Protein AF-A0A927A4U6-F1 (afdb_monomer_lite)

Secondary structure (DSSP, 8-state):
-EEEEEEE--EEEEEESS-EEEPPPSB-GGGS-EEETTTTEEESTTS-SSGGGTB--TT----EEEPSEEEEEEPPPGGGTPPEEETTEEEPPP---EEEEEEEEEETTEEEEEEEEEEEEEEEESS-TTSEEEE--GGG--TT---SEEEEEEEEEGGG------GGGB-S---TTTTT-TTTTTSHHHHTTTSEEEEGGGSSS---SEEEEEEEE-SSGGG-HHHHHHTT--TTS-HHHHHHHHH-EEE---S----EEEEEEEEEE---TT--SS-GGGT-TTS--EEEEESSHHHHHHHHHTTTSTTS-HHHHHHHHHHHHTHHHHTT-SS-HHHHHHHHHHHHTEEEE---EEEEEEEEE--SS---HHHHHHHHT-PPPHHHHHHHHHHHHHHHHHHHHHHHHHHHHHHHHHHHHHHHHHHS--GGGGGGSPPHHHHHHHIIIIIIHHHHHHHHHH--SS--SS--SHHHHHHHHHHHHHHHHHHHHHHHHHHHSSEEEEEEEEE-PPEEEEPPPEEEEESGGGPPPSSSS-TTTTSTTS-EEEEEEEEES-TT--SHHHHHHHHHHHHHHTTT--TTT-TTEEEESS----EEEEEEEEEEEE--TT-TT-SS--S--TTHHHHHEE--TT-SSPEEPTT--S--S--EEEEEEEE-B-THHHHHHHHHHHHHHHHHHHHHHHHHT--GGG--TTHHHHTHHHHHHHHHHH---HHHHHHHHHHHHHHHTT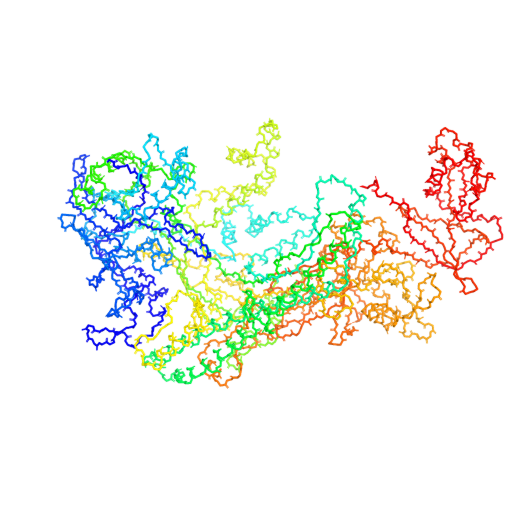TSEEEEE-TTHHHHHTTEEE---PPS--TTS-HHHHHIIIIIIHHHHTT---EEE-TTS---SEEEEEEEEEEEEEEETTS-EEEEP-TTEEE-GGGEETTEEEEEEEEEEESS-EEEEEEEE-SSSTTPBP-SSGGG-SEEEEEEEETTTTEEEEEETTS-EEEEEEEEE-SS-TTSEEEEEPTT-SS---GGG-SSHHHHHHHHHHHHTHHHHHHHHHHHHHHHHHH---GGGGGTHHHHHHH---EEEEEEEEEEEESSSPP----HHHHHHHTT-SS---TTGGGPPEEEEES-TT-TTB-EEEEEEB-TTS-B-SPEEETTS---S-TTEEE-SSS---EEE-TTSPPEEEEEEE-TTSEEEEE-SSS--EEEE--GGGTHHHHHH--EEEEEEEEEEESS---------TTEEEEEEEEETTEEEEEEPPEEEEHHHHHHHH-TTHHHHHHHHHHTTSEEESSSSEEEEPPGGGPPPPPTTTGGGHHHHHHHHTSPP-PPPPSS---SS-EEEEEEEEEEEE-TT------

Foldseek 3Di:
DAWEWEFEWFKAKQAALAKDFFFAAQFDLQQAWWQQPVVRDIDNPLAFRWRVSTGDDFPPGGDDIDGGFMKMFIFFAQLQLAWDQDPNDTDGAFGFFKKKKWKWFDDPHDTDTDFIKIKGQFFWAQDDVVAAKAADDDVNDDPNDIRRTTGGMDMDTFVPDADDPDPSGGDPGAGCCRNNNSCQRLFCNNRCRRRMDGDNPNNNDQDARMKMKMKTFHLDLVRFPLQVQPVPDDPPDDSQVSCCVSRVAHEDDDPDDGNTYMYIFMEHADADPPFDSDDPQQPPPPPFFAKFKDLDLQLSVLLVVCVVFPDDHSQRSSLLLLCLVCVVVLVVDPFDSVLVSLLSVLQVQWDWDFQFKAKAKDKDFDCPDDDDPVLVVVVLPQAADPVLQVLRLQLRVLRVVLQLLVLQLLVLLLVLLQLVLLLSCLVSPDPVCNVLFDDNVLSLCLSQVPSLVVSVVSCLQNDDPPHDDDDDHSNNSNVVSVVVSVVSQVVSQVVCCVPRNGMGMDMDMDGHDIWIFGGFMKMKTFGSLAFADCNHPNCQVLPPSSGHYIYMDDDDPDPSCRHSVSVVSVCVGPVVVCPPPDVSRHSSYHYDHYHDRHFWKKKFKKKAFAFPPQALPDPVANFGDQANLVVFWDQAASRQATDGDPPRAFHDPDIDMDIDMDTKDLVNLVVSLVSLLVVCVVPQPPVVCVVVVPDPVCPDPCPCVVCVVVSLVCCCVPNPDVSNVSSSSVNVVSVVRVRTMIMDGRPCPLVVLLQKGFDDIDQFARNPDDPVVRCSRVPSSNVSSPPSDGIHGRQPGHHCQKFFGKMATDWMWTAGSHSDIDTGDQPNHTYRPVQDGPPCRRMGGGGTARSFIKDWDKFFAAQADDRRGAGNRLNRFQFQWKWFQDPPQLKIWTGGLLQHTFWIWGLAADPVGRQFTHIFGDFQDLDTADLPNRPTPLSSQVNCVQGNRHSVSSSLVSQLLVQLLVLADAPQCPVPVLVCPNGPAMWTWGKMKTAMEGSHDARANSHSVQVVVVSVDPDGHNSNQLSHWFWKAKARANRRQAFFQWKAWADPVRHGPAATEGANGDDTPDPSYHYDDSGGDTDIYGNPDDIIMMGTIGRQSGWMWMRGNHHRIDIDHGPPSSPVSSVQFNKDKDWDPWDKAEPVAAEDQDDARPQKFKWWWAADPSHIDIGGHWAKDFLVQQCVLVDPCSNVVVVLCCVQVQWADPDPTMTIGDDPVGGDDHDPVCVVCVVVSCVSSVHHDRDDGPPDDDYPHDMDTGTTIMMMHGHPDDDPPDD

Radius of gyration: 39.91 Å; chains: 1; bounding box: 92×82×121 Å

pLDDT: mean 85.96, std 11.81, range [24.38, 98.25]

Structure (mmCIF, N/CA/C/O backbone):
data_AF-A0A927A4U6-F1
#
_entry.id   AF-A0A927A4U6-F1
#
loop_
_atom_site.group_PDB
_atom_site.id
_atom_site.type_symbol
_atom_site.label_atom_id
_atom_site.label_alt_id
_atom_site.label_comp_id
_atom_site.label_asym_id
_atom_site.label_entity_id
_atom_site.label_seq_id
_atom_site.pdbx_PDB_ins_code
_atom_site.Cartn_x
_atom_site.Cartn_y
_atom_site.Cartn_z
_atom_site.occupancy
_atom_site.B_iso_or_equiv
_atom_site.auth_seq_id
_atom_site.auth_comp_id
_atom_site.auth_asym_id
_atom_site.auth_atom_id
_atom_site.pdbx_PDB_model_num
ATOM 1 N N . MET A 1 1 ? -19.214 34.609 35.966 1.00 57.59 1 MET A N 1
ATOM 2 C CA . MET A 1 1 ? -20.288 34.314 35.002 1.00 57.59 1 MET A CA 1
ATOM 3 C C . MET A 1 1 ? -19.607 33.677 33.809 1.00 57.59 1 MET A C 1
ATOM 5 O O . MET A 1 1 ? -19.027 34.419 33.036 1.00 57.59 1 MET A O 1
ATOM 9 N N . SER A 1 2 ? -19.583 32.347 33.719 1.00 68.75 2 SER A N 1
ATOM 10 C CA . SER A 1 2 ? -18.950 31.661 32.580 1.00 68.75 2 SER A CA 1
ATOM 11 C C . SER A 1 2 ? -19.981 31.319 31.514 1.00 68.75 2 SER A C 1
ATOM 13 O O . SER A 1 2 ? -21.112 30.960 31.844 1.00 68.75 2 SER A O 1
ATOM 15 N N . SER A 1 3 ? -19.588 31.464 30.256 1.00 85.00 3 SER A N 1
ATOM 16 C CA . SER A 1 3 ? -20.349 31.120 29.055 1.00 85.00 3 SER A CA 1
ATOM 17 C C . SER A 1 3 ? -19.981 29.718 28.566 1.00 85.00 3 SER A C 1
ATOM 19 O O . SER A 1 3 ? -18.826 29.299 28.674 1.00 85.00 3 SER A O 1
ATOM 21 N N . PHE A 1 4 ? -20.954 29.002 28.002 1.00 88.50 4 PHE A N 1
ATOM 22 C CA . PHE A 1 4 ? -20.765 27.637 27.504 1.00 88.50 4 PHE A CA 1
ATOM 23 C C . PHE A 1 4 ? -21.126 27.537 26.026 1.00 88.50 4 PHE A C 1
ATOM 25 O O . PHE A 1 4 ? -22.152 28.077 25.602 1.00 88.50 4 PHE A O 1
ATOM 32 N N . LEU A 1 5 ? -20.311 26.798 25.272 1.00 93.31 5 LEU A N 1
ATOM 33 C CA . LEU A 1 5 ? -20.706 26.239 23.985 1.00 93.31 5 LEU A CA 1
ATOM 34 C C . LEU A 1 5 ? -21.275 24.846 24.241 1.00 93.31 5 LEU A C 1
ATOM 36 O O . LEU A 1 5 ? -20.556 23.947 24.681 1.00 93.31 5 LEU A O 1
ATOM 40 N N . VAL A 1 6 ? -22.568 24.681 23.990 1.00 94.75 6 VAL A N 1
ATOM 41 C CA . VAL A 1 6 ? -23.250 23.400 24.121 1.00 94.75 6 VAL A CA 1
ATOM 42 C C . VAL A 1 6 ? -23.189 22.667 22.787 1.00 94.75 6 VAL A C 1
ATOM 44 O O . VAL A 1 6 ? -23.819 23.084 21.812 1.00 94.75 6 VAL A O 1
ATOM 47 N N . VAL A 1 7 ? -22.415 21.587 22.764 1.00 96.88 7 VAL A N 1
ATOM 48 C CA . VAL A 1 7 ? -22.142 20.746 21.599 1.00 96.88 7 VAL A CA 1
ATOM 49 C C . VAL A 1 7 ? -23.086 19.538 21.627 1.00 96.88 7 VAL A C 1
ATOM 51 O O . VAL A 1 7 ? -23.033 18.745 22.574 1.00 96.88 7 VAL A O 1
ATOM 54 N N . PRO A 1 8 ? -23.982 19.389 20.639 1.00 96.62 8 PRO A N 1
ATOM 55 C CA . PRO A 1 8 ? -24.820 18.203 20.511 1.00 96.62 8 PRO A CA 1
ATOM 56 C C . PRO A 1 8 ? -23.976 16.939 20.322 1.00 96.62 8 PRO A C 1
ATOM 58 O O . PRO A 1 8 ? -22.983 16.966 19.604 1.00 96.62 8 PRO A O 1
ATOM 61 N N . ILE A 1 9 ? -24.392 15.832 20.932 1.00 96.69 9 ILE A N 1
ATOM 62 C CA . ILE A 1 9 ? -23.810 14.501 20.712 1.00 96.69 9 ILE A CA 1
ATOM 63 C C . ILE A 1 9 ? -24.914 13.465 20.513 1.00 96.69 9 ILE A C 1
ATOM 65 O O . ILE A 1 9 ? -26.038 13.661 20.972 1.00 96.69 9 ILE A O 1
ATOM 69 N N . HIS A 1 10 ? -24.595 12.347 19.864 1.00 95.38 10 HIS A N 1
ATOM 70 C CA . HIS A 1 10 ? -25.561 11.276 19.617 1.00 95.38 10 HIS A CA 1
ATOM 71 C C . HIS A 1 10 ? -25.638 10.316 20.813 1.00 95.38 10 HIS A C 1
ATOM 73 O O . HIS A 1 10 ? -24.612 9.950 21.387 1.00 95.38 10 HIS A O 1
ATOM 79 N N . LEU A 1 11 ? -26.843 9.873 21.181 1.00 96.62 11 LEU A N 1
ATOM 80 C CA . LEU A 1 11 ? -27.085 8.933 22.282 1.00 96.62 11 LEU A CA 1
ATOM 81 C C . LEU A 1 11 ? -27.981 7.783 21.832 1.00 96.62 11 LEU A C 1
ATOM 83 O O . LEU A 1 11 ? -29.106 8.013 21.395 1.00 96.62 11 LEU A O 1
ATOM 87 N N . ASP A 1 12 ? -27.513 6.556 22.047 1.00 95.75 12 ASP A N 1
ATOM 88 C CA . ASP A 1 12 ? -28.263 5.327 21.796 1.00 95.75 12 ASP A CA 1
ATOM 89 C C . ASP A 1 12 ? -28.502 4.533 23.076 1.00 95.75 12 ASP A C 1
ATOM 91 O O . ASP A 1 12 ? -27.783 4.668 24.072 1.00 95.75 12 ASP A O 1
ATOM 95 N N . ALA A 1 13 ? -29.497 3.649 23.021 1.00 94.88 13 ALA A N 1
ATOM 96 C CA . ALA A 1 13 ? -29.822 2.738 24.105 1.00 94.88 13 ALA A CA 1
ATOM 97 C C . ALA A 1 13 ? -30.061 1.309 23.600 1.00 94.88 13 ALA A C 1
ATOM 99 O O . ALA A 1 13 ? -30.907 1.083 22.739 1.00 94.88 13 ALA A O 1
ATOM 100 N N . LEU A 1 14 ? -29.378 0.331 24.192 1.00 93.69 14 LEU A N 1
ATOM 101 C CA . LEU A 1 14 ? -29.677 -1.092 24.043 1.00 93.69 14 LEU A CA 1
ATOM 102 C C . LEU A 1 14 ? -30.510 -1.558 25.246 1.00 93.69 14 LEU A C 1
ATOM 104 O O . LEU A 1 14 ? -30.059 -1.489 26.390 1.00 93.69 14 LEU A O 1
ATOM 108 N N . CYS A 1 15 ? -31.725 -2.049 24.999 1.00 91.50 15 CYS A N 1
ATOM 109 C CA . CYS A 1 15 ? -32.651 -2.472 26.057 1.00 91.50 15 CYS A CA 1
ATOM 110 C C . CYS A 1 15 ? -32.712 -3.993 26.177 1.00 91.50 15 CYS A C 1
ATOM 112 O O . CYS A 1 15 ? -33.204 -4.677 25.281 1.00 91.50 15 CYS A O 1
ATOM 114 N N . LEU A 1 16 ? -32.262 -4.542 27.300 1.00 90.25 16 LEU A N 1
ATOM 115 C CA . LEU A 1 16 ? -32.178 -5.981 27.513 1.00 90.25 16 LEU A CA 1
ATOM 116 C C . LEU A 1 16 ? -33.176 -6.441 28.580 1.00 90.25 16 LEU A C 1
ATOM 118 O O . LEU A 1 16 ? -32.997 -6.190 29.765 1.00 90.25 16 LEU A O 1
ATOM 122 N N . VAL A 1 17 ? -34.195 -7.200 28.171 1.00 86.75 17 VAL A N 1
ATOM 123 C CA . VAL A 1 17 ? -35.156 -7.849 29.096 1.00 86.75 17 VAL A CA 1
ATOM 124 C C . VAL A 1 17 ? -34.594 -9.110 29.769 1.00 86.75 17 VAL A C 1
ATOM 126 O O . VAL A 1 17 ? -35.203 -9.705 30.651 1.00 86.75 17 VAL A O 1
ATOM 129 N N . LYS A 1 18 ? -33.435 -9.580 29.308 1.00 87.50 18 LYS A N 1
ATOM 130 C CA . LYS A 1 18 ? -32.676 -10.690 29.885 1.00 87.50 18 LYS A CA 1
ATOM 131 C C . LYS A 1 18 ? -31.199 -10.489 29.565 1.00 87.50 18 LYS A C 1
ATOM 133 O O . LYS A 1 18 ? -30.903 -9.840 28.560 1.00 87.50 18 LYS A O 1
ATOM 138 N N . PRO A 1 19 ? -30.278 -11.058 30.359 1.00 89.62 19 PRO A N 1
ATOM 139 C CA . PRO A 1 19 ? -28.865 -11.005 30.027 1.00 89.62 19 PRO A CA 1
ATOM 140 C C . PRO A 1 19 ? -28.592 -11.526 28.609 1.00 89.62 19 PRO A C 1
ATOM 142 O O . PRO A 1 19 ? -29.181 -12.530 28.193 1.00 89.62 19 PRO A O 1
ATOM 145 N N . ARG A 1 20 ? -27.710 -10.849 27.870 1.00 89.25 20 ARG A N 1
ATOM 146 C CA . ARG A 1 20 ? -27.381 -11.166 26.472 1.00 89.25 20 ARG A CA 1
ATOM 147 C C . ARG A 1 20 ? -25.870 -11.248 26.301 1.00 89.25 20 ARG A C 1
ATOM 149 O O . ARG A 1 20 ? -25.148 -10.373 26.770 1.00 89.25 20 ARG A O 1
ATOM 156 N N . TYR A 1 21 ? -25.413 -12.296 25.623 1.00 91.12 21 TYR A N 1
ATOM 157 C CA . TYR A 1 21 ? -24.030 -12.376 25.170 1.00 91.12 21 TYR A CA 1
ATOM 158 C C . TYR A 1 21 ? -23.832 -11.482 23.955 1.00 91.12 21 TYR A C 1
ATOM 160 O O . TYR A 1 21 ? -24.650 -11.485 23.031 1.00 91.12 21 TYR A O 1
ATOM 168 N N . ILE A 1 22 ? -22.748 -10.726 23.992 1.00 91.31 22 ILE A N 1
ATOM 169 C CA . ILE A 1 22 ? -22.293 -9.858 22.915 1.00 91.31 22 ILE A CA 1
ATOM 170 C C . ILE A 1 22 ? -20.808 -10.116 22.666 1.00 91.31 22 ILE A C 1
ATOM 172 O O . ILE A 1 22 ? -20.149 -10.838 23.422 1.00 91.31 22 ILE A O 1
ATOM 176 N N . THR A 1 23 ? -20.289 -9.498 21.616 1.00 92.25 23 THR A N 1
ATOM 177 C CA . THR A 1 23 ? -18.856 -9.460 21.345 1.00 92.25 23 THR A CA 1
ATOM 178 C C . THR A 1 23 ? -18.119 -8.819 22.523 1.00 92.25 23 THR A C 1
ATOM 180 O O . THR A 1 23 ? -18.565 -7.823 23.094 1.00 92.25 23 THR A O 1
ATOM 183 N N . GLU A 1 24 ? -17.018 -9.443 22.930 1.00 91.00 24 GLU A N 1
ATOM 184 C CA . GLU A 1 24 ? -16.186 -8.997 24.048 1.00 91.00 24 GLU A CA 1
ATOM 185 C C . GLU A 1 24 ? -15.354 -7.750 23.686 1.00 91.00 24 GLU A C 1
ATOM 187 O O . GLU A 1 24 ? -15.260 -7.396 22.508 1.00 91.00 24 GLU A O 1
ATOM 192 N N . PRO A 1 25 ? -14.752 -7.052 24.669 1.00 91.81 25 PRO A N 1
ATOM 193 C CA . PRO A 1 25 ? -13.811 -5.976 24.381 1.00 91.81 25 PRO A CA 1
ATOM 194 C C . PRO A 1 25 ? -12.639 -6.492 23.541 1.00 91.81 25 PRO A C 1
ATOM 196 O O . PRO A 1 25 ? -12.244 -7.653 23.650 1.00 91.81 25 PRO A O 1
ATOM 199 N N . MET A 1 26 ? -12.040 -5.619 22.734 1.00 91.44 26 MET A N 1
ATOM 200 C CA . MET A 1 26 ? -10.941 -6.009 21.843 1.00 91.44 26 MET A CA 1
ATOM 201 C C . MET A 1 26 ? -9.710 -6.518 22.604 1.00 91.44 26 MET A C 1
ATOM 203 O O . MET A 1 26 ? -8.954 -7.331 22.066 1.00 91.44 26 MET A O 1
ATOM 207 N N . VAL A 1 27 ? -9.529 -6.060 23.847 1.00 92.19 27 VAL A N 1
ATOM 208 C CA . VAL A 1 27 ? -8.409 -6.398 24.727 1.00 92.19 27 VAL A CA 1
ATOM 209 C C . VAL A 1 27 ? -8.911 -6.656 26.147 1.00 92.19 27 VAL A C 1
ATOM 211 O O . VAL A 1 27 ? -9.734 -5.899 26.660 1.00 92.19 27 VAL A O 1
ATOM 214 N N . ASP A 1 28 ? -8.366 -7.681 26.800 1.00 92.00 28 ASP A N 1
ATOM 215 C CA . ASP A 1 28 ? -8.586 -7.985 28.214 1.00 92.00 28 ASP A CA 1
ATOM 216 C C . ASP A 1 28 ? -7.256 -8.095 28.976 1.00 92.00 28 ASP A C 1
ATOM 218 O O . ASP A 1 28 ? -6.614 -9.148 29.026 1.00 92.00 28 ASP A O 1
ATOM 222 N N . PHE A 1 29 ? -6.851 -6.994 29.612 1.00 91.88 29 PHE A N 1
ATOM 223 C CA . PHE A 1 29 ? -5.600 -6.914 30.367 1.00 91.88 29 PHE A CA 1
ATOM 224 C C . PHE A 1 29 ? -5.580 -7.775 31.640 1.00 91.88 29 PHE A C 1
ATOM 226 O O . PHE A 1 29 ? -4.499 -8.013 32.182 1.00 91.88 29 PHE A O 1
ATOM 233 N N . THR A 1 30 ? -6.726 -8.290 32.113 1.00 91.25 30 THR A N 1
ATOM 234 C CA . THR A 1 30 ? -6.757 -9.189 33.287 1.00 91.25 30 THR A CA 1
ATOM 235 C C . THR A 1 30 ? -6.069 -10.529 33.043 1.00 91.25 30 THR A C 1
ATOM 237 O O . THR A 1 30 ? -5.695 -11.219 33.993 1.00 91.25 30 THR A O 1
ATOM 240 N N . ARG A 1 31 ? -5.856 -10.874 31.770 1.00 91.69 31 ARG A N 1
ATOM 241 C CA . ARG A 1 31 ? -5.196 -12.105 31.334 1.00 91.69 31 ARG A CA 1
ATOM 242 C C . ARG A 1 31 ? -3.669 -11.989 31.282 1.00 91.69 31 ARG A C 1
ATOM 244 O O . ARG A 1 31 ? -3.011 -12.997 31.046 1.00 91.69 31 ARG A O 1
ATOM 251 N N . LEU A 1 32 ? -3.090 -10.801 31.500 1.00 91.94 32 LEU A N 1
ATOM 252 C CA . LEU A 1 32 ? -1.632 -10.645 31.541 1.00 91.94 32 LEU A CA 1
ATOM 253 C C . LEU A 1 32 ? -1.026 -11.376 32.750 1.00 91.94 32 LEU A C 1
ATOM 255 O O . LEU A 1 32 ? -1.618 -11.337 33.835 1.00 91.94 32 LEU A O 1
ATOM 259 N N . PRO A 1 33 ? 0.159 -11.991 32.600 1.00 91.56 33 PRO A N 1
ATOM 260 C CA . PRO A 1 33 ? 0.908 -12.507 33.733 1.00 91.56 33 PRO A CA 1
ATOM 261 C C . PRO A 1 33 ? 1.578 -11.372 34.511 1.00 91.56 33 PRO A C 1
ATOM 263 O O . PRO A 1 33 ? 2.128 -10.437 33.923 1.00 91.56 33 PRO A O 1
ATOM 266 N N . TYR A 1 34 ? 1.545 -11.451 35.839 1.00 88.44 34 TYR A N 1
ATOM 267 C CA . TYR A 1 34 ? 2.265 -10.534 36.724 1.00 88.44 34 TYR A CA 1
ATOM 268 C C . TYR A 1 34 ? 2.423 -11.130 38.128 1.00 88.44 34 TYR A C 1
ATOM 270 O O . TYR A 1 34 ? 1.634 -11.976 38.543 1.00 88.44 34 TYR A O 1
ATOM 278 N N . PHE A 1 35 ? 3.413 -10.659 38.885 1.00 86.19 35 PHE A N 1
ATOM 279 C CA . PHE A 1 35 ? 3.565 -11.007 40.299 1.00 86.19 35 PHE A CA 1
ATOM 280 C C . PHE A 1 35 ? 2.734 -10.048 41.163 1.00 86.19 35 PHE A C 1
ATOM 282 O O . PHE A 1 35 ? 2.881 -8.834 41.048 1.00 86.19 35 PHE A O 1
ATOM 289 N N . ASP A 1 36 ? 1.843 -10.553 42.020 1.00 84.06 36 ASP A N 1
ATOM 290 C CA . ASP A 1 36 ? 1.052 -9.717 42.933 1.00 84.06 36 ASP A CA 1
ATOM 291 C C . ASP A 1 36 ? 1.725 -9.637 44.311 1.00 84.06 36 ASP A C 1
ATOM 293 O O . ASP A 1 36 ? 1.525 -10.508 45.157 1.00 84.06 36 ASP A O 1
ATOM 297 N N . ALA A 1 37 ? 2.486 -8.572 44.586 1.00 77.94 37 ALA A N 1
ATOM 298 C CA . ALA A 1 37 ? 3.142 -8.366 45.884 1.00 77.94 37 ALA A CA 1
ATOM 299 C C . ALA A 1 37 ? 2.185 -8.323 47.084 1.00 77.94 37 ALA A C 1
ATOM 301 O O . ALA A 1 37 ? 2.628 -8.590 48.202 1.00 77.94 37 ALA A O 1
ATOM 302 N N . LYS A 1 38 ? 0.897 -7.982 46.901 1.00 78.38 38 LYS A N 1
ATOM 303 C CA . LYS A 1 38 ? -0.059 -7.950 48.022 1.00 78.38 38 LYS A CA 1
ATOM 304 C C . LYS A 1 38 ? -0.376 -9.365 48.506 1.00 78.38 38 LYS A C 1
ATOM 306 O O . LYS A 1 38 ? -0.588 -9.561 49.700 1.00 78.38 38 LYS A O 1
ATOM 311 N N . VAL A 1 39 ? -0.409 -10.331 47.587 1.00 82.62 39 VAL A N 1
ATOM 312 C CA . VAL A 1 39 ? -0.735 -11.740 47.871 1.00 82.62 39 VAL A CA 1
ATOM 313 C C . VAL A 1 39 ? 0.521 -12.629 47.893 1.00 82.62 39 VAL A C 1
ATOM 315 O O . VAL A 1 39 ? 0.505 -13.703 48.489 1.00 82.62 39 VAL A O 1
ATOM 318 N N . GLY A 1 40 ? 1.629 -12.168 47.307 1.00 84.25 40 GLY A N 1
ATOM 319 C CA . GLY A 1 40 ? 2.900 -12.885 47.204 1.00 84.25 40 GLY A CA 1
ATOM 320 C C . GLY A 1 40 ? 2.863 -14.062 46.226 1.00 84.25 40 GLY A C 1
ATOM 321 O O . GLY A 1 40 ? 3.500 -15.078 46.498 1.00 84.25 40 GLY A O 1
ATOM 322 N N . GLN A 1 41 ? 2.085 -13.966 45.143 1.00 89.38 41 GLN A N 1
ATOM 323 C CA . GLN A 1 41 ? 1.873 -15.048 44.171 1.00 89.38 41 GLN A CA 1
ATOM 324 C C . GLN A 1 41 ? 1.905 -14.531 42.730 1.00 89.38 41 GLN A C 1
ATOM 326 O O . GLN A 1 41 ? 1.515 -13.391 42.471 1.00 89.38 41 GLN A O 1
ATOM 331 N N . ASP A 1 42 ? 2.322 -15.395 41.804 1.00 89.50 42 ASP A N 1
ATOM 332 C CA . ASP A 1 42 ? 2.198 -15.155 40.367 1.00 89.50 42 ASP A CA 1
ATOM 333 C C . ASP A 1 42 ? 0.742 -15.328 39.924 1.00 89.50 42 ASP A C 1
ATOM 335 O O . ASP A 1 42 ? 0.068 -16.298 40.278 1.00 89.50 42 ASP A O 1
ATOM 339 N N . ILE A 1 43 ? 0.259 -14.378 39.132 1.00 90.94 43 ILE A N 1
ATOM 340 C CA . ILE A 1 43 ? -1.058 -14.397 38.505 1.00 90.94 43 ILE A CA 1
ATOM 341 C C . ILE A 1 43 ? -0.879 -14.761 37.034 1.00 90.94 43 ILE A C 1
ATOM 343 O O . ILE A 1 43 ? 0.019 -14.241 36.376 1.00 90.94 43 ILE A O 1
ATOM 347 N N . ASN A 1 44 ? -1.737 -15.652 36.529 1.00 91.44 44 ASN A N 1
ATOM 348 C CA . ASN A 1 44 ? -1.654 -16.243 35.188 1.00 91.44 44 ASN A CA 1
ATOM 349 C C . ASN A 1 44 ? -0.257 -16.821 34.842 1.00 91.44 44 ASN A C 1
ATOM 351 O O . ASN A 1 44 ? 0.241 -16.547 33.751 1.00 91.44 44 ASN A O 1
ATOM 355 N N . PRO A 1 45 ? 0.384 -17.622 35.723 1.00 89.81 45 PRO A N 1
ATOM 356 C CA . PRO A 1 45 ? 1.769 -18.075 35.527 1.00 89.81 45 PRO A CA 1
ATOM 357 C C . PRO A 1 45 ? 1.976 -18.938 34.272 1.00 89.81 45 PRO A C 1
ATOM 359 O O . PRO A 1 45 ? 3.084 -19.005 33.754 1.00 89.81 45 PRO A O 1
ATOM 362 N N . ASP A 1 46 ? 0.911 -19.563 33.762 1.00 86.88 46 ASP A N 1
ATOM 363 C CA . ASP A 1 46 ? 0.942 -20.408 32.561 1.00 86.88 46 ASP A CA 1
ATOM 364 C C . ASP A 1 46 ? 0.645 -19.628 31.265 1.00 86.88 46 ASP A C 1
ATOM 366 O O . ASP A 1 46 ? 0.490 -20.218 30.196 1.00 86.88 46 ASP A O 1
ATOM 370 N N . THR A 1 47 ? 0.500 -18.300 31.341 1.00 90.06 47 THR A N 1
ATOM 371 C CA . THR A 1 47 ? 0.194 -17.441 30.190 1.00 90.06 47 THR A CA 1
ATOM 372 C C . THR A 1 47 ? 1.414 -16.597 29.822 1.00 90.06 47 THR A C 1
ATOM 374 O O . THR A 1 47 ? 1.916 -15.872 30.677 1.00 90.06 47 THR A O 1
ATOM 377 N N . PRO A 1 48 ? 1.883 -16.617 28.561 1.00 91.50 48 PRO A N 1
ATOM 378 C CA . PRO A 1 48 ? 2.997 -15.774 28.144 1.00 91.50 48 PRO A CA 1
ATOM 379 C C . PRO A 1 48 ? 2.600 -14.291 28.130 1.00 91.50 48 PRO A C 1
ATOM 381 O O . PRO A 1 48 ? 1.470 -13.940 27.780 1.00 91.50 48 PRO A O 1
ATOM 384 N N . TYR A 1 49 ? 3.550 -13.402 28.441 1.00 92.19 49 TYR A N 1
ATOM 385 C CA . TYR A 1 49 ? 3.373 -11.949 28.330 1.00 92.19 49 TYR A CA 1
ATOM 386 C C . TYR A 1 49 ? 3.406 -11.511 26.853 1.00 92.19 49 TYR A C 1
ATOM 388 O O . TYR A 1 49 ? 4.374 -10.930 26.370 1.00 92.19 49 TYR A O 1
ATOM 396 N N . LEU A 1 50 ? 2.342 -11.836 26.113 1.00 92.50 50 LEU A N 1
ATOM 397 C CA . LEU A 1 50 ? 2.172 -11.547 24.686 1.00 92.50 50 LEU A CA 1
ATOM 398 C C . LEU A 1 50 ? 0.789 -10.946 24.414 1.00 92.50 50 LEU A C 1
ATOM 400 O O . LEU A 1 50 ? -0.191 -11.264 25.086 1.00 92.50 50 LEU A O 1
ATOM 404 N N . SER A 1 51 ? 0.684 -10.111 23.379 1.00 90.56 51 SER A N 1
ATOM 405 C CA . SER A 1 51 ? -0.578 -9.467 22.980 1.00 90.56 51 SER A CA 1
ATOM 406 C C . SER A 1 51 ? -1.683 -10.473 22.633 1.00 90.56 51 SER A C 1
ATOM 408 O O . SER A 1 51 ? -2.837 -10.300 23.014 1.00 90.56 51 SER A O 1
ATOM 410 N N . GLU A 1 52 ? -1.350 -11.581 21.973 1.00 88.69 52 GLU A N 1
ATOM 411 C CA . GLU A 1 52 ? -2.320 -12.619 21.601 1.00 88.69 52 GLU A CA 1
ATOM 412 C C . GLU A 1 52 ? -2.993 -13.286 22.809 1.00 88.69 52 GLU A C 1
ATOM 414 O O . GLU A 1 52 ? -4.112 -13.795 22.698 1.00 88.69 52 GLU A O 1
ATOM 419 N N . ALA A 1 53 ? -2.350 -13.249 23.979 1.00 88.81 53 ALA A N 1
ATOM 420 C CA . ALA A 1 53 ? -2.939 -13.746 25.212 1.00 88.81 53 ALA A CA 1
ATOM 421 C C . ALA A 1 53 ? -4.078 -12.856 25.728 1.00 88.81 53 ALA A C 1
ATOM 423 O O . ALA A 1 53 ? -4.889 -13.337 26.512 1.00 88.81 53 ALA A O 1
ATOM 424 N N . ILE A 1 54 ? -4.172 -11.598 25.292 1.00 91.00 54 ILE A N 1
ATOM 425 C CA . ILE A 1 54 ? -5.162 -10.628 25.785 1.00 91.00 54 ILE A CA 1
ATOM 426 C C . ILE A 1 54 ? -6.149 -10.159 24.715 1.00 91.00 54 ILE A C 1
ATOM 428 O O . ILE A 1 54 ? -7.185 -9.602 25.059 1.00 91.00 54 ILE A O 1
ATOM 432 N N . LEU A 1 55 ? -5.855 -10.385 23.435 1.00 90.94 55 LEU A N 1
ATOM 433 C CA . LEU A 1 55 ? -6.714 -9.977 22.323 1.00 90.94 55 LEU A CA 1
ATOM 434 C C . LEU A 1 55 ? -7.920 -10.909 22.142 1.00 90.94 55 LEU A C 1
ATOM 436 O O . LEU A 1 55 ? -7.819 -12.129 22.330 1.00 90.94 55 LEU A O 1
ATOM 440 N N . SER A 1 56 ? -9.043 -10.327 21.717 1.00 88.94 56 SER A N 1
ATOM 441 C CA . SER A 1 56 ? -10.210 -11.084 21.245 1.00 88.94 56 SER A CA 1
ATOM 442 C C . SER A 1 56 ? -9.878 -11.892 19.981 1.00 88.94 56 SER A C 1
ATOM 444 O O . SER A 1 56 ? -8.987 -11.537 19.197 1.00 88.94 56 SER A O 1
ATOM 446 N N . LYS A 1 57 ? -10.574 -13.017 19.786 1.00 88.25 57 LYS A N 1
ATOM 447 C CA . LYS A 1 57 ? -10.377 -13.906 18.630 1.00 88.25 57 LYS A CA 1
ATOM 448 C C . LYS A 1 57 ? -11.642 -13.937 17.763 1.00 88.25 57 LYS A C 1
ATOM 450 O O . LYS A 1 57 ? -12.706 -14.221 18.314 1.00 88.25 57 LYS A O 1
ATOM 455 N N . PRO A 1 58 ? -11.536 -13.719 16.434 1.00 90.12 58 PRO A N 1
ATOM 456 C CA . PRO A 1 58 ? -12.686 -13.760 15.534 1.00 90.12 58 PRO A CA 1
ATOM 457 C C . PRO A 1 58 ? -13.505 -15.044 15.699 1.00 90.12 58 PRO A C 1
ATOM 459 O O . PRO A 1 58 ? -12.936 -16.129 15.829 1.00 90.12 58 PRO A O 1
ATOM 462 N N . PHE A 1 59 ? -14.834 -14.922 15.700 1.00 90.25 59 PHE A N 1
ATOM 463 C CA . PHE A 1 59 ? -15.799 -16.021 15.812 1.00 90.25 59 PHE A CA 1
ATOM 464 C C . PHE A 1 59 ? -15.726 -16.874 17.088 1.00 90.25 59 PHE A C 1
ATOM 466 O O . PHE A 1 59 ? -16.424 -17.887 17.181 1.00 90.25 59 PHE A O 1
ATOM 473 N N . GLN A 1 60 ? -14.946 -16.464 18.091 1.00 83.19 60 GLN A N 1
ATOM 474 C CA . GLN A 1 60 ? -14.890 -17.108 19.412 1.00 83.19 60 GLN A CA 1
ATOM 475 C C . GLN A 1 60 ? -15.723 -16.340 20.463 1.00 83.19 60 GLN A C 1
ATOM 477 O O . GLN A 1 60 ? -15.641 -16.618 21.662 1.00 83.19 60 GLN A O 1
ATOM 482 N N . ASP A 1 61 ? -16.545 -15.389 20.002 1.00 65.31 61 ASP A N 1
ATOM 483 C CA . ASP A 1 61 ? -17.228 -14.362 20.795 1.00 65.31 61 ASP A CA 1
ATOM 484 C C . ASP A 1 61 ? -18.395 -14.914 21.629 1.00 65.31 61 ASP A C 1
ATOM 486 O O . ASP A 1 61 ? -19.516 -14.998 21.133 1.00 65.31 61 ASP A O 1
ATOM 490 N N . GLN A 1 62 ? -18.169 -15.270 22.900 1.00 62.59 62 GLN A N 1
ATOM 491 C CA . GLN A 1 62 ? -19.255 -15.531 23.873 1.00 62.59 62 GLN A CA 1
ATOM 492 C C . GLN A 1 62 ? -18.886 -15.200 25.336 1.00 62.59 62 GLN A C 1
ATOM 494 O O . GLN A 1 62 ? -19.475 -15.764 26.258 1.00 62.59 62 GLN A O 1
ATOM 499 N N . ARG A 1 63 ? -17.911 -14.317 25.605 1.00 69.50 63 ARG A N 1
ATOM 500 C CA . ARG A 1 63 ? -17.436 -14.103 26.993 1.00 69.50 63 ARG A CA 1
ATOM 501 C C . ARG A 1 63 ? -18.057 -12.912 27.715 1.00 69.50 63 ARG A C 1
ATOM 503 O O . ARG A 1 63 ? -18.199 -12.978 28.934 1.00 69.50 63 ARG A O 1
ATOM 510 N N . LEU A 1 64 ? -18.465 -11.855 27.007 1.00 86.25 64 LEU A N 1
ATOM 511 C CA . LEU A 1 64 ? -19.104 -10.702 27.643 1.00 86.25 64 LEU A CA 1
ATOM 512 C C . LEU A 1 64 ? -20.625 -10.877 27.679 1.00 86.25 64 LEU A C 1
ATOM 514 O O . LEU A 1 64 ? -21.291 -10.942 26.647 1.00 86.25 64 LEU A O 1
ATOM 518 N N . GLN A 1 65 ? -21.176 -10.924 28.890 1.00 91.12 65 GLN A N 1
ATOM 519 C CA . GLN A 1 65 ? -22.614 -10.959 29.120 1.00 91.12 65 GLN A CA 1
ATOM 520 C C . GLN A 1 65 ? -23.085 -9.610 29.663 1.00 91.12 65 GLN A C 1
ATOM 522 O O . GLN A 1 65 ? -22.808 -9.259 30.813 1.00 91.12 65 GLN A O 1
ATOM 527 N N . LEU A 1 66 ? -23.844 -8.869 28.858 1.00 91.88 66 LEU A N 1
ATOM 528 C CA . LEU A 1 66 ? -24.556 -7.696 29.351 1.00 91.88 66 LEU A CA 1
ATOM 529 C C . LEU A 1 66 ? -25.723 -8.141 30.230 1.00 91.88 66 LEU A C 1
ATOM 531 O O . LEU A 1 66 ? -26.432 -9.098 29.909 1.00 91.88 66 LEU A O 1
ATOM 535 N N . LYS A 1 67 ? -25.911 -7.455 31.359 1.00 93.12 67 LYS A N 1
ATOM 536 C CA . LYS A 1 67 ? -27.016 -7.711 32.291 1.00 93.12 67 LYS A CA 1
ATOM 537 C C . LYS A 1 67 ? -28.333 -7.191 31.703 1.00 93.12 67 LYS A C 1
ATOM 539 O O . LYS A 1 67 ? -28.337 -6.389 30.782 1.00 93.12 67 LYS A O 1
ATOM 544 N N . ALA A 1 68 ? -29.463 -7.640 32.247 1.00 92.62 68 ALA A N 1
ATOM 545 C CA . ALA A 1 68 ? -30.748 -7.026 31.915 1.00 92.62 68 ALA A CA 1
ATOM 546 C C . ALA A 1 68 ? -30.777 -5.547 32.364 1.00 92.62 68 ALA A C 1
ATOM 548 O O . ALA A 1 68 ? -30.115 -5.185 33.344 1.00 92.62 68 ALA A O 1
ATOM 549 N N . GLY A 1 69 ? -31.526 -4.708 31.652 1.00 93.56 69 GLY A N 1
ATOM 550 C CA . GLY A 1 69 ? -31.618 -3.265 31.872 1.00 93.56 69 GLY A CA 1
ATOM 551 C C . GLY A 1 69 ? -31.391 -2.441 30.603 1.00 93.56 69 GLY A C 1
ATOM 552 O O . GLY A 1 69 ? -31.366 -2.974 29.492 1.00 93.56 69 GLY A O 1
ATOM 553 N N . ILE A 1 70 ? -31.219 -1.131 30.774 1.00 94.62 70 ILE A N 1
ATOM 554 C CA . ILE A 1 70 ? -30.952 -0.177 29.688 1.00 94.62 70 ILE A CA 1
ATOM 555 C C . ILE A 1 70 ? -29.459 0.136 29.664 1.00 94.62 70 ILE A C 1
ATOM 557 O O . ILE A 1 70 ? -28.897 0.598 30.656 1.00 94.62 70 ILE A O 1
ATOM 561 N N . HIS A 1 71 ? -28.817 -0.098 28.527 1.00 96.38 71 HIS A N 1
ATOM 562 C CA . HIS A 1 71 ? -27.423 0.244 28.276 1.00 96.38 71 HIS A CA 1
ATOM 563 C C . HIS A 1 71 ? -27.359 1.467 27.365 1.00 96.38 71 HIS A C 1
ATOM 565 O O . HIS A 1 71 ? -27.675 1.371 26.185 1.00 96.38 71 HIS A O 1
ATOM 571 N N . LEU A 1 72 ? -26.962 2.610 27.910 1.00 97.88 72 LEU A N 1
ATOM 572 C CA . LEU A 1 72 ? -26.752 3.847 27.166 1.00 97.88 72 LEU A CA 1
ATOM 573 C C . LEU A 1 72 ? -25.325 3.913 26.630 1.00 97.88 72 LEU A C 1
ATOM 575 O O . LEU A 1 72 ? -24.388 3.557 27.348 1.00 97.88 72 LEU A O 1
ATOM 579 N N . HIS A 1 73 ? -25.169 4.430 25.416 1.00 97.94 73 HIS A N 1
ATOM 580 C CA . HIS A 1 73 ? -23.879 4.683 24.782 1.00 97.94 73 HIS A CA 1
ATOM 581 C C . HIS A 1 73 ? -23.958 5.967 23.960 1.00 97.94 73 HIS A C 1
ATOM 583 O O . HIS A 1 73 ? -24.774 6.069 23.042 1.00 97.94 73 HIS A O 1
ATOM 589 N N . TRP A 1 74 ? -23.103 6.936 24.268 1.00 97.38 74 TRP A N 1
ATOM 590 C CA . TRP A 1 74 ? -23.049 8.201 23.541 1.00 97.38 74 TRP A CA 1
ATOM 591 C C . TRP A 1 74 ? -21.786 8.312 22.692 1.00 97.38 74 TRP A C 1
ATOM 593 O O . TRP A 1 74 ? -20.731 7.811 23.078 1.00 97.38 74 TRP A O 1
ATOM 603 N N . SER A 1 75 ? -21.900 8.947 21.525 1.00 95.19 75 SER A N 1
ATOM 604 C CA . SER A 1 75 ? -20.743 9.265 20.691 1.00 95.19 75 SER A CA 1
ATOM 605 C C . SER A 1 75 ? -20.049 10.534 21.188 1.00 95.19 75 SER A C 1
ATOM 607 O O . SER A 1 75 ? -20.642 11.396 21.842 1.00 95.19 75 SER A O 1
ATOM 609 N N . LEU A 1 76 ? -18.756 10.634 20.896 1.00 95.81 76 LEU A N 1
ATOM 610 C CA . LEU A 1 76 ? -18.012 11.880 21.034 1.00 95.81 76 LEU A CA 1
ATOM 611 C C . LEU A 1 76 ? -18.179 12.699 19.745 1.00 95.81 76 LEU A C 1
ATOM 613 O O . LEU A 1 76 ? -18.279 12.080 18.687 1.00 95.81 76 LEU A O 1
ATOM 617 N N . PRO A 1 77 ? -18.151 14.044 19.814 1.00 95.19 77 PRO A N 1
ATOM 618 C CA . PRO A 1 77 ? -18.136 14.879 18.617 1.00 95.19 77 PRO A CA 1
ATOM 619 C C . PRO A 1 77 ? -16.969 14.509 17.698 1.00 95.19 77 PRO A C 1
ATOM 621 O O . PRO A 1 77 ? -15.847 14.321 18.182 1.00 95.19 77 PRO A O 1
ATOM 624 N N . ASP A 1 78 ? -17.203 14.486 16.390 1.00 93.31 78 ASP A N 1
ATOM 625 C CA . ASP A 1 78 ? -16.238 14.068 15.370 1.00 93.31 78 ASP A CA 1
ATOM 626 C C . ASP A 1 78 ? -14.914 14.832 15.499 1.00 93.31 78 ASP A C 1
ATOM 628 O O . ASP A 1 78 ? -13.836 14.233 15.485 1.00 93.31 78 ASP A O 1
ATOM 632 N N . ALA A 1 79 ? -14.988 16.139 15.759 1.00 93.38 79 ALA A N 1
ATOM 633 C CA . ALA A 1 79 ? -13.839 17.017 15.975 1.00 93.38 79 ALA A CA 1
ATOM 634 C C . ALA A 1 79 ? -12.898 16.573 17.116 1.00 93.38 79 ALA A C 1
ATOM 636 O O . ALA A 1 79 ? -11.707 16.879 17.097 1.00 93.38 79 ALA A O 1
ATOM 637 N N . LEU A 1 80 ? -13.407 15.834 18.108 1.00 94.50 80 LEU A N 1
ATOM 638 C CA . LEU A 1 80 ? -12.626 15.310 19.236 1.00 94.50 80 LEU A CA 1
ATOM 639 C C . LEU A 1 80 ? -12.111 13.881 19.000 1.00 94.50 80 LEU A C 1
ATOM 641 O O . LEU A 1 80 ? -11.417 13.318 19.849 1.00 94.50 80 LEU A O 1
ATOM 645 N N . THR A 1 81 ? -12.447 13.286 17.855 1.00 92.81 81 THR A N 1
ATOM 646 C CA . THR A 1 81 ? -12.020 11.937 17.454 1.00 92.81 81 THR A CA 1
ATOM 647 C C . THR A 1 81 ? -10.964 11.949 16.349 1.00 92.81 81 THR A C 1
ATOM 649 O O . THR A 1 81 ? -10.406 10.903 16.026 1.00 92.81 81 THR A O 1
ATOM 652 N N . GLN A 1 82 ? -10.640 13.122 15.800 1.00 88.12 82 GLN A N 1
ATOM 653 C CA . GLN A 1 82 ? -9.624 13.281 14.765 1.00 88.12 82 GLN A CA 1
ATOM 654 C C . GLN A 1 82 ? -8.223 13.427 15.368 1.00 88.12 82 GLN A C 1
ATO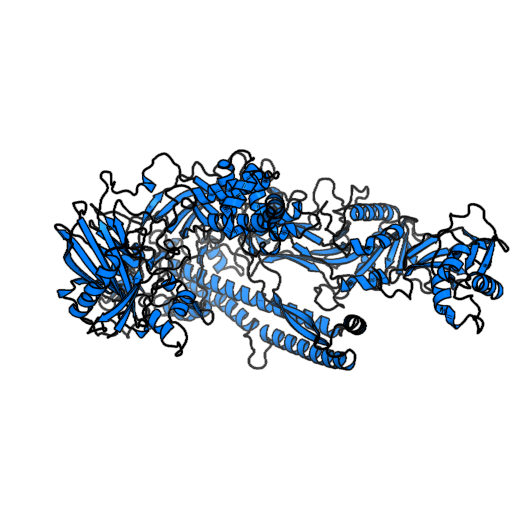M 656 O O . GLN A 1 82 ? -8.017 14.102 16.380 1.00 88.12 82 GLN A O 1
ATOM 661 N N . ALA A 1 83 ? -7.242 12.793 14.729 1.00 86.12 83 ALA A N 1
ATOM 662 C CA . ALA A 1 83 ? -5.849 12.919 15.120 1.00 86.12 83 ALA A CA 1
ATOM 663 C C . ALA A 1 83 ? -5.181 14.128 14.464 1.00 86.12 83 ALA A C 1
ATOM 665 O O . ALA A 1 83 ? -5.362 14.386 13.276 1.00 86.12 83 ALA A O 1
ATOM 666 N N . GLN A 1 84 ? -4.313 14.797 15.215 1.00 82.25 84 GLN A N 1
ATOM 667 C CA . GLN A 1 84 ? -3.397 15.802 14.693 1.00 82.25 84 GLN A CA 1
ATOM 668 C C . GLN A 1 84 ? -2.007 15.184 14.539 1.00 82.25 84 GLN A C 1
ATOM 670 O O . GLN A 1 84 ? -1.553 14.435 15.405 1.00 82.25 84 GLN A O 1
ATOM 675 N N . HIS A 1 85 ? -1.333 15.485 13.431 1.00 77.31 85 HIS A N 1
ATOM 676 C CA . HIS A 1 85 ? 0.067 15.112 13.241 1.00 77.31 85 HIS A CA 1
ATOM 677 C C . HIS A 1 85 ? 0.945 16.244 13.782 1.00 77.31 85 HIS A C 1
ATOM 679 O O . HIS A 1 85 ? 0.868 17.369 13.292 1.00 77.31 85 HIS A O 1
ATOM 685 N N . GLN A 1 86 ? 1.749 15.953 14.804 1.00 73.75 86 GLN A N 1
ATOM 686 C CA . GLN A 1 86 ? 2.733 16.874 15.378 1.00 73.75 86 GLN A CA 1
ATOM 687 C C . GLN A 1 86 ? 4.067 16.134 15.504 1.00 73.75 86 GLN A C 1
ATOM 689 O O . GLN A 1 86 ? 4.108 15.085 16.140 1.00 73.75 86 GLN A O 1
ATOM 694 N N . ASP A 1 87 ? 5.135 16.656 14.895 1.00 65.12 87 ASP A N 1
ATOM 695 C CA . ASP A 1 87 ? 6.500 16.104 14.976 1.00 65.12 87 ASP A CA 1
ATOM 696 C C . ASP A 1 87 ? 6.582 14.575 14.737 1.00 65.12 87 ASP A C 1
ATOM 698 O O . ASP A 1 87 ? 7.163 13.839 15.534 1.00 65.12 87 ASP A O 1
ATOM 702 N N . ASP A 1 88 ? 5.950 14.081 13.663 1.00 62.06 88 ASP A N 1
ATOM 703 C CA . ASP A 1 88 ? 5.825 12.649 13.312 1.00 62.06 88 ASP A CA 1
ATOM 704 C C . ASP A 1 88 ? 5.085 11.768 14.343 1.00 62.06 88 ASP A C 1
ATOM 706 O O . ASP A 1 88 ? 5.106 10.536 14.266 1.00 62.06 88 ASP A O 1
ATOM 710 N N . VAL A 1 89 ? 4.373 12.379 15.294 1.00 73.25 89 VAL A N 1
ATOM 711 C CA . VAL A 1 89 ? 3.522 11.692 16.268 1.00 73.25 89 VAL A CA 1
ATOM 712 C C . VAL A 1 89 ? 2.055 12.022 16.013 1.00 73.25 89 VAL A C 1
ATOM 714 O O . VAL A 1 89 ? 1.636 13.176 15.928 1.00 73.25 89 VAL A O 1
ATOM 717 N N . THR A 1 90 ? 1.242 10.974 15.926 1.00 82.44 90 THR A N 1
ATOM 718 C CA . THR A 1 90 ? -0.215 11.077 15.884 1.00 82.44 90 THR A CA 1
ATOM 719 C C . THR A 1 90 ? -0.742 11.339 17.295 1.00 82.44 90 THR A C 1
ATOM 721 O O . THR A 1 90 ? -0.665 10.471 18.167 1.00 82.44 90 THR A O 1
ATOM 724 N N . VAL A 1 91 ? -1.285 12.532 17.536 1.00 87.62 91 VAL A N 1
ATOM 725 C CA . VAL A 1 91 ? -1.817 12.948 18.840 1.00 87.62 91 VAL A CA 1
ATOM 726 C C . VAL A 1 91 ? -3.322 13.166 18.738 1.00 87.62 91 VAL A C 1
ATOM 728 O O . VAL A 1 91 ? -3.800 13.898 17.878 1.00 87.62 91 VAL A O 1
ATOM 731 N N . PHE A 1 92 ? -4.076 12.567 19.658 1.00 91.75 92 PHE A N 1
ATOM 732 C CA . PHE A 1 92 ? -5.512 12.815 19.797 1.00 91.75 92 PHE A CA 1
ATOM 733 C C . PHE A 1 92 ? -5.779 13.878 20.877 1.00 91.75 92 PHE A C 1
ATOM 735 O O . PHE A 1 92 ? -5.065 13.914 21.898 1.00 91.75 92 PHE A O 1
ATOM 742 N N . PRO A 1 93 ? -6.791 14.747 20.693 1.00 93.19 93 PRO A N 1
ATOM 743 C CA . PRO A 1 93 ? -7.204 15.695 21.720 1.00 93.19 93 PRO A CA 1
ATOM 744 C C . PRO A 1 93 ? -7.757 14.964 22.952 1.00 93.19 93 PRO A C 1
ATOM 746 O O . PRO A 1 93 ? -8.129 13.788 22.904 1.00 93.19 93 PRO A O 1
ATOM 749 N N . ALA A 1 94 ? -7.763 15.659 24.090 1.00 95.38 94 ALA A N 1
ATOM 750 C CA . ALA A 1 94 ? -8.455 15.160 25.271 1.00 95.38 94 ALA A CA 1
ATOM 751 C C . ALA A 1 94 ? -9.974 15.237 25.058 1.00 95.38 94 ALA A C 1
ATOM 753 O O . ALA A 1 94 ? -10.473 16.135 24.376 1.00 95.38 94 ALA A O 1
ATOM 754 N N . VAL A 1 95 ? -10.713 14.319 25.673 1.00 96.94 95 VAL A N 1
ATOM 755 C CA . VAL A 1 95 ? -12.177 14.221 25.537 1.00 96.94 95 VAL A CA 1
ATOM 756 C C . VAL A 1 95 ? -12.871 14.478 26.882 1.00 96.94 95 VAL A C 1
ATOM 758 O O . VAL A 1 95 ? -12.234 14.291 27.925 1.00 96.94 95 VAL A O 1
ATOM 761 N N . PRO A 1 96 ? -14.153 14.898 26.900 1.00 96.81 96 PRO A N 1
ATOM 762 C CA . PRO A 1 96 ? -14.881 15.131 28.145 1.00 96.81 96 PRO A CA 1
ATOM 763 C C . PRO A 1 96 ? -14.894 13.883 29.039 1.00 96.81 96 PRO A C 1
ATOM 765 O O . PRO A 1 96 ? -15.104 12.760 28.573 1.00 96.81 96 PRO A O 1
ATOM 768 N N . ASN A 1 97 ? -14.659 14.080 30.337 1.00 95.75 97 ASN A N 1
ATOM 769 C CA . ASN A 1 97 ? -14.411 13.004 31.305 1.00 95.75 97 ASN A CA 1
ATOM 770 C C . ASN A 1 97 ? -15.373 13.013 32.504 1.00 95.75 97 ASN A C 1
ATOM 772 O O . ASN A 1 97 ? -15.220 12.212 33.433 1.00 95.75 97 ASN A O 1
ATOM 776 N N . ARG A 1 98 ? -16.353 13.916 32.519 1.00 95.31 98 ARG A N 1
ATOM 777 C CA . ARG A 1 98 ? -17.436 13.958 33.505 1.00 95.31 98 ARG A CA 1
ATOM 778 C C . ARG A 1 98 ? -18.765 14.014 32.780 1.00 95.31 98 ARG A C 1
ATOM 780 O O . ARG A 1 98 ? -18.930 14.844 31.891 1.00 95.31 98 ARG A O 1
ATOM 787 N N . TRP A 1 99 ? -19.701 13.158 33.180 1.00 97.31 99 TRP A N 1
ATOM 788 C CA . TRP A 1 99 ? -21.017 13.076 32.552 1.00 97.31 99 TRP A CA 1
ATOM 789 C C . TRP A 1 99 ? -22.110 12.966 33.606 1.00 97.31 99 TRP A C 1
ATOM 791 O O . TRP A 1 99 ? -22.126 12.026 34.399 1.00 97.31 99 TRP A O 1
ATOM 801 N N . LEU A 1 100 ? -23.044 13.912 33.612 1.00 97.50 100 LEU A N 1
ATOM 802 C CA . LEU A 1 100 ? -24.277 13.805 34.379 1.00 97.50 100 LEU A CA 1
ATOM 803 C C . LEU A 1 100 ? -25.301 13.033 33.547 1.00 97.50 100 LEU A C 1
ATOM 805 O O . LEU A 1 100 ? -25.762 13.539 32.527 1.00 97.50 100 LEU A O 1
ATOM 809 N N . VAL A 1 101 ? -25.708 11.861 34.027 1.00 98.25 101 VAL A N 1
ATOM 810 C CA . VAL A 1 101 ? -26.819 11.080 33.476 1.00 98.25 101 VAL A CA 1
ATOM 811 C C . VAL A 1 101 ? -28.053 11.330 34.336 1.00 98.25 101 VAL A C 1
ATOM 813 O O . VAL A 1 101 ? -28.036 11.092 35.544 1.00 98.25 101 VAL A O 1
ATOM 816 N N . THR A 1 102 ? -29.132 11.819 33.730 1.00 97.81 102 THR A N 1
ATOM 817 C CA . THR A 1 102 ? -30.402 12.078 34.422 1.00 97.81 102 THR A CA 1
ATOM 818 C C . THR A 1 102 ? -31.513 11.252 33.813 1.00 97.81 102 THR A C 1
ATOM 820 O O . THR A 1 102 ? -31.795 11.402 32.630 1.00 97.81 102 THR A O 1
ATOM 823 N N . ARG A 1 103 ? -32.185 10.440 34.627 1.00 96.94 103 ARG A N 1
ATOM 824 C CA . ARG A 1 103 ? -33.401 9.733 34.231 1.00 96.94 103 ARG A CA 1
ATOM 825 C C . ARG A 1 103 ? -34.623 10.518 34.675 1.00 96.94 103 ARG A C 1
ATOM 827 O O . ARG A 1 103 ? -34.728 10.901 35.840 1.00 96.94 103 ARG A O 1
ATOM 834 N N . SER A 1 104 ? -35.551 10.731 33.753 1.00 95.62 104 SER A N 1
ATOM 835 C CA . SER A 1 104 ? -36.809 11.430 33.999 1.00 95.62 104 SER A CA 1
ATOM 836 C C . SER A 1 104 ? -37.984 10.661 33.406 1.00 95.62 104 SER A C 1
ATOM 838 O O . SER A 1 104 ? -37.833 9.971 32.400 1.00 95.62 104 SER A O 1
ATOM 840 N N . ARG A 1 105 ? -39.172 10.823 33.984 1.00 93.12 105 ARG A N 1
ATOM 841 C CA . ARG A 1 105 ? -40.416 10.221 33.491 1.00 93.12 105 ARG A CA 1
ATOM 842 C C . ARG A 1 105 ? -41.436 11.290 33.141 1.00 93.12 105 ARG A C 1
ATOM 844 O O . ARG A 1 105 ? -41.586 12.273 33.868 1.00 93.12 105 ARG A O 1
ATOM 851 N N . LYS A 1 106 ? -42.144 11.104 32.031 1.00 91.88 106 LYS A N 1
ATOM 852 C CA . LYS A 1 106 ? -43.226 11.995 31.617 1.00 91.88 106 LYS A CA 1
ATOM 853 C C . LYS A 1 106 ? -44.401 11.845 32.582 1.00 91.88 106 LYS A C 1
ATOM 855 O O . LYS A 1 106 ? -44.918 10.749 32.784 1.00 91.88 106 LYS A O 1
ATOM 860 N N . THR A 1 107 ? -44.831 12.952 33.177 1.00 87.75 107 THR A N 1
ATOM 861 C CA . THR A 1 107 ? -46.055 13.023 33.982 1.00 87.75 107 THR A CA 1
ATOM 862 C C . THR A 1 107 ? -46.912 14.177 33.470 1.00 87.75 107 THR A C 1
ATOM 864 O O . THR A 1 107 ? -46.474 15.326 33.426 1.00 87.75 107 THR A O 1
ATOM 867 N N . SER A 1 108 ? -48.143 13.882 33.047 1.00 82.75 108 SER A N 1
ATOM 868 C CA . SER A 1 108 ? -48.977 14.823 32.278 1.00 82.75 108 SER A CA 1
ATOM 869 C C . SER A 1 108 ? -48.247 15.319 31.008 1.00 82.75 108 SER A C 1
ATOM 871 O O . SER A 1 108 ? -48.128 14.545 30.063 1.00 82.75 108 SER A O 1
ATOM 873 N N . ASP A 1 109 ? -47.682 16.538 31.026 1.00 77.25 109 ASP A N 1
ATOM 874 C CA . ASP A 1 109 ? -46.996 17.197 29.896 1.00 77.25 109 ASP A CA 1
ATOM 875 C C . ASP A 1 109 ? -45.522 17.577 30.172 1.00 77.25 109 ASP A C 1
ATOM 877 O O . ASP A 1 109 ? -44.890 18.231 29.346 1.00 77.25 109 ASP A O 1
ATOM 881 N N . HIS A 1 110 ? -44.940 17.196 31.318 1.00 83.88 110 HIS A N 1
ATOM 882 C CA . HIS A 1 110 ? -43.542 17.517 31.655 1.00 83.88 110 HIS A CA 1
ATOM 883 C C . HIS A 1 110 ? -42.779 16.299 32.185 1.00 83.88 110 HIS A C 1
ATOM 885 O O . HIS A 1 110 ? -43.359 15.376 32.760 1.00 83.88 110 HIS A O 1
ATOM 891 N N . PHE A 1 111 ? -41.460 16.295 31.986 1.00 89.81 111 PHE A N 1
ATOM 892 C CA . PHE A 1 111 ? -40.569 15.262 32.509 1.00 89.81 111 PHE A CA 1
ATOM 893 C C . PHE A 1 111 ? -40.142 15.597 33.940 1.00 89.81 111 PHE A C 1
ATOM 895 O O . PHE A 1 111 ? -39.591 16.667 34.196 1.00 89.81 111 PHE A O 1
ATOM 902 N N . VAL A 1 112 ? -40.382 14.671 34.867 1.00 93.12 112 VAL A N 1
ATOM 903 C CA . VAL A 1 112 ? -39.972 14.770 36.273 1.00 93.12 112 VAL A CA 1
ATOM 904 C C . VAL A 1 112 ? -38.745 13.895 36.487 1.00 93.12 112 VAL A C 1
ATOM 906 O O . VAL A 1 112 ? -38.748 12.729 36.096 1.00 93.12 112 VAL A O 1
ATOM 909 N N . VAL A 1 113 ? -37.698 14.458 37.093 1.00 94.75 113 VAL A N 1
ATOM 910 C CA . VAL A 1 113 ? -36.455 13.738 37.402 1.00 94.75 113 VAL A CA 1
ATOM 911 C C . VAL A 1 113 ? -36.737 12.644 38.431 1.00 94.75 113 VAL A C 1
ATOM 913 O O . VAL A 1 113 ? -37.245 12.928 39.513 1.00 94.75 113 VAL A O 1
ATOM 916 N N . GLU A 1 114 ? -36.387 11.404 38.095 1.00 94.69 114 GLU A N 1
ATOM 917 C CA . GLU A 1 114 ? -36.462 10.260 39.007 1.00 94.69 114 GLU A CA 1
ATOM 918 C C . GLU A 1 114 ? -35.128 10.048 39.724 1.00 94.69 114 GLU A C 1
ATOM 920 O O . GLU A 1 114 ? -35.099 9.880 40.941 1.00 94.69 114 GLU A O 1
ATOM 925 N N . GLN A 1 115 ? -34.019 10.059 38.975 1.00 95.81 115 GLN A N 1
ATOM 926 C CA . GLN A 1 115 ? -32.697 9.775 39.526 1.00 95.81 115 GLN A CA 1
ATOM 927 C C . GLN A 1 115 ? -31.574 10.376 38.675 1.00 95.81 115 GLN A C 1
ATOM 929 O O . GLN A 1 115 ? -31.721 10.588 37.467 1.00 95.81 115 GLN A O 1
ATOM 934 N N . GLN A 1 116 ? -30.447 10.672 39.324 1.00 97.19 116 GLN A N 1
ATOM 935 C CA . GLN A 1 116 ? -29.278 11.282 38.701 1.00 97.19 116 GLN A CA 1
ATOM 936 C C . GLN A 1 116 ? -27.993 10.593 39.147 1.00 97.19 116 GLN A C 1
ATOM 938 O O . GLN A 1 116 ? -27.819 10.258 40.323 1.00 97.19 116 GLN A O 1
ATOM 943 N N . TRP A 1 117 ? -27.072 10.431 38.204 1.00 97.31 117 TRP A N 1
ATOM 944 C CA . TRP A 1 117 ? -25.762 9.839 38.429 1.00 97.31 117 TRP A CA 1
ATOM 945 C C . TRP A 1 117 ? -24.691 10.667 37.749 1.00 97.31 117 TRP A C 1
ATOM 947 O O . TRP A 1 117 ? -24.909 11.225 36.675 1.00 97.31 117 TRP A O 1
ATOM 957 N N . LEU A 1 118 ? -23.512 10.678 38.352 1.00 96.56 118 LEU A N 1
ATOM 958 C CA . LEU A 1 118 ? -22.305 11.143 37.705 1.00 96.56 118 LEU A CA 1
ATOM 959 C C . LEU A 1 118 ? -21.474 9.950 37.234 1.00 96.56 118 LEU A C 1
ATOM 961 O O . LEU A 1 118 ? -21.204 9.034 38.012 1.00 96.56 118 LEU A O 1
ATOM 965 N N . VAL A 1 119 ? -21.042 9.987 35.978 1.00 97.06 119 VAL A N 1
ATOM 966 C CA . VAL A 1 119 ? -20.014 9.107 35.421 1.00 97.06 119 VAL A CA 1
ATOM 967 C C . VAL A 1 119 ? -18.693 9.870 35.381 1.00 97.06 119 VAL A C 1
ATOM 969 O O . VAL A 1 119 ? -18.606 10.963 34.820 1.00 97.06 119 VAL A O 1
ATOM 972 N N . GLU A 1 120 ? -17.661 9.288 35.985 1.00 96.00 120 GLU A N 1
ATOM 973 C CA . GLU A 1 120 ? -16.288 9.791 35.949 1.00 96.00 120 GLU A CA 1
ATOM 974 C C . GLU A 1 120 ? -15.460 8.865 35.065 1.00 96.00 120 GLU A C 1
ATOM 976 O O . GLU A 1 120 ? -15.002 7.814 35.513 1.00 96.00 120 GLU A O 1
ATOM 981 N N . SER A 1 121 ? -15.320 9.243 33.796 1.00 96.62 121 SER A N 1
ATOM 982 C CA . SER A 1 121 ? -14.776 8.406 32.721 1.00 96.62 121 SER A CA 1
ATOM 983 C C . SER A 1 121 ? -13.288 8.091 32.869 1.00 96.62 121 SER A C 1
ATOM 985 O O . SER A 1 121 ? -12.816 7.087 32.350 1.00 96.62 121 SER A O 1
ATOM 987 N N . ASP A 1 122 ? -12.546 8.943 33.570 1.00 94.94 122 ASP A N 1
ATOM 988 C CA . ASP A 1 122 ? -11.102 8.844 33.786 1.00 94.94 122 ASP A CA 1
ATOM 989 C C . ASP A 1 122 ? -10.731 8.323 35.185 1.00 94.94 122 ASP A C 1
ATOM 991 O O . ASP A 1 122 ? -9.548 8.263 35.512 1.00 94.94 122 ASP A O 1
ATOM 995 N N . PHE A 1 123 ? -11.704 7.952 36.027 1.00 94.25 123 PHE A N 1
ATOM 996 C CA . PHE A 1 123 ? -11.426 7.456 37.378 1.00 94.25 123 PHE A CA 1
ATOM 997 C C . PHE A 1 123 ? -10.744 6.084 37.335 1.00 94.25 123 PHE A C 1
ATOM 999 O O . PHE A 1 123 ? -11.240 5.167 36.682 1.00 94.25 123 PHE A O 1
ATOM 1006 N N . LEU A 1 124 ? -9.651 5.921 38.079 1.00 91.75 124 LEU A N 1
ATOM 1007 C CA . LEU A 1 124 ? -8.890 4.678 38.183 1.00 91.75 124 LEU A CA 1
ATOM 1008 C C . LEU A 1 124 ? -9.145 3.994 39.532 1.00 91.75 124 LEU A C 1
ATOM 1010 O O . LEU A 1 124 ? -8.834 4.537 40.593 1.00 91.75 124 LEU A O 1
ATOM 1014 N N . SER A 1 125 ? -9.672 2.768 39.486 1.00 89.81 125 SER A N 1
ATOM 1015 C CA . SER A 1 125 ? -9.913 1.915 40.656 1.00 89.81 125 SER A CA 1
ATOM 1016 C C . SER A 1 125 ? -9.032 0.666 40.652 1.00 89.81 125 SER A C 1
ATOM 1018 O O . SER A 1 125 ? -8.769 0.074 39.605 1.00 89.81 125 SER A O 1
ATOM 1020 N N . ASP A 1 126 ? -8.645 0.212 41.844 1.00 85.38 126 ASP A N 1
ATOM 1021 C CA . ASP A 1 126 ? -7.984 -1.088 42.045 1.00 85.38 126 ASP A CA 1
ATOM 1022 C C . ASP A 1 126 ? -8.989 -2.244 42.175 1.00 85.38 126 ASP A C 1
ATOM 1024 O O . ASP A 1 126 ? -8.626 -3.407 41.980 1.00 85.38 126 ASP A O 1
ATOM 1028 N N . ASP A 1 127 ? -10.240 -1.926 42.519 1.00 84.69 127 ASP A N 1
ATOM 1029 C CA . ASP A 1 127 ? -11.267 -2.883 42.936 1.00 84.69 127 ASP A CA 1
ATOM 1030 C C . ASP A 1 127 ? -12.637 -2.477 42.374 1.00 84.69 127 ASP A C 1
ATOM 1032 O O . ASP A 1 127 ? -13.503 -1.937 43.062 1.00 84.69 127 ASP A O 1
ATOM 1036 N N . ASN A 1 128 ? -12.795 -2.632 41.059 1.00 87.69 128 ASN A N 1
ATOM 1037 C CA . ASN A 1 128 ? -14.080 -2.472 40.382 1.00 87.69 128 ASN A CA 1
ATOM 1038 C C . ASN A 1 128 ? -14.146 -3.366 39.128 1.00 87.69 128 ASN A C 1
ATOM 1040 O O . ASN A 1 128 ? -14.115 -2.857 38.007 1.00 87.69 128 ASN A O 1
ATOM 1044 N N . PRO A 1 129 ? -14.247 -4.697 39.293 1.00 83.62 129 PRO A N 1
ATOM 1045 C CA . PRO A 1 129 ? -14.197 -5.652 38.182 1.00 83.62 129 PRO A CA 1
ATOM 1046 C C . PRO A 1 129 ? -15.343 -5.520 37.169 1.00 83.62 129 PRO A C 1
ATOM 1048 O O . PRO A 1 129 ? -15.308 -6.160 36.126 1.00 83.62 129 PRO A O 1
ATOM 1051 N N . GLY A 1 130 ? -16.371 -4.718 37.470 1.00 85.00 130 GLY A N 1
ATOM 1052 C CA . GLY A 1 130 ? -17.460 -4.412 36.541 1.00 85.00 130 GLY A CA 1
ATOM 1053 C C . GLY A 1 130 ? -17.175 -3.257 35.576 1.00 85.00 130 GLY A C 1
ATOM 1054 O O . GLY A 1 130 ? -18.054 -2.944 34.780 1.00 85.00 130 GLY A O 1
ATOM 1055 N N . SER A 1 131 ? -16.011 -2.610 35.672 1.00 91.94 131 SER A N 1
ATOM 1056 C CA . SER A 1 131 ? -15.558 -1.563 34.750 1.00 91.94 131 SER A CA 1
ATOM 1057 C C . SER A 1 131 ? -14.527 -2.101 33.755 1.00 91.94 131 SER A C 1
ATOM 1059 O O . SER A 1 131 ? -13.900 -3.136 33.980 1.00 91.94 131 SER A O 1
ATOM 1061 N N . VAL A 1 132 ? -14.310 -1.362 32.668 1.00 93.19 132 VAL A N 1
ATOM 1062 C CA . VAL A 1 132 ? -13.274 -1.647 31.667 1.00 93.19 132 VAL A CA 1
ATOM 1063 C C . VAL A 1 132 ? -11.894 -1.710 32.325 1.00 93.19 132 VAL A C 1
ATOM 1065 O O . VAL A 1 132 ? -11.518 -0.818 33.087 1.00 93.19 132 VAL A O 1
ATOM 1068 N N . ASN A 1 133 ? -11.117 -2.749 32.019 1.00 92.69 133 ASN A N 1
ATOM 1069 C CA . ASN A 1 133 ? -9.713 -2.812 32.412 1.00 92.69 133 ASN A CA 1
ATOM 1070 C C . ASN A 1 133 ? -8.845 -1.974 31.456 1.00 92.69 133 ASN A C 1
ATOM 1072 O O . ASN A 1 133 ? -9.051 -1.962 30.246 1.00 92.69 133 ASN A O 1
ATOM 1076 N N . TYR A 1 134 ? -7.895 -1.232 32.015 1.00 92.12 134 TYR A N 1
ATOM 1077 C CA . TYR A 1 134 ? -7.063 -0.270 31.297 1.00 92.12 134 TYR A CA 1
ATOM 1078 C C . TYR A 1 134 ? -5.601 -0.436 31.724 1.00 92.12 134 TYR A C 1
ATOM 1080 O O . TYR A 1 134 ? -5.348 -0.601 32.924 1.00 92.12 134 TYR A O 1
ATOM 1088 N N . PRO A 1 135 ? -4.632 -0.404 30.792 1.00 89.88 135 PRO A N 1
ATOM 1089 C CA . PRO A 1 135 ? -3.239 -0.659 31.122 1.00 89.88 135 PRO A CA 1
ATOM 1090 C C . PRO A 1 135 ? -2.687 0.446 32.024 1.00 89.88 135 PRO A C 1
ATOM 1092 O O . PRO A 1 135 ? -2.949 1.631 31.819 1.00 89.88 135 PRO A O 1
ATOM 1095 N N . TYR A 1 136 ? -1.902 0.050 33.020 1.00 82.25 136 TYR A N 1
ATOM 1096 C CA . TYR A 1 136 ? -1.240 0.952 33.957 1.00 82.25 136 TYR A CA 1
ATOM 1097 C C . TYR A 1 136 ? 0.241 0.575 33.990 1.00 82.25 136 TYR A C 1
ATOM 1099 O O . TYR A 1 136 ? 0.602 -0.474 34.517 1.00 82.25 136 TYR A O 1
ATOM 1107 N N . ILE A 1 137 ? 1.082 1.371 33.326 1.00 66.50 137 ILE A N 1
ATOM 1108 C CA . ILE A 1 137 ? 2.462 1.002 32.960 1.00 66.50 137 ILE A CA 1
ATOM 1109 C C . ILE A 1 137 ? 3.501 1.519 33.964 1.00 66.50 137 ILE A C 1
ATOM 1111 O O . ILE A 1 137 ? 3.274 2.495 34.673 1.00 66.50 137 ILE A O 1
ATOM 1115 N N . ALA A 1 138 ? 4.666 0.864 33.991 1.00 52.53 138 ALA A N 1
ATOM 1116 C CA . ALA A 1 138 ? 5.721 1.001 35.003 1.00 52.53 138 ALA A CA 1
ATOM 1117 C C . ALA A 1 138 ? 6.230 2.426 35.282 1.00 52.53 138 ALA A C 1
ATOM 1119 O O . ALA A 1 138 ? 6.592 2.726 36.415 1.00 52.53 138 ALA A O 1
ATOM 1120 N N . GLU A 1 139 ? 6.213 3.330 34.303 1.00 52.81 139 GLU A N 1
ATOM 1121 C CA . GLU A 1 139 ? 6.606 4.739 34.492 1.00 52.81 139 GLU A CA 1
ATOM 1122 C C . GLU A 1 139 ? 5.630 5.513 35.401 1.00 52.81 139 GLU A C 1
ATOM 1124 O O . GLU A 1 139 ? 5.996 6.519 36.003 1.00 52.81 139 GLU A O 1
ATOM 1129 N N . GLN A 1 140 ? 4.398 5.012 35.528 1.00 50.38 140 GLN A N 1
ATOM 1130 C CA . GLN A 1 140 ? 3.338 5.514 36.408 1.00 50.38 140 GLN A CA 1
ATOM 1131 C C . GLN A 1 140 ? 3.229 4.694 37.707 1.00 50.38 140 GLN A C 1
ATOM 1133 O O . GLN A 1 140 ? 2.421 5.009 38.586 1.00 50.38 140 GLN A O 1
ATOM 1138 N N . MET A 1 141 ? 4.022 3.626 37.846 1.00 53.47 141 MET A N 1
ATOM 1139 C CA . MET A 1 141 ? 4.077 2.817 39.058 1.00 53.47 141 MET A CA 1
ATOM 1140 C C . MET A 1 141 ? 4.998 3.509 40.064 1.00 53.47 141 MET A C 1
ATOM 1142 O O . MET A 1 141 ? 6.223 3.483 39.947 1.00 53.47 141 MET A O 1
ATOM 1146 N N . SER A 1 142 ? 4.414 4.101 41.106 1.00 48.28 142 SER A N 1
ATOM 1147 C CA . SER A 1 142 ? 5.154 4.312 42.350 1.00 48.28 142 SER A CA 1
ATOM 1148 C C . SER A 1 142 ? 5.735 2.963 42.793 1.00 48.28 142 SER A C 1
ATOM 1150 O O . SER A 1 142 ? 5.090 1.923 42.635 1.00 48.28 142 SER A O 1
ATOM 1152 N N . SER A 1 143 ? 6.982 2.962 43.274 1.00 43.53 143 SER A N 1
ATOM 1153 C CA . SER A 1 143 ? 7.737 1.754 43.628 1.00 43.53 143 SER A CA 1
ATOM 1154 C C . SER A 1 143 ? 6.927 0.841 44.563 1.00 43.53 143 SER A C 1
ATOM 1156 O O . SER A 1 143 ? 6.894 1.048 45.774 1.00 43.53 143 SER A O 1
ATOM 1158 N N . GLY A 1 144 ? 6.241 -0.159 43.995 1.00 50.72 144 GLY A N 1
ATOM 1159 C CA . GLY A 1 144 ? 5.360 -1.072 44.731 1.00 50.72 144 GLY A CA 1
ATOM 1160 C C . GLY A 1 144 ? 4.074 -1.512 44.017 1.00 50.72 144 GLY A C 1
ATOM 1161 O O . GLY A 1 144 ? 3.511 -2.532 44.413 1.00 50.72 144 GLY A O 1
ATOM 1162 N N . PHE A 1 145 ? 3.596 -0.817 42.976 1.00 53.38 145 PHE A N 1
ATOM 1163 C CA . PHE A 1 145 ? 2.462 -1.307 42.174 1.00 53.38 145 PHE A CA 1
ATOM 1164 C C . PHE A 1 145 ? 2.960 -2.324 41.136 1.00 53.38 145 PHE A C 1
ATOM 1166 O O . PHE A 1 145 ? 3.849 -2.003 40.361 1.00 53.38 145 PHE A O 1
ATOM 1173 N N . GLN A 1 146 ? 2.433 -3.554 41.143 1.00 66.94 146 GLN A N 1
ATOM 1174 C CA . GLN A 1 146 ? 2.907 -4.648 40.271 1.00 66.94 146 GLN A CA 1
ATOM 1175 C C . GLN A 1 146 ? 1.837 -5.195 39.314 1.00 66.94 146 GLN A C 1
ATOM 1177 O O . GLN A 1 146 ? 2.145 -5.985 38.426 1.00 66.94 146 GLN A O 1
ATOM 1182 N N . ARG A 1 147 ? 0.578 -4.766 39.464 1.00 83.44 147 ARG A N 1
ATOM 1183 C CA . ARG A 1 147 ? -0.510 -5.149 38.558 1.00 83.44 147 ARG A CA 1
ATOM 1184 C C . ARG A 1 147 ? -0.440 -4.295 37.283 1.00 83.44 147 ARG A C 1
ATOM 1186 O O . ARG A 1 147 ? -0.428 -3.075 37.406 1.00 83.44 147 ARG A O 1
ATOM 1193 N N . PRO A 1 148 ? -0.454 -4.878 36.072 1.00 86.38 148 PRO A N 1
ATOM 1194 C CA . PRO A 1 148 ? -0.249 -4.132 34.825 1.00 86.38 148 PRO A CA 1
ATOM 1195 C C . PRO A 1 148 ? -1.500 -3.383 34.328 1.00 86.38 148 PRO A C 1
ATOM 1197 O O . PRO A 1 148 ? -1.500 -2.830 33.230 1.00 86.38 148 PRO A O 1
ATOM 1200 N N . PHE A 1 149 ? -2.585 -3.367 35.107 1.00 89.62 149 PHE A N 1
ATOM 1201 C CA . PHE A 1 149 ? -3.848 -2.726 34.748 1.00 89.62 149 PHE A CA 1
ATOM 1202 C C . PHE A 1 149 ? -4.606 -2.209 35.975 1.00 89.62 149 PHE A C 1
ATOM 1204 O O . PHE A 1 149 ? -4.400 -2.665 37.105 1.00 89.62 149 PHE A O 1
ATOM 1211 N N . ARG A 1 150 ? -5.531 -1.281 35.731 1.00 91.44 150 ARG A N 1
ATOM 1212 C CA . ARG A 1 150 ? -6.535 -0.785 36.685 1.00 91.44 150 ARG A CA 1
ATOM 1213 C C . ARG A 1 150 ? -7.910 -0.762 36.019 1.00 91.44 150 ARG A C 1
ATOM 1215 O O . ARG A 1 150 ? -8.014 -0.927 34.807 1.00 91.44 150 ARG A O 1
ATOM 1222 N N . TYR A 1 151 ? -8.966 -0.572 36.798 1.00 93.88 151 TYR A N 1
ATOM 1223 C CA . TYR A 1 151 ? -10.324 -0.447 36.274 1.00 93.88 151 TYR A CA 1
ATOM 1224 C C . TYR A 1 151 ? -10.648 1.023 36.017 1.00 93.88 151 TYR A C 1
ATOM 1226 O O . TYR A 1 151 ? -10.603 1.832 36.945 1.00 93.88 151 TYR A O 1
ATOM 1234 N N . LEU A 1 152 ? -10.955 1.359 34.765 1.00 95.62 152 LEU A N 1
ATOM 1235 C CA . LEU A 1 152 ? -11.214 2.718 34.308 1.00 95.62 152 LEU A CA 1
ATOM 1236 C C . LEU A 1 152 ? -12.715 3.007 34.263 1.00 95.62 152 LEU A C 1
ATOM 1238 O O . LEU A 1 152 ? -13.511 2.235 33.724 1.00 95.62 152 LEU A O 1
ATOM 1242 N N . GLY A 1 153 ? -13.093 4.162 34.792 1.00 95.44 153 GLY A N 1
ATOM 1243 C CA . GLY A 1 153 ? -14.462 4.642 34.789 1.00 95.44 153 GLY A CA 1
ATOM 1244 C C . GLY A 1 153 ? -15.264 4.159 35.996 1.00 95.44 153 GLY A C 1
ATOM 1245 O O . GLY A 1 153 ? -15.169 3.003 36.426 1.00 95.44 153 GLY A O 1
ATOM 1246 N N . ARG A 1 154 ? -16.096 5.045 36.550 1.00 94.00 154 ARG A N 1
ATOM 1247 C CA . ARG A 1 154 ? -17.096 4.696 37.572 1.00 94.00 154 ARG A CA 1
ATOM 1248 C C . ARG A 1 154 ? -18.365 5.523 37.418 1.00 94.00 154 ARG A C 1
ATOM 1250 O O . ARG A 1 154 ? -18.324 6.627 36.886 1.00 94.00 154 ARG A O 1
ATOM 1257 N N . LYS A 1 155 ? -19.469 5.018 37.974 1.00 94.00 155 LYS A N 1
ATOM 1258 C CA . LYS A 1 155 ? -20.718 5.769 38.161 1.00 94.00 155 LYS A CA 1
ATOM 1259 C C . LYS A 1 155 ? -21.050 5.904 39.645 1.00 94.00 155 LYS A C 1
ATOM 1261 O O . LYS A 1 155 ? -20.887 4.943 40.396 1.00 94.00 155 LYS A O 1
ATOM 1266 N N . VAL A 1 156 ? -21.546 7.065 40.054 1.00 94.69 156 VAL A N 1
ATOM 1267 C CA . VAL A 1 156 ? -21.946 7.365 41.437 1.00 94.69 156 VAL A CA 1
ATOM 1268 C C . VAL A 1 156 ? -23.271 8.136 41.455 1.00 94.69 156 VAL A C 1
ATOM 1270 O O . VAL A 1 156 ? -23.472 8.992 40.596 1.00 94.69 156 VAL A O 1
ATOM 1273 N N . PRO A 1 157 ? -24.202 7.860 42.386 1.00 96.50 157 PRO A N 1
ATOM 1274 C CA . PRO A 1 157 ? -25.386 8.700 42.581 1.00 96.50 157 PRO A CA 1
ATOM 1275 C C . PRO A 1 157 ? -24.995 10.151 42.894 1.00 96.50 157 PRO A C 1
ATOM 1277 O O . PRO A 1 157 ? -24.086 10.383 43.696 1.00 96.50 157 PRO A O 1
ATOM 1280 N N . LEU A 1 158 ? -25.660 11.122 42.257 1.00 94.75 158 LEU A N 1
ATOM 1281 C CA . LEU A 1 158 ? -25.270 12.538 42.320 1.00 94.75 158 LEU A CA 1
ATOM 1282 C C . LEU A 1 158 ? -25.299 13.109 43.750 1.00 94.75 158 LEU A C 1
ATOM 1284 O O . LEU A 1 158 ? -24.434 13.900 44.115 1.00 94.75 158 LEU A O 1
ATOM 1288 N N . ASP A 1 159 ? -26.265 12.689 44.562 1.00 92.00 159 ASP A N 1
ATOM 1289 C CA . ASP A 1 159 ? -26.445 13.097 45.962 1.00 92.00 159 ASP A CA 1
ATOM 1290 C C . ASP A 1 159 ? -25.304 12.642 46.887 1.00 92.00 159 ASP A C 1
ATOM 1292 O O . ASP A 1 159 ? -25.045 13.264 47.918 1.00 92.00 159 ASP A O 1
ATOM 1296 N N . THR A 1 160 ? -24.598 11.578 46.502 1.00 93.06 160 THR A N 1
ATOM 1297 C CA . THR A 1 160 ? -23.440 11.033 47.226 1.00 93.06 160 THR A CA 1
ATOM 1298 C C . THR A 1 160 ? -22.093 11.419 46.616 1.00 93.06 160 THR A C 1
ATOM 1300 O O . THR A 1 160 ? -21.048 11.085 47.178 1.00 93.06 160 THR A O 1
ATOM 1303 N N . TRP A 1 161 ? -22.088 12.100 45.468 1.00 92.25 161 TRP A N 1
ATOM 1304 C CA . TRP A 1 161 ? -20.857 12.403 44.750 1.00 92.25 161 TRP A CA 1
ATOM 1305 C C . TRP A 1 161 ? -19.995 13.435 45.484 1.00 92.25 161 TRP A C 1
ATOM 1307 O O . TRP A 1 161 ? -20.466 14.477 45.942 1.00 92.25 161 TRP A O 1
ATOM 1317 N N . GLN A 1 162 ? -18.695 13.146 45.547 1.00 85.50 162 GLN A N 1
ATOM 1318 C CA . GLN A 1 162 ? -17.665 14.051 46.040 1.00 85.50 162 GLN A CA 1
ATOM 1319 C C . GLN A 1 162 ? -16.434 13.980 45.138 1.00 85.50 162 GLN A C 1
ATOM 1321 O O . GLN A 1 162 ? -16.034 12.899 44.695 1.00 85.50 162 GLN A O 1
ATOM 1326 N N . VAL A 1 163 ? -15.802 15.132 44.913 1.00 79.56 163 VAL A N 1
ATOM 1327 C CA . VAL A 1 163 ? -14.551 15.223 44.155 1.00 79.56 163 VAL A CA 1
ATOM 1328 C C . VAL A 1 163 ? -13.424 14.564 44.950 1.00 79.56 163 VAL A C 1
ATOM 1330 O O . VAL A 1 163 ? -13.078 15.000 46.048 1.00 79.56 163 VAL A O 1
ATOM 1333 N N . VAL A 1 164 ? -12.826 13.516 44.384 1.00 82.00 164 VAL A N 1
ATOM 1334 C CA . VAL A 1 164 ? -11.611 12.896 44.934 1.00 82.00 164 VAL A CA 1
ATOM 1335 C C . VAL A 1 164 ? -10.404 13.756 44.561 1.00 82.00 164 VAL A C 1
ATOM 1337 O O . VAL A 1 164 ? -10.262 14.140 43.408 1.00 82.00 164 VAL A O 1
ATOM 1340 N N . THR A 1 165 ? -9.529 14.059 45.519 1.00 72.88 165 THR A N 1
ATOM 1341 C CA . THR A 1 165 ? -8.362 14.943 45.316 1.00 72.88 165 THR A CA 1
ATOM 1342 C C . THR A 1 165 ? -7.027 14.200 45.238 1.00 72.88 165 THR A C 1
ATOM 1344 O O . THR A 1 165 ? -5.978 14.828 45.120 1.00 72.88 165 THR A O 1
ATOM 1347 N N . SER A 1 166 ? -7.037 12.866 45.317 1.00 76.62 166 SER A N 1
ATOM 1348 C CA . SER A 1 166 ? -5.819 12.059 45.219 1.00 76.62 166 SER A CA 1
ATOM 1349 C C . SER A 1 166 ? -5.279 12.070 43.775 1.00 76.62 166 SER A C 1
ATOM 1351 O O . SER A 1 166 ? -6.030 11.714 42.864 1.00 76.62 166 SER A O 1
ATOM 1353 N N . PRO A 1 167 ? -3.999 12.443 43.555 1.00 64.81 167 PRO A N 1
ATOM 1354 C CA . PRO A 1 167 ? -3.408 12.572 42.218 1.00 64.81 167 PRO A CA 1
ATOM 1355 C C . PRO A 1 167 ? -3.478 11.294 41.371 1.00 64.81 167 PRO A C 1
ATOM 1357 O O . PRO A 1 167 ? -3.705 11.375 40.170 1.00 64.81 167 PRO A O 1
ATOM 1360 N N . ASP A 1 168 ? -3.369 10.121 42.004 1.00 76.25 168 ASP A N 1
ATOM 1361 C CA . ASP A 1 168 ? -3.325 8.816 41.324 1.00 76.25 168 ASP A CA 1
ATOM 1362 C C . ASP A 1 168 ? -4.722 8.212 41.083 1.00 76.25 168 ASP A C 1
ATOM 1364 O O . ASP A 1 168 ? -4.860 7.065 40.651 1.00 76.25 168 ASP A O 1
ATOM 1368 N N . SER A 1 169 ? -5.789 8.945 41.416 1.00 85.06 169 SER A N 1
ATOM 1369 C CA . SER A 1 169 ? -7.169 8.462 41.266 1.00 85.06 169 SER A CA 1
ATOM 1370 C C . SER A 1 169 ? -7.754 8.696 39.874 1.00 85.06 169 SER A C 1
ATOM 1372 O O . SER A 1 169 ? -8.830 8.175 39.594 1.00 85.06 169 SER A O 1
ATOM 1374 N N . TYR A 1 170 ? -7.074 9.451 39.006 1.00 89.38 170 TYR A N 1
ATOM 1375 C CA . TYR A 1 170 ? -7.557 9.767 37.662 1.00 89.38 170 TYR A CA 1
ATOM 1376 C C . TYR A 1 170 ? -6.469 9.600 36.608 1.00 89.38 170 TYR A C 1
ATOM 1378 O O . TYR A 1 170 ? -5.293 9.866 36.852 1.00 89.38 170 TYR A O 1
ATOM 1386 N N . LEU A 1 171 ? -6.879 9.181 35.414 1.00 90.06 171 LEU A N 1
ATOM 1387 C CA . LEU A 1 171 ? -6.021 9.133 34.242 1.00 90.06 171 LEU A CA 1
ATOM 1388 C C . LEU A 1 171 ? -5.615 10.556 33.835 1.00 90.06 171 LEU A C 1
ATOM 1390 O O . LEU A 1 171 ? -6.458 11.440 33.716 1.00 90.06 171 LEU A O 1
ATOM 1394 N N . THR A 1 172 ? -4.326 10.768 33.562 1.00 88.56 172 THR A N 1
ATOM 1395 C CA . THR A 1 172 ? -3.794 12.097 33.219 1.00 88.56 172 THR A CA 1
ATOM 1396 C C . THR A 1 172 ? -4.452 12.700 31.981 1.00 88.56 172 THR A C 1
ATOM 1398 O O . THR A 1 172 ? -4.710 13.898 31.957 1.00 88.56 172 THR A O 1
ATOM 1401 N N . LYS A 1 173 ? -4.706 11.893 30.946 1.00 91.19 173 LYS A N 1
ATOM 1402 C CA . LYS A 1 173 ? -5.350 12.321 29.700 1.00 91.19 173 LYS A CA 1
ATOM 1403 C C . LYS A 1 173 ? -6.152 11.161 29.118 1.00 91.19 173 LYS A C 1
ATOM 1405 O O . LYS A 1 173 ? -5.577 10.133 28.771 1.00 91.19 173 LYS A O 1
ATOM 1410 N N . LEU A 1 174 ? -7.462 11.345 28.987 1.00 94.88 174 LEU A N 1
ATOM 1411 C CA . LEU A 1 174 ? -8.351 10.432 28.271 1.00 94.88 174 LEU A CA 1
ATOM 1412 C C . LEU A 1 174 ? -8.545 10.937 26.836 1.00 94.88 174 LEU A C 1
ATOM 1414 O O . LEU A 1 174 ? -8.750 12.131 26.628 1.00 94.88 174 LEU A O 1
ATOM 1418 N N . THR A 1 175 ? -8.484 10.039 25.854 1.00 95.88 175 THR A N 1
ATOM 1419 C CA . THR A 1 175 ? -8.683 10.351 24.426 1.00 95.88 175 THR A CA 1
ATOM 1420 C C . THR A 1 175 ? -9.702 9.397 23.806 1.00 95.88 175 THR A C 1
ATOM 1422 O O . THR A 1 175 ? -10.022 8.364 24.401 1.00 95.88 175 THR A O 1
ATOM 1425 N N . ALA A 1 176 ? -10.173 9.700 22.592 1.00 95.25 176 ALA A N 1
ATOM 1426 C CA . ALA A 1 176 ? -11.111 8.848 21.854 1.00 95.25 176 ALA A CA 1
ATOM 1427 C C . ALA A 1 176 ? -10.574 7.429 21.568 1.00 95.25 176 ALA A C 1
ATOM 1429 O O . ALA A 1 176 ? -11.361 6.497 21.411 1.00 95.25 176 ALA A O 1
ATOM 1430 N N . VAL A 1 177 ? -9.247 7.249 21.552 1.00 94.62 177 VAL A N 1
ATOM 1431 C CA . VAL A 1 177 ? -8.590 5.955 21.298 1.00 94.62 177 VAL A CA 1
ATOM 1432 C C . VAL A 1 177 ? -8.127 5.238 22.573 1.00 94.62 177 VAL A C 1
ATOM 1434 O O . VAL A 1 177 ? -7.559 4.154 22.492 1.00 94.62 177 VAL A O 1
ATOM 1437 N N . GLY A 1 178 ? -8.336 5.811 23.764 1.00 93.31 178 GLY A N 1
ATOM 1438 C CA . GLY A 1 178 ? -7.959 5.180 25.037 1.00 93.31 178 GLY A CA 1
ATOM 1439 C C . GLY A 1 178 ? -6.494 4.724 25.069 1.00 93.31 178 GLY A C 1
ATOM 1440 O O . GLY A 1 178 ? -5.584 5.531 24.882 1.00 93.31 178 GLY A O 1
ATOM 1441 N N . TYR A 1 179 ? -6.269 3.416 25.244 1.00 90.12 179 TYR A N 1
ATOM 1442 C CA . TYR A 1 179 ? -4.943 2.771 25.214 1.00 90.12 179 TYR A CA 1
ATOM 1443 C C . TYR A 1 179 ? -4.378 2.563 23.791 1.00 90.12 179 TYR A C 1
ATOM 1445 O O . TYR A 1 179 ? -3.486 1.746 23.564 1.00 90.12 179 TYR A O 1
ATOM 1453 N N . GLY A 1 180 ? -4.915 3.302 22.822 1.00 89.44 180 GLY A N 1
ATOM 1454 C CA . GLY A 1 180 ? -4.530 3.329 21.419 1.00 89.44 180 GLY A CA 1
ATOM 1455 C C . GLY A 1 180 ? -5.520 2.639 20.481 1.00 89.44 180 GLY A C 1
ATOM 1456 O O . GLY A 1 180 ? -5.316 2.740 19.275 1.00 89.44 180 GLY A O 1
ATOM 1457 N N . GLU A 1 181 ? -6.530 1.922 20.976 1.00 91.69 181 GLU A N 1
ATOM 1458 C CA . GLU A 1 181 ? -7.516 1.170 20.184 1.00 91.69 181 GLU A CA 1
ATOM 1459 C C . GLU A 1 181 ? -8.461 2.113 19.406 1.00 91.69 181 GLU A C 1
ATOM 1461 O O . GLU A 1 181 ? -9.147 2.914 20.037 1.00 91.69 181 GLU A O 1
ATOM 1466 N N . PRO A 1 182 ? -8.552 2.063 18.056 1.00 91.06 182 PRO A N 1
ATOM 1467 C CA . PRO A 1 182 ? -9.248 3.088 17.279 1.00 91.06 182 PRO A CA 1
ATOM 1468 C C . PRO A 1 182 ? -10.761 3.019 17.482 1.00 91.06 182 PRO A C 1
ATOM 1470 O O . PRO A 1 182 ? -11.448 4.025 17.352 1.00 91.06 182 PRO A O 1
ATOM 1473 N N . THR A 1 183 ? -11.277 1.842 17.849 1.00 93.06 183 THR A N 1
ATOM 1474 C CA . THR A 1 183 ? -12.691 1.652 18.178 1.00 93.06 183 THR A CA 1
ATOM 1475 C C . THR A 1 183 ? -13.002 1.878 19.658 1.00 93.06 183 THR A C 1
ATOM 1477 O O . THR A 1 183 ? -14.130 1.629 20.074 1.00 93.06 183 THR A O 1
ATOM 1480 N N . PHE A 1 184 ? -12.049 2.349 20.476 1.00 95.88 184 PHE A N 1
ATOM 1481 C CA . PHE A 1 184 ? -12.214 2.462 21.930 1.00 95.88 184 PHE A CA 1
ATOM 1482 C C . PHE A 1 184 ? -13.481 3.228 22.323 1.00 95.88 184 PHE A C 1
ATOM 1484 O O . PHE A 1 184 ? -14.316 2.680 23.034 1.00 95.88 184 PHE A O 1
ATOM 1491 N N . ALA A 1 185 ? -13.664 4.459 21.834 1.00 96.00 185 ALA A N 1
ATOM 1492 C CA . ALA A 1 185 ? -14.869 5.237 22.126 1.00 96.00 185 ALA A CA 1
ATOM 1493 C C . ALA A 1 185 ? -16.102 4.810 21.311 1.00 96.00 185 ALA A C 1
ATOM 1495 O O . ALA A 1 185 ? -17.220 5.092 21.726 1.00 96.00 185 ALA A O 1
ATOM 1496 N N . ALA A 1 186 ? -15.917 4.144 20.168 1.00 95.44 186 ALA A N 1
ATOM 1497 C CA . ALA A 1 186 ? -17.003 3.795 19.249 1.00 95.44 186 ALA A CA 1
ATOM 1498 C C . ALA A 1 186 ? -17.668 2.442 19.562 1.00 95.44 186 ALA A C 1
ATOM 1500 O O . ALA A 1 186 ? -18.813 2.222 19.167 1.00 95.44 186 ALA A O 1
ATOM 1501 N N . PHE A 1 187 ? -16.973 1.545 20.267 1.00 96.19 187 PHE A N 1
ATOM 1502 C CA . PHE A 1 187 ? -17.411 0.184 20.569 1.00 96.19 187 PHE A CA 1
ATOM 1503 C C . PHE A 1 187 ? -17.683 0.021 22.067 1.00 96.19 187 PHE A C 1
ATOM 1505 O O . PHE A 1 187 ? -16.764 -0.038 22.880 1.00 96.19 187 PHE A O 1
ATOM 1512 N N . TYR A 1 188 ? -18.959 -0.089 22.433 1.00 96.88 188 TYR A N 1
ATOM 1513 C CA . TYR A 1 188 ? -19.447 -0.124 23.811 1.00 96.88 188 TYR A CA 1
ATOM 1514 C C . TYR A 1 188 ? -18.698 -1.118 24.712 1.00 96.88 188 TYR A C 1
ATOM 1516 O O . TYR A 1 188 ? -18.333 -0.724 25.819 1.00 96.88 188 TYR A O 1
ATOM 1524 N N . PRO A 1 189 ? -18.379 -2.362 24.295 1.00 95.19 189 PRO A N 1
ATOM 1525 C CA . PRO A 1 189 ? -17.575 -3.266 25.120 1.00 95.19 189 PRO A CA 1
ATOM 1526 C C . PRO A 1 189 ? -16.244 -2.663 25.588 1.00 95.19 189 PRO A C 1
ATOM 1528 O O . PRO A 1 189 ? -15.881 -2.846 26.752 1.00 95.19 189 PRO A O 1
ATOM 1531 N N . ASN A 1 190 ? -15.571 -1.876 24.741 1.00 95.56 190 ASN A N 1
ATOM 1532 C CA . ASN A 1 190 ? -14.300 -1.223 25.066 1.00 95.56 190 ASN A CA 1
ATOM 1533 C C . ASN A 1 190 ? -14.447 -0.063 26.063 1.00 95.56 190 ASN A C 1
ATOM 1535 O O . ASN A 1 190 ? -13.464 0.289 26.710 1.00 95.56 190 ASN A O 1
ATOM 1539 N N . CYS A 1 191 ? -15.632 0.546 26.193 1.00 96.69 191 CYS A N 1
ATOM 1540 C CA . CYS A 1 191 ? -15.815 1.803 26.929 1.00 96.69 191 CYS A CA 1
ATOM 1541 C C . CYS A 1 191 ? -17.078 1.873 27.808 1.00 96.69 191 CYS A C 1
ATOM 1543 O O . CYS A 1 191 ? -17.449 2.960 28.249 1.00 96.69 191 CYS A O 1
ATOM 1545 N N . HIS A 1 192 ? -17.733 0.749 28.112 1.00 95.75 192 HIS A N 1
ATOM 1546 C CA . HIS A 1 192 ? -19.046 0.707 28.777 1.00 95.75 192 HIS A CA 1
ATOM 1547 C C . HIS A 1 192 ? -19.109 1.375 30.167 1.00 95.75 192 HIS A C 1
ATOM 1549 O O . HIS A 1 192 ? -20.202 1.707 30.624 1.00 95.75 192 HIS A O 1
ATOM 1555 N N . SER A 1 193 ? -17.969 1.580 30.841 1.00 95.81 193 SER A N 1
ATOM 1556 C CA . SER A 1 193 ? -17.843 2.333 32.104 1.00 95.81 193 SER A CA 1
ATOM 1557 C C . SER A 1 193 ? -17.327 3.774 31.940 1.00 95.81 193 SER A C 1
ATOM 1559 O O . SER A 1 193 ? -17.245 4.502 32.929 1.00 95.81 193 SER A O 1
ATOM 1561 N N . ILE A 1 194 ? -16.963 4.177 30.718 1.00 97.44 194 ILE A N 1
ATOM 1562 C CA . ILE A 1 194 ? -16.317 5.452 30.362 1.00 97.44 194 ILE A CA 1
ATOM 1563 C C . ILE A 1 194 ? -17.272 6.340 29.553 1.00 97.44 194 ILE A C 1
ATOM 1565 O O . ILE A 1 194 ? -17.578 7.447 29.991 1.00 97.44 194 ILE A O 1
ATOM 1569 N N . PHE A 1 195 ? -17.763 5.845 28.410 1.00 97.56 195 PHE A N 1
ATOM 1570 C CA . PHE A 1 195 ? -18.746 6.508 27.529 1.00 97.56 195 PHE A CA 1
ATOM 1571 C C . PHE A 1 195 ? -20.073 5.738 27.484 1.00 97.56 195 PHE A C 1
ATOM 1573 O O . PHE A 1 195 ? -20.832 5.787 26.516 1.00 97.56 195 PHE A O 1
ATOM 1580 N N . GLY A 1 196 ? -20.328 4.975 28.545 1.00 96.88 196 GLY A N 1
ATOM 1581 C CA . GLY A 1 196 ? -21.496 4.131 28.680 1.00 96.88 196 GLY A CA 1
ATOM 1582 C C . GLY A 1 196 ? -22.119 4.223 30.063 1.00 96.88 196 GLY A C 1
ATOM 1583 O O . GLY A 1 196 ? -21.493 4.629 31.045 1.00 96.88 196 GLY A O 1
ATOM 1584 N N . PHE A 1 197 ? -23.385 3.829 30.140 1.00 97.25 197 PHE A N 1
ATOM 1585 C CA . PHE A 1 197 ? -24.122 3.742 31.395 1.00 97.25 197 PHE A CA 1
ATOM 1586 C C . PHE A 1 197 ? -25.081 2.552 31.366 1.00 97.25 197 PHE A C 1
ATOM 1588 O O . PHE A 1 197 ? -25.695 2.269 30.345 1.00 97.25 197 PHE A O 1
ATOM 1595 N N . HIS A 1 198 ? -25.217 1.847 32.489 1.00 96.12 198 HIS A N 1
ATOM 1596 C CA . HIS A 1 198 ? -26.173 0.745 32.646 1.00 96.12 198 HIS A CA 1
ATOM 1597 C C . HIS A 1 198 ? -27.193 1.085 33.734 1.00 96.12 198 HIS A C 1
ATOM 1599 O O . HIS A 1 198 ? -26.805 1.304 34.884 1.00 96.12 198 HIS A O 1
ATOM 1605 N N . ASP A 1 199 ? -28.476 1.097 33.385 1.00 95.00 199 ASP A N 1
ATOM 1606 C CA . ASP A 1 199 ? -29.600 1.186 34.318 1.00 95.00 199 ASP A CA 1
ATOM 1607 C C . ASP A 1 199 ? -30.220 -0.209 34.530 1.00 95.00 199 ASP A C 1
ATOM 1609 O O . ASP A 1 199 ? -30.841 -0.745 33.606 1.00 95.00 199 ASP A O 1
ATOM 1613 N N . PRO A 1 200 ? -30.069 -0.826 35.715 1.00 93.00 200 PRO A N 1
ATOM 1614 C CA . PRO A 1 200 ? -30.592 -2.164 35.975 1.00 93.00 200 PRO A CA 1
ATOM 1615 C C . PRO A 1 200 ? -32.110 -2.213 36.224 1.00 93.00 200 PRO A C 1
ATOM 1617 O O . PRO A 1 200 ? -32.660 -3.312 36.267 1.00 93.00 200 PRO A O 1
ATOM 1620 N N . GLU A 1 201 ? -32.799 -1.081 36.421 1.00 89.00 201 GLU A N 1
ATOM 1621 C CA . GLU A 1 201 ? -34.196 -1.078 36.893 1.00 89.00 201 GLU A CA 1
ATOM 1622 C C . GLU A 1 201 ? -35.211 -1.541 35.835 1.00 89.00 201 GLU A C 1
ATOM 1624 O O . GLU A 1 201 ? -36.268 -2.065 36.180 1.00 89.00 201 GLU A O 1
ATOM 1629 N N . TYR A 1 202 ? -34.874 -1.436 34.549 1.00 81.94 202 TYR A N 1
ATOM 1630 C CA . TYR A 1 202 ? -35.766 -1.764 33.426 1.00 81.94 202 TYR A CA 1
ATOM 1631 C C . TYR A 1 202 ? -35.461 -3.133 32.799 1.00 81.94 202 TYR A C 1
ATOM 1633 O O . TYR A 1 202 ? -35.492 -3.311 31.584 1.00 81.94 202 TYR A O 1
ATOM 1641 N N . GLY A 1 203 ? -35.141 -4.122 33.636 1.00 70.75 203 GLY A N 1
ATOM 1642 C CA . GLY A 1 203 ? -34.821 -5.483 33.198 1.00 70.75 203 GLY A CA 1
ATOM 1643 C C . GLY A 1 203 ? -36.027 -6.380 32.886 1.00 70.75 203 GLY A C 1
ATOM 1644 O O . GLY A 1 203 ? -35.817 -7.503 32.443 1.00 70.75 203 GLY A O 1
ATOM 1645 N N . THR A 1 204 ? -37.268 -5.939 33.130 1.00 66.69 204 THR A N 1
ATOM 1646 C CA . THR A 1 204 ? -38.475 -6.792 33.026 1.00 66.69 204 THR A CA 1
ATOM 1647 C C . THR A 1 204 ? -39.597 -6.233 32.151 1.00 66.69 204 THR A C 1
ATOM 1649 O O . THR A 1 204 ? -40.421 -7.007 31.672 1.00 66.69 204 THR A O 1
ATOM 1652 N N . GLU A 1 205 ? -39.643 -4.919 31.924 1.00 70.25 205 GLU A N 1
ATOM 1653 C CA . GLU A 1 205 ? -40.690 -4.245 31.147 1.00 70.25 205 GLU A CA 1
ATOM 1654 C C . GLU A 1 205 ? -40.068 -3.248 30.168 1.00 70.25 205 GLU A C 1
ATOM 1656 O O . GLU A 1 205 ? -38.970 -2.737 30.401 1.00 70.25 205 GLU A O 1
ATOM 1661 N N . ARG A 1 206 ? -40.764 -2.970 29.059 1.00 74.25 206 ARG A N 1
ATOM 1662 C CA . ARG A 1 206 ? -40.296 -1.977 28.088 1.00 74.25 206 ARG A CA 1
ATOM 1663 C C . ARG A 1 206 ? -40.466 -0.579 28.687 1.00 74.25 206 ARG A C 1
ATOM 1665 O O . ARG A 1 206 ? -41.581 -0.246 29.090 1.00 74.25 206 ARG A O 1
ATOM 1672 N N . PRO A 1 207 ? -39.408 0.244 28.736 1.00 79.19 207 PRO A N 1
ATOM 1673 C CA . PRO A 1 207 ? -39.543 1.620 29.182 1.00 79.19 207 PRO A CA 1
ATOM 1674 C C . PRO A 1 207 ? -40.469 2.373 28.217 1.00 79.19 207 PRO A C 1
ATOM 1676 O O . PRO A 1 207 ? -40.222 2.427 27.016 1.00 79.19 207 PRO A O 1
ATOM 1679 N N . GLN A 1 208 ? -41.550 2.934 28.749 1.00 85.25 208 GLN A N 1
ATOM 1680 C CA . GLN A 1 208 ? -42.422 3.889 28.069 1.00 85.25 208 GLN A CA 1
ATOM 1681 C C . GLN A 1 208 ? -42.428 5.182 28.884 1.00 85.25 208 GLN A C 1
ATOM 1683 O O . GLN A 1 208 ? -42.318 5.135 30.118 1.00 85.25 208 GLN A O 1
ATOM 1688 N N . ASP A 1 209 ? -42.535 6.322 28.195 1.00 89.00 209 ASP A N 1
ATOM 1689 C CA . ASP A 1 209 ? -42.575 7.656 28.808 1.00 89.00 209 ASP A CA 1
ATOM 1690 C C . ASP A 1 209 ? -41.313 7.996 29.623 1.00 89.00 209 ASP A C 1
ATOM 1692 O O . ASP A 1 209 ? -41.322 8.874 30.490 1.00 89.00 209 ASP A O 1
ATOM 1696 N N . LEU A 1 210 ? -40.215 7.289 29.353 1.00 94.12 210 LEU A N 1
ATOM 1697 C CA . LEU A 1 210 ? -38.925 7.460 30.008 1.00 94.12 210 LEU A CA 1
ATOM 1698 C C . LEU A 1 210 ? -38.019 8.337 29.146 1.00 94.12 210 LEU A C 1
ATOM 1700 O O . LEU A 1 210 ? -38.040 8.240 27.922 1.00 94.12 210 LEU A O 1
ATOM 1704 N N . ARG A 1 211 ? -37.188 9.161 29.776 1.00 95.50 211 ARG A N 1
ATOM 1705 C CA . ARG A 1 211 ? -36.183 9.980 29.102 1.00 95.50 211 ARG A CA 1
ATOM 1706 C C . ARG A 1 211 ? -34.873 9.957 29.868 1.00 95.50 211 ARG A C 1
ATOM 1708 O O . ARG A 1 211 ? -34.878 10.058 31.095 1.00 95.50 211 ARG A O 1
ATOM 1715 N N . TYR A 1 212 ? -33.767 9.892 29.136 1.00 97.62 212 TYR A N 1
ATOM 1716 C CA . TYR A 1 212 ? -32.441 10.157 29.682 1.00 97.62 212 TYR A CA 1
ATOM 1717 C C . TYR A 1 212 ? -31.863 11.425 29.071 1.00 97.62 212 TYR A C 1
ATOM 1719 O O . TYR A 1 212 ? -31.961 11.623 27.864 1.00 97.62 212 TYR A O 1
ATOM 1727 N N . ASP A 1 213 ? -31.255 12.255 29.913 1.00 97.25 213 ASP A N 1
ATOM 1728 C CA . ASP A 1 213 ? -30.428 13.394 29.518 1.00 97.25 213 ASP A CA 1
ATOM 1729 C C . ASP A 1 213 ? -28.974 13.125 29.912 1.00 97.25 213 ASP A C 1
ATOM 1731 O O . ASP A 1 213 ? -28.716 12.653 31.025 1.00 97.25 213 ASP A O 1
ATOM 1735 N N . ILE A 1 214 ? -28.038 13.488 29.039 1.00 97.88 214 ILE A N 1
ATOM 1736 C CA . ILE A 1 214 ? -26.598 13.428 29.287 1.00 97.88 214 ILE A CA 1
ATOM 1737 C C . ILE A 1 214 ? -26.011 14.826 29.132 1.00 97.88 214 ILE A C 1
ATOM 1739 O O . ILE A 1 214 ? -26.184 15.454 28.093 1.00 97.88 214 ILE A O 1
ATOM 1743 N N . VAL A 1 215 ? -25.307 15.302 30.161 1.00 96.88 215 VAL A N 1
ATOM 1744 C CA . VAL A 1 215 ? -24.539 16.557 30.131 1.00 96.88 215 VAL A CA 1
ATOM 1745 C C . VAL A 1 215 ? -23.074 16.233 30.409 1.00 96.88 215 VAL A C 1
ATOM 1747 O O . VAL A 1 215 ? -22.761 15.752 31.497 1.00 96.88 215 VAL A O 1
ATOM 1750 N N . GLY A 1 216 ? -22.187 16.470 29.443 1.00 96.19 216 GLY A N 1
ATOM 1751 C CA . GLY A 1 216 ? -20.757 16.155 29.525 1.00 96.19 216 GLY A CA 1
ATOM 1752 C C . GLY A 1 216 ? -19.869 17.390 29.629 1.00 96.19 216 GLY A C 1
ATOM 1753 O O . GLY A 1 216 ? -20.169 18.402 29.006 1.00 96.19 216 GLY A O 1
ATOM 1754 N N . TRP A 1 217 ? -18.770 17.328 30.381 1.00 94.69 217 TRP A N 1
ATOM 1755 C CA . TRP A 1 217 ? -17.787 18.418 30.462 1.00 94.69 217 TRP A CA 1
ATOM 1756 C C . TRP A 1 217 ? -16.382 17.913 30.815 1.00 94.69 217 TRP A C 1
ATOM 1758 O O . TRP A 1 217 ? -16.176 16.751 31.182 1.00 94.69 217 TRP A O 1
ATOM 1768 N N . TYR A 1 218 ? -15.406 18.816 30.720 1.00 94.25 218 TYR A N 1
ATOM 1769 C CA . TYR A 1 218 ? -14.036 18.594 31.170 1.00 94.25 218 TYR A CA 1
ATOM 1770 C C . TYR A 1 218 ? -13.878 18.967 32.646 1.00 94.25 218 TYR A C 1
ATOM 1772 O O . TYR A 1 218 ? -14.119 20.112 33.036 1.00 94.25 218 TYR A O 1
ATOM 1780 N N . ALA A 1 219 ? -13.419 18.025 33.474 1.00 91.44 219 ALA A N 1
ATOM 1781 C CA . ALA A 1 219 ? -13.064 18.316 34.865 1.00 91.44 219 ALA A CA 1
ATOM 1782 C C . ALA A 1 219 ? -11.933 19.358 34.963 1.00 91.44 219 ALA A C 1
ATOM 1784 O O . ALA A 1 219 ? -11.970 20.234 35.826 1.00 91.44 219 ALA A O 1
ATOM 1785 N N . ASN A 1 220 ? -10.947 19.275 34.063 1.00 90.56 220 ASN A N 1
ATOM 1786 C CA . ASN A 1 220 ? -9.841 20.219 33.952 1.00 90.56 220 ASN A CA 1
ATOM 1787 C C . ASN A 1 220 ? -10.008 21.087 32.699 1.00 90.56 220 ASN A C 1
ATOM 1789 O O . ASN A 1 220 ? -9.979 20.568 31.586 1.00 90.56 220 ASN A O 1
ATOM 1793 N N . ILE A 1 221 ? -10.134 22.403 32.879 1.00 89.81 221 ILE A N 1
ATOM 1794 C CA . ILE A 1 221 ? -10.317 23.346 31.767 1.00 89.81 221 ILE A CA 1
ATOM 1795 C C . ILE A 1 221 ? -9.102 23.426 30.834 1.00 89.81 221 ILE A C 1
ATOM 1797 O O . ILE A 1 221 ? -9.272 23.656 29.646 1.00 89.81 221 ILE A O 1
ATOM 1801 N N . GLU A 1 222 ? -7.891 23.148 31.322 1.00 91.50 222 GLU A N 1
ATOM 1802 C CA . GLU A 1 222 ? -6.679 23.144 30.485 1.00 91.50 222 GLU A CA 1
ATOM 1803 C C . GLU A 1 222 ? -6.676 22.001 29.451 1.00 91.50 222 GLU A C 1
ATOM 1805 O O . GLU A 1 222 ? -5.860 21.979 28.535 1.00 91.50 222 GLU A O 1
ATOM 1810 N N . GLN A 1 223 ? -7.572 21.020 29.605 1.00 92.81 223 GLN A N 1
ATOM 1811 C CA . GLN A 1 223 ? -7.763 19.921 28.655 1.00 92.81 223 GLN A CA 1
ATOM 1812 C C . GLN A 1 223 ? -8.944 20.151 27.708 1.00 92.81 223 GLN A C 1
ATOM 1814 O O . GLN A 1 223 ? -9.147 19.352 26.794 1.00 92.81 223 GLN A O 1
ATOM 1819 N N . ASP A 1 224 ? -9.725 21.210 27.924 1.00 94.06 224 ASP A N 1
ATOM 1820 C CA . ASP A 1 224 ? -10.866 21.548 27.085 1.00 94.06 224 ASP A CA 1
ATOM 1821 C C . ASP A 1 224 ? -10.369 22.046 25.719 1.00 94.06 224 ASP A C 1
ATOM 1823 O O . ASP A 1 224 ? -9.685 23.067 25.613 1.00 94.06 224 ASP A O 1
ATOM 1827 N N . ALA A 1 225 ? -10.708 21.306 24.660 1.00 92.44 225 ALA A N 1
ATOM 1828 C CA . ALA A 1 225 ? -10.267 21.605 23.301 1.00 92.44 225 ALA A CA 1
ATOM 1829 C C . ALA A 1 225 ? -10.768 22.973 22.807 1.00 92.44 225 ALA A C 1
ATOM 1831 O O . ALA A 1 225 ? -10.048 23.665 22.087 1.00 92.44 225 ALA A O 1
ATOM 1832 N N . LEU A 1 226 ? -11.969 23.394 23.223 1.00 93.44 226 LEU A N 1
ATOM 1833 C CA . LEU A 1 226 ? -12.490 24.719 22.898 1.00 93.44 226 LEU A CA 1
ATOM 1834 C C . LEU A 1 226 ? -11.682 25.800 23.615 1.00 93.44 226 LEU A C 1
ATOM 1836 O O . LEU A 1 226 ? -11.316 26.802 23.005 1.00 93.44 226 LEU A O 1
ATOM 1840 N N . HIS A 1 227 ? -11.370 25.586 24.895 1.00 91.81 227 HIS A N 1
ATOM 1841 C CA . HIS A 1 227 ? -10.563 26.528 25.665 1.00 91.81 227 HIS A CA 1
ATOM 1842 C C . HIS A 1 227 ? -9.176 26.715 25.037 1.00 91.81 227 HIS A C 1
ATOM 1844 O O . HIS A 1 227 ? -8.758 27.846 24.792 1.00 91.81 227 HIS A O 1
ATOM 1850 N N . ALA A 1 228 ? -8.505 25.609 24.701 1.00 90.94 228 ALA A N 1
ATOM 1851 C CA . ALA A 1 228 ? -7.195 25.620 24.055 1.00 90.94 228 ALA A CA 1
ATOM 1852 C C . ALA A 1 228 ? -7.210 26.328 22.686 1.00 90.94 228 ALA A C 1
ATOM 1854 O O . ALA A 1 228 ? -6.267 27.048 22.363 1.00 90.94 228 ALA A O 1
ATOM 1855 N N . LEU A 1 229 ? -8.282 26.165 21.898 1.00 90.75 229 LEU A N 1
ATOM 1856 C CA . LEU A 1 229 ? -8.446 26.839 20.606 1.00 90.75 229 LEU A CA 1
ATOM 1857 C C . LEU A 1 229 ? -8.655 28.352 20.755 1.00 90.75 229 LEU A C 1
ATOM 1859 O O . LEU A 1 229 ? -8.121 29.136 19.972 1.00 90.75 229 LEU A O 1
ATOM 1863 N N . LEU A 1 230 ? -9.457 28.768 21.737 1.00 89.44 230 LEU A N 1
ATOM 1864 C CA . LEU A 1 230 ? -9.890 30.158 21.868 1.00 89.44 230 LEU A CA 1
ATOM 1865 C C . LEU A 1 230 ? -8.926 31.038 22.678 1.00 89.44 230 LEU A C 1
ATOM 1867 O O . LEU A 1 230 ? -8.921 32.253 22.481 1.00 89.44 230 LEU A O 1
ATOM 1871 N N . GLN A 1 231 ? -8.105 30.460 23.560 1.00 85.44 231 GLN A N 1
ATOM 1872 C CA . GLN A 1 231 ? -7.128 31.193 24.376 1.00 85.44 231 GLN A CA 1
ATOM 1873 C C . GLN A 1 231 ? -6.127 32.051 23.560 1.00 85.44 231 GLN A C 1
ATOM 1875 O O . GLN A 1 231 ? -5.892 33.195 23.960 1.00 85.44 231 GLN A O 1
ATOM 1880 N N . PRO A 1 232 ? -5.529 31.575 22.444 1.00 82.19 232 PRO A N 1
ATOM 1881 C CA . PRO A 1 232 ? -4.541 32.349 21.684 1.00 82.19 232 PRO A CA 1
ATOM 1882 C C . PRO A 1 232 ? -5.136 33.393 20.723 1.00 82.19 232 PRO A C 1
ATOM 1884 O O . PRO A 1 232 ? -4.374 34.155 20.122 1.00 82.19 232 PRO A O 1
ATOM 1887 N N . LEU A 1 233 ? -6.462 33.445 20.536 1.00 78.50 233 LEU A N 1
ATOM 1888 C CA . LEU A 1 233 ? -7.083 34.378 19.590 1.00 78.50 233 LEU A CA 1
ATOM 1889 C C . LEU A 1 233 ? -6.889 35.835 20.043 1.00 78.50 233 LEU A C 1
ATOM 1891 O O . LEU A 1 233 ? -7.218 36.216 21.167 1.00 78.50 233 LEU A O 1
ATOM 1895 N N . THR A 1 234 ? -6.361 36.674 19.149 1.00 63.88 234 THR A N 1
ATOM 1896 C CA . THR A 1 234 ? -6.225 38.117 19.379 1.00 63.88 234 THR A CA 1
ATOM 1897 C C . THR A 1 234 ? -7.587 38.811 19.316 1.00 63.88 234 THR A C 1
ATOM 1899 O O . THR A 1 234 ? -8.529 38.336 18.680 1.00 63.88 234 THR A O 1
ATOM 1902 N N . THR A 1 235 ? -7.706 39.973 19.962 1.00 57.78 235 THR A N 1
ATOM 1903 C CA . THR A 1 235 ? -8.905 40.822 19.931 1.00 57.78 235 THR A CA 1
ATOM 1904 C C . THR A 1 235 ? -9.212 41.274 18.495 1.00 57.78 235 THR A C 1
ATOM 1906 O O . THR A 1 235 ? -8.697 42.290 18.035 1.00 57.78 235 THR A O 1
ATOM 1909 N N . GLY A 1 236 ? -10.042 40.518 17.767 1.00 58.84 236 GLY A N 1
ATOM 1910 C CA . GLY A 1 236 ? -10.478 40.861 16.408 1.00 58.84 236 GLY A CA 1
ATOM 1911 C C . GLY A 1 236 ? -10.953 39.689 15.543 1.00 58.84 236 GLY A C 1
ATOM 1912 O O . GLY A 1 236 ? -11.813 39.905 14.692 1.00 58.84 236 GLY A O 1
ATOM 1913 N N . THR A 1 237 ? -10.457 38.466 15.759 1.00 67.31 237 THR A N 1
ATOM 1914 C CA . THR A 1 237 ? -10.927 37.278 15.019 1.00 67.31 237 THR A CA 1
ATOM 1915 C C . THR A 1 237 ? -12.247 36.773 15.616 1.00 67.31 237 THR A C 1
ATOM 1917 O O . THR A 1 237 ? -12.286 36.498 16.818 1.00 67.31 237 THR A O 1
ATOM 1920 N N . PRO A 1 238 ? -13.336 36.629 14.833 1.00 84.00 238 PRO A N 1
ATOM 1921 C CA . PRO A 1 238 ? -14.569 36.019 15.323 1.00 84.00 238 PRO A CA 1
ATOM 1922 C C . PRO A 1 238 ? -14.310 34.566 15.739 1.00 84.00 238 PRO A C 1
ATOM 1924 O O . PRO A 1 238 ? -13.888 33.746 14.925 1.00 84.00 238 PRO A O 1
ATOM 1927 N N . TRP A 1 239 ? -14.566 34.226 17.004 1.00 87.56 239 TRP A N 1
ATOM 1928 C CA . TRP A 1 239 ? -14.371 32.867 17.529 1.00 87.56 239 TRP A CA 1
ATOM 1929 C C . TRP A 1 239 ? -15.191 31.812 16.764 1.00 87.56 239 TRP A C 1
ATOM 1931 O O . TRP A 1 239 ? -14.812 30.645 16.725 1.00 87.56 239 TRP A O 1
ATOM 1941 N N . GLN A 1 240 ? -16.289 32.227 16.124 1.00 88.75 240 GLN A N 1
ATOM 1942 C CA . GLN A 1 240 ? -17.132 31.396 15.264 1.00 88.75 240 GLN A CA 1
ATOM 1943 C C . GLN A 1 240 ? -16.357 30.855 14.064 1.00 88.75 240 GLN A C 1
ATOM 1945 O O . GLN A 1 240 ? -16.458 29.677 13.745 1.00 88.75 240 GLN A O 1
ATOM 1950 N N . THR A 1 241 ? -15.541 31.702 13.434 1.00 89.00 241 THR A N 1
ATOM 1951 C CA . THR A 1 241 ? -14.694 31.292 12.312 1.00 89.00 241 THR A CA 1
ATOM 1952 C C . THR A 1 241 ? -13.676 30.251 12.772 1.00 89.00 241 THR A C 1
ATOM 1954 O O . THR A 1 241 ? -13.506 29.238 12.106 1.00 89.00 241 THR A O 1
ATOM 1957 N N . ALA A 1 242 ? -13.091 30.423 13.963 1.00 89.75 242 ALA A N 1
ATOM 1958 C CA . ALA A 1 242 ? -12.142 29.457 14.514 1.00 89.75 242 ALA A CA 1
ATOM 1959 C C . ALA A 1 242 ? -12.778 28.077 14.772 1.00 89.75 242 ALA A C 1
ATOM 1961 O O . ALA A 1 242 ? -12.190 27.060 14.410 1.00 89.75 242 ALA A O 1
ATOM 1962 N N . ILE A 1 243 ? -13.980 28.010 15.364 1.00 92.44 243 ILE A N 1
ATOM 1963 C CA . ILE A 1 243 ? -14.652 26.714 15.589 1.00 92.44 243 ILE A CA 1
ATOM 1964 C C . ILE A 1 243 ? -15.161 26.082 14.288 1.00 92.44 243 ILE A C 1
ATOM 1966 O O . ILE A 1 243 ? -15.192 24.858 14.182 1.00 92.44 243 ILE A O 1
ATOM 1970 N N . GLN A 1 244 ? -15.531 26.886 13.291 1.00 92.94 244 GLN A N 1
ATOM 1971 C CA . GLN A 1 244 ? -15.942 26.387 11.984 1.00 92.94 244 GLN A CA 1
ATOM 1972 C C . GLN A 1 244 ? -14.753 25.767 11.245 1.00 92.94 244 GLN A C 1
ATOM 1974 O O . GLN A 1 244 ? -14.862 24.650 10.754 1.00 92.94 244 GLN A O 1
ATOM 1979 N N . GLU A 1 245 ? -13.606 26.446 11.222 1.00 90.81 245 GLU A N 1
ATOM 1980 C CA . GLU A 1 245 ? -12.397 25.964 10.544 1.00 90.81 245 GLU A CA 1
ATOM 1981 C C . GLU A 1 245 ? -11.778 24.743 11.234 1.00 90.81 245 GLU A C 1
ATOM 1983 O O . GLU A 1 245 ? -11.353 23.808 10.561 1.00 90.81 245 GLU A O 1
ATOM 1988 N N . VAL A 1 246 ? -11.724 24.734 12.572 1.00 90.50 246 VAL A N 1
ATOM 1989 C CA . VAL A 1 246 ? -11.021 23.678 13.321 1.00 90.50 246 VAL A CA 1
ATOM 1990 C C . VAL A 1 246 ? -11.930 22.508 13.688 1.00 90.50 246 VAL A C 1
ATOM 1992 O O . VAL A 1 246 ? -11.479 21.365 13.679 1.00 90.50 246 VAL A O 1
ATOM 1995 N N . PHE A 1 247 ? -13.200 22.763 14.016 1.00 92.88 247 PHE A N 1
ATOM 1996 C CA . PHE A 1 247 ? -14.127 21.730 14.490 1.00 92.88 247 PHE A CA 1
ATOM 1997 C C . PHE A 1 247 ? -15.291 21.447 13.534 1.00 92.88 247 PHE A C 1
ATOM 1999 O O . PHE A 1 247 ? -16.039 20.506 13.780 1.00 92.88 247 PHE A O 1
ATOM 2006 N N . SER A 1 248 ? -15.456 22.212 12.446 1.00 94.44 248 SER A N 1
ATOM 2007 C CA . SER A 1 248 ? -16.640 22.126 11.570 1.00 94.44 248 SER A CA 1
ATOM 2008 C C . SER A 1 248 ? -17.956 22.354 12.331 1.00 94.44 248 SER A C 1
ATOM 2010 O O . SER A 1 248 ? -18.975 21.712 12.076 1.00 94.44 248 SER A O 1
ATOM 2012 N N . TRP A 1 249 ? -17.941 23.268 13.305 1.00 94.94 249 TRP A N 1
ATOM 2013 C CA . TRP A 1 249 ? -19.105 23.625 14.123 1.00 94.94 249 TRP A CA 1
ATOM 2014 C C . TRP A 1 249 ? -19.616 25.028 13.799 1.00 94.94 249 TRP A C 1
ATOM 2016 O O . TRP A 1 249 ? -18.856 25.902 13.390 1.00 94.94 249 TRP A O 1
ATOM 2026 N N . THR A 1 250 ? -20.900 25.270 14.052 1.00 93.38 250 THR A N 1
ATOM 2027 C CA . THR A 1 250 ? -21.536 26.586 13.914 1.00 93.38 250 THR A CA 1
ATOM 2028 C C . THR A 1 250 ? -22.431 26.894 15.111 1.00 93.38 250 THR A C 1
ATOM 2030 O O . THR A 1 250 ? -22.946 25.992 15.765 1.00 93.38 250 THR A O 1
ATOM 2033 N N . ALA A 1 251 ? -22.622 28.171 15.434 1.00 89.81 251 ALA A N 1
ATOM 2034 C CA . ALA A 1 251 ? -23.472 28.609 16.538 1.00 89.81 251 ALA A CA 1
ATOM 2035 C C . ALA A 1 251 ? -24.096 29.982 16.242 1.00 89.81 251 ALA A C 1
ATOM 2037 O O . ALA A 1 251 ? -23.452 30.846 15.646 1.00 89.81 251 ALA A O 1
ATOM 2038 N N . GLN A 1 252 ? -25.348 30.195 16.667 1.00 77.81 252 GLN A N 1
ATOM 2039 C CA . GLN A 1 252 ? -26.047 31.470 16.454 1.00 77.81 252 GLN A CA 1
ATOM 2040 C C . GLN A 1 252 ? -25.503 32.600 17.348 1.00 77.81 252 GLN A C 1
ATOM 2042 O O . GLN A 1 252 ? -24.971 32.371 18.434 1.00 77.81 252 GLN A O 1
ATOM 2047 N N . THR A 1 253 ? -25.623 33.836 16.855 1.00 59.03 253 THR A N 1
ATOM 2048 C CA . THR A 1 253 ? -25.033 35.058 17.417 1.00 59.03 253 THR A CA 1
ATOM 2049 C C . THR A 1 253 ? -25.659 35.508 18.733 1.00 59.03 253 THR A C 1
ATOM 2051 O O . THR A 1 253 ? -26.840 35.830 18.764 1.00 59.03 253 THR A O 1
ATOM 2054 N N . ASP A 1 254 ? -24.805 35.694 19.737 1.00 54.28 254 ASP A N 1
ATOM 2055 C CA . ASP A 1 254 ? -24.740 36.896 20.571 1.00 54.28 254 ASP A CA 1
ATOM 2056 C C . ASP A 1 254 ? -23.262 37.116 20.939 1.00 54.28 254 ASP A C 1
ATOM 2058 O O . ASP A 1 254 ? -22.459 36.188 20.892 1.00 54.28 254 ASP A O 1
ATOM 2062 N N . THR A 1 255 ? -22.862 38.348 21.244 1.00 58.69 255 THR A N 1
ATOM 2063 C CA . THR A 1 255 ? -21.472 38.837 21.425 1.00 58.69 255 THR A CA 1
ATOM 2064 C C . THR A 1 255 ? -20.624 38.141 22.510 1.00 58.69 255 THR A C 1
ATOM 2066 O O . THR A 1 255 ? -19.529 38.602 22.833 1.00 58.69 255 THR A O 1
ATOM 2069 N N . LEU A 1 256 ? -21.106 37.041 23.086 1.00 75.69 256 LEU A N 1
ATOM 2070 C CA . LEU A 1 256 ? -20.501 36.306 24.185 1.00 75.69 256 LEU A CA 1
ATOM 2071 C C . LEU A 1 256 ? -19.636 35.151 23.658 1.00 75.69 256 LEU A C 1
ATOM 2073 O O . LEU A 1 256 ? -20.149 34.137 23.193 1.00 75.69 256 LEU A O 1
ATOM 2077 N N . GLN A 1 257 ? -18.315 35.292 23.759 1.00 85.31 257 GLN A N 1
ATOM 2078 C CA . GLN A 1 257 ? -17.378 34.201 23.487 1.00 85.31 257 GLN A CA 1
ATOM 2079 C C . GLN A 1 257 ? -17.545 33.096 24.551 1.00 85.31 257 GLN A C 1
ATOM 2081 O O . GLN A 1 257 ? -17.521 33.418 25.744 1.00 85.31 257 GLN A O 1
ATOM 2086 N N . PRO A 1 258 ? -17.742 31.820 24.171 1.00 89.12 258 PRO A N 1
ATOM 2087 C CA . PRO A 1 258 ? -17.818 30.712 25.120 1.00 89.12 258 PRO A CA 1
ATOM 2088 C C . PRO A 1 258 ? -16.452 30.444 25.769 1.00 89.12 258 PRO A C 1
ATOM 2090 O O . PRO A 1 258 ? -15.425 30.478 25.097 1.00 89.12 258 PRO A O 1
ATOM 2093 N N . GLU A 1 259 ? -16.435 30.162 27.073 1.00 87.88 259 GLU A N 1
ATOM 2094 C CA . GLU A 1 259 ? -15.204 29.843 27.820 1.00 87.88 259 GLU A CA 1
ATOM 2095 C C . GLU A 1 259 ? -14.933 28.335 27.909 1.00 87.88 259 GLU A C 1
ATOM 2097 O O . GLU A 1 259 ? -13.791 27.931 28.138 1.00 87.88 259 GLU A O 1
ATOM 2102 N N . ARG A 1 260 ? -15.987 27.515 27.795 1.00 90.19 260 ARG A N 1
ATOM 2103 C CA . ARG A 1 260 ? -15.963 26.065 28.029 1.00 90.19 260 ARG A CA 1
ATOM 2104 C C . ARG A 1 260 ? -16.898 25.310 27.091 1.00 90.19 260 ARG A C 1
ATOM 2106 O O . ARG A 1 260 ? -17.960 25.820 26.721 1.00 90.19 260 ARG A O 1
ATOM 2113 N N . LEU A 1 261 ? -16.531 24.071 26.795 1.00 93.75 261 LEU A N 1
ATOM 2114 C CA . LEU A 1 261 ? -17.337 23.100 26.070 1.00 93.75 261 LEU A CA 1
ATOM 2115 C C . LEU A 1 261 ? -18.222 22.296 27.032 1.00 93.75 261 LEU A C 1
ATOM 2117 O O . LEU A 1 261 ? -17.759 21.792 28.058 1.00 93.75 261 LEU A O 1
ATOM 2121 N N . VAL A 1 262 ? -19.496 22.136 26.672 1.00 94.88 262 VAL A N 1
ATOM 2122 C CA . VAL A 1 262 ? -20.436 21.223 27.336 1.00 94.88 262 VAL A CA 1
ATOM 2123 C C . VAL A 1 262 ? -21.103 20.342 26.283 1.00 94.88 262 VAL A C 1
ATOM 2125 O O . VAL A 1 262 ? -21.707 20.859 25.354 1.00 94.88 262 VAL A O 1
ATOM 2128 N N . CYS A 1 263 ? -21.039 19.021 26.416 1.00 97.12 263 CYS A N 1
ATOM 2129 C CA . CYS A 1 263 ? -21.767 18.110 25.532 1.00 97.12 263 CYS A CA 1
ATOM 2130 C C . CYS A 1 263 ? -23.202 17.894 26.024 1.00 97.12 263 CYS A C 1
ATOM 2132 O O . CYS A 1 263 ? -23.421 17.810 27.236 1.00 97.12 263 CYS A O 1
ATOM 2134 N N . TYR A 1 264 ? -24.162 17.738 25.110 1.00 97.62 264 TYR A N 1
ATOM 2135 C CA . TYR A 1 264 ? -25.544 17.402 25.462 1.00 97.62 264 TYR A CA 1
ATOM 2136 C C . TYR A 1 264 ? -26.179 16.359 24.537 1.00 97.62 264 TYR A C 1
ATOM 2138 O O . TYR A 1 264 ? -26.055 16.446 23.317 1.00 97.62 264 TYR A O 1
ATOM 2146 N N . ALA A 1 265 ? -26.909 15.419 25.139 1.00 97.62 265 ALA A N 1
ATOM 2147 C CA . ALA A 1 265 ? -27.739 14.427 24.460 1.00 97.62 265 ALA A CA 1
ATOM 2148 C C . ALA A 1 265 ? -29.022 14.152 25.258 1.00 97.62 265 ALA A C 1
ATOM 2150 O O . ALA A 1 265 ? -29.020 14.198 26.491 1.00 97.62 265 ALA A O 1
ATOM 2151 N N . GLN A 1 266 ? -30.091 13.771 24.568 1.00 96.81 266 GLN A N 1
ATOM 2152 C CA . GLN A 1 266 ? -31.320 13.240 25.138 1.00 96.81 266 GLN A CA 1
ATOM 2153 C C . GLN A 1 266 ? -31.834 12.053 24.320 1.00 96.81 266 GLN A C 1
ATOM 2155 O O . GLN A 1 266 ? -31.796 12.071 23.092 1.00 96.81 266 GLN A O 1
ATOM 2160 N N . ILE A 1 267 ? -32.378 11.048 25.006 1.00 96.25 267 ILE A N 1
ATOM 2161 C CA . ILE A 1 267 ? -33.130 9.962 24.374 1.00 96.25 267 ILE A CA 1
ATOM 2162 C C . ILE A 1 267 ? -34.464 9.753 25.088 1.00 96.25 267 ILE A C 1
ATOM 2164 O O . ILE A 1 267 ? -34.499 9.622 26.314 1.00 96.25 267 ILE A O 1
ATOM 2168 N N . THR A 1 268 ? -35.563 9.741 24.333 1.00 95.00 268 THR A N 1
ATOM 2169 C CA . THR A 1 268 ? -36.925 9.510 24.847 1.00 95.00 268 THR A CA 1
ATOM 2170 C C . THR A 1 268 ? -37.448 8.158 24.376 1.00 95.00 268 THR A C 1
ATOM 2172 O O . THR A 1 268 ? -37.299 7.801 23.217 1.00 95.00 268 THR A O 1
ATOM 2175 N N . PHE A 1 269 ? -38.065 7.384 25.260 1.00 93.12 269 PHE A N 1
ATOM 2176 C CA . PHE A 1 269 ? -38.560 6.048 24.947 1.00 93.12 269 PHE A CA 1
ATOM 2177 C C . PHE A 1 269 ? -40.014 6.077 24.476 1.00 93.12 269 PHE A C 1
ATOM 2179 O O . PHE A 1 269 ? -40.938 6.262 25.273 1.00 93.12 269 PHE A O 1
ATOM 2186 N N . GLU A 1 270 ? -40.199 5.828 23.180 1.00 90.81 270 GLU A N 1
ATOM 2187 C CA . GLU A 1 270 ? -41.494 5.682 22.511 1.00 90.81 270 GLU A CA 1
ATOM 2188 C C . GLU A 1 270 ? -41.518 4.355 21.728 1.00 90.81 270 GLU A C 1
ATOM 2190 O O . GLU A 1 270 ? -41.451 4.355 20.492 1.00 90.81 270 GLU A O 1
ATOM 2195 N N . PRO A 1 271 ? -41.560 3.203 22.427 1.00 86.81 271 PRO A N 1
ATOM 2196 C CA . PRO A 1 271 ? -41.519 1.893 21.784 1.00 86.81 271 PRO A CA 1
ATOM 2197 C C . PRO A 1 271 ? -42.660 1.742 20.773 1.00 86.81 271 PRO A C 1
ATOM 2199 O O . PRO A 1 271 ? -43.822 2.004 21.089 1.00 86.81 271 PRO A O 1
ATOM 2202 N N . SER A 1 272 ? -42.336 1.286 19.561 1.00 79.88 272 SER A N 1
ATOM 2203 C CA . SER A 1 272 ? -43.357 0.962 18.558 1.00 79.88 272 SER A CA 1
ATOM 2204 C C . SER A 1 272 ? -44.205 -0.246 18.989 1.00 79.88 272 SER A C 1
ATOM 2206 O O . SER A 1 272 ? -43.758 -1.086 19.777 1.00 79.88 272 SER A O 1
ATOM 2208 N N . ALA A 1 273 ? -45.439 -0.346 18.476 1.00 69.81 273 ALA A N 1
ATOM 2209 C CA . ALA A 1 273 ? -46.355 -1.447 18.803 1.00 69.81 273 ALA A CA 1
ATOM 2210 C C . ALA A 1 273 ? -45.755 -2.830 18.468 1.00 69.81 273 ALA A C 1
ATOM 2212 O O . ALA A 1 273 ? -45.940 -3.776 19.234 1.00 69.81 273 ALA A O 1
ATOM 2213 N N . ASP A 1 274 ? -44.964 -2.893 17.391 1.00 63.25 274 ASP A N 1
ATOM 2214 C CA . ASP A 1 274 ? -44.271 -4.085 16.886 1.00 63.25 274 ASP A CA 1
ATOM 2215 C C . ASP A 1 274 ? -42.772 -4.108 17.230 1.00 63.25 274 ASP A C 1
ATOM 2217 O O . ASP A 1 274 ? -42.018 -4.850 16.608 1.00 63.25 274 ASP A O 1
ATOM 2221 N N . ALA A 1 275 ? -42.306 -3.305 18.199 1.00 60.12 275 ALA A N 1
ATOM 2222 C CA . ALA A 1 275 ? -40.893 -3.271 18.580 1.00 60.12 275 ALA A CA 1
ATOM 2223 C C . ALA A 1 275 ? -40.424 -4.673 19.006 1.00 60.12 275 ALA A C 1
ATOM 2225 O O . ALA A 1 275 ? -40.681 -5.099 20.134 1.00 60.12 275 ALA A O 1
ATOM 2226 N N . ASP A 1 276 ? -39.767 -5.422 18.126 1.00 61.50 276 ASP A N 1
ATOM 2227 C CA . ASP A 1 276 ? -39.058 -6.640 18.503 1.00 61.50 276 ASP A CA 1
ATOM 2228 C C . ASP A 1 276 ? -37.826 -6.257 19.358 1.00 61.50 276 ASP A C 1
ATOM 2230 O O . ASP A 1 276 ? -37.400 -5.101 19.428 1.00 61.50 276 ASP A O 1
ATOM 2234 N N . ILE A 1 277 ? -37.227 -7.228 20.047 1.00 65.62 277 ILE A N 1
ATOM 2235 C CA . ILE A 1 277 ? -35.913 -7.098 20.700 1.00 65.62 277 ILE A CA 1
ATOM 2236 C C . ILE A 1 277 ? -34.788 -7.051 19.637 1.00 65.62 277 ILE A C 1
ATOM 2238 O O . ILE A 1 277 ? -33.604 -7.054 19.965 1.00 65.62 277 ILE A O 1
ATOM 2242 N N . THR A 1 278 ? -35.126 -7.011 18.355 1.00 74.06 278 THR A N 1
ATOM 2243 C CA . THR A 1 278 ? -34.218 -6.924 17.212 1.00 74.06 278 THR A CA 1
ATOM 2244 C C . THR A 1 278 ? -34.465 -5.624 16.447 1.00 74.06 278 THR A C 1
ATOM 2246 O O . THR A 1 278 ? -35.541 -5.031 16.503 1.00 74.06 278 THR A O 1
ATOM 2249 N N . ASN A 1 279 ? -33.427 -5.132 15.773 1.00 85.69 279 ASN A N 1
ATOM 2250 C CA . ASN A 1 279 ? -33.556 -3.989 14.878 1.00 85.69 279 ASN A CA 1
ATOM 2251 C C . ASN A 1 279 ? -34.271 -4.438 13.584 1.00 85.69 279 ASN A C 1
ATOM 2253 O O . ASN A 1 279 ? -33.903 -5.494 13.067 1.00 85.69 279 ASN A O 1
ATOM 2257 N N . PRO A 1 280 ? -35.228 -3.667 13.031 1.00 83.06 280 PRO A N 1
ATOM 2258 C CA . PRO A 1 280 ? -35.928 -4.011 11.788 1.00 83.06 280 PRO A CA 1
ATOM 2259 C C . PRO A 1 280 ? -35.002 -4.350 10.612 1.00 83.06 280 PRO A C 1
ATOM 2261 O O . PRO A 1 280 ? -35.289 -5.283 9.867 1.00 83.06 280 PRO A O 1
ATOM 2264 N N . LYS A 1 281 ? -33.839 -3.687 10.520 1.00 84.56 281 LYS A N 1
ATOM 2265 C CA . LYS A 1 281 ? -32.808 -3.929 9.494 1.00 84.56 281 LYS A CA 1
ATOM 2266 C C . LYS A 1 281 ? -32.201 -5.337 9.534 1.00 84.56 281 LYS A C 1
ATOM 2268 O O . LYS A 1 281 ? -31.469 -5.714 8.630 1.00 84.56 281 LYS A O 1
ATOM 2273 N N . LEU A 1 282 ? -32.465 -6.105 10.596 1.00 82.25 282 LEU A N 1
ATOM 2274 C CA . LEU A 1 282 ? -31.968 -7.470 10.792 1.00 82.25 282 LEU A CA 1
ATOM 2275 C C . LEU A 1 282 ? -33.050 -8.551 10.617 1.00 82.25 282 LEU A C 1
ATOM 2277 O O . LEU A 1 282 ? -32.723 -9.733 10.702 1.00 82.25 282 LEU A O 1
ATOM 2281 N N . VAL A 1 283 ? -34.330 -8.177 10.472 1.00 63.00 283 VAL A N 1
ATOM 2282 C CA . VAL A 1 283 ? -35.483 -9.086 10.666 1.00 63.00 283 VAL A CA 1
ATOM 2283 C C . VAL A 1 283 ? -36.174 -9.491 9.361 1.00 63.00 283 VAL A C 1
ATOM 2285 O O . VAL A 1 283 ? -36.855 -10.518 9.341 1.00 63.00 283 VAL A O 1
ATOM 2288 N N . GLU A 1 284 ? -35.981 -8.766 8.256 1.00 55.56 284 GLU A N 1
ATOM 2289 C CA . GLU A 1 284 ? -36.546 -9.159 6.959 1.00 55.56 284 GLU A CA 1
ATOM 2290 C C . GLU A 1 284 ? -35.796 -10.364 6.371 1.00 55.56 284 GLU A C 1
ATOM 2292 O O . GLU A 1 284 ? -34.879 -10.255 5.562 1.00 55.56 284 GLU A O 1
ATOM 2297 N N . ALA A 1 285 ? -36.201 -11.558 6.808 1.00 40.00 285 ALA A N 1
ATOM 2298 C CA . ALA A 1 285 ? -35.798 -12.831 6.233 1.00 40.00 285 ALA A CA 1
ATOM 2299 C C . ALA A 1 285 ? -36.240 -12.898 4.756 1.00 40.00 285 ALA A C 1
ATOM 2301 O O . ALA A 1 285 ? -37.339 -13.361 4.452 1.00 40.00 285 ALA A O 1
ATOM 2302 N N . GLY A 1 286 ? -35.399 -12.408 3.841 1.00 44.44 286 GLY A N 1
ATOM 2303 C CA . GLY A 1 286 ? -35.663 -12.462 2.402 1.00 44.44 286 GLY A CA 1
ATOM 2304 C C . GLY A 1 286 ? -34.851 -11.515 1.515 1.00 44.44 286 GLY A C 1
ATOM 2305 O O . GLY A 1 286 ? -34.752 -11.788 0.322 1.00 44.44 286 GLY A O 1
ATOM 2306 N N . THR A 1 287 ? -34.245 -10.455 2.050 1.00 50.66 287 THR A N 1
ATOM 2307 C CA . THR A 1 287 ? -33.287 -9.612 1.317 1.00 50.66 287 THR A CA 1
ATOM 2308 C C . THR A 1 287 ? -31.873 -9.984 1.768 1.00 50.66 287 THR A C 1
ATOM 2310 O O . THR A 1 287 ? -31.362 -9.472 2.759 1.00 50.66 287 THR A O 1
ATOM 2313 N N . ASP A 1 288 ? -31.267 -10.971 1.091 1.00 62.16 288 ASP A N 1
ATOM 2314 C CA . ASP A 1 288 ? -29.868 -11.366 1.319 1.00 62.16 288 ASP A CA 1
ATOM 2315 C C . ASP A 1 288 ? -28.995 -10.101 1.261 1.00 62.16 288 ASP A C 1
ATOM 2317 O O . ASP A 1 288 ? -29.006 -9.382 0.260 1.00 62.16 288 ASP A O 1
ATOM 2321 N N . THR A 1 289 ? -28.245 -9.819 2.330 1.00 66.88 289 THR A N 1
ATOM 2322 C CA . THR A 1 289 ? -27.164 -8.835 2.276 1.00 66.88 289 THR A CA 1
ATOM 2323 C C . THR A 1 289 ? -26.219 -9.255 1.157 1.00 66.88 289 THR A C 1
ATOM 2325 O O . THR A 1 289 ? -25.555 -10.286 1.259 1.00 66.88 289 THR A O 1
ATOM 2328 N N . GLY A 1 290 ? -26.198 -8.504 0.054 1.00 84.19 290 GLY A N 1
ATOM 2329 C CA . GLY A 1 290 ? -25.417 -8.882 -1.117 1.00 84.19 290 GLY A CA 1
ATOM 2330 C C . GLY A 1 290 ? -23.930 -8.771 -0.809 1.00 84.19 290 GLY A C 1
ATOM 2331 O O . GLY A 1 290 ? -23.491 -7.751 -0.269 1.00 84.19 290 GLY A O 1
ATOM 2332 N N . VAL A 1 291 ? -23.168 -9.810 -1.149 1.00 92.00 291 VAL A N 1
ATOM 2333 C CA . VAL A 1 291 ? -21.715 -9.863 -0.959 1.00 92.00 291 VAL A CA 1
ATOM 2334 C C . VAL A 1 291 ? -21.034 -9.771 -2.316 1.00 92.00 291 VAL A C 1
ATOM 2336 O O . VAL A 1 291 ? -21.276 -10.600 -3.190 1.00 92.00 291 VAL A O 1
ATOM 2339 N N . SER A 1 292 ? -20.149 -8.795 -2.482 1.00 94.06 292 SER A N 1
ATOM 2340 C CA . SER A 1 292 ? -19.347 -8.646 -3.700 1.00 94.06 292 SER A CA 1
ATOM 2341 C C . SER A 1 292 ? -17.865 -8.560 -3.366 1.00 94.06 292 SER A C 1
ATOM 2343 O O . SER A 1 292 ? -17.495 -7.913 -2.388 1.00 94.06 292 SER A O 1
ATOM 2345 N N . VAL A 1 293 ? -17.015 -9.210 -4.164 1.00 95.25 293 VAL A N 1
ATOM 2346 C CA . VAL A 1 293 ? -15.559 -9.234 -3.956 1.00 95.25 293 VAL A CA 1
ATOM 2347 C C . VAL A 1 293 ? -14.815 -8.668 -5.161 1.00 95.25 293 VAL A C 1
ATOM 2349 O O . VAL A 1 293 ? -15.087 -9.062 -6.294 1.00 95.25 293 VAL A O 1
ATOM 2352 N N . GLY A 1 294 ? -13.855 -7.782 -4.899 1.00 94.19 294 GLY A N 1
ATOM 2353 C CA . GLY A 1 294 ? -12.961 -7.152 -5.877 1.00 94.19 294 GLY A CA 1
ATOM 2354 C C . GLY A 1 294 ? -11.576 -6.871 -5.279 1.00 94.19 294 GLY A C 1
ATOM 2355 O O . GLY A 1 294 ? -11.357 -7.070 -4.082 1.00 94.19 294 GLY A O 1
ATOM 2356 N N . ASN A 1 295 ? -10.626 -6.363 -6.068 1.00 92.31 295 ASN A N 1
ATOM 2357 C CA . ASN A 1 295 ? -9.322 -5.904 -5.559 1.00 92.31 295 ASN A CA 1
ATOM 2358 C C . ASN A 1 295 ? -9.398 -4.509 -4.917 1.00 92.31 295 ASN A C 1
ATOM 2360 O O . ASN A 1 295 ? -8.510 -4.110 -4.157 1.00 92.31 295 ASN A O 1
ATOM 2364 N N . THR A 1 296 ? -10.454 -3.745 -5.213 1.00 92.19 296 THR A N 1
ATOM 2365 C CA . THR A 1 296 ? -10.753 -2.460 -4.567 1.00 92.19 296 THR A CA 1
ATOM 2366 C C . THR A 1 296 ? -12.224 -2.350 -4.159 1.00 92.19 296 THR A C 1
ATOM 2368 O O . THR A 1 296 ? -13.087 -3.090 -4.636 1.00 92.19 296 THR A O 1
ATOM 2371 N N . ALA A 1 297 ? -12.531 -1.394 -3.278 1.00 91.62 297 ALA A N 1
ATOM 2372 C CA . ALA A 1 297 ? -13.900 -1.129 -2.835 1.00 91.62 297 ALA A CA 1
ATOM 2373 C C . ALA A 1 297 ? -14.816 -0.689 -3.990 1.00 91.62 297 ALA A C 1
ATOM 2375 O O . ALA A 1 297 ? -15.960 -1.125 -4.079 1.00 91.62 297 ALA A O 1
ATOM 2376 N N . THR A 1 298 ? -14.295 0.129 -4.906 1.00 89.94 298 THR A N 1
ATOM 2377 C CA . THR A 1 298 ? -15.023 0.599 -6.092 1.00 89.94 298 THR A CA 1
ATOM 2378 C C . THR A 1 298 ? -15.208 -0.495 -7.140 1.00 89.94 298 THR A C 1
ATOM 2380 O O . THR A 1 298 ? -16.247 -0.527 -7.785 1.00 89.94 298 THR A O 1
ATOM 2383 N N . GLU A 1 299 ? -14.253 -1.417 -7.276 1.00 91.69 299 GLU A N 1
ATOM 2384 C CA . GLU A 1 299 ? -14.362 -2.591 -8.161 1.00 91.69 299 GLU A CA 1
ATOM 2385 C C . GLU A 1 299 ? -15.413 -3.578 -7.628 1.00 91.69 299 GLU A C 1
ATOM 2387 O O . GLU A 1 299 ? -16.287 -4.032 -8.360 1.00 91.69 299 GLU A O 1
ATOM 2392 N N . SER A 1 300 ? -15.414 -3.815 -6.310 1.00 93.00 300 SER A N 1
ATOM 2393 C CA . SER A 1 300 ? -16.444 -4.623 -5.637 1.00 93.00 300 SER A CA 1
ATOM 2394 C C . SER A 1 300 ? -17.843 -4.018 -5.826 1.00 93.00 300 SER A C 1
ATOM 2396 O O . SER A 1 300 ? -18.816 -4.741 -6.032 1.00 93.00 300 SER A O 1
ATOM 2398 N N . LEU A 1 301 ? -17.943 -2.683 -5.793 1.00 92.25 301 LEU A N 1
ATOM 2399 C CA . LEU A 1 301 ? -19.181 -1.953 -6.075 1.00 92.25 301 LEU A CA 1
ATOM 2400 C C . LEU A 1 301 ? -19.583 -2.040 -7.548 1.00 92.25 301 LEU A C 1
ATOM 2402 O O . LEU A 1 301 ? -20.761 -2.235 -7.828 1.00 92.25 301 LEU A O 1
ATOM 2406 N N . ALA A 1 302 ? -18.637 -1.972 -8.483 1.00 91.31 302 ALA A N 1
ATOM 2407 C CA . ALA A 1 302 ? -18.916 -2.172 -9.902 1.00 91.31 302 ALA A CA 1
ATOM 2408 C C . ALA A 1 302 ? -19.488 -3.576 -10.180 1.00 91.31 302 ALA A C 1
ATOM 2410 O O . ALA A 1 302 ? -20.510 -3.689 -10.859 1.00 91.31 302 ALA A O 1
ATOM 2411 N N . ALA A 1 303 ? -18.920 -4.625 -9.572 1.00 90.44 303 ALA A N 1
ATOM 2412 C CA . ALA A 1 303 ? -19.442 -5.991 -9.681 1.00 90.44 303 ALA A CA 1
ATOM 2413 C C . ALA A 1 303 ? -20.868 -6.139 -9.125 1.00 90.44 303 ALA A C 1
ATOM 2415 O O . ALA A 1 303 ? -21.682 -6.870 -9.691 1.00 90.44 303 ALA A O 1
ATOM 2416 N N . HIS A 1 304 ? -21.198 -5.436 -8.037 1.00 91.25 304 HIS A N 1
ATOM 2417 C CA . HIS A 1 304 ? -22.570 -5.374 -7.533 1.00 91.25 304 HIS A CA 1
ATOM 2418 C C . HIS A 1 304 ? -23.505 -4.689 -8.545 1.00 91.25 304 HIS A C 1
ATOM 2420 O O . HIS A 1 304 ? -24.508 -5.275 -8.966 1.00 91.25 304 HIS A O 1
ATOM 2426 N N . LEU A 1 305 ? -23.142 -3.478 -8.982 1.00 91.50 305 LEU A N 1
ATOM 2427 C CA . LEU A 1 305 ? -23.936 -2.641 -9.887 1.00 91.50 305 LEU A CA 1
ATOM 2428 C C . LEU A 1 305 ? -24.214 -3.309 -11.236 1.00 91.50 305 LEU A C 1
ATOM 2430 O O . LEU A 1 305 ? -25.291 -3.106 -11.796 1.00 91.50 305 LEU A O 1
ATOM 2434 N N . GLY A 1 306 ? -23.294 -4.145 -11.732 1.00 87.38 306 GLY A N 1
ATOM 2435 C CA . GLY A 1 306 ? -23.473 -4.931 -12.957 1.00 87.38 306 GLY A CA 1
ATOM 2436 C C . GLY A 1 306 ? -24.763 -5.755 -12.971 1.00 87.38 306 GLY A C 1
ATOM 2437 O O . GLY A 1 306 ? -25.369 -5.926 -14.022 1.00 87.38 306 GLY A O 1
ATOM 2438 N N . SER A 1 307 ? -25.218 -6.220 -11.804 1.00 84.06 307 SER A N 1
ATOM 2439 C CA . SER A 1 307 ? -26.468 -6.979 -11.660 1.00 84.06 307 SER A CA 1
ATOM 2440 C C . SER A 1 307 ? -27.716 -6.118 -11.427 1.00 84.06 307 SER A C 1
ATOM 2442 O O . SER A 1 307 ? -28.826 -6.628 -11.560 1.00 84.06 307 SER A O 1
ATOM 2444 N N . GLN A 1 308 ? -27.543 -4.842 -11.063 1.00 88.44 308 GLN A N 1
ATOM 2445 C CA . GLN A 1 308 ? -28.625 -3.943 -10.637 1.00 88.44 308 GLN A CA 1
ATOM 2446 C C . GLN A 1 308 ? -29.050 -2.946 -11.723 1.00 88.44 308 GLN A C 1
ATOM 2448 O O . GLN A 1 308 ? -30.187 -2.480 -11.726 1.00 88.44 308 GLN A O 1
ATOM 2453 N N . ILE A 1 309 ? -28.148 -2.587 -12.643 1.00 90.12 309 ILE A N 1
ATOM 2454 C CA . ILE A 1 309 ? -28.413 -1.577 -13.673 1.00 90.12 309 ILE A CA 1
ATOM 2455 C C . ILE A 1 309 ? -28.858 -2.238 -14.982 1.00 90.12 309 ILE A C 1
ATOM 2457 O O . ILE A 1 309 ? -28.068 -2.856 -15.691 1.00 90.12 309 ILE A O 1
ATOM 2461 N N . ASP A 1 310 ? -30.124 -2.036 -15.350 1.00 86.38 310 ASP A N 1
ATOM 2462 C CA . ASP A 1 310 ? -30.700 -2.597 -16.575 1.00 86.38 310 ASP A CA 1
ATOM 2463 C C . ASP A 1 310 ? -30.142 -1.973 -17.871 1.00 86.38 310 ASP A C 1
ATOM 2465 O O . ASP A 1 310 ? -29.880 -0.768 -17.978 1.00 86.38 310 ASP A O 1
ATOM 2469 N N . GLY A 1 311 ? -30.085 -2.778 -18.937 1.00 85.19 311 GLY A N 1
ATOM 2470 C CA . GLY A 1 311 ? -29.813 -2.306 -20.302 1.00 85.19 311 GLY A CA 1
ATOM 2471 C C . GLY A 1 311 ? -28.334 -2.106 -20.649 1.00 85.19 311 GLY A C 1
ATOM 2472 O O . GLY A 1 311 ? -28.041 -1.428 -21.632 1.00 85.19 311 GLY A O 1
ATOM 2473 N N . ILE A 1 312 ? -27.423 -2.680 -19.864 1.00 89.19 312 ILE A N 1
ATOM 2474 C CA . ILE A 1 312 ? -25.989 -2.807 -20.154 1.00 89.19 312 ILE A CA 1
ATOM 2475 C C . ILE A 1 312 ? -25.518 -4.200 -19.719 1.00 89.19 312 ILE A C 1
ATOM 2477 O O . ILE A 1 312 ? -26.076 -4.774 -18.784 1.00 89.19 312 ILE A O 1
ATOM 2481 N N . VAL A 1 313 ? -24.539 -4.781 -20.415 1.00 91.50 313 VAL A N 1
ATOM 2482 C CA . VAL A 1 313 ? -23.943 -6.057 -19.989 1.00 91.50 313 VAL A CA 1
ATOM 2483 C C . VAL A 1 313 ? -23.121 -5.809 -18.712 1.00 91.50 313 VAL A C 1
ATOM 2485 O O . VAL A 1 313 ? -22.395 -4.816 -18.676 1.00 91.50 313 VAL A O 1
ATOM 2488 N N . PRO A 1 314 ? -23.184 -6.674 -17.678 1.00 90.88 314 PRO A N 1
ATOM 2489 C CA . PRO A 1 314 ? -22.460 -6.455 -16.420 1.00 90.88 314 PRO A CA 1
ATOM 2490 C C . PRO A 1 314 ? -20.964 -6.162 -16.610 1.00 90.88 314 PRO A C 1
ATOM 2492 O O . PRO A 1 314 ? -20.451 -5.212 -16.028 1.00 90.88 314 PRO A O 1
ATOM 2495 N N . ASP A 1 315 ? -20.301 -6.923 -17.484 1.00 91.38 315 ASP A N 1
ATOM 2496 C CA . ASP A 1 315 ? -18.871 -6.773 -17.783 1.00 91.38 315 ASP A CA 1
ATOM 2497 C C . ASP A 1 315 ? -18.573 -5.428 -18.488 1.00 91.38 315 ASP A C 1
ATOM 2499 O O . ASP A 1 315 ? -17.587 -4.765 -18.182 1.00 91.38 315 ASP A O 1
ATOM 2503 N N . GLU A 1 316 ? -19.472 -4.947 -19.359 1.00 91.31 316 GLU A N 1
ATOM 2504 C CA . GLU A 1 316 ? -19.337 -3.622 -19.991 1.00 91.31 316 GLU A CA 1
ATOM 2505 C C . GLU A 1 316 ? -19.521 -2.474 -18.985 1.00 91.31 316 GLU A C 1
ATOM 2507 O O . GLU A 1 316 ? -18.905 -1.414 -19.128 1.00 91.31 316 GLU A O 1
ATOM 2512 N N . LEU A 1 317 ? -20.387 -2.655 -17.979 1.00 93.00 317 LEU A N 1
ATOM 2513 C CA . LEU A 1 317 ? -20.559 -1.673 -16.910 1.00 93.00 317 LEU A CA 1
ATOM 2514 C C . LEU A 1 317 ? -19.336 -1.637 -15.992 1.00 93.00 317 LEU A C 1
ATOM 2516 O O . LEU A 1 317 ? -18.899 -0.548 -15.626 1.00 93.00 317 LEU A O 1
ATOM 2520 N N . GLU A 1 318 ? -18.783 -2.799 -15.645 1.00 92.12 318 GLU A N 1
ATOM 2521 C CA . GLU A 1 318 ? -17.537 -2.908 -14.883 1.00 92.12 318 GLU A CA 1
ATOM 2522 C C . GLU A 1 318 ? -16.408 -2.138 -15.581 1.00 92.12 318 GLU A C 1
ATOM 2524 O O . GLU A 1 318 ? -15.851 -1.208 -14.994 1.00 92.12 318 GLU A O 1
ATOM 2529 N N . ASP A 1 319 ? -16.162 -2.421 -16.865 1.00 91.62 319 ASP A N 1
ATOM 2530 C CA . ASP A 1 319 ? -15.144 -1.729 -17.661 1.00 91.62 319 ASP A CA 1
ATOM 2531 C C . ASP A 1 319 ? -15.375 -0.211 -17.718 1.00 91.62 319 ASP A C 1
ATOM 2533 O O . ASP A 1 319 ? -14.426 0.568 -17.609 1.00 91.62 319 ASP A O 1
ATOM 2537 N N . LEU A 1 320 ? -16.630 0.238 -17.851 1.00 92.38 320 LEU A N 1
ATOM 2538 C CA . LEU A 1 320 ? -16.969 1.663 -17.850 1.00 92.38 320 LEU A CA 1
ATOM 2539 C C . LEU A 1 320 ? -16.629 2.334 -16.509 1.00 92.38 320 LEU A C 1
ATOM 2541 O O . LEU A 1 320 ? -16.066 3.431 -16.499 1.00 92.38 320 LEU A O 1
ATOM 2545 N N . LEU A 1 321 ? -16.987 1.703 -15.388 1.00 93.25 321 LEU A N 1
ATOM 2546 C CA . LEU A 1 321 ? -16.766 2.255 -14.049 1.00 93.25 321 LEU A CA 1
ATOM 2547 C C . LEU A 1 321 ? -15.290 2.207 -13.642 1.00 93.25 321 LEU A C 1
ATOM 2549 O O . LEU A 1 321 ? -14.817 3.112 -12.955 1.00 93.25 321 LEU A O 1
ATOM 2553 N N . GLU A 1 322 ? -14.541 1.202 -14.088 1.00 91.56 322 GLU A N 1
ATOM 2554 C CA . GLU A 1 322 ? -13.096 1.140 -13.876 1.00 91.56 322 GLU A CA 1
ATOM 2555 C C . GLU A 1 322 ? -12.337 2.125 -14.769 1.00 91.56 322 GLU A C 1
ATOM 2557 O O . GLU A 1 322 ? -11.443 2.823 -14.286 1.00 91.56 322 GLU A O 1
ATOM 2562 N N . ALA A 1 323 ? -12.724 2.274 -16.041 1.00 91.75 323 ALA A N 1
ATOM 2563 C CA . ALA A 1 323 ? -12.130 3.276 -16.930 1.00 91.75 323 ALA A CA 1
ATOM 2564 C C . ALA A 1 323 ? -12.336 4.692 -16.382 1.00 91.75 323 ALA A C 1
ATOM 2566 O O . ALA A 1 323 ? -11.443 5.533 -16.464 1.00 91.75 323 ALA A O 1
ATOM 2567 N N . LEU A 1 324 ? -13.486 4.935 -15.751 1.00 92.00 324 LEU A N 1
ATOM 2568 C CA . LEU A 1 324 ? -13.793 6.185 -15.072 1.00 92.00 324 LEU A CA 1
ATOM 2569 C C . LEU A 1 324 ? -12.829 6.484 -13.905 1.00 92.00 324 LEU A C 1
ATOM 2571 O O . LEU A 1 324 ? -12.467 7.642 -13.698 1.00 92.00 324 LEU A O 1
ATOM 2575 N N . GLN A 1 325 ? -12.365 5.470 -13.163 1.00 88.12 325 GLN A N 1
ATOM 2576 C CA . GLN A 1 325 ? -11.360 5.669 -12.106 1.00 88.12 325 GLN A CA 1
ATOM 2577 C C . GLN A 1 325 ? -9.994 6.096 -12.657 1.00 88.12 325 GLN A C 1
ATOM 2579 O O . GLN A 1 325 ? -9.213 6.723 -11.942 1.00 88.12 325 GLN A O 1
ATOM 2584 N N . LEU A 1 326 ? -9.726 5.785 -13.926 1.00 90.75 326 LEU A N 1
ATOM 2585 C CA . LEU A 1 326 ? -8.487 6.093 -14.637 1.00 90.75 326 LEU A CA 1
ATOM 2586 C C . LEU A 1 326 ? -8.655 7.240 -15.651 1.00 90.75 326 LEU A C 1
ATOM 2588 O O . LEU A 1 326 ? -7.723 7.525 -16.402 1.00 90.75 326 LEU A O 1
ATOM 2592 N N . ALA A 1 327 ? -9.813 7.912 -15.677 1.00 88.88 327 ALA A N 1
ATOM 2593 C CA . ALA A 1 327 ? -10.178 8.862 -16.729 1.00 88.88 327 ALA A CA 1
ATOM 2594 C C . ALA A 1 327 ? -9.161 9.999 -16.895 1.00 88.88 327 ALA A C 1
ATOM 2596 O O . ALA A 1 327 ? -8.764 10.289 -18.020 1.00 88.88 327 ALA A O 1
ATOM 2597 N N . ASP A 1 328 ? -8.682 10.582 -15.790 1.00 86.38 328 ASP A N 1
ATOM 2598 C CA . ASP A 1 328 ? -7.692 11.669 -15.821 1.00 86.38 328 ASP A CA 1
ATOM 2599 C C . ASP A 1 328 ? -6.412 11.249 -16.562 1.00 86.38 328 ASP A C 1
ATOM 2601 O O . ASP A 1 328 ? -5.856 12.025 -17.331 1.00 86.38 328 ASP A O 1
ATOM 2605 N N . HIS A 1 329 ? -5.975 9.998 -16.381 1.00 85.81 329 HIS A N 1
ATOM 2606 C CA . HIS A 1 329 ? -4.792 9.469 -17.051 1.00 85.81 329 HIS A CA 1
ATOM 2607 C C . HIS A 1 329 ? -5.071 9.065 -18.501 1.00 85.81 329 HIS A C 1
ATOM 2609 O O . HIS A 1 329 ? -4.232 9.306 -19.367 1.00 85.81 329 HIS A O 1
ATOM 2615 N N . LEU A 1 330 ? -6.228 8.449 -18.770 1.00 89.31 330 LEU A N 1
ATOM 2616 C CA . LEU A 1 330 ? -6.592 7.924 -20.090 1.00 89.31 330 LEU A CA 1
ATOM 2617 C C . LEU A 1 330 ? -6.945 9.027 -21.095 1.00 89.31 330 LEU A C 1
ATOM 2619 O O . LEU A 1 330 ? -6.633 8.886 -22.274 1.00 89.31 330 LEU A O 1
ATOM 2623 N N . GLU A 1 331 ? -7.563 10.125 -20.655 1.00 86.62 331 GLU A N 1
ATOM 2624 C CA . GLU A 1 331 ? -7.954 11.240 -21.532 1.00 86.62 331 GLU A CA 1
ATOM 2625 C C . GLU A 1 331 ? -6.768 12.039 -22.080 1.00 86.62 331 GLU A C 1
ATOM 2627 O O . GLU A 1 331 ? -6.882 12.676 -23.127 1.00 86.62 331 GLU A O 1
ATOM 2632 N N . GLU A 1 332 ? -5.626 12.005 -21.393 1.00 85.88 332 GLU A N 1
ATOM 2633 C CA . GLU A 1 332 ? -4.388 12.636 -21.857 1.00 85.88 332 GLU A CA 1
ATOM 2634 C C . GLU A 1 332 ? -3.707 11.835 -22.981 1.00 85.88 332 GLU A C 1
ATOM 2636 O O . GLU A 1 332 ? -2.857 12.371 -23.696 1.00 85.88 332 GLU A O 1
ATOM 2641 N N . GLN A 1 333 ? -4.085 10.566 -23.166 1.00 83.50 333 GLN A N 1
ATOM 2642 C CA . GLN A 1 333 ? -3.437 9.648 -24.102 1.00 83.50 333 GLN A CA 1
ATOM 2643 C C . GLN A 1 333 ? -4.004 9.800 -25.512 1.00 83.50 333 GLN A C 1
ATOM 2645 O O . GLN A 1 333 ? -5.219 9.829 -25.712 1.00 83.50 333 GLN A O 1
ATOM 2650 N N . ARG A 1 334 ? -3.125 9.837 -26.519 1.00 82.00 334 ARG A N 1
ATOM 2651 C CA . ARG A 1 334 ? -3.538 9.887 -27.932 1.00 82.00 334 ARG A CA 1
ATOM 2652 C C . ARG A 1 334 ? -3.539 8.507 -28.574 1.00 82.00 334 ARG A C 1
ATOM 2654 O O . ARG A 1 334 ? -4.356 8.254 -29.458 1.00 82.00 334 ARG A O 1
ATOM 2661 N N . LEU A 1 335 ? -2.635 7.636 -28.131 1.00 84.69 335 LEU A N 1
ATOM 2662 C CA . LEU A 1 335 ? -2.470 6.266 -28.611 1.00 84.69 335 LEU A CA 1
ATOM 2663 C C . LEU A 1 335 ? -2.588 5.253 -27.465 1.00 84.69 335 LEU A C 1
ATOM 2665 O O . LEU A 1 335 ? -2.443 5.594 -26.287 1.00 84.69 335 LEU A O 1
ATOM 2669 N N . ASP A 1 336 ? -2.837 3.996 -27.836 1.00 88.31 336 ASP A N 1
ATOM 2670 C CA . ASP A 1 336 ? -2.772 2.824 -26.952 1.00 88.31 336 ASP A CA 1
ATOM 2671 C C . ASP A 1 336 ? -3.677 2.891 -25.706 1.00 88.31 336 ASP A C 1
ATOM 2673 O O . ASP A 1 336 ? -3.347 2.352 -24.652 1.00 88.31 336 ASP A O 1
ATOM 2677 N N . VAL A 1 337 ? -4.852 3.525 -25.816 1.00 90.81 337 VAL A N 1
ATOM 2678 C CA . VAL A 1 337 ? -5.797 3.681 -24.689 1.00 90.81 337 VAL A CA 1
ATOM 2679 C C . VAL A 1 337 ? -6.209 2.327 -24.091 1.00 90.81 337 VAL A C 1
ATOM 2681 O O . VAL A 1 337 ? -6.304 2.199 -22.875 1.00 90.81 337 VAL A O 1
ATOM 2684 N N . GLY A 1 338 ? -6.419 1.303 -24.928 1.00 91.00 338 GLY A N 1
ATOM 2685 C CA . GLY A 1 338 ? -6.765 -0.054 -24.482 1.00 91.00 338 GLY A CA 1
ATOM 2686 C C . GLY A 1 338 ? -5.665 -0.716 -23.636 1.00 91.00 338 GLY A C 1
ATOM 2687 O O . GLY A 1 338 ? -5.943 -1.093 -22.498 1.00 91.00 338 GLY A O 1
ATOM 2688 N N . PRO A 1 339 ? -4.423 -0.840 -24.145 1.00 91.00 339 PRO A N 1
ATOM 2689 C CA . PRO A 1 339 ? -3.277 -1.288 -23.352 1.00 91.00 339 PRO A CA 1
ATOM 2690 C C . PRO A 1 339 ? -3.085 -0.497 -22.050 1.00 91.00 339 PRO A C 1
ATOM 2692 O O . PRO A 1 339 ? -3.024 -1.103 -20.984 1.00 91.00 339 PRO A O 1
ATOM 2695 N N . LYS A 1 340 ? -3.117 0.842 -22.102 1.00 91.38 340 LYS A N 1
ATOM 2696 C CA . LYS A 1 340 ? -2.960 1.702 -20.913 1.00 91.38 340 LYS A CA 1
ATOM 2697 C C . LYS A 1 340 ? -4.072 1.501 -19.882 1.00 91.38 340 LYS A C 1
ATOM 2699 O O . LYS A 1 340 ? -3.826 1.573 -18.681 1.00 91.38 340 LYS A O 1
ATOM 2704 N N . PHE A 1 341 ? -5.295 1.209 -20.327 1.00 92.81 341 PHE A N 1
ATOM 2705 C CA . PHE A 1 341 ? -6.386 0.832 -19.430 1.00 92.81 341 PHE A CA 1
ATOM 2706 C C . PHE A 1 341 ? -6.091 -0.487 -18.704 1.00 92.81 341 PHE A C 1
ATOM 2708 O O . PHE A 1 341 ? -6.245 -0.549 -17.485 1.00 92.81 341 PHE A O 1
ATOM 2715 N N . ARG A 1 342 ? -5.606 -1.518 -19.413 1.00 91.94 342 ARG A N 1
ATOM 2716 C CA . ARG A 1 342 ? -5.208 -2.795 -18.791 1.00 91.94 342 ARG A CA 1
ATOM 2717 C C . ARG A 1 342 ? -4.051 -2.613 -17.808 1.00 91.94 342 ARG A C 1
ATOM 2719 O O . ARG A 1 342 ? -4.139 -3.098 -16.682 1.00 91.94 342 ARG A O 1
ATOM 2726 N N . GLU A 1 343 ? -3.010 -1.876 -18.196 1.00 93.56 343 GLU A N 1
ATOM 2727 C CA . GLU A 1 343 ? -1.873 -1.535 -17.329 1.00 93.56 343 GLU A CA 1
ATOM 2728 C C . GLU A 1 343 ? -2.328 -0.804 -16.059 1.00 93.56 343 GLU A C 1
ATOM 2730 O O . GLU A 1 343 ? -1.934 -1.183 -14.957 1.00 93.56 343 GLU A O 1
ATOM 2735 N N . GLY A 1 344 ? -3.211 0.191 -16.200 1.00 93.19 344 GLY A N 1
ATOM 2736 C CA . GLY A 1 344 ? -3.760 0.952 -15.080 1.00 93.19 344 GLY A CA 1
ATOM 2737 C C . GLY A 1 344 ? -4.633 0.113 -14.141 1.00 93.19 344 GLY A C 1
ATOM 2738 O O . GLY A 1 344 ? -4.517 0.261 -12.923 1.00 93.19 344 GLY A O 1
ATOM 2739 N N . ARG A 1 345 ? -5.464 -0.803 -14.667 1.00 92.25 345 ARG A N 1
ATOM 2740 C CA . ARG A 1 345 ? -6.227 -1.767 -13.843 1.00 92.25 345 ARG A CA 1
ATOM 2741 C C . ARG A 1 345 ? -5.285 -2.665 -13.048 1.00 92.25 345 ARG A C 1
ATOM 2743 O O . ARG A 1 345 ? -5.425 -2.779 -11.831 1.00 92.25 345 ARG A O 1
ATOM 2750 N N . HIS A 1 346 ? -4.283 -3.235 -13.718 1.00 93.88 346 HIS A N 1
ATOM 2751 C CA . HIS A 1 346 ? -3.286 -4.099 -13.088 1.00 93.88 346 HIS A CA 1
ATOM 2752 C C . HIS A 1 346 ? -2.486 -3.361 -12.012 1.00 93.88 346 HIS A C 1
ATOM 2754 O O . HIS A 1 346 ? -2.400 -3.848 -10.884 1.00 93.88 346 HIS A O 1
ATOM 2760 N N . GLU A 1 347 ? -1.977 -2.154 -12.291 1.00 94.69 347 GLU A N 1
ATOM 2761 C CA . GLU A 1 347 ? -1.314 -1.300 -11.292 1.00 94.69 347 GLU A CA 1
ATOM 2762 C C . GLU A 1 347 ? -2.252 -0.967 -10.121 1.00 94.69 347 GLU A C 1
ATOM 2764 O O . GLU A 1 347 ? -1.838 -0.990 -8.957 1.00 94.69 347 GLU A O 1
ATOM 2769 N N . GLY A 1 348 ? -3.540 -0.757 -10.407 1.00 92.81 348 GLY A N 1
ATOM 2770 C CA . GLY A 1 348 ? -4.603 -0.550 -9.429 1.00 92.81 348 GLY A CA 1
ATOM 2771 C C . GLY A 1 348 ? -4.753 -1.684 -8.408 1.00 92.81 348 GLY A C 1
ATOM 2772 O O . GLY A 1 348 ? -5.246 -1.432 -7.303 1.00 92.81 348 GLY A O 1
ATOM 2773 N N . THR A 1 349 ? -4.259 -2.893 -8.701 1.00 93.56 349 THR A N 1
ATOM 2774 C CA . THR A 1 349 ? -4.224 -4.030 -7.760 1.00 93.56 349 THR A CA 1
ATOM 2775 C C . THR A 1 349 ? -3.083 -3.951 -6.737 1.00 93.56 349 THR A C 1
ATOM 2777 O O . THR A 1 349 ? -2.993 -4.798 -5.847 1.00 93.56 349 THR A O 1
ATOM 2780 N N . PHE A 1 350 ? -2.231 -2.920 -6.792 1.00 95.44 350 PHE A N 1
ATOM 2781 C CA . PHE A 1 350 ? -1.087 -2.740 -5.898 1.00 95.44 350 PHE A CA 1
ATOM 2782 C C . PHE A 1 350 ? -1.171 -1.459 -5.065 1.00 95.44 350 PHE A C 1
ATOM 2784 O O . PHE A 1 350 ? -1.795 -0.459 -5.421 1.00 95.44 350 PHE A O 1
ATOM 2791 N N . ARG A 1 351 ? -0.492 -1.477 -3.919 1.00 94.44 351 ARG A N 1
ATOM 2792 C CA . ARG A 1 351 ? -0.149 -0.298 -3.127 1.00 94.44 351 ARG A CA 1
ATOM 2793 C C . ARG A 1 351 ? 1.318 0.045 -3.370 1.00 94.44 351 ARG A C 1
ATOM 2795 O O . ARG A 1 351 ? 2.192 -0.795 -3.161 1.00 94.44 351 ARG A O 1
ATOM 2802 N N . SER A 1 352 ? 1.592 1.292 -3.744 1.00 92.12 352 SER A N 1
ATOM 2803 C CA . SER A 1 352 ? 2.961 1.810 -3.812 1.00 92.12 352 SER A CA 1
ATOM 2804 C C . SER A 1 352 ? 3.515 2.059 -2.407 1.00 92.12 352 SER A C 1
ATOM 2806 O O . SER A 1 352 ? 2.848 2.660 -1.563 1.00 92.12 352 SER A O 1
ATOM 2808 N N . LEU A 1 353 ? 4.759 1.647 -2.176 1.00 91.94 353 LEU A N 1
ATOM 2809 C CA . LEU A 1 353 ? 5.523 1.931 -0.961 1.00 91.94 353 LEU A CA 1
ATOM 2810 C C . LEU A 1 353 ? 6.608 2.984 -1.214 1.00 91.94 353 LEU A C 1
ATOM 2812 O O . LEU A 1 353 ? 6.918 3.311 -2.364 1.00 91.94 353 LEU A O 1
ATOM 2816 N N . SER A 1 354 ? 7.163 3.525 -0.123 1.00 79.75 354 SER A N 1
ATOM 2817 C CA . SER A 1 354 ? 8.218 4.540 -0.181 1.00 79.75 354 SER A CA 1
ATOM 2818 C C . SER A 1 354 ? 9.452 3.993 -0.915 1.00 79.75 354 SER A C 1
ATOM 2820 O O . SER A 1 354 ? 9.922 2.907 -0.576 1.00 79.75 354 SER A O 1
ATOM 2822 N N . PRO A 1 355 ? 9.976 4.710 -1.919 1.00 74.25 355 PRO A N 1
ATOM 2823 C CA . PRO A 1 355 ? 11.045 4.198 -2.768 1.00 74.25 355 PRO A CA 1
ATOM 2824 C C . PRO A 1 355 ? 12.477 4.366 -2.236 1.00 74.25 355 PRO A C 1
ATOM 2826 O O . PRO A 1 355 ? 13.410 3.931 -2.907 1.00 74.25 355 PRO A O 1
ATOM 2829 N N . GLY A 1 356 ? 12.676 5.024 -1.092 1.00 85.00 356 GLY A N 1
ATOM 2830 C CA . GLY A 1 356 ? 13.986 5.582 -0.738 1.00 85.00 356 GLY A CA 1
ATOM 2831 C C . GLY A 1 356 ? 14.296 6.848 -1.547 1.00 85.00 356 GLY A C 1
ATOM 2832 O O . GLY A 1 356 ? 13.393 7.463 -2.131 1.00 85.00 356 GLY A O 1
ATOM 2833 N N . LYS A 1 357 ? 15.568 7.247 -1.583 1.00 90.81 357 LYS A N 1
ATOM 2834 C CA . LYS A 1 357 ? 16.025 8.508 -2.184 1.00 90.81 357 LYS A CA 1
ATOM 2835 C C . LYS A 1 357 ? 16.943 8.285 -3.385 1.00 90.81 357 LYS A C 1
ATOM 2837 O O . LYS A 1 357 ? 17.702 7.324 -3.441 1.00 90.81 357 LYS A O 1
ATOM 2842 N N . LEU A 1 358 ? 16.891 9.216 -4.333 1.00 91.56 358 LEU A N 1
ATOM 2843 C CA . LEU A 1 358 ? 17.824 9.330 -5.450 1.00 91.56 358 LEU A CA 1
ATOM 2844 C C . LEU A 1 358 ? 18.222 10.801 -5.615 1.00 91.56 358 LEU A C 1
ATOM 2846 O O . LEU A 1 358 ? 17.398 11.699 -5.462 1.00 91.56 358 LEU A O 1
ATOM 2850 N N . TRP A 1 359 ? 19.475 11.053 -5.957 1.00 93.00 359 TRP A N 1
ATOM 2851 C CA . TRP A 1 359 ? 20.020 12.375 -6.217 1.00 93.00 359 TRP A CA 1
ATOM 2852 C C . TRP A 1 359 ? 20.074 12.654 -7.721 1.00 93.00 359 TRP A C 1
ATOM 2854 O O . TRP A 1 359 ? 20.521 11.826 -8.517 1.00 93.00 359 TRP A O 1
ATOM 2864 N N . THR A 1 360 ? 19.629 13.846 -8.117 1.00 91.19 360 THR A N 1
ATOM 2865 C CA . THR A 1 360 ? 19.662 14.327 -9.505 1.00 91.19 360 THR A CA 1
ATOM 2866 C C . THR A 1 360 ? 20.204 15.747 -9.559 1.00 91.19 360 THR A C 1
ATOM 2868 O O . THR A 1 360 ? 20.026 16.531 -8.629 1.00 91.19 360 THR A O 1
ATOM 2871 N N . ILE A 1 361 ? 20.818 16.109 -10.681 1.00 88.81 361 ILE A N 1
ATOM 2872 C CA . ILE A 1 361 ? 21.244 17.481 -10.955 1.00 88.81 361 ILE A CA 1
ATOM 2873 C C . ILE A 1 361 ? 20.192 18.132 -11.849 1.00 88.81 361 ILE A C 1
ATOM 2875 O O . ILE A 1 361 ? 19.806 17.567 -12.872 1.00 88.81 361 ILE A O 1
ATOM 2879 N N . ARG A 1 362 ? 19.704 19.314 -11.462 1.00 85.94 362 ARG A N 1
ATOM 2880 C CA . ARG A 1 362 ? 18.771 20.110 -12.268 1.00 85.94 362 ARG A CA 1
ATOM 2881 C C . ARG A 1 362 ? 19.246 21.543 -12.418 1.00 85.94 362 ARG A C 1
ATOM 2883 O O . ARG A 1 362 ? 19.759 22.144 -11.473 1.00 85.94 362 ARG A O 1
ATOM 2890 N N . ARG A 1 363 ? 19.010 22.103 -13.603 1.00 79.38 363 ARG A N 1
ATOM 2891 C CA . ARG A 1 363 ? 19.260 23.515 -13.892 1.00 79.38 363 ARG A CA 1
ATOM 2892 C C . ARG A 1 363 ? 18.211 24.393 -13.207 1.00 79.38 363 ARG A C 1
ATOM 2894 O O . ARG A 1 363 ? 17.017 24.115 -13.278 1.00 79.38 363 ARG A O 1
ATOM 2901 N N . GLN A 1 364 ? 18.674 25.465 -12.581 1.00 79.50 364 GLN A N 1
ATOM 2902 C CA . GLN A 1 364 ? 17.893 26.524 -11.961 1.00 79.50 364 GLN A CA 1
ATOM 2903 C C . GLN A 1 364 ? 18.313 27.859 -12.590 1.00 79.50 364 GLN A C 1
ATOM 2905 O O . GLN A 1 364 ? 19.427 28.346 -12.387 1.00 79.50 364 GLN A O 1
ATOM 2910 N N . ASP A 1 365 ? 17.419 28.427 -13.395 1.00 71.56 365 ASP A N 1
ATOM 2911 C CA . ASP A 1 365 ? 17.655 29.675 -14.122 1.00 71.56 365 ASP A CA 1
ATOM 2912 C C . ASP A 1 365 ? 17.051 30.869 -13.359 1.00 71.56 365 ASP A C 1
ATOM 2914 O O . ASP A 1 365 ? 15.908 30.810 -12.900 1.00 71.56 365 ASP A O 1
ATOM 2918 N N . ASP A 1 366 ? 17.797 31.974 -13.239 1.00 66.19 366 ASP A N 1
ATOM 2919 C CA . ASP A 1 366 ? 17.250 33.260 -12.785 1.00 66.19 366 ASP A CA 1
ATOM 2920 C C . ASP A 1 366 ? 16.415 33.887 -13.921 1.00 66.19 366 ASP A C 1
ATOM 2922 O O . ASP A 1 366 ? 16.960 34.379 -14.913 1.00 66.19 366 ASP A O 1
ATOM 2926 N N . ASN A 1 367 ? 15.085 33.838 -13.783 1.00 63.75 367 ASN A N 1
ATOM 2927 C CA . ASN A 1 367 ? 14.112 34.346 -14.763 1.00 63.75 367 ASN A CA 1
ATOM 2928 C C . ASN A 1 367 ? 13.713 35.819 -14.529 1.00 63.75 367 ASN A C 1
ATOM 2930 O O . ASN A 1 367 ? 12.690 36.272 -15.044 1.00 63.75 367 ASN A O 1
ATOM 2934 N N . SER A 1 368 ? 14.478 36.576 -13.734 1.00 62.75 368 SER A N 1
ATOM 2935 C CA . SER A 1 368 ? 14.173 37.984 -13.427 1.00 62.75 368 SER A CA 1
ATOM 2936 C C . SER A 1 368 ? 14.350 38.951 -14.611 1.00 62.75 368 SER A C 1
ATOM 2938 O O . SER A 1 368 ? 13.753 40.028 -14.614 1.00 62.75 368 SER A O 1
ATOM 2940 N N . GLU A 1 369 ? 15.101 38.566 -15.646 1.00 52.62 369 GLU A N 1
ATOM 2941 C CA . GLU A 1 369 ? 15.216 39.284 -16.921 1.00 52.62 369 GLU A CA 1
ATOM 2942 C C . GLU A 1 369 ? 14.471 38.482 -18.002 1.00 52.62 369 GLU A C 1
ATOM 2944 O O . GLU A 1 369 ? 14.763 37.308 -18.205 1.00 52.62 369 GLU A O 1
ATOM 2949 N N . GLY A 1 370 ? 13.466 39.079 -18.654 1.00 55.78 370 GLY A N 1
ATOM 2950 C CA . GLY A 1 370 ? 12.515 38.380 -19.535 1.00 55.78 370 GLY A CA 1
ATOM 2951 C C . GLY A 1 370 ? 13.118 37.488 -20.640 1.00 55.78 370 GLY A C 1
ATOM 2952 O O . GLY A 1 370 ? 14.292 37.581 -20.993 1.00 55.78 370 GLY A O 1
ATOM 2953 N N . ALA A 1 371 ? 12.278 36.618 -21.214 1.00 51.97 371 ALA A N 1
ATOM 2954 C CA . ALA A 1 371 ? 12.682 35.533 -22.114 1.00 51.97 371 ALA A CA 1
ATOM 2955 C C . ALA A 1 371 ? 13.553 35.987 -23.309 1.00 51.97 371 ALA A C 1
ATOM 2957 O O . ALA A 1 371 ? 13.104 36.729 -24.183 1.00 51.97 371 ALA A O 1
ATOM 2958 N N . ASN A 1 372 ? 14.790 35.481 -23.379 1.00 62.62 372 ASN A N 1
ATOM 2959 C CA . ASN A 1 372 ? 15.717 35.672 -24.498 1.00 62.62 372 ASN A CA 1
ATOM 2960 C C . ASN A 1 372 ? 16.142 34.308 -25.068 1.00 62.62 372 ASN A C 1
ATOM 2962 O O . ASN A 1 372 ? 16.860 33.546 -24.419 1.00 62.62 372 ASN A O 1
ATOM 2966 N N . VAL A 1 373 ? 15.726 34.029 -26.305 1.00 57.50 373 VAL A N 1
ATOM 2967 C CA . VAL A 1 373 ? 15.936 32.746 -27.004 1.00 57.50 373 VAL A CA 1
ATOM 2968 C C . VAL A 1 373 ? 17.422 32.415 -27.197 1.00 57.50 373 VAL A C 1
ATOM 2970 O O . VAL A 1 373 ? 17.816 31.262 -27.063 1.00 57.50 373 VAL A O 1
ATOM 2973 N N . VAL A 1 374 ? 18.280 33.415 -27.429 1.00 58.81 374 VAL A N 1
ATOM 2974 C CA . VAL A 1 374 ? 19.727 33.197 -27.621 1.00 58.81 374 VAL A CA 1
ATOM 2975 C C . VAL A 1 374 ? 20.409 32.824 -26.303 1.00 58.81 374 VAL A C 1
ATOM 2977 O O . VAL A 1 374 ? 21.318 31.994 -26.290 1.00 58.81 374 VAL A O 1
ATOM 2980 N N . LEU A 1 375 ? 19.971 33.413 -25.184 1.00 61.22 375 LEU A N 1
ATOM 2981 C CA . LEU A 1 375 ? 20.440 33.026 -23.851 1.00 61.22 375 LEU A CA 1
ATOM 2982 C C . LEU A 1 375 ? 19.935 31.628 -23.478 1.00 61.22 375 LEU A C 1
ATOM 2984 O O . LEU A 1 375 ? 20.722 30.832 -22.979 1.00 61.22 375 LEU A O 1
ATOM 2988 N N . ALA A 1 376 ? 18.678 31.296 -23.788 1.00 60.00 376 ALA A N 1
ATOM 2989 C CA . ALA A 1 376 ? 18.130 29.953 -23.586 1.00 60.00 376 ALA A CA 1
ATOM 2990 C C . ALA A 1 376 ? 18.925 28.883 -24.363 1.00 60.00 376 ALA A C 1
ATOM 2992 O O . ALA A 1 376 ? 19.383 27.913 -23.765 1.00 60.00 376 ALA A O 1
ATOM 2993 N N . GLN A 1 377 ? 19.209 29.118 -25.649 1.00 59.25 377 GLN A N 1
ATOM 2994 C CA . GLN A 1 377 ? 20.008 28.209 -26.483 1.00 59.25 377 GLN A CA 1
ATOM 2995 C C . GLN A 1 377 ? 21.472 28.090 -26.026 1.00 59.25 377 GLN A C 1
ATOM 2997 O O . GLN A 1 377 ? 22.060 27.014 -26.110 1.00 59.25 377 GLN A O 1
ATOM 3002 N N . ARG A 1 378 ? 22.097 29.171 -25.530 1.00 59.38 378 ARG A N 1
ATOM 3003 C CA . ARG A 1 378 ? 23.451 29.086 -24.943 1.00 59.38 378 ARG A CA 1
ATOM 3004 C C . ARG A 1 378 ? 23.458 28.298 -23.636 1.00 59.38 378 ARG A C 1
ATOM 3006 O O . ARG A 1 378 ? 24.351 27.484 -23.435 1.00 59.38 378 ARG A O 1
ATOM 3013 N N . ARG A 1 379 ? 22.448 28.497 -22.785 1.00 65.25 379 ARG A N 1
ATOM 3014 C CA . ARG A 1 379 ? 22.265 27.757 -21.526 1.00 65.25 379 ARG A CA 1
ATOM 3015 C C . ARG A 1 379 ? 21.974 26.270 -21.752 1.00 65.25 379 ARG A C 1
ATOM 3017 O O . ARG A 1 379 ? 22.306 25.460 -20.896 1.00 65.25 379 ARG A O 1
ATOM 3024 N N . GLU A 1 380 ? 21.375 25.898 -22.881 1.00 59.16 380 GLU A N 1
ATOM 3025 C CA . GLU A 1 380 ? 21.181 24.497 -23.295 1.00 59.16 380 GLU A CA 1
ATOM 3026 C C . GLU A 1 380 ? 22.463 23.817 -23.796 1.00 59.16 380 GLU A C 1
ATOM 3028 O O . GLU A 1 380 ? 22.564 22.598 -23.737 1.00 59.16 380 GLU A O 1
ATOM 3033 N N . ARG A 1 381 ? 23.465 24.583 -24.246 1.00 56.91 381 ARG A N 1
ATOM 3034 C CA . ARG A 1 381 ? 24.761 24.057 -24.721 1.00 56.91 381 ARG A CA 1
ATOM 3035 C C . ARG A 1 381 ? 25.825 23.936 -23.627 1.00 56.91 381 ARG A C 1
ATOM 3037 O O . ARG A 1 381 ? 26.960 23.578 -23.930 1.00 56.91 381 ARG A O 1
ATOM 3044 N N . ALA A 1 382 ? 25.493 24.276 -22.384 1.00 61.78 382 ALA A N 1
ATOM 3045 C CA . ALA A 1 382 ? 26.415 24.197 -21.260 1.00 61.78 382 ALA A CA 1
ATOM 3046 C C . ALA A 1 382 ? 26.792 22.735 -20.965 1.00 61.78 382 ALA A C 1
ATOM 3048 O O . ALA A 1 382 ? 25.948 21.940 -20.560 1.00 61.78 382 ALA A O 1
ATOM 3049 N N . THR A 1 383 ? 28.064 22.388 -21.160 1.00 65.25 383 THR A N 1
ATOM 3050 C CA . THR A 1 383 ? 28.605 21.051 -20.890 1.00 65.25 383 THR A CA 1
ATOM 3051 C C . THR A 1 383 ? 28.947 20.895 -19.412 1.00 65.25 383 THR A C 1
ATOM 3053 O O . THR A 1 383 ? 29.655 21.732 -18.849 1.00 65.25 383 THR A O 1
ATOM 3056 N N . LEU A 1 384 ? 28.461 19.821 -18.791 1.00 75.81 384 LEU A N 1
ATOM 3057 C CA . LEU A 1 384 ? 28.834 19.437 -17.431 1.00 75.81 384 LEU A CA 1
ATOM 3058 C C . LEU A 1 384 ? 30.154 18.632 -17.450 1.00 75.81 384 LEU A C 1
ATOM 3060 O O . LEU A 1 384 ? 30.391 17.911 -18.420 1.00 75.81 384 LEU A O 1
ATOM 3064 N N . PRO A 1 385 ? 31.032 18.755 -16.434 1.00 80.69 385 PRO A N 1
ATOM 3065 C CA . PRO A 1 385 ? 32.270 17.973 -16.370 1.00 80.69 385 PRO A CA 1
ATOM 3066 C C . PRO A 1 385 ? 32.008 16.473 -16.164 1.00 80.69 385 PRO A C 1
ATOM 3068 O O . PRO A 1 385 ? 31.281 16.113 -15.243 1.00 80.69 385 PRO A O 1
ATOM 3071 N N . SER A 1 386 ? 32.676 15.598 -16.921 1.00 79.62 386 SER A N 1
ATOM 3072 C CA . SER A 1 386 ? 32.494 14.134 -16.840 1.00 79.62 386 SER A CA 1
ATOM 3073 C C . SER A 1 386 ? 32.725 13.552 -15.437 1.00 79.62 386 SER A C 1
ATOM 3075 O O . SER A 1 386 ? 32.018 12.637 -15.020 1.00 79.62 386 SER A O 1
ATOM 3077 N N . ASP A 1 387 ? 33.655 14.121 -14.663 1.00 84.56 387 ASP A N 1
ATOM 3078 C CA . ASP A 1 387 ? 33.932 13.706 -13.278 1.00 84.56 387 ASP A CA 1
ATOM 3079 C C . ASP A 1 387 ? 32.695 13.843 -12.365 1.00 84.56 387 ASP A C 1
ATOM 3081 O O . ASP A 1 387 ? 32.510 13.068 -11.423 1.00 84.56 387 ASP A O 1
ATOM 3085 N N . LEU A 1 388 ? 31.802 14.797 -12.662 1.00 87.75 388 LEU A N 1
ATOM 3086 C CA . LEU A 1 388 ? 30.548 14.990 -11.933 1.00 87.75 388 LEU A CA 1
ATOM 3087 C C . LEU A 1 388 ? 29.563 13.841 -12.183 1.00 87.75 388 LEU A C 1
ATOM 3089 O O . LEU A 1 388 ? 28.807 13.480 -11.281 1.00 87.75 388 LEU A O 1
ATOM 3093 N N . ALA A 1 389 ? 29.586 13.242 -13.377 1.00 84.50 389 ALA A N 1
ATOM 3094 C CA . ALA A 1 389 ? 28.752 12.097 -13.726 1.00 84.50 389 ALA A CA 1
ATOM 3095 C C . ALA A 1 389 ? 29.089 10.868 -12.870 1.00 84.50 389 ALA A C 1
ATOM 3097 O O . ALA A 1 389 ? 28.186 10.243 -12.308 1.00 84.50 389 ALA A O 1
ATOM 3098 N N . GLN A 1 390 ? 30.385 10.566 -12.737 1.00 86.75 390 GLN A N 1
ATOM 3099 C CA . GLN A 1 390 ? 30.895 9.460 -11.921 1.00 86.75 390 GLN A CA 1
ATOM 3100 C C . GLN A 1 390 ? 30.660 9.712 -10.428 1.00 86.75 390 GLN A C 1
ATOM 3102 O O . GLN A 1 390 ? 30.250 8.810 -9.697 1.00 86.75 390 GLN A O 1
ATOM 3107 N N . ALA A 1 391 ? 30.861 10.951 -9.966 1.00 91.50 391 ALA A N 1
ATOM 3108 C CA . ALA A 1 391 ? 30.588 11.323 -8.581 1.00 91.50 391 ALA A CA 1
ATOM 3109 C C . ALA A 1 391 ? 29.093 11.189 -8.227 1.00 91.50 391 ALA A C 1
ATOM 3111 O O . ALA A 1 391 ? 28.765 10.657 -7.166 1.00 91.50 391 ALA A O 1
ATOM 3112 N N . LEU A 1 392 ? 28.188 11.616 -9.119 1.00 91.81 392 LEU A N 1
ATOM 3113 C CA . LEU A 1 392 ? 26.740 11.490 -8.924 1.00 91.81 392 LEU A CA 1
ATOM 3114 C C . LEU A 1 392 ? 26.279 10.027 -8.933 1.00 91.81 392 LEU A C 1
ATOM 3116 O O . LEU A 1 392 ? 25.458 9.640 -8.103 1.00 91.81 392 LEU A O 1
ATOM 3120 N N . ASP A 1 393 ? 26.802 9.209 -9.847 1.00 89.75 393 ASP A N 1
ATOM 3121 C CA . ASP A 1 393 ? 26.515 7.773 -9.862 1.00 89.75 393 ASP A CA 1
ATOM 3122 C C . ASP A 1 393 ? 26.984 7.104 -8.565 1.00 89.75 393 ASP A C 1
ATOM 3124 O O . ASP A 1 393 ? 26.206 6.424 -7.893 1.00 89.75 393 ASP A O 1
ATOM 3128 N N . ARG A 1 394 ? 28.215 7.393 -8.125 1.00 92.38 394 ARG A N 1
ATOM 3129 C CA . ARG A 1 394 ? 28.733 6.884 -6.852 1.00 92.38 394 ARG A CA 1
ATOM 3130 C C . ARG A 1 394 ? 27.871 7.313 -5.662 1.00 92.38 394 ARG A C 1
ATOM 3132 O O . ARG A 1 394 ? 27.625 6.493 -4.776 1.00 92.38 394 ARG A O 1
ATOM 3139 N N . LEU A 1 395 ? 27.406 8.564 -5.645 1.00 95.38 395 LEU A N 1
ATOM 3140 C CA . LEU A 1 395 ? 26.477 9.078 -4.637 1.00 95.38 395 LEU A CA 1
ATOM 3141 C C . LEU A 1 395 ? 25.164 8.278 -4.633 1.00 95.38 395 LEU A C 1
ATOM 3143 O O . LEU A 1 395 ? 24.729 7.827 -3.576 1.00 95.38 395 LEU A O 1
ATOM 3147 N N . ASN A 1 396 ? 24.570 8.033 -5.802 1.00 93.94 396 ASN A N 1
ATOM 3148 C CA . ASN A 1 396 ? 23.326 7.270 -5.929 1.00 93.94 396 ASN A CA 1
ATOM 3149 C C . ASN A 1 396 ? 23.477 5.791 -5.557 1.00 93.94 396 ASN A C 1
ATOM 3151 O O . ASN A 1 396 ? 22.611 5.249 -4.873 1.00 93.94 396 ASN A O 1
ATOM 3155 N N . GLN A 1 397 ? 24.588 5.148 -5.923 1.00 93.19 397 GLN A N 1
ATOM 3156 C CA . GLN A 1 397 ? 24.892 3.779 -5.494 1.00 93.19 397 GLN A CA 1
ATOM 3157 C C . GLN A 1 397 ? 25.015 3.678 -3.969 1.00 93.19 397 GLN A C 1
ATOM 3159 O O . GLN A 1 397 ? 24.505 2.735 -3.362 1.00 93.19 397 GLN A O 1
ATOM 3164 N N . LEU A 1 398 ? 25.680 4.651 -3.337 1.00 95.69 398 LEU A N 1
ATOM 3165 C CA . LEU A 1 398 ? 25.819 4.711 -1.881 1.00 95.69 398 LEU A CA 1
ATOM 3166 C C . LEU A 1 398 ? 24.492 5.023 -1.187 1.00 95.69 398 LEU A C 1
ATOM 3168 O O . LEU A 1 398 ? 24.201 4.404 -0.165 1.00 95.69 398 LEU A O 1
ATOM 3172 N N . GLN A 1 399 ? 23.677 5.920 -1.748 1.00 95.38 399 GLN A N 1
ATOM 3173 C CA . GLN A 1 399 ? 22.332 6.208 -1.250 1.00 95.38 399 GLN A CA 1
ATOM 3174 C C . GLN A 1 399 ? 21.454 4.954 -1.309 1.00 95.38 399 GLN A C 1
ATOM 3176 O O . GLN A 1 399 ? 20.848 4.584 -0.307 1.00 95.38 399 GLN A O 1
ATOM 3181 N N . TYR A 1 400 ? 21.450 4.248 -2.444 1.00 92.50 400 TYR A N 1
ATOM 3182 C CA . TYR A 1 400 ? 20.712 2.997 -2.602 1.00 92.50 400 TYR A CA 1
ATOM 3183 C C . TYR A 1 400 ? 21.185 1.922 -1.614 1.00 92.50 400 TYR A C 1
ATOM 3185 O O . TYR A 1 400 ? 20.362 1.292 -0.950 1.00 92.50 400 TYR A O 1
ATOM 3193 N N . ALA A 1 401 ? 22.501 1.738 -1.464 1.00 94.31 401 ALA A N 1
ATOM 3194 C CA . ALA A 1 401 ? 23.063 0.783 -0.511 1.00 94.31 401 ALA A CA 1
ATOM 3195 C C . ALA A 1 401 ? 22.709 1.137 0.943 1.00 94.31 401 ALA A C 1
ATOM 3197 O O . ALA A 1 401 ? 22.420 0.244 1.740 1.00 94.31 401 ALA A O 1
ATOM 3198 N N . TYR A 1 402 ? 22.708 2.428 1.289 1.00 95.69 402 TYR A N 1
ATOM 3199 C CA . TYR A 1 402 ? 22.298 2.912 2.605 1.00 95.69 402 TYR A CA 1
ATOM 3200 C C . TYR A 1 402 ? 20.815 2.630 2.871 1.00 95.69 402 TYR A C 1
ATOM 3202 O O . TYR A 1 402 ? 20.487 2.032 3.896 1.00 95.69 402 TYR A O 1
ATOM 3210 N N . ASP A 1 403 ? 19.934 2.986 1.935 1.00 94.19 403 ASP A N 1
ATOM 3211 C CA . ASP A 1 403 ? 18.487 2.782 2.053 1.00 94.19 403 ASP A CA 1
ATOM 3212 C C . ASP A 1 403 ? 18.133 1.287 2.131 1.00 94.19 403 ASP A C 1
ATOM 3214 O O . ASP A 1 403 ? 17.339 0.871 2.978 1.00 94.19 403 ASP A O 1
ATOM 3218 N N . GLN A 1 404 ? 18.769 0.449 1.303 1.00 92.69 404 GLN A N 1
ATOM 3219 C CA . GLN A 1 404 ? 18.587 -1.003 1.341 1.00 92.69 404 GLN A CA 1
ATOM 3220 C C . GLN A 1 404 ? 19.057 -1.591 2.678 1.00 92.69 404 GLN A C 1
ATOM 3222 O O . GLN A 1 404 ? 18.362 -2.421 3.265 1.00 92.69 404 GLN A O 1
ATOM 3227 N N . ALA A 1 405 ? 20.220 -1.167 3.180 1.00 95.06 405 ALA A N 1
ATOM 3228 C CA . ALA A 1 405 ? 20.744 -1.649 4.451 1.00 95.06 405 ALA A CA 1
ATOM 3229 C C . ALA A 1 405 ? 19.870 -1.204 5.637 1.00 95.06 405 ALA A C 1
ATOM 3231 O O . ALA A 1 405 ? 19.635 -2.003 6.543 1.00 95.06 405 ALA A O 1
ATOM 3232 N N . GLN A 1 406 ? 19.328 0.019 5.613 1.00 94.12 406 GLN A N 1
ATOM 3233 C CA . GLN A 1 406 ? 18.336 0.480 6.592 1.00 94.12 406 GLN A CA 1
ATOM 3234 C C . GLN A 1 406 ? 17.079 -0.395 6.567 1.00 94.12 406 GLN A C 1
ATOM 3236 O O . GLN A 1 406 ? 16.623 -0.835 7.617 1.00 94.12 406 GLN A O 1
ATOM 3241 N N . GLN A 1 407 ? 16.558 -0.735 5.386 1.00 93.56 407 GLN A N 1
ATOM 3242 C CA . GLN A 1 407 ? 15.413 -1.641 5.297 1.00 93.56 407 GLN A CA 1
ATOM 3243 C C . GLN A 1 407 ? 15.736 -3.039 5.851 1.00 93.56 407 GLN A C 1
ATOM 3245 O O . GLN A 1 407 ? 14.951 -3.592 6.616 1.00 93.56 407 GLN A O 1
ATOM 3250 N N . GLN A 1 408 ? 16.906 -3.600 5.528 1.00 94.44 408 GLN A N 1
ATOM 3251 C CA . GLN A 1 408 ? 17.337 -4.893 6.078 1.00 94.44 408 GLN A CA 1
ATOM 3252 C C . GLN A 1 408 ? 17.492 -4.854 7.604 1.00 94.44 408 GLN A C 1
ATOM 3254 O O . GLN A 1 408 ? 17.215 -5.847 8.275 1.00 94.44 408 GLN A O 1
ATOM 3259 N N . LEU A 1 409 ? 17.935 -3.722 8.158 1.00 94.62 409 LEU A N 1
ATOM 3260 C CA . LEU A 1 409 ? 18.017 -3.513 9.600 1.00 94.62 409 LEU A CA 1
ATOM 3261 C C . LEU A 1 409 ? 16.626 -3.582 10.237 1.00 94.62 409 LEU A C 1
ATOM 3263 O O . LEU A 1 409 ? 16.445 -4.279 11.232 1.00 94.62 409 LEU A O 1
ATOM 3267 N N . GLU A 1 410 ? 15.644 -2.911 9.640 1.00 93.62 410 GLU A N 1
ATOM 3268 C CA . GLU A 1 410 ? 14.253 -2.938 10.094 1.00 93.62 410 GLU A CA 1
ATOM 3269 C C . GLU A 1 410 ? 13.641 -4.347 10.026 1.00 93.62 410 GLU A C 1
ATOM 3271 O O . GLU A 1 410 ? 12.969 -4.766 10.969 1.00 93.62 410 GLU A O 1
ATOM 3276 N N . ASP A 1 411 ? 13.928 -5.116 8.974 1.00 93.50 411 ASP A N 1
ATOM 3277 C CA . ASP A 1 411 ? 13.461 -6.504 8.853 1.00 93.50 411 ASP A CA 1
ATOM 3278 C C . ASP A 1 411 ? 14.101 -7.423 9.904 1.00 93.50 411 ASP A C 1
ATOM 3280 O O . ASP A 1 411 ? 13.439 -8.305 10.452 1.00 93.50 411 ASP A O 1
ATOM 3284 N N . LEU A 1 412 ? 15.384 -7.216 10.228 1.00 95.00 412 LEU A N 1
ATOM 3285 C CA . LEU A 1 412 ? 16.054 -7.952 11.303 1.00 95.00 412 LEU A CA 1
ATOM 3286 C C . LEU A 1 412 ? 15.443 -7.636 12.671 1.00 95.00 412 LEU A C 1
ATOM 3288 O O . LEU A 1 412 ? 15.314 -8.543 13.490 1.00 95.00 412 LEU A O 1
ATOM 3292 N N . ARG A 1 413 ? 15.034 -6.385 12.920 1.00 96.25 413 ARG A N 1
ATOM 3293 C CA . ARG A 1 413 ? 14.318 -6.016 14.154 1.00 96.25 413 ARG A CA 1
ATOM 3294 C C . ARG A 1 413 ? 12.967 -6.721 14.247 1.00 96.25 413 ARG A C 1
ATOM 3296 O O . ARG A 1 413 ? 12.671 -7.312 15.285 1.00 96.25 413 ARG A O 1
ATOM 3303 N N . ASP A 1 414 ? 12.196 -6.724 13.157 1.00 93.56 414 ASP A N 1
ATOM 3304 C CA . ASP A 1 414 ? 10.926 -7.459 13.073 1.00 93.56 414 ASP A CA 1
ATOM 3305 C C . ASP A 1 414 ? 11.145 -8.973 13.304 1.00 93.56 414 ASP A C 1
ATO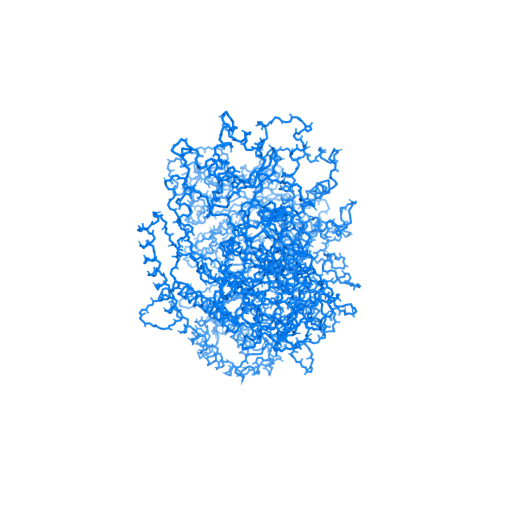M 3307 O O . ASP A 1 414 ? 10.370 -9.617 14.015 1.00 93.56 414 ASP A O 1
ATOM 3311 N N . GLN A 1 415 ? 12.227 -9.546 12.760 1.00 95.00 415 GLN A N 1
ATOM 3312 C CA . GLN A 1 415 ? 12.553 -10.964 12.932 1.00 95.00 415 GLN A CA 1
ATOM 3313 C C . GLN A 1 415 ? 13.002 -11.305 14.362 1.00 95.00 415 GLN A C 1
ATOM 3315 O O . GLN A 1 415 ? 12.564 -12.322 14.896 1.00 95.00 415 GLN A O 1
ATOM 3320 N N . ILE A 1 416 ? 13.810 -10.458 15.013 1.00 96.75 416 ILE A N 1
ATOM 3321 C CA . ILE A 1 416 ? 14.187 -10.628 16.430 1.00 96.75 416 ILE A CA 1
ATOM 3322 C C . ILE A 1 416 ? 12.937 -10.608 17.311 1.00 96.75 416 ILE A C 1
ATOM 3324 O O . ILE A 1 416 ? 12.817 -11.422 18.226 1.00 96.75 416 ILE A O 1
ATOM 3328 N N . PHE A 1 417 ? 11.979 -9.722 17.020 1.00 96.62 417 PHE A N 1
ATOM 3329 C CA . PHE A 1 417 ? 10.697 -9.715 17.718 1.00 96.62 417 PHE A CA 1
ATOM 3330 C C . PHE A 1 417 ? 9.931 -11.030 17.516 1.00 96.62 417 PHE A C 1
ATOM 3332 O O . PHE A 1 417 ? 9.440 -11.603 18.488 1.00 96.62 417 PHE A O 1
ATOM 3339 N N . ALA A 1 418 ? 9.860 -11.547 16.286 1.00 95.62 418 ALA A N 1
ATOM 3340 C CA . ALA A 1 418 ? 9.200 -12.820 15.998 1.00 95.62 418 ALA A CA 1
ATOM 3341 C C . ALA A 1 418 ? 9.884 -14.020 16.683 1.00 95.62 418 ALA A C 1
ATOM 3343 O O . ALA A 1 418 ? 9.206 -14.924 17.177 1.00 95.62 418 ALA A O 1
ATOM 3344 N N . ASP A 1 419 ? 11.214 -14.037 16.747 1.00 96.31 419 ASP A N 1
ATOM 3345 C CA . ASP A 1 419 ? 11.967 -15.102 17.411 1.00 96.31 419 ASP A CA 1
ATOM 3346 C C . ASP A 1 419 ? 11.854 -14.998 18.944 1.00 96.31 419 ASP A C 1
ATOM 3348 O O . ASP A 1 419 ? 11.651 -16.019 19.602 1.00 96.31 419 ASP A O 1
ATOM 3352 N N . TRP A 1 420 ? 11.831 -13.787 19.519 1.00 96.81 420 TRP A N 1
ATOM 3353 C CA . TRP A 1 420 ? 11.491 -13.582 20.936 1.00 96.81 420 TRP A CA 1
ATOM 3354 C C . TRP A 1 420 ? 10.044 -13.979 21.260 1.00 96.81 420 TRP A C 1
ATOM 3356 O O . TRP A 1 420 ? 9.775 -14.588 22.293 1.00 96.81 420 TRP A O 1
ATOM 3366 N N . TYR A 1 421 ? 9.098 -13.707 20.362 1.00 95.69 421 TYR A N 1
ATOM 3367 C CA . TYR A 1 421 ? 7.713 -14.148 20.522 1.00 95.69 421 TYR A CA 1
ATOM 3368 C C . TYR A 1 421 ? 7.633 -15.678 20.606 1.00 95.69 421 TYR A C 1
ATOM 3370 O O . TYR A 1 421 ? 6.987 -16.230 21.498 1.00 95.69 421 TYR A O 1
ATOM 3378 N N . LYS A 1 422 ? 8.336 -16.380 19.707 1.00 95.06 422 LYS A N 1
ATOM 3379 C CA . LYS A 1 422 ? 8.468 -17.843 19.751 1.00 95.06 422 LYS A CA 1
ATOM 3380 C C . LYS A 1 422 ? 9.171 -18.309 21.028 1.00 95.06 422 LYS A C 1
ATOM 3382 O O . LYS A 1 422 ? 8.706 -19.269 21.632 1.00 95.06 422 LYS A O 1
ATOM 3387 N N . TYR A 1 423 ? 10.218 -17.615 21.477 1.00 96.06 423 TYR A N 1
ATOM 3388 C CA . TYR A 1 423 ? 10.868 -17.875 22.765 1.00 96.06 423 TYR A CA 1
ATOM 3389 C C . TYR A 1 423 ? 9.869 -17.814 23.929 1.00 96.06 423 TYR A C 1
ATOM 3391 O O . TYR A 1 423 ? 9.806 -18.758 24.711 1.00 96.06 423 TYR A O 1
ATOM 3399 N N . MET A 1 424 ? 9.020 -16.783 24.006 1.00 95.12 424 MET A N 1
ATOM 3400 C CA . MET A 1 424 ? 7.998 -16.674 25.056 1.00 95.12 424 MET A CA 1
ATOM 3401 C C . MET A 1 424 ? 7.009 -17.850 25.030 1.00 95.12 424 MET A C 1
ATOM 3403 O O . MET A 1 424 ? 6.603 -18.333 26.085 1.00 95.12 424 MET A O 1
ATOM 3407 N N . LEU A 1 425 ? 6.667 -18.371 23.847 1.00 93.12 425 LEU A N 1
ATOM 3408 C CA . LEU A 1 425 ? 5.861 -19.592 23.723 1.00 93.12 425 LEU A CA 1
ATOM 3409 C C . LEU A 1 425 ? 6.617 -20.863 24.152 1.00 93.12 425 LEU A C 1
ATOM 3411 O O . LEU A 1 425 ? 5.985 -21.800 24.627 1.00 93.12 425 LEU A O 1
ATOM 3415 N N . CYS A 1 426 ? 7.946 -20.911 24.008 1.00 92.94 426 CYS A N 1
ATOM 3416 C CA . CYS A 1 426 ? 8.767 -22.009 24.528 1.00 92.94 426 CYS A CA 1
ATOM 3417 C C . CYS A 1 426 ? 8.894 -21.967 26.060 1.00 92.94 426 CYS A C 1
ATOM 3419 O O . CYS A 1 426 ? 8.933 -23.023 26.690 1.00 92.94 426 CYS A O 1
ATOM 3421 N N . VAL A 1 427 ? 8.963 -20.768 26.656 1.00 92.44 427 VAL A N 1
ATOM 3422 C CA . VAL A 1 427 ? 9.026 -20.580 28.119 1.00 92.44 427 VAL A CA 1
ATOM 3423 C C . VAL A 1 427 ? 7.698 -20.953 28.775 1.00 92.44 427 VAL A C 1
ATOM 3425 O O . VAL A 1 427 ? 7.692 -21.659 29.786 1.00 92.44 427 VAL A O 1
ATOM 3428 N N . TYR A 1 428 ? 6.584 -20.548 28.162 1.00 91.25 428 TYR A N 1
ATOM 3429 C CA . TYR A 1 428 ? 5.224 -20.795 28.649 1.00 91.25 428 TYR A CA 1
ATOM 3430 C C . TYR A 1 428 ? 4.425 -21.665 27.655 1.00 91.25 428 TYR A C 1
ATOM 3432 O O . TYR A 1 428 ? 3.455 -21.191 27.053 1.00 91.25 428 TYR A O 1
ATOM 3440 N N . PRO A 1 429 ? 4.830 -22.931 27.423 1.00 87.12 429 PRO A N 1
ATOM 3441 C CA . PRO A 1 429 ? 4.197 -23.778 26.425 1.00 87.12 429 PRO A CA 1
ATOM 3442 C C . PRO A 1 429 ? 2.832 -24.275 26.921 1.00 87.12 429 PRO A C 1
ATOM 3444 O O . PRO A 1 429 ? 2.684 -24.577 28.109 1.00 87.12 429 PRO A O 1
ATOM 3447 N N . PRO A 1 430 ? 1.844 -24.472 26.028 1.00 80.25 430 PRO A N 1
ATOM 3448 C CA . PRO A 1 430 ? 0.583 -25.098 26.404 1.00 80.25 430 PRO A CA 1
ATOM 3449 C C . PRO A 1 430 ? 0.822 -26.494 26.995 1.00 80.25 430 PRO A C 1
ATOM 3451 O O . PRO A 1 430 ? 1.573 -27.289 26.415 1.00 80.25 430 PRO A O 1
ATOM 3454 N N . GLU A 1 431 ? 0.144 -26.818 28.103 1.00 69.06 431 GLU A N 1
ATOM 3455 C CA . GLU A 1 431 ? 0.377 -28.035 28.906 1.00 69.06 431 GLU A CA 1
ATOM 3456 C C . GLU A 1 431 ? 0.434 -29.333 28.081 1.00 69.06 431 GLU A C 1
ATOM 3458 O O . GLU A 1 431 ? 1.246 -30.217 28.349 1.00 69.06 431 GLU A O 1
ATOM 3463 N N . THR A 1 432 ? -0.394 -29.444 27.040 1.00 69.38 432 THR A N 1
ATOM 3464 C CA . THR A 1 432 ? -0.528 -30.645 26.200 1.00 69.38 432 THR A CA 1
ATOM 3465 C C . THR A 1 432 ? 0.555 -30.799 25.130 1.00 69.38 432 THR A C 1
ATOM 3467 O O . THR A 1 432 ? 0.588 -31.818 24.444 1.00 69.38 432 THR A O 1
ATOM 3470 N N . SER A 1 433 ? 1.435 -29.808 24.961 1.00 72.94 433 SER A N 1
ATOM 3471 C CA . SER A 1 433 ? 2.361 -29.720 23.820 1.00 72.94 433 SER A CA 1
ATOM 3472 C C . SER A 1 433 ? 3.796 -29.352 24.199 1.00 72.94 433 SER A C 1
ATOM 3474 O O . SER A 1 433 ? 4.599 -29.056 23.321 1.00 72.94 433 SER A O 1
ATOM 3476 N N . ARG A 1 434 ? 4.153 -29.423 25.487 1.00 71.94 434 ARG A N 1
ATOM 3477 C CA . ARG A 1 434 ? 5.470 -29.011 26.005 1.00 71.94 434 ARG A CA 1
ATOM 3478 C C . ARG A 1 434 ? 6.660 -29.649 25.278 1.00 71.94 434 ARG A C 1
ATOM 3480 O O . ARG A 1 434 ? 7.620 -28.956 24.973 1.00 71.94 434 ARG A O 1
ATOM 3487 N N . GLU A 1 435 ? 6.574 -30.933 24.929 1.00 73.56 435 GLU A N 1
ATOM 3488 C CA . GLU A 1 435 ? 7.633 -31.653 24.193 1.00 73.56 435 GLU A CA 1
ATOM 3489 C C . GLU A 1 435 ? 7.740 -31.257 22.706 1.00 73.56 435 GLU A C 1
ATOM 3491 O O . GLU A 1 435 ? 8.660 -31.676 22.008 1.00 73.56 435 GLU A O 1
ATOM 3496 N N . SER A 1 436 ? 6.798 -30.458 22.195 1.00 80.00 436 SER A N 1
ATOM 3497 C CA . SER A 1 436 ? 6.787 -29.987 20.805 1.00 80.00 436 SER A CA 1
ATOM 3498 C C . SER A 1 436 ? 7.550 -28.673 20.604 1.00 80.00 436 SER A C 1
ATOM 3500 O O . SER A 1 436 ? 7.710 -28.248 19.458 1.00 80.00 436 SER A O 1
ATOM 3502 N N . TYR A 1 437 ? 8.042 -28.030 21.663 1.00 89.44 437 TYR A N 1
ATOM 3503 C CA . TYR A 1 437 ? 8.782 -26.768 21.571 1.00 89.44 437 TYR A CA 1
ATOM 3504 C C . TYR A 1 437 ? 10.302 -26.994 21.631 1.00 89.44 437 TYR A C 1
ATOM 3506 O O . TYR A 1 437 ? 10.748 -27.964 22.244 1.00 89.44 437 TYR A O 1
ATOM 3514 N N . PRO A 1 438 ? 11.106 -26.144 20.963 1.00 92.44 438 PRO A N 1
ATOM 3515 C CA . PRO A 1 438 ? 12.557 -26.114 21.154 1.00 92.44 438 PRO A CA 1
ATOM 3516 C C . PRO A 1 438 ? 12.964 -25.837 22.611 1.00 92.44 438 PRO A C 1
ATOM 3518 O O . PRO A 1 438 ? 12.179 -25.291 23.388 1.00 92.44 438 PRO A O 1
ATOM 3521 N N . ASP A 1 439 ? 14.213 -26.159 22.951 1.00 92.94 439 ASP A N 1
ATOM 3522 C CA . ASP A 1 439 ? 14.797 -25.819 24.250 1.00 92.94 439 ASP A CA 1
ATOM 3523 C C . ASP A 1 439 ? 14.946 -24.293 24.415 1.00 92.94 439 ASP A C 1
ATOM 3525 O O . ASP A 1 439 ? 15.348 -23.588 23.486 1.00 92.94 439 ASP A O 1
ATOM 3529 N N . ILE A 1 440 ? 14.595 -23.767 25.594 1.00 94.19 440 ILE A N 1
ATOM 3530 C CA . ILE A 1 440 ? 14.558 -22.316 25.838 1.00 94.19 440 ILE A CA 1
ATOM 3531 C C . ILE A 1 440 ? 15.950 -21.677 25.806 1.00 94.19 440 ILE A C 1
ATOM 3533 O O . ILE A 1 440 ? 16.092 -20.571 25.279 1.00 94.19 440 ILE A O 1
ATOM 3537 N N . ASP A 1 441 ? 16.973 -22.369 26.317 1.00 95.25 441 ASP A N 1
ATOM 3538 C CA . ASP A 1 441 ? 18.339 -21.851 26.386 1.00 95.25 441 ASP A CA 1
ATOM 3539 C C . ASP A 1 441 ? 18.967 -21.849 24.994 1.00 95.25 441 ASP A C 1
ATOM 3541 O O . ASP A 1 441 ? 19.702 -20.928 24.635 1.00 95.25 441 ASP A O 1
ATOM 3545 N N . GLU A 1 442 ? 18.628 -22.846 24.178 1.00 95.75 442 GLU A N 1
ATOM 3546 C CA . GLU A 1 442 ? 19.021 -22.893 22.775 1.00 95.75 442 GLU A CA 1
ATOM 3547 C C . GLU A 1 442 ? 18.439 -21.721 21.974 1.00 95.75 442 GLU A C 1
ATOM 3549 O O . GLU A 1 442 ? 19.175 -21.051 21.244 1.00 95.75 442 GLU A O 1
ATOM 3554 N N . VAL A 1 443 ? 17.142 -21.433 22.133 1.00 96.88 443 VAL A N 1
ATOM 3555 C CA . VAL A 1 443 ? 16.492 -20.303 21.450 1.00 96.88 443 VAL A CA 1
ATOM 3556 C C . VAL A 1 443 ? 17.073 -18.969 21.923 1.00 96.88 443 VAL A C 1
ATOM 3558 O O . VAL A 1 443 ? 17.403 -18.120 21.094 1.00 96.88 443 VAL A O 1
ATOM 3561 N N . MET A 1 444 ? 17.249 -18.786 23.236 1.00 96.88 444 MET A N 1
ATOM 3562 C CA . MET A 1 444 ? 17.866 -17.584 23.807 1.00 96.88 444 MET A CA 1
ATOM 3563 C C . MET A 1 444 ? 19.289 -17.375 23.268 1.00 96.88 444 MET A C 1
ATOM 3565 O O . MET A 1 444 ? 19.612 -16.296 22.764 1.00 96.88 444 MET A O 1
ATOM 3569 N N . TYR A 1 445 ? 20.127 -18.418 23.306 1.00 96.56 445 TYR A N 1
ATOM 3570 C CA . TYR A 1 445 ? 21.492 -18.381 22.778 1.00 96.56 445 TYR A CA 1
ATOM 3571 C C . TYR A 1 445 ? 21.510 -18.031 21.290 1.00 96.56 445 TYR A C 1
ATOM 3573 O O . TYR A 1 445 ? 22.339 -17.237 20.835 1.00 96.56 445 TYR A O 1
ATOM 3581 N N . PHE A 1 446 ? 20.591 -18.614 20.526 1.00 96.62 446 PHE A N 1
ATOM 3582 C CA . PHE A 1 446 ? 20.456 -18.362 19.106 1.00 96.62 446 PHE A CA 1
ATOM 3583 C C . PHE A 1 446 ? 20.119 -16.878 18.828 1.00 96.62 446 PHE A C 1
ATOM 3585 O O . PHE A 1 446 ? 20.839 -16.230 18.064 1.00 96.62 446 PHE A O 1
ATOM 3592 N N . ILE A 1 447 ? 19.130 -16.295 19.516 1.00 97.19 447 ILE A N 1
ATOM 3593 C CA . ILE A 1 447 ? 18.762 -14.873 19.365 1.00 97.19 447 ILE A CA 1
ATOM 3594 C C . ILE A 1 447 ? 19.940 -13.956 19.733 1.00 97.19 447 ILE A C 1
ATOM 3596 O O . ILE A 1 447 ? 20.285 -13.052 18.969 1.00 97.19 447 ILE A O 1
ATOM 3600 N N . GLN A 1 448 ? 20.608 -14.202 20.866 1.00 95.69 448 GLN A N 1
ATOM 3601 C CA . GLN A 1 448 ? 21.727 -13.370 21.329 1.00 95.69 448 GLN A CA 1
ATOM 3602 C C . GLN A 1 448 ? 22.942 -13.445 20.394 1.00 95.69 448 GLN A C 1
ATOM 3604 O O . GLN A 1 448 ? 23.544 -12.425 20.058 1.00 95.69 448 GLN A O 1
ATOM 3609 N N . THR A 1 449 ? 23.326 -14.651 19.967 1.00 94.31 449 THR A N 1
ATOM 3610 C CA . THR A 1 449 ? 24.600 -14.868 19.259 1.00 94.31 449 THR A CA 1
ATOM 3611 C C . THR A 1 449 ? 24.496 -14.835 17.741 1.00 94.31 449 THR A C 1
ATOM 3613 O O . THR A 1 449 ? 25.524 -14.700 17.071 1.00 94.31 449 THR A O 1
ATOM 3616 N N . LYS A 1 450 ? 23.289 -14.966 17.180 1.00 93.81 450 LYS A N 1
ATOM 3617 C CA . LYS A 1 450 ? 23.055 -14.929 15.732 1.00 93.81 450 LYS A CA 1
ATOM 3618 C C . LYS A 1 450 ? 22.293 -13.680 15.333 1.00 93.81 450 LYS A C 1
ATOM 3620 O O . LYS A 1 450 ? 22.841 -12.880 14.576 1.00 93.81 450 LYS A O 1
ATOM 3625 N N . ASP A 1 451 ? 21.085 -13.487 15.848 1.00 94.44 451 ASP A N 1
ATOM 3626 C CA . ASP A 1 451 ? 20.214 -12.418 15.356 1.00 94.44 451 ASP A CA 1
ATOM 3627 C C . ASP A 1 451 ? 20.675 -11.038 15.839 1.00 94.44 451 ASP A C 1
ATOM 3629 O O . ASP A 1 451 ? 20.969 -10.169 15.016 1.00 94.44 451 ASP A O 1
ATOM 3633 N N . ILE A 1 452 ? 20.837 -10.850 17.155 1.00 96.88 452 ILE A N 1
ATOM 3634 C CA . ILE A 1 452 ? 21.295 -9.577 17.738 1.00 96.88 452 ILE A CA 1
ATOM 3635 C C . ILE A 1 452 ? 22.719 -9.248 17.269 1.00 96.88 452 ILE A C 1
ATOM 3637 O O . ILE A 1 452 ? 23.002 -8.109 16.899 1.00 96.88 452 ILE A O 1
ATOM 3641 N N . ALA A 1 453 ? 23.611 -10.240 17.201 1.00 95.25 453 ALA A N 1
ATOM 3642 C CA . ALA A 1 453 ? 24.968 -10.038 16.691 1.00 95.25 453 ALA A CA 1
ATOM 3643 C C . ALA A 1 453 ? 24.980 -9.578 15.218 1.00 95.25 453 ALA A C 1
ATOM 3645 O O . ALA A 1 453 ? 25.751 -8.688 14.845 1.00 95.25 453 ALA A O 1
ATOM 3646 N N . ARG A 1 454 ? 24.107 -10.147 14.372 1.00 94.50 454 ARG A N 1
ATOM 3647 C CA . ARG A 1 454 ? 23.944 -9.721 12.974 1.00 94.50 454 ARG A CA 1
ATOM 3648 C C . ARG A 1 454 ? 23.375 -8.307 12.881 1.00 94.50 454 ARG A C 1
ATOM 3650 O O . ARG A 1 454 ? 23.883 -7.526 12.078 1.00 94.50 454 ARG A O 1
ATOM 3657 N N . LEU A 1 455 ? 22.377 -7.976 13.703 1.00 96.19 455 LEU A N 1
ATOM 3658 C CA . LEU A 1 455 ? 21.805 -6.631 13.797 1.00 96.19 455 LEU A CA 1
ATOM 3659 C C . LEU A 1 455 ? 22.895 -5.603 14.133 1.00 96.19 455 LEU A C 1
ATOM 3661 O O . LEU A 1 455 ? 23.104 -4.667 13.369 1.00 96.19 455 LEU A O 1
ATOM 3665 N N . GLN A 1 456 ? 23.659 -5.828 15.205 1.00 95.69 456 GLN A N 1
ATOM 3666 C CA . GLN A 1 456 ? 24.743 -4.936 15.637 1.00 95.69 456 GLN A CA 1
ATOM 3667 C C . GLN A 1 456 ? 25.833 -4.779 14.566 1.00 95.69 456 GLN A C 1
ATOM 3669 O O . GLN A 1 456 ? 26.338 -3.680 14.331 1.00 95.69 456 GLN A O 1
ATOM 3674 N N . SER A 1 457 ? 26.197 -5.867 13.877 1.00 95.25 457 SER A N 1
ATOM 3675 C CA . SER A 1 457 ? 27.144 -5.806 12.757 1.00 95.25 457 SER A CA 1
ATOM 3676 C C . SER A 1 457 ? 26.627 -4.922 11.618 1.00 95.25 457 SER A C 1
ATOM 3678 O O . SER A 1 457 ? 27.406 -4.185 11.006 1.00 95.25 457 SER A O 1
ATOM 3680 N N . LEU A 1 458 ? 25.329 -4.994 11.322 1.00 95.56 458 LEU A N 1
ATOM 3681 C CA . LEU A 1 458 ? 24.703 -4.185 10.286 1.00 95.56 458 LEU A CA 1
ATOM 3682 C C . LEU A 1 458 ? 24.590 -2.714 10.718 1.00 95.56 458 LEU A C 1
ATOM 3684 O O . LEU A 1 458 ? 24.971 -1.842 9.943 1.00 95.56 458 LEU A O 1
ATOM 3688 N N . GLU A 1 459 ? 24.199 -2.425 11.963 1.00 95.12 459 GLU A N 1
ATOM 3689 C CA . GLU A 1 459 ? 24.176 -1.059 12.516 1.00 95.12 459 GLU A CA 1
ATOM 3690 C C . GLU A 1 459 ? 25.544 -0.372 12.412 1.00 95.12 459 GLU A C 1
ATOM 3692 O O . GLU A 1 459 ? 25.630 0.777 11.975 1.00 95.12 459 GLU A O 1
ATOM 3697 N N . ASN A 1 460 ? 26.623 -1.093 12.735 1.00 93.31 460 ASN A N 1
ATOM 3698 C CA . ASN A 1 460 ? 27.993 -0.591 12.594 1.00 93.31 460 ASN A CA 1
ATOM 3699 C C . ASN A 1 460 ? 28.377 -0.328 11.128 1.00 93.31 460 ASN A C 1
ATOM 3701 O O . ASN A 1 460 ? 29.089 0.633 10.835 1.00 93.31 460 ASN A O 1
ATOM 3705 N N . THR A 1 461 ? 27.908 -1.173 10.205 1.00 94.81 461 THR A N 1
ATOM 3706 C CA . THR A 1 461 ? 28.165 -1.023 8.763 1.00 94.81 461 THR A CA 1
ATOM 3707 C C . THR A 1 461 ? 27.427 0.185 8.188 1.00 94.81 461 THR A C 1
ATOM 3709 O O . THR A 1 461 ? 27.987 0.922 7.378 1.00 94.81 461 THR A O 1
ATOM 3712 N N . ILE A 1 462 ? 26.190 0.419 8.628 1.00 95.62 462 ILE A N 1
ATOM 3713 C CA . ILE A 1 462 ? 25.359 1.532 8.167 1.00 95.62 462 ILE A CA 1
ATOM 3714 C C . ILE A 1 462 ? 25.856 2.859 8.762 1.00 95.62 462 ILE A C 1
ATOM 3716 O O . ILE A 1 462 ? 26.165 3.801 8.029 1.00 95.62 462 ILE A O 1
ATOM 3720 N N . GLY A 1 463 ? 26.012 2.930 10.087 1.00 92.62 463 GLY A N 1
ATOM 3721 C CA . GLY A 1 463 ? 26.254 4.175 10.822 1.00 92.62 463 GLY A CA 1
ATOM 3722 C C . GLY A 1 463 ? 25.022 5.092 10.887 1.00 92.62 463 GLY A C 1
ATOM 3723 O O . GLY A 1 463 ? 23.933 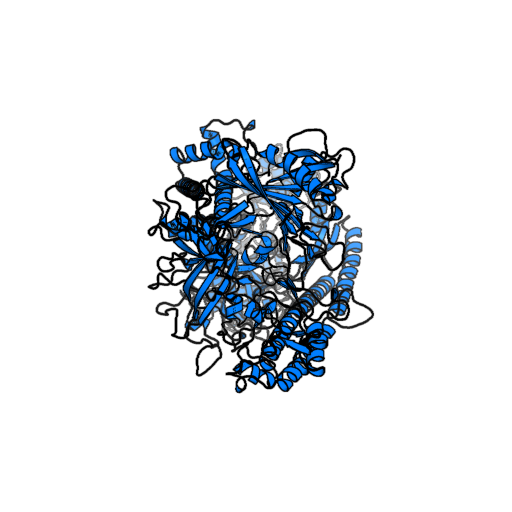4.735 10.445 1.00 92.62 463 GLY A O 1
ATOM 3724 N N . LYS A 1 464 ? 25.172 6.290 11.460 1.00 88.44 464 LYS A N 1
ATOM 3725 C CA . LYS A 1 464 ? 24.082 7.273 11.613 1.00 88.44 464 LYS A CA 1
ATOM 3726 C C . LYS A 1 464 ? 24.393 8.550 10.837 1.00 88.44 464 LYS A C 1
ATOM 3728 O O . LYS A 1 464 ? 25.553 8.945 10.786 1.00 88.44 464 LYS A O 1
ATOM 3733 N N . LEU A 1 465 ? 23.360 9.166 10.262 1.00 84.38 465 LEU A N 1
ATOM 3734 C CA . LEU A 1 465 ? 23.418 10.485 9.626 1.00 84.38 465 LEU A CA 1
ATOM 3735 C C . LEU A 1 465 ? 22.776 11.543 10.546 1.00 84.38 465 LEU A C 1
ATOM 3737 O O . LEU A 1 465 ? 21.732 11.244 11.135 1.00 84.38 465 LEU A O 1
ATOM 3741 N N . PRO A 1 466 ? 23.345 12.760 10.665 1.00 84.75 466 PRO A N 1
ATOM 3742 C CA . PRO A 1 466 ? 24.666 13.161 10.160 1.00 84.75 466 PRO A CA 1
ATOM 3743 C C . PRO A 1 466 ? 25.785 12.387 10.871 1.00 84.75 466 PRO A C 1
ATOM 3745 O O . PRO A 1 466 ? 25.587 11.917 11.998 1.00 84.75 466 PRO A O 1
ATOM 3748 N N . THR A 1 467 ? 26.938 12.209 10.221 1.00 86.31 467 THR A N 1
ATOM 3749 C CA . THR A 1 467 ? 28.004 11.420 10.845 1.00 86.31 467 THR A CA 1
ATOM 3750 C C . THR A 1 467 ? 28.70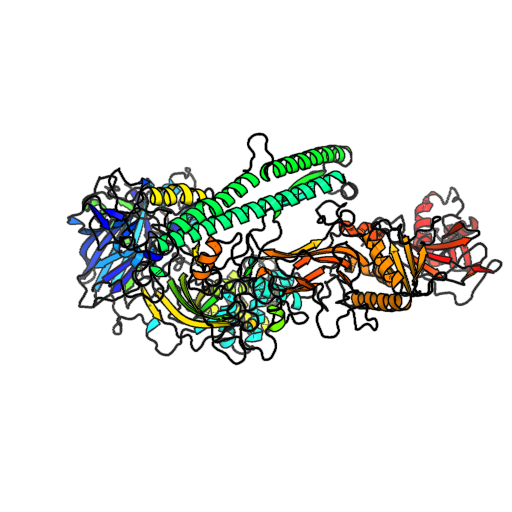4 12.188 11.962 1.00 86.31 467 THR A C 1
ATOM 3752 O O . THR A 1 467 ? 28.697 13.418 12.030 1.00 86.31 467 THR A O 1
ATOM 3755 N N . SER A 1 468 ? 29.287 11.447 12.903 1.00 73.31 468 SER A N 1
ATOM 3756 C CA . SER A 1 468 ? 30.073 12.010 13.999 1.00 73.31 468 SER A CA 1
ATOM 3757 C C . SER A 1 468 ? 31.492 11.456 13.946 1.00 73.31 468 SER A C 1
ATOM 3759 O O . SER A 1 468 ? 31.658 10.238 13.957 1.00 73.31 468 SER A O 1
ATOM 3761 N N . ALA A 1 469 ? 32.495 12.341 13.994 1.00 76.19 469 ALA A N 1
ATOM 3762 C CA . ALA A 1 469 ? 33.920 12.012 13.857 1.00 76.19 469 ALA A CA 1
ATOM 3763 C C . ALA A 1 469 ? 34.274 11.287 12.534 1.00 76.19 469 ALA A C 1
ATOM 3765 O O . ALA A 1 469 ? 33.440 11.115 11.657 1.00 76.19 469 ALA A O 1
ATOM 3766 N N . ILE A 1 470 ? 35.550 10.932 12.349 1.00 75.69 470 ILE A N 1
ATOM 3767 C CA . ILE A 1 470 ? 36.041 10.272 11.127 1.00 75.69 470 ILE A CA 1
ATOM 3768 C C . ILE A 1 470 ? 35.739 8.765 11.204 1.00 75.69 470 ILE A C 1
ATOM 3770 O O . ILE A 1 470 ? 36.122 8.114 12.178 1.00 75.69 470 ILE A O 1
ATOM 3774 N N . GLY A 1 471 ? 35.124 8.204 10.161 1.00 85.50 471 GLY A N 1
ATOM 3775 C CA . GLY A 1 471 ? 34.758 6.787 10.053 1.00 85.50 471 GLY A CA 1
ATOM 3776 C C . GLY A 1 471 ? 34.641 6.310 8.599 1.00 85.50 471 GLY A C 1
ATOM 3777 O O . GLY A 1 471 ? 34.966 7.051 7.677 1.00 85.50 471 GLY A O 1
ATOM 3778 N N . ASN A 1 472 ? 34.208 5.059 8.388 1.00 91.19 472 ASN A N 1
ATOM 3779 C CA . ASN A 1 472 ? 34.066 4.445 7.051 1.00 91.19 472 ASN A CA 1
ATOM 3780 C C . ASN A 1 472 ? 32.750 3.655 6.869 1.00 91.19 472 ASN A C 1
ATOM 3782 O O . ASN A 1 472 ? 32.667 2.752 6.035 1.00 91.19 472 ASN A O 1
ATOM 3786 N N . SER A 1 473 ? 31.727 3.938 7.682 1.00 95.00 473 SER A N 1
ATOM 3787 C CA . SER A 1 473 ? 30.401 3.327 7.500 1.00 95.00 473 SER A CA 1
ATOM 3788 C C . SER A 1 473 ? 29.742 3.828 6.206 1.00 95.00 473 SER A C 1
ATOM 3790 O O . SER A 1 473 ? 30.195 4.821 5.632 1.00 95.00 473 SER A O 1
ATOM 3792 N N . LEU A 1 474 ? 28.647 3.199 5.767 1.00 95.25 474 LEU A N 1
ATOM 3793 C CA . LEU A 1 474 ? 27.884 3.663 4.599 1.00 95.25 474 LEU A CA 1
ATOM 3794 C C . LEU A 1 474 ? 27.459 5.130 4.740 1.00 95.25 474 LEU A C 1
ATOM 3796 O O . LEU A 1 474 ? 27.608 5.884 3.789 1.00 95.25 474 LEU A O 1
ATOM 3800 N N . ALA A 1 475 ? 27.030 5.556 5.933 1.00 95.56 475 ALA A N 1
ATOM 3801 C CA . ALA A 1 475 ? 26.732 6.958 6.230 1.00 95.56 475 ALA A CA 1
ATOM 3802 C C . ALA A 1 475 ? 27.925 7.897 5.965 1.00 95.56 475 ALA A C 1
ATOM 3804 O O . ALA A 1 475 ? 27.742 8.944 5.357 1.00 95.56 475 ALA A O 1
ATOM 3805 N N . HIS A 1 476 ? 29.146 7.515 6.372 1.00 94.94 476 HIS A N 1
ATOM 3806 C CA . HIS A 1 476 ? 30.348 8.335 6.149 1.00 94.94 476 HIS A CA 1
ATOM 3807 C C . HIS A 1 476 ? 30.721 8.392 4.669 1.00 94.94 476 HIS A C 1
ATOM 3809 O O . HIS A 1 476 ? 31.067 9.452 4.163 1.00 94.94 476 HIS A O 1
ATOM 3815 N N . GLN A 1 477 ? 30.633 7.259 3.967 1.00 95.62 477 GLN A N 1
ATOM 3816 C CA . GLN A 1 477 ? 30.894 7.210 2.528 1.00 95.62 477 GLN A CA 1
ATOM 3817 C C . GLN A 1 477 ? 29.863 8.035 1.750 1.00 95.62 477 GLN A C 1
ATOM 3819 O O . GLN A 1 477 ? 30.228 8.717 0.798 1.00 95.62 477 GLN A O 1
ATOM 3824 N N . LEU A 1 478 ? 28.594 7.986 2.163 1.00 95.31 478 LEU A N 1
ATOM 3825 C CA . LEU A 1 478 ? 27.501 8.748 1.569 1.00 95.31 478 LEU A CA 1
ATOM 3826 C C . LEU A 1 478 ? 27.685 10.256 1.780 1.00 95.31 478 LEU A C 1
ATOM 3828 O O . LEU A 1 478 ? 27.618 11.004 0.812 1.00 95.31 478 LEU A O 1
ATOM 3832 N N . GLU A 1 479 ? 27.979 10.698 3.006 1.00 94.81 479 GLU A N 1
ATOM 3833 C CA . GLU A 1 479 ? 28.251 12.112 3.303 1.00 94.81 479 GLU A CA 1
ATOM 3834 C C . GLU A 1 479 ? 29.496 12.613 2.552 1.00 94.81 479 GLU A C 1
ATOM 3836 O O . GLU A 1 479 ? 29.453 13.665 1.924 1.00 94.81 479 GLU A O 1
ATOM 3841 N N . GLN A 1 480 ? 30.563 11.808 2.486 1.00 94.62 480 GLN A N 1
ATOM 3842 C CA . GLN A 1 480 ? 31.749 12.138 1.692 1.00 94.62 480 GLN A CA 1
ATOM 3843 C C . GLN A 1 480 ? 31.438 12.251 0.190 1.00 94.62 480 GLN A C 1
ATOM 3845 O O . GLN A 1 480 ? 31.937 13.156 -0.475 1.00 94.62 480 GLN A O 1
ATOM 3850 N N . ALA A 1 481 ? 30.642 11.334 -0.367 1.00 95.38 481 ALA A N 1
ATOM 3851 C CA . ALA A 1 481 ? 30.237 11.396 -1.770 1.00 95.38 481 ALA A CA 1
ATOM 3852 C C . ALA A 1 481 ? 29.356 12.623 -2.047 1.00 95.38 481 ALA A C 1
ATOM 3854 O O . ALA A 1 481 ? 29.515 13.265 -3.085 1.00 95.38 481 ALA A O 1
ATOM 3855 N N . LEU A 1 482 ? 28.479 12.977 -1.104 1.00 95.50 482 LEU A N 1
ATOM 3856 C CA . LEU A 1 482 ? 27.658 14.180 -1.175 1.00 95.50 482 LEU A CA 1
ATOM 3857 C C . LEU A 1 482 ? 28.533 15.441 -1.189 1.00 95.50 482 LEU A C 1
ATOM 3859 O O . LEU A 1 482 ? 28.368 16.273 -2.079 1.00 95.50 482 LEU A O 1
ATOM 3863 N N . ASP A 1 483 ? 29.511 15.541 -0.286 1.00 94.56 483 ASP A N 1
ATOM 3864 C CA . ASP A 1 483 ? 30.464 16.657 -0.233 1.00 94.56 483 ASP A CA 1
ATOM 3865 C C . ASP A 1 483 ? 31.270 16.796 -1.536 1.00 94.56 483 ASP A C 1
ATOM 3867 O O . ASP A 1 483 ? 31.474 17.909 -2.027 1.00 94.56 483 ASP A O 1
ATOM 3871 N N . ILE A 1 484 ? 31.696 15.676 -2.136 1.00 95.62 484 ILE A N 1
ATOM 3872 C CA . ILE A 1 484 ? 32.404 15.671 -3.428 1.00 95.62 484 ILE A CA 1
ATOM 3873 C C . ILE A 1 484 ? 31.509 16.234 -4.537 1.00 95.62 484 ILE A C 1
ATOM 3875 O O . ILE A 1 484 ? 31.941 17.112 -5.285 1.00 95.62 484 ILE A O 1
ATOM 3879 N N . VAL A 1 485 ? 30.264 15.759 -4.645 1.00 94.38 485 VAL A N 1
ATOM 3880 C CA . VAL A 1 485 ? 29.317 16.231 -5.668 1.00 94.38 485 VAL A CA 1
ATOM 3881 C C . VAL A 1 485 ? 29.004 17.715 -5.476 1.00 94.38 485 VAL A C 1
ATOM 3883 O O . VAL A 1 485 ? 29.012 18.467 -6.450 1.00 94.38 485 VAL A O 1
ATOM 3886 N N . VAL A 1 486 ? 28.779 18.158 -4.236 1.00 94.62 486 VAL A N 1
ATOM 3887 C CA . VAL A 1 486 ? 28.541 19.574 -3.914 1.00 94.62 486 VAL A CA 1
ATOM 3888 C C . VAL A 1 486 ? 29.750 20.430 -4.302 1.00 94.62 486 VAL A C 1
ATOM 3890 O O . VAL A 1 486 ? 29.575 21.434 -4.991 1.00 94.62 486 VAL A O 1
ATOM 3893 N N . GLY A 1 487 ? 30.972 20.011 -3.961 1.00 93.88 487 GLY A N 1
ATOM 3894 C CA . GLY A 1 487 ? 32.195 20.729 -4.336 1.00 93.88 487 GLY A CA 1
ATOM 3895 C C . GLY A 1 487 ? 32.389 20.845 -5.855 1.00 93.88 487 GLY A C 1
ATOM 3896 O O . GLY A 1 487 ? 32.661 21.936 -6.366 1.00 93.88 487 GLY A O 1
ATOM 3897 N N . LEU A 1 488 ? 32.171 19.752 -6.597 1.00 92.25 488 LEU A N 1
ATOM 3898 C CA . LEU A 1 488 ? 32.233 19.747 -8.067 1.00 92.25 488 LEU A CA 1
ATOM 3899 C C . LEU A 1 488 ? 31.142 20.629 -8.695 1.00 92.25 488 LEU A C 1
ATOM 3901 O O . LEU A 1 488 ? 31.386 21.320 -9.689 1.00 92.25 488 LEU A O 1
ATOM 3905 N N . LEU A 1 489 ? 29.940 20.653 -8.113 1.00 90.44 489 LEU A N 1
ATOM 3906 C CA . LEU A 1 489 ? 28.858 21.537 -8.546 1.00 90.44 489 LEU A CA 1
ATOM 3907 C C . LEU A 1 489 ? 29.176 23.011 -8.290 1.00 90.44 489 LEU A C 1
ATOM 3909 O O . LEU A 1 489 ? 28.893 23.844 -9.149 1.00 90.44 489 LEU A O 1
ATOM 3913 N N . GLU A 1 490 ? 29.790 23.360 -7.160 1.00 90.56 490 GLU A N 1
ATOM 3914 C CA . GLU A 1 490 ? 30.231 24.731 -6.877 1.00 90.56 490 GLU A CA 1
ATOM 3915 C C . GLU A 1 490 ? 31.305 25.209 -7.867 1.00 90.56 490 GLU A C 1
ATOM 3917 O O . GLU A 1 490 ? 31.276 26.353 -8.329 1.00 90.56 490 GLU A O 1
ATOM 3922 N N . GLU A 1 491 ? 32.250 24.341 -8.233 1.00 88.19 491 GLU A N 1
ATOM 3923 C CA . GLU A 1 491 ? 33.231 24.598 -9.294 1.00 88.19 491 GLU A CA 1
ATOM 3924 C C . GLU A 1 491 ? 32.564 24.804 -10.656 1.00 88.19 491 GLU A C 1
ATOM 3926 O O . GLU A 1 491 ? 32.808 25.817 -11.322 1.00 88.19 491 GLU A O 1
ATOM 3931 N N . THR A 1 492 ? 31.654 23.901 -11.019 1.00 85.81 492 THR A N 1
ATOM 3932 C CA . THR A 1 492 ? 30.887 23.968 -12.268 1.00 85.81 492 THR A CA 1
ATOM 3933 C C . THR A 1 492 ? 30.063 25.256 -12.336 1.00 85.81 492 THR A C 1
ATOM 3935 O O . THR A 1 492 ? 30.125 25.988 -13.320 1.00 85.81 492 THR A O 1
ATOM 3938 N N . ASN A 1 493 ? 29.357 25.614 -11.262 1.00 86.38 493 ASN A N 1
ATOM 3939 C CA . ASN A 1 493 ? 28.540 26.824 -11.190 1.00 86.38 493 ASN A CA 1
ATOM 3940 C C . ASN A 1 493 ? 29.366 28.110 -11.275 1.00 86.38 493 ASN A C 1
ATOM 3942 O O . ASN A 1 493 ? 28.918 29.081 -11.893 1.00 86.38 493 ASN A O 1
ATOM 3946 N N . ARG A 1 494 ? 30.578 28.135 -10.702 1.00 84.19 494 ARG A N 1
ATOM 3947 C CA . ARG A 1 494 ? 31.507 29.265 -10.868 1.00 84.19 494 ARG A CA 1
ATOM 3948 C C . ARG A 1 494 ? 31.915 29.445 -12.331 1.00 84.19 494 ARG A C 1
ATOM 3950 O O . ARG A 1 494 ? 31.923 30.579 -12.807 1.00 84.19 494 ARG A O 1
ATOM 3957 N N . SER A 1 495 ? 32.195 28.352 -13.044 1.00 79.19 495 SER A N 1
ATOM 3958 C CA . SER A 1 495 ? 32.510 28.379 -14.480 1.00 79.19 495 SER A CA 1
ATOM 3959 C C . SER A 1 495 ? 31.301 28.808 -15.325 1.00 79.19 495 SER A C 1
ATOM 3961 O O . SER A 1 495 ? 31.402 29.759 -16.100 1.00 79.19 495 SER A O 1
ATOM 3963 N N . LEU A 1 496 ? 30.125 28.214 -15.098 1.00 74.12 496 LEU A N 1
ATOM 3964 C CA . LEU A 1 496 ? 28.896 28.538 -15.831 1.00 74.12 496 LEU A CA 1
ATOM 3965 C C . LEU A 1 496 ? 28.440 29.988 -15.627 1.00 74.12 496 LEU A C 1
ATOM 3967 O O . LEU A 1 496 ? 27.991 30.635 -16.573 1.00 74.12 496 LEU A O 1
ATOM 3971 N N . THR A 1 497 ? 28.581 30.531 -14.413 1.00 70.38 497 THR A N 1
ATOM 3972 C CA . THR A 1 497 ? 28.217 31.927 -14.115 1.00 70.38 497 THR A CA 1
ATOM 3973 C C . THR A 1 497 ? 29.132 32.919 -14.838 1.00 70.38 497 THR A C 1
ATOM 3975 O O . THR A 1 497 ? 28.666 33.986 -15.242 1.00 70.38 497 THR A O 1
ATOM 3978 N N . ALA A 1 498 ? 30.408 32.569 -15.031 1.00 63.97 498 ALA A N 1
ATOM 3979 C CA . ALA A 1 498 ? 31.367 33.396 -15.759 1.00 63.97 498 ALA A CA 1
ATOM 3980 C C . ALA A 1 498 ? 31.092 33.439 -17.276 1.00 63.97 498 ALA A C 1
ATOM 3982 O O . ALA A 1 498 ? 31.409 34.443 -17.913 1.00 63.97 498 ALA A O 1
ATOM 3983 N N . GLU A 1 499 ? 30.479 32.393 -17.842 1.00 60.28 499 GLU A N 1
ATOM 3984 C CA . GLU A 1 499 ? 30.284 32.243 -19.293 1.00 60.28 499 GLU A CA 1
ATOM 3985 C C . GLU A 1 499 ? 28.843 32.495 -19.784 1.00 60.28 499 GLU A C 1
ATOM 3987 O O . GLU A 1 499 ? 28.663 33.049 -20.870 1.00 60.28 499 GLU A O 1
ATOM 3992 N N . ASN A 1 500 ? 27.810 32.138 -19.004 1.00 57.78 500 ASN A N 1
ATOM 3993 C CA . ASN A 1 500 ? 26.436 31.962 -19.517 1.00 57.78 500 ASN A CA 1
ATOM 3994 C C . ASN A 1 500 ? 25.331 32.776 -18.811 1.00 57.78 500 ASN A C 1
ATOM 3996 O O . ASN A 1 500 ? 24.164 32.669 -19.189 1.00 57.78 500 ASN A O 1
ATOM 4000 N N . GLY A 1 501 ? 25.675 33.620 -17.831 1.00 57.34 501 GLY A N 1
ATOM 4001 C CA . GLY A 1 501 ? 24.736 34.531 -17.163 1.00 57.34 501 GLY A CA 1
ATOM 4002 C C . GLY A 1 501 ? 23.700 33.828 -16.273 1.00 57.34 501 GLY A C 1
ATOM 4003 O O . GLY A 1 501 ? 22.680 33.349 -16.757 1.00 57.34 501 GLY A O 1
ATOM 4004 N N . ARG A 1 502 ? 23.943 33.826 -14.953 1.00 65.62 502 ARG A N 1
ATOM 4005 C CA . ARG A 1 502 ? 23.011 33.456 -13.856 1.00 65.62 502 ARG A CA 1
ATOM 4006 C C . ARG A 1 502 ? 22.174 32.165 -14.026 1.00 65.62 502 ARG A C 1
ATOM 4008 O O . ARG A 1 502 ? 21.045 32.104 -13.548 1.00 65.62 502 ARG A O 1
ATOM 4015 N N . SER A 1 503 ? 22.718 31.129 -14.660 1.00 64.69 503 SER A N 1
ATOM 4016 C CA . SER A 1 503 ? 22.183 29.761 -14.563 1.00 64.69 503 SER A CA 1
ATOM 4017 C C . SER A 1 503 ? 23.005 28.977 -13.549 1.00 64.69 503 SER A C 1
ATOM 4019 O O . SER A 1 503 ? 24.234 28.983 -13.631 1.00 64.69 503 SER A O 1
ATOM 4021 N N . GLN A 1 504 ? 22.344 28.317 -12.599 1.00 78.38 504 GLN A N 1
ATOM 4022 C CA . GLN A 1 504 ? 22.986 27.473 -11.591 1.00 78.38 504 GLN A CA 1
ATOM 4023 C C . GLN A 1 504 ? 22.471 26.041 -11.702 1.00 78.38 504 GLN A C 1
ATOM 4025 O O . GLN A 1 504 ? 21.288 25.805 -11.910 1.00 78.38 504 GLN A O 1
ATOM 4030 N N . MET A 1 505 ? 23.358 25.069 -11.564 1.00 84.62 505 MET A N 1
ATOM 4031 C CA . MET A 1 505 ? 23.017 23.664 -11.396 1.00 84.62 505 MET A CA 1
ATOM 4032 C C . MET A 1 505 ? 22.847 23.383 -9.907 1.00 84.62 505 MET A C 1
ATOM 4034 O O . MET A 1 505 ? 23.699 23.748 -9.097 1.00 84.62 505 MET A O 1
ATOM 4038 N N . SER A 1 506 ? 21.745 22.738 -9.548 1.00 88.69 506 SER A N 1
ATOM 4039 C CA . SER A 1 506 ? 21.417 22.381 -8.171 1.00 88.69 506 SER A CA 1
ATOM 4040 C C . SER A 1 506 ? 21.294 20.870 -8.038 1.00 88.69 506 SER A C 1
ATOM 4042 O O . SER A 1 506 ? 20.723 20.205 -8.907 1.00 88.69 506 SER A O 1
ATOM 4044 N N . LEU A 1 507 ? 21.837 20.336 -6.946 1.00 93.19 507 LEU A N 1
ATOM 4045 C CA . LEU A 1 507 ? 21.598 18.962 -6.534 1.00 93.19 507 LEU A CA 1
ATOM 4046 C C . LEU A 1 507 ? 20.229 18.892 -5.848 1.00 93.19 507 LEU A C 1
ATOM 4048 O O . LEU A 1 507 ? 19.938 19.702 -4.969 1.00 93.19 507 LEU A O 1
ATOM 4052 N N . GLN A 1 508 ? 19.387 17.947 -6.253 1.00 93.00 508 GLN A N 1
ATOM 4053 C CA . GLN A 1 508 ? 18.041 17.767 -5.714 1.00 93.00 508 GLN A CA 1
ATOM 4054 C C . GLN A 1 508 ? 17.801 16.305 -5.344 1.00 93.00 508 GLN A C 1
ATOM 4056 O O . GLN A 1 508 ? 18.203 15.400 -6.078 1.00 93.00 508 GLN A O 1
ATOM 4061 N N . GLU A 1 509 ? 17.108 16.081 -4.226 1.00 92.94 509 GLU A N 1
ATOM 4062 C CA . GLU A 1 509 ? 16.542 14.772 -3.901 1.00 92.94 509 GLU A CA 1
ATOM 4063 C C . GLU A 1 509 ? 15.263 14.551 -4.715 1.00 92.94 509 GLU A C 1
ATOM 4065 O O . GLU A 1 509 ? 14.367 15.397 -4.756 1.00 92.94 509 GLU A O 1
ATOM 4070 N N . VAL A 1 510 ? 15.166 13.384 -5.340 1.00 91.50 510 VAL A N 1
ATOM 4071 C CA . VAL A 1 510 ? 13.950 12.868 -5.962 1.00 91.50 510 VAL A CA 1
ATOM 4072 C C . VAL A 1 510 ? 13.632 11.489 -5.398 1.00 91.50 510 VAL A C 1
ATOM 4074 O O . VAL A 1 510 ? 14.487 10.788 -4.855 1.00 91.50 510 VAL A O 1
ATOM 4077 N N . ALA A 1 511 ? 12.369 11.093 -5.516 1.00 90.19 511 ALA A N 1
ATOM 4078 C CA . ALA A 1 511 ? 11.934 9.764 -5.124 1.00 90.19 511 ALA A CA 1
ATOM 4079 C C . ALA A 1 511 ? 12.631 8.706 -5.992 1.00 90.19 511 ALA A C 1
ATOM 4081 O O . ALA A 1 511 ? 12.621 8.803 -7.223 1.00 90.19 511 ALA A O 1
ATOM 4082 N N . ALA A 1 512 ? 13.209 7.686 -5.358 1.00 89.12 512 ALA A N 1
ATOM 4083 C CA . ALA A 1 512 ? 13.756 6.546 -6.080 1.00 89.12 512 ALA A CA 1
ATOM 4084 C C . ALA A 1 512 ? 12.627 5.705 -6.740 1.00 89.12 512 ALA A C 1
ATOM 4086 O O . ALA A 1 512 ? 11.438 6.048 -6.687 1.00 89.12 512 ALA A O 1
ATOM 4087 N N . PRO A 1 513 ? 12.951 4.568 -7.370 1.00 88.88 513 PRO A N 1
ATOM 4088 C CA . PRO A 1 513 ? 11.948 3.686 -7.961 1.00 88.88 513 PRO A CA 1
ATOM 4089 C C . PRO A 1 513 ? 11.115 2.952 -6.902 1.00 88.88 513 PRO A C 1
ATOM 4091 O O . PRO A 1 513 ? 11.665 2.283 -6.025 1.00 88.88 513 PRO A O 1
ATOM 4094 N N . ARG A 1 514 ? 9.787 3.054 -7.019 1.00 92.94 514 ARG A N 1
ATOM 4095 C CA . ARG A 1 514 ? 8.797 2.505 -6.074 1.00 92.94 514 ARG A CA 1
ATOM 4096 C C . ARG A 1 514 ? 8.833 0.979 -5.998 1.00 92.94 514 ARG A C 1
ATOM 4098 O O . ARG A 1 514 ? 9.087 0.303 -6.993 1.00 92.94 514 ARG A O 1
ATOM 4105 N N . TYR A 1 515 ? 8.523 0.469 -4.808 1.00 95.31 515 TYR A N 1
ATOM 4106 C CA . TYR A 1 515 ? 8.155 -0.927 -4.576 1.00 95.31 515 TYR A CA 1
ATOM 4107 C C . TYR A 1 515 ? 6.636 -1.053 -4.507 1.00 95.31 515 TYR A C 1
ATOM 4109 O O . TYR A 1 515 ? 5.948 -0.122 -4.080 1.00 95.31 515 TYR A O 1
ATOM 4117 N N . TYR A 1 516 ? 6.128 -2.221 -4.881 1.00 96.75 516 TYR A N 1
ATOM 4118 C CA . TYR A 1 516 ? 4.706 -2.521 -4.932 1.00 96.75 516 TYR A CA 1
ATOM 4119 C C . TYR A 1 516 ? 4.380 -3.690 -4.010 1.00 96.75 516 TYR A C 1
ATOM 4121 O O . TYR A 1 516 ? 5.052 -4.720 -4.032 1.00 96.75 516 TYR A O 1
ATOM 4129 N N . LEU A 1 517 ? 3.337 -3.518 -3.201 1.00 95.81 517 LEU A N 1
ATOM 4130 C CA . LEU A 1 517 ? 2.727 -4.568 -2.389 1.00 95.81 517 LEU A CA 1
ATOM 4131 C C . LEU A 1 517 ? 1.347 -4.886 -2.984 1.00 95.81 517 LEU A C 1
ATOM 4133 O O . LEU A 1 517 ? 0.577 -3.944 -3.191 1.00 95.81 517 LEU A O 1
ATOM 4137 N N . PRO A 1 518 ? 0.996 -6.154 -3.262 1.00 95.88 518 PRO A N 1
ATOM 4138 C CA . PRO A 1 518 ? -0.339 -6.481 -3.755 1.00 95.88 518 PRO A CA 1
ATOM 4139 C C . PRO A 1 518 ? -1.406 -6.091 -2.727 1.00 95.88 518 PRO A C 1
ATOM 4141 O O . PRO A 1 518 ? -1.233 -6.305 -1.527 1.00 95.88 518 PRO A O 1
ATOM 4144 N N . LYS A 1 519 ? -2.529 -5.536 -3.185 1.00 95.31 519 LYS A N 1
ATOM 4145 C CA . LYS A 1 519 ? -3.686 -5.263 -2.327 1.00 95.31 519 LYS A CA 1
ATOM 4146 C C . LYS A 1 519 ? -4.326 -6.565 -1.861 1.00 95.31 519 LYS A C 1
ATOM 4148 O O . LYS A 1 519 ? -4.192 -7.622 -2.487 1.00 95.31 519 LYS A O 1
ATOM 4153 N N . GLU A 1 520 ? -5.000 -6.483 -0.727 1.00 94.31 520 GLU A N 1
ATOM 4154 C CA . GLU A 1 520 ? -5.810 -7.572 -0.192 1.00 94.31 520 GLU A CA 1
ATOM 4155 C C . GLU A 1 520 ? -7.201 -7.543 -0.838 1.00 94.31 520 GLU A C 1
ATOM 4157 O O . GLU A 1 520 ? -7.667 -6.454 -1.187 1.00 94.31 520 GLU A O 1
ATOM 4162 N N . PRO A 1 521 ? -7.869 -8.700 -0.994 1.00 95.06 521 PRO A N 1
ATOM 4163 C CA . PRO A 1 521 ? -9.242 -8.739 -1.485 1.00 95.06 521 PRO A CA 1
ATOM 4164 C C . PRO A 1 521 ? -10.153 -7.852 -0.637 1.00 95.06 521 PRO A C 1
ATOM 4166 O O . PRO A 1 521 ? -10.052 -7.839 0.592 1.00 95.06 521 PRO A O 1
ATOM 4169 N N . VAL A 1 522 ? -11.049 -7.123 -1.292 1.00 96.12 522 VAL A N 1
ATOM 4170 C CA . VAL A 1 522 ? -12.049 -6.263 -0.664 1.00 96.12 522 VAL A CA 1
ATOM 4171 C C . VAL A 1 522 ? -13.406 -6.929 -0.755 1.00 96.12 522 VAL A C 1
ATOM 4173 O O . VAL A 1 522 ? -13.776 -7.444 -1.804 1.00 96.12 522 VAL A O 1
ATOM 4176 N N . VAL A 1 523 ? -14.146 -6.903 0.351 1.00 95.75 523 VAL A N 1
ATOM 4177 C CA . VAL A 1 523 ? -15.535 -7.352 0.402 1.00 95.75 523 VAL A CA 1
ATOM 4178 C C . VAL A 1 523 ? -16.439 -6.138 0.558 1.00 95.75 523 VAL A C 1
ATOM 4180 O O . VAL A 1 523 ? -16.208 -5.296 1.428 1.00 95.75 523 VAL A O 1
ATOM 4183 N N . LEU A 1 524 ? -17.466 -6.060 -0.279 1.00 94.88 524 LEU A N 1
ATOM 4184 C CA . LEU A 1 524 ? -18.578 -5.125 -0.191 1.00 94.88 524 LEU A CA 1
ATOM 4185 C C . LEU A 1 524 ? -19.821 -5.863 0.313 1.00 94.88 524 LEU A C 1
ATOM 4187 O O . LEU A 1 524 ? -20.138 -6.954 -0.158 1.00 94.88 524 LEU A O 1
ATOM 4191 N N . PHE A 1 525 ? -20.532 -5.224 1.231 1.00 93.44 525 PHE A N 1
ATOM 4192 C CA . PHE A 1 525 ? -21.833 -5.614 1.751 1.00 93.44 525 PHE A CA 1
ATOM 4193 C C . PHE A 1 525 ? -22.876 -4.619 1.266 1.00 93.44 525 PHE A C 1
ATOM 4195 O O . PHE A 1 525 ? -22.639 -3.411 1.325 1.00 93.44 525 PHE A O 1
ATOM 4202 N N . THR A 1 526 ? -24.028 -5.125 0.839 1.00 89.44 526 THR A N 1
ATOM 4203 C CA . THR A 1 526 ? -25.173 -4.314 0.408 1.00 89.44 526 THR A CA 1
ATOM 4204 C C . THR A 1 526 ? -26.452 -4.707 1.137 1.00 89.44 526 THR A C 1
ATOM 4206 O O . THR A 1 526 ? -26.542 -5.814 1.661 1.00 89.44 526 THR A O 1
ATOM 4209 N N . GLY A 1 527 ? -27.430 -3.802 1.190 1.00 86.94 527 GLY A N 1
ATOM 4210 C CA . GLY A 1 527 ? -28.711 -3.993 1.884 1.00 86.94 527 GLY A CA 1
ATOM 4211 C C . GLY A 1 527 ? -28.751 -3.393 3.296 1.00 86.94 527 GLY A C 1
ATOM 4212 O O . GLY A 1 527 ? -27.749 -2.890 3.803 1.00 86.94 527 GLY A O 1
ATOM 4213 N N . ASP A 1 528 ? -29.916 -3.457 3.941 1.00 87.56 528 ASP A N 1
ATOM 4214 C CA . ASP A 1 528 ? -30.218 -2.694 5.164 1.00 87.56 528 ASP A CA 1
ATOM 4215 C C . ASP A 1 528 ? -29.315 -3.032 6.362 1.00 87.56 528 ASP A C 1
ATOM 4217 O O . ASP A 1 528 ? -28.957 -2.160 7.158 1.00 87.56 528 ASP A O 1
ATOM 4221 N N . ALA A 1 529 ? -28.889 -4.290 6.510 1.00 89.06 529 ALA A N 1
ATOM 4222 C CA . ALA A 1 529 ? -27.958 -4.658 7.579 1.00 89.06 529 ALA A CA 1
ATOM 4223 C C . ALA A 1 529 ? -26.544 -4.083 7.354 1.00 89.06 529 ALA A C 1
ATOM 4225 O O . ALA A 1 529 ? -25.772 -3.979 8.309 1.00 89.06 529 ALA A O 1
ATOM 4226 N N . ALA A 1 530 ? -26.221 -3.656 6.130 1.00 91.31 530 ALA A N 1
ATOM 4227 C CA . ALA A 1 530 ? -24.984 -2.976 5.767 1.00 91.31 530 ALA A CA 1
ATOM 4228 C C . ALA A 1 530 ? -25.133 -1.443 5.744 1.00 91.31 530 ALA A C 1
ATOM 4230 O O . ALA A 1 530 ? -24.358 -0.769 5.068 1.00 91.31 530 ALA A O 1
ATOM 4231 N N . THR A 1 531 ? -26.102 -0.867 6.468 1.00 90.19 531 THR A N 1
ATOM 4232 C CA . THR A 1 531 ? -26.195 0.593 6.571 1.00 90.19 531 THR A CA 1
ATOM 4233 C C . THR A 1 531 ? -25.048 1.192 7.385 1.00 90.19 531 THR A C 1
ATOM 4235 O O . THR A 1 531 ? -24.870 0.802 8.543 1.00 90.19 531 THR A O 1
ATOM 4238 N N . PRO A 1 532 ? -24.316 2.187 6.845 1.00 90.00 532 PRO A N 1
ATOM 4239 C CA . PRO A 1 532 ? -23.335 2.945 7.609 1.00 90.00 532 PRO A CA 1
ATOM 4240 C C . PRO A 1 532 ? -23.921 3.592 8.864 1.00 90.00 532 PRO A C 1
ATOM 4242 O O . PRO A 1 532 ? -25.062 4.051 8.885 1.00 90.00 532 PRO A O 1
ATOM 4245 N N . SER A 1 533 ? -23.108 3.660 9.913 1.00 88.62 533 SER A N 1
ATOM 4246 C CA . SER A 1 533 ? -23.470 4.370 11.137 1.00 88.62 533 SER A CA 1
ATOM 4247 C C . SER A 1 533 ? -23.524 5.883 10.903 1.00 88.62 533 SER A C 1
ATOM 4249 O O . SER A 1 533 ? -22.591 6.454 10.347 1.00 88.62 533 SER A O 1
ATOM 4251 N N . ASP A 1 534 ? -24.563 6.544 11.410 1.00 88.44 534 ASP A N 1
ATOM 4252 C CA . ASP A 1 534 ? -24.695 8.006 11.453 1.00 88.44 534 ASP A CA 1
ATOM 4253 C C . ASP A 1 534 ? -24.082 8.631 12.724 1.00 88.44 534 ASP A C 1
ATOM 4255 O O . ASP A 1 534 ? -24.127 9.846 12.912 1.00 88.44 534 ASP A O 1
ATOM 4259 N N . ARG A 1 535 ? -23.504 7.802 13.606 1.00 89.19 535 ARG A N 1
ATOM 4260 C CA . ARG A 1 535 ? -22.922 8.222 14.895 1.00 89.19 535 ARG A CA 1
ATOM 4261 C C . ARG A 1 535 ? -21.562 8.909 14.771 1.00 89.19 535 ARG A C 1
ATOM 4263 O O . ARG A 1 535 ? -21.128 9.524 15.742 1.00 89.19 535 ARG A O 1
ATOM 4270 N N . HIS A 1 536 ? -20.866 8.697 13.653 1.00 86.25 536 HIS A N 1
ATOM 4271 C CA . HIS A 1 536 ? -19.473 9.096 13.443 1.00 86.25 536 HIS A CA 1
ATOM 4272 C C . HIS A 1 536 ? -19.264 9.574 12.002 1.00 86.25 536 HIS A C 1
ATOM 4274 O O . HIS A 1 536 ? -19.762 8.950 11.065 1.00 86.25 536 HIS A O 1
ATOM 4280 N N . GLY A 1 537 ? -18.499 10.649 11.826 1.00 85.75 537 GLY A N 1
ATOM 4281 C CA . GLY A 1 537 ? -18.208 11.281 10.535 1.00 85.75 537 GLY A CA 1
ATOM 4282 C C . GLY A 1 537 ? -19.414 11.969 9.886 1.00 85.75 537 GLY A C 1
ATOM 4283 O O . GLY A 1 537 ? -19.395 12.216 8.683 1.00 85.75 537 GLY A O 1
ATOM 4284 N N . GLN A 1 538 ? -20.482 12.202 10.651 1.00 87.62 538 GLN A N 1
ATOM 4285 C CA . GLN A 1 538 ? -21.799 12.643 10.178 1.00 87.62 538 GLN A CA 1
ATOM 4286 C C . GLN A 1 538 ? -22.461 13.627 11.163 1.00 87.62 538 GLN A C 1
ATOM 4288 O O . GLN A 1 538 ? -23.685 13.787 11.165 1.00 87.62 538 GLN A O 1
ATOM 4293 N N . ASP A 1 539 ? -21.685 14.307 12.013 1.00 89.50 539 ASP A N 1
ATOM 4294 C CA . ASP A 1 539 ? -22.222 15.303 12.954 1.00 89.50 539 ASP A CA 1
ATOM 4295 C C . ASP A 1 539 ? -22.975 16.441 12.238 1.00 89.50 539 ASP A C 1
ATOM 4297 O O . ASP A 1 539 ? -24.005 16.924 12.712 1.00 89.50 539 ASP A O 1
ATOM 4301 N N . GLY A 1 540 ? -22.508 16.826 11.047 1.00 89.19 540 GLY A N 1
ATOM 4302 C CA . GLY A 1 540 ? -23.112 17.866 10.214 1.00 89.19 540 GLY A CA 1
ATOM 4303 C C . GLY A 1 540 ? -24.337 17.447 9.395 1.00 89.19 540 GLY A C 1
ATOM 4304 O O . GLY A 1 540 ? -24.881 18.279 8.676 1.00 89.19 540 GLY A O 1
ATOM 4305 N N . ARG A 1 541 ? -24.797 16.187 9.480 1.00 90.06 541 ARG A N 1
ATOM 4306 C CA . ARG A 1 541 ? -25.811 15.603 8.569 1.00 90.06 541 ARG A CA 1
ATOM 4307 C C . ARG A 1 541 ? -27.163 16.322 8.522 1.00 90.06 541 ARG A C 1
ATOM 4309 O O . ARG A 1 541 ? -27.903 16.171 7.557 1.00 90.06 541 ARG A O 1
ATOM 4316 N N . LEU A 1 542 ? -27.508 17.077 9.567 1.00 91.19 542 LEU A N 1
ATOM 4317 C CA . LEU A 1 542 ? -28.770 17.823 9.654 1.00 91.19 542 LEU A CA 1
ATOM 4318 C C . LEU A 1 542 ? -28.659 19.260 9.117 1.00 91.19 542 LEU A C 1
ATOM 4320 O O . LEU A 1 542 ? -29.654 19.986 9.124 1.00 91.19 542 LEU A O 1
ATOM 4324 N N . HIS A 1 543 ? -27.474 19.685 8.665 1.00 87.31 543 HIS A N 1
ATOM 4325 C CA . HIS A 1 543 ? -27.236 21.026 8.139 1.00 87.31 543 HIS A CA 1
ATOM 4326 C C . HIS A 1 543 ? -26.697 20.972 6.699 1.00 87.31 543 HIS A C 1
ATOM 4328 O O . HIS A 1 543 ? -25.734 20.250 6.445 1.00 87.31 543 HIS A O 1
ATOM 4334 N N . PRO A 1 544 ? -27.238 21.765 5.751 1.00 82.06 544 PRO A N 1
ATOM 4335 C CA . PRO A 1 544 ? -26.800 21.737 4.350 1.00 82.06 544 PRO A CA 1
ATOM 4336 C C . PRO A 1 544 ? -25.305 22.015 4.137 1.00 82.06 544 PRO A C 1
ATOM 4338 O O . PRO A 1 544 ? -24.714 21.510 3.191 1.00 82.06 544 PRO A O 1
ATOM 4341 N N . GLU A 1 545 ? -24.691 22.809 5.018 1.00 84.94 545 GLU A N 1
ATOM 4342 C CA . GLU A 1 545 ? -23.258 23.149 4.960 1.00 84.94 545 GLU A CA 1
ATOM 4343 C C . GLU A 1 545 ? -22.347 22.070 5.577 1.00 84.94 545 GLU A C 1
ATOM 4345 O O . GLU A 1 545 ? -21.135 22.254 5.625 1.00 84.94 545 GLU A O 1
ATOM 4350 N N . GLY A 1 546 ? -22.905 20.972 6.103 1.00 88.94 546 GLY A N 1
ATOM 4351 C CA . GLY A 1 546 ? -22.135 19.920 6.775 1.00 88.94 546 GLY A CA 1
ATOM 4352 C C . GLY A 1 546 ? -21.544 20.333 8.129 1.00 88.94 546 GLY A C 1
ATOM 4353 O O . GLY A 1 546 ? -20.649 19.661 8.634 1.00 88.94 546 GLY A O 1
ATOM 4354 N N . LEU A 1 547 ? -22.034 21.424 8.728 1.00 93.56 547 LEU A N 1
ATOM 4355 C CA . LEU A 1 547 ? -21.581 21.933 10.026 1.00 93.56 547 LEU A CA 1
ATOM 4356 C C . LEU A 1 547 ? -22.478 21.450 11.171 1.00 93.56 547 LEU A C 1
ATOM 4358 O O . LEU A 1 547 ? -23.703 21.416 11.043 1.00 93.56 547 LEU A O 1
ATOM 4362 N N . LEU A 1 548 ? -21.884 21.148 12.328 1.00 94.62 548 LEU A N 1
ATOM 4363 C CA . LEU A 1 548 ? -22.642 20.812 13.536 1.00 94.62 548 LEU A CA 1
ATOM 4364 C C . LEU A 1 548 ? -23.223 22.076 14.187 1.00 94.62 548 LEU A C 1
ATOM 4366 O O . LEU A 1 548 ? -22.481 22.967 14.606 1.00 94.62 548 LEU A O 1
ATOM 4370 N N . GLN A 1 549 ? -24.550 22.139 14.324 1.00 93.81 549 GLN A N 1
ATOM 4371 C CA . GLN A 1 549 ? -25.242 23.266 14.953 1.00 93.81 549 GLN A CA 1
ATOM 4372 C C . GLN A 1 549 ? -25.176 23.202 16.490 1.00 93.81 549 GLN A C 1
ATOM 4374 O O . GLN A 1 549 ? -25.970 22.525 17.142 1.00 93.81 549 GLN A O 1
ATOM 4379 N N . CYS A 1 550 ? -24.286 23.992 17.078 1.00 94.19 550 CYS A N 1
ATOM 4380 C CA . CYS A 1 550 ? -24.132 24.185 18.517 1.00 94.19 550 CYS A CA 1
ATOM 4381 C C . CYS A 1 550 ? -25.036 25.305 19.063 1.00 94.19 550 CYS A C 1
ATOM 4383 O O . CYS A 1 550 ? -25.552 26.148 18.318 1.00 94.19 550 CYS A O 1
ATOM 4385 N N . GLN A 1 551 ? -25.211 25.321 20.388 1.00 92.31 551 GLN A N 1
ATOM 4386 C CA . GLN A 1 551 ? -25.931 26.367 21.128 1.00 92.31 551 GLN A CA 1
ATOM 4387 C C . GLN A 1 551 ? -24.971 27.131 22.047 1.00 92.31 551 GLN A C 1
ATOM 4389 O O . GLN A 1 551 ? -24.031 26.551 22.583 1.00 92.31 551 GLN A O 1
ATOM 4394 N N . VAL A 1 552 ? -25.210 28.424 22.266 1.00 89.94 552 VAL A N 1
ATOM 4395 C CA . VAL A 1 552 ? -24.434 29.243 23.215 1.00 89.94 552 VAL A CA 1
ATOM 4396 C C . VAL A 1 552 ? -25.341 29.652 24.364 1.00 89.94 552 VAL A C 1
ATOM 4398 O O . VAL A 1 552 ? -26.486 30.038 24.147 1.00 89.94 552 VAL A O 1
ATOM 4401 N N . THR A 1 553 ? -24.839 29.573 25.595 1.00 86.56 553 THR A N 1
ATOM 4402 C CA . THR A 1 553 ? -25.602 29.990 26.779 1.00 86.56 553 THR A CA 1
ATOM 4403 C C . THR A 1 553 ? -24.739 30.707 27.819 1.00 86.56 553 THR A C 1
ATOM 4405 O O . THR A 1 553 ? -23.520 30.522 27.886 1.00 86.56 553 THR A O 1
ATOM 4408 N N . GLY A 1 554 ? -25.379 31.573 28.612 1.00 72.94 554 GLY A N 1
ATOM 4409 C CA . GLY A 1 554 ? -24.740 32.488 29.558 1.00 72.94 554 GLY A CA 1
ATOM 4410 C C . GLY A 1 554 ? -24.818 32.063 31.033 1.00 72.94 554 GLY A C 1
ATOM 4411 O O . GLY A 1 554 ? -25.833 31.565 31.502 1.00 72.94 554 GLY A O 1
ATOM 4412 N N . ALA A 1 555 ? -23.733 32.354 31.759 1.00 60.22 555 ALA A N 1
ATOM 4413 C CA . ALA A 1 555 ? -23.561 32.533 33.207 1.00 60.22 555 ALA A CA 1
ATOM 4414 C C . ALA A 1 555 ? -24.245 31.571 34.208 1.00 60.22 555 ALA A C 1
ATOM 4416 O O . ALA A 1 555 ? -25.292 31.884 34.773 1.00 60.22 555 ALA A O 1
ATOM 4417 N N . VAL A 1 556 ? -23.520 30.526 34.629 1.00 60.59 556 VAL A N 1
ATOM 4418 C CA . VAL A 1 556 ? -23.725 29.872 35.944 1.00 60.59 556 VAL A CA 1
ATOM 4419 C C . VAL A 1 556 ? -22.897 30.596 37.024 1.00 60.59 556 VAL A C 1
ATOM 4421 O O . VAL A 1 556 ? -21.804 31.102 36.743 1.00 60.59 556 VAL A O 1
ATOM 4424 N N . VAL A 1 557 ? -23.426 30.690 38.254 1.00 54.84 557 VAL A N 1
ATOM 4425 C CA . VAL A 1 557 ? -22.782 31.370 39.406 1.00 54.84 557 VAL A CA 1
ATOM 4426 C C . VAL A 1 557 ? -21.539 30.613 39.900 1.00 54.84 557 VAL A C 1
ATOM 4428 O O . VAL A 1 557 ? -20.574 31.246 40.320 1.00 54.84 557 VAL A O 1
ATOM 4431 N N . ASP A 1 558 ? -21.538 29.283 39.777 1.00 65.31 558 ASP A N 1
ATOM 4432 C CA . ASP A 1 558 ? -20.405 28.392 40.047 1.00 65.31 558 ASP A CA 1
ATOM 4433 C C . ASP A 1 558 ? -20.048 27.584 38.785 1.00 65.31 558 ASP A C 1
ATOM 4435 O O . ASP A 1 558 ? -20.656 26.558 38.485 1.00 65.31 558 ASP A O 1
ATOM 4439 N N . SER A 1 559 ? -19.072 28.070 38.016 1.00 64.31 559 SER A N 1
ATOM 4440 C CA . SER A 1 559 ? -18.611 27.450 36.766 1.00 64.31 559 SER A CA 1
ATOM 4441 C C . SER A 1 559 ? -17.508 26.408 36.956 1.00 64.31 559 SER A C 1
ATOM 4443 O O . SER A 1 559 ? -16.906 25.955 35.983 1.00 64.31 559 SER A O 1
ATOM 4445 N N . THR A 1 560 ? -17.225 26.019 38.203 1.00 70.25 560 THR A N 1
ATOM 4446 C CA . THR A 1 560 ? -16.179 25.035 38.508 1.00 70.25 560 THR A CA 1
ATOM 4447 C C . THR A 1 560 ? -16.643 23.590 38.338 1.00 70.25 560 THR A C 1
ATOM 4449 O O . THR A 1 560 ? -15.798 22.701 38.305 1.00 70.25 560 THR A O 1
ATOM 4452 N N . PHE A 1 561 ? -17.959 23.346 38.222 1.00 82.81 561 PHE A N 1
ATOM 4453 C CA . PHE A 1 561 ? -18.560 22.003 38.176 1.00 82.81 561 PHE A CA 1
ATOM 4454 C C . PHE A 1 561 ? -18.085 21.093 39.320 1.00 82.81 561 PHE A C 1
ATOM 4456 O O . PHE A 1 561 ? -17.936 19.889 39.143 1.00 82.81 561 PHE A O 1
ATOM 4463 N N . SER A 1 562 ? -17.807 21.665 40.493 1.00 82.69 562 SER A N 1
ATOM 4464 C CA . SER A 1 562 ? -17.160 20.953 41.604 1.00 82.69 562 SER A CA 1
ATOM 4465 C C . SER A 1 562 ? -18.136 20.404 42.653 1.00 82.69 562 SER A C 1
ATOM 4467 O O . SER A 1 562 ? -17.713 19.761 43.613 1.00 82.69 562 SER A O 1
ATOM 4469 N N . SER A 1 563 ? -19.443 20.642 42.491 1.00 88.00 563 SER A N 1
ATOM 4470 C CA . SER A 1 563 ? -20.483 20.199 43.424 1.00 88.00 563 SER A CA 1
ATOM 4471 C C . SER A 1 563 ? -21.755 19.746 42.706 1.00 88.00 563 SER A C 1
ATOM 4473 O O . SER A 1 563 ? -22.049 20.200 41.600 1.00 88.00 563 SER A O 1
ATOM 4475 N N . ALA A 1 564 ? -22.545 18.883 43.356 1.00 88.69 564 ALA A N 1
ATOM 4476 C CA . ALA A 1 564 ? -23.828 18.415 42.825 1.00 88.69 564 ALA A CA 1
ATOM 4477 C C . ALA A 1 564 ? -24.774 19.574 42.455 1.00 88.69 564 ALA A C 1
ATOM 4479 O O . ALA A 1 564 ? -25.380 19.560 41.387 1.00 88.69 564 ALA A O 1
ATOM 4480 N N . ALA A 1 565 ? -24.836 20.615 43.295 1.00 88.69 565 ALA A N 1
ATOM 4481 C CA . ALA A 1 565 ? -25.658 21.799 43.047 1.00 88.69 565 ALA A CA 1
ATOM 4482 C C . ALA A 1 565 ? -25.193 22.594 41.813 1.00 88.69 565 ALA A C 1
ATOM 4484 O O . ALA A 1 565 ? -26.025 23.047 41.030 1.00 88.69 565 ALA A O 1
ATOM 4485 N N . ALA A 1 566 ? -23.877 22.734 41.609 1.00 87.12 566 ALA A N 1
ATOM 4486 C CA . ALA A 1 566 ? -23.328 23.424 40.441 1.00 87.12 566 ALA A CA 1
ATOM 4487 C C . ALA A 1 566 ? -23.646 22.676 39.137 1.00 87.12 566 ALA A C 1
ATOM 4489 O O . ALA A 1 566 ? -24.093 23.279 38.163 1.00 87.12 566 ALA A O 1
ATOM 4490 N N . VAL A 1 567 ? -23.477 21.351 39.133 1.00 88.62 567 VAL A N 1
ATOM 4491 C CA . VAL A 1 567 ? -23.783 20.508 37.967 1.00 88.62 567 VAL A CA 1
ATOM 4492 C C . VAL A 1 567 ? -25.291 20.507 37.671 1.00 88.62 567 VAL A C 1
ATOM 4494 O O . VAL A 1 567 ? -25.695 20.597 36.510 1.00 88.62 567 VAL A O 1
ATOM 4497 N N . GLN A 1 568 ? -26.138 20.472 38.703 1.00 89.00 568 GLN A N 1
ATOM 4498 C CA . GLN A 1 568 ? -27.588 20.568 38.535 1.00 89.00 568 GLN A CA 1
ATOM 4499 C C . GLN A 1 568 ? -28.010 21.918 37.933 1.00 89.00 568 GLN A C 1
ATOM 4501 O O . GLN A 1 568 ? -28.821 21.935 37.008 1.00 89.00 568 GLN A O 1
ATOM 4506 N N . ALA A 1 569 ? -27.416 23.028 38.382 1.00 88.31 569 ALA A N 1
ATOM 4507 C CA . ALA A 1 569 ? -27.678 24.350 37.814 1.00 88.31 569 ALA A CA 1
ATOM 4508 C C . ALA A 1 569 ? -27.325 24.421 36.317 1.00 88.31 569 ALA A C 1
ATOM 4510 O O . ALA A 1 569 ? -28.049 25.037 35.538 1.00 88.31 569 ALA A O 1
ATOM 4511 N N . VAL A 1 570 ? -26.249 23.750 35.888 1.00 88.81 570 VAL A N 1
ATOM 4512 C CA . VAL A 1 570 ? -25.897 23.663 34.460 1.00 88.81 570 VAL A CA 1
ATOM 4513 C C . VAL A 1 570 ? -26.953 22.873 33.691 1.00 88.81 570 VAL A C 1
ATOM 4515 O O . VAL A 1 570 ? -27.391 23.318 32.631 1.00 88.81 570 VAL A O 1
ATOM 4518 N N . ARG A 1 571 ? -27.425 21.738 34.226 1.00 90.75 571 ARG A N 1
ATOM 4519 C CA . ARG A 1 571 ? -28.503 20.960 33.595 1.00 90.75 571 ARG A CA 1
ATOM 4520 C C . ARG A 1 571 ? -29.773 21.793 33.406 1.00 90.75 571 ARG A C 1
ATOM 4522 O O . ARG A 1 571 ? -30.380 21.727 32.340 1.00 90.75 571 ARG A O 1
ATOM 4529 N N . GLU A 1 572 ? -30.170 22.554 34.424 1.00 90.00 572 GLU A N 1
ATOM 4530 C CA . GLU A 1 572 ? -31.368 23.407 34.393 1.00 90.00 572 GLU A CA 1
ATOM 4531 C C . GLU A 1 572 ? -31.301 24.492 33.306 1.00 90.00 572 GLU A C 1
ATOM 4533 O O . GLU A 1 572 ? -32.344 24.941 32.837 1.00 90.00 572 GLU A O 1
ATOM 4538 N N . ILE A 1 573 ? -30.097 24.859 32.856 1.00 89.12 573 ILE A N 1
ATOM 4539 C CA . ILE A 1 573 ? -29.877 25.786 31.739 1.00 89.12 573 ILE A CA 1
ATOM 4540 C C . ILE A 1 573 ? -29.783 25.050 30.400 1.00 89.12 573 ILE A C 1
ATOM 4542 O O . ILE A 1 573 ? -30.356 25.507 29.417 1.00 89.12 573 ILE A O 1
ATOM 4546 N N . VAL A 1 574 ? -29.058 23.929 30.345 1.00 91.50 574 VAL A N 1
ATOM 4547 C CA . VAL A 1 574 ? -28.763 23.210 29.095 1.00 91.50 574 VAL A CA 1
ATOM 4548 C C . VAL A 1 574 ? -29.994 22.497 28.540 1.00 91.50 574 VAL A C 1
ATOM 4550 O O . VAL A 1 574 ? -30.281 22.613 27.352 1.00 91.50 574 VAL A O 1
ATOM 4553 N N . VAL A 1 575 ? -30.747 21.783 29.383 1.00 92.00 575 VAL A N 1
ATOM 4554 C CA . VAL A 1 575 ? -31.880 20.955 28.936 1.00 92.00 575 VAL A CA 1
ATOM 4555 C C . VAL A 1 575 ? -32.963 21.771 28.204 1.00 92.00 575 VAL A C 1
ATOM 4557 O O . VAL A 1 575 ? -33.390 21.347 27.127 1.00 92.00 575 VAL A O 1
ATOM 4560 N N . PRO A 1 576 ? -33.398 22.951 28.699 1.00 92.25 576 PRO A N 1
ATOM 4561 C CA . PRO A 1 576 ? -34.399 23.761 28.002 1.00 92.25 576 PRO A CA 1
ATOM 4562 C C . PRO A 1 576 ? -33.982 24.254 26.611 1.00 92.25 576 PRO A C 1
ATOM 4564 O O . PRO A 1 576 ? -34.866 24.483 25.786 1.00 92.25 576 PRO A O 1
ATOM 4567 N N . LEU A 1 577 ? -32.678 24.382 26.317 1.00 91.50 577 LEU A N 1
ATOM 4568 C CA . LEU A 1 577 ? -32.193 24.810 24.991 1.00 91.50 577 LEU A CA 1
ATOM 4569 C C . LEU A 1 577 ? -32.642 23.851 23.883 1.00 91.50 577 LEU A C 1
ATOM 4571 O O . LEU A 1 577 ? -32.863 24.275 22.753 1.00 91.50 577 LEU A O 1
ATOM 4575 N N . PHE A 1 578 ? -32.825 22.572 24.220 1.00 92.81 578 PHE A N 1
ATOM 4576 C CA . PHE A 1 578 ? -33.200 21.521 23.277 1.00 92.81 578 PHE A CA 1
ATOM 4577 C C . PHE A 1 578 ? -34.678 21.115 23.368 1.00 92.81 578 PHE A C 1
ATOM 4579 O O . PHE A 1 578 ? -35.102 20.187 22.683 1.00 92.81 578 PHE A O 1
ATOM 4586 N N . ALA A 1 579 ? -35.493 21.809 24.172 1.00 89.25 579 ALA A N 1
ATOM 4587 C CA . ALA A 1 579 ? -36.890 21.431 24.409 1.00 89.25 579 ALA A CA 1
ATOM 4588 C C . ALA A 1 579 ? -37.774 21.488 23.148 1.00 89.25 579 ALA A C 1
ATOM 4590 O O . ALA A 1 579 ? -38.725 20.721 23.040 1.00 89.25 579 ALA A O 1
ATOM 4591 N N . ASN A 1 580 ? -37.447 22.376 22.201 1.00 90.00 580 ASN A N 1
ATOM 4592 C CA . ASN A 1 580 ? -38.176 22.542 20.937 1.00 90.00 580 ASN A CA 1
ATOM 4593 C C . ASN A 1 580 ? -37.515 21.815 19.754 1.00 90.00 580 ASN A C 1
ATOM 4595 O O . ASN A 1 580 ? -37.995 21.926 18.627 1.00 90.00 580 ASN A O 1
ATOM 4599 N N . PHE A 1 581 ? -36.400 21.118 19.987 1.00 91.88 581 PHE A N 1
ATOM 4600 C CA . PHE A 1 581 ? -35.720 20.360 18.946 1.00 91.88 581 PHE A CA 1
ATOM 4601 C C . PHE A 1 581 ? -36.325 18.962 18.807 1.00 91.88 581 PHE A C 1
ATOM 4603 O O . PHE A 1 581 ? -36.838 18.373 19.757 1.00 91.88 581 PHE A O 1
ATOM 4610 N N . THR A 1 582 ? -36.225 18.433 17.597 1.00 91.56 582 THR A N 1
ATOM 4611 C CA . THR A 1 582 ? -36.601 17.074 17.207 1.00 91.56 582 THR A CA 1
ATOM 4612 C C . THR A 1 582 ? -35.374 16.373 16.628 1.00 91.56 582 THR A C 1
ATOM 4614 O O . THR A 1 582 ? -34.366 17.024 16.351 1.00 91.56 582 THR A O 1
ATOM 4617 N N . GLU A 1 583 ? -35.466 15.067 16.394 1.00 88.56 583 GLU A N 1
ATOM 4618 C CA . GLU A 1 583 ? -34.379 14.268 15.798 1.00 88.56 583 GLU A CA 1
ATOM 4619 C C . GLU A 1 583 ? -33.949 14.784 14.421 1.00 88.56 583 GLU A C 1
ATOM 4621 O O . GLU A 1 583 ? -32.795 14.666 14.032 1.00 88.56 583 GLU A O 1
ATOM 4626 N N . THR A 1 584 ? -34.872 15.414 13.688 1.00 90.44 584 THR A N 1
ATOM 4627 C CA . THR A 1 584 ? -34.599 16.010 12.375 1.00 90.44 584 THR A CA 1
ATOM 4628 C C . THR A 1 584 ? -33.968 17.398 12.452 1.00 90.44 584 THR A C 1
ATOM 4630 O O . THR A 1 584 ? -33.560 17.932 11.427 1.00 90.44 584 THR A O 1
ATOM 4633 N N . SER A 1 585 ? -33.918 18.019 13.635 1.00 91.19 585 SER A N 1
ATOM 4634 C CA . SER A 1 585 ? -33.388 19.377 13.811 1.00 91.19 585 SER A CA 1
ATOM 4635 C C . SER A 1 585 ? -32.159 19.455 14.721 1.00 91.19 585 SER A C 1
ATOM 4637 O O . SER A 1 585 ? -31.506 20.494 14.747 1.00 91.19 585 SER A O 1
ATOM 4639 N N . SER A 1 586 ? -31.842 18.410 15.492 1.00 93.75 586 SER A N 1
ATOM 4640 C CA . SER A 1 586 ? -30.590 18.303 16.250 1.00 93.75 586 SER A CA 1
ATOM 4641 C C . SER A 1 586 ? -30.250 16.852 16.571 1.00 93.75 586 SER A C 1
ATOM 4643 O O . SER A 1 586 ? -31.094 16.110 17.069 1.00 93.75 586 SER A O 1
ATOM 4645 N N . ILE A 1 587 ? -28.976 16.495 16.397 1.00 94.19 587 ILE A N 1
ATOM 4646 C CA . ILE A 1 587 ? -28.443 15.162 16.715 1.00 94.19 587 ILE A CA 1
ATOM 4647 C C . ILE A 1 587 ? -28.454 14.860 18.223 1.00 94.19 587 ILE A C 1
ATOM 4649 O O . ILE A 1 587 ? -28.373 13.703 18.618 1.00 94.19 587 ILE A O 1
ATOM 4653 N N . ALA A 1 588 ? -28.582 15.891 19.074 1.00 95.38 588 ALA A N 1
ATOM 4654 C CA . ALA A 1 588 ? -28.736 15.708 20.517 1.00 95.38 588 ALA A CA 1
ATOM 4655 C C . ALA A 1 588 ? -30.080 15.080 20.886 1.00 95.38 588 ALA A C 1
ATOM 4657 O O . ALA A 1 588 ? -30.241 14.671 22.028 1.00 95.38 588 ALA A O 1
ATOM 4658 N N . VAL A 1 589 ? -31.066 15.059 19.986 1.00 95.69 589 VAL A N 1
ATOM 4659 C CA . VAL A 1 589 ? -32.418 14.582 20.278 1.00 95.69 589 VAL A CA 1
ATOM 4660 C C . VAL A 1 589 ? -32.651 13.251 19.588 1.00 95.69 589 VAL A C 1
ATOM 4662 O O . VAL A 1 589 ? -32.664 13.199 18.367 1.00 95.69 589 VAL A O 1
ATOM 4665 N N . ASN A 1 590 ? -32.879 12.198 20.370 1.00 94.38 590 ASN A N 1
ATOM 4666 C CA . ASN A 1 590 ? -33.193 10.869 19.856 1.00 94.38 590 ASN A CA 1
ATOM 4667 C C . ASN A 1 590 ? -34.444 10.282 20.539 1.00 94.38 590 ASN A C 1
ATOM 4669 O O . ASN A 1 590 ? -34.798 10.628 21.671 1.00 94.38 590 ASN A O 1
ATOM 4673 N N . THR A 1 591 ? -35.108 9.359 19.863 1.00 93.38 591 THR A N 1
ATOM 4674 C CA . THR A 1 591 ? -36.323 8.666 20.276 1.00 93.38 591 THR A CA 1
ATOM 4675 C C . THR A 1 591 ? -36.112 7.190 20.037 1.00 93.38 591 THR A C 1
ATOM 4677 O O . THR A 1 591 ? -36.015 6.693 18.917 1.00 93.38 591 THR A O 1
ATOM 4680 N N . TRP A 1 592 ? -36.083 6.445 21.126 1.00 92.94 592 TRP A N 1
ATOM 4681 C CA . TRP A 1 592 ? -35.927 5.012 21.068 1.00 92.94 592 TRP A CA 1
ATOM 4682 C C . TRP A 1 592 ? -37.244 4.348 20.658 1.00 92.94 592 TRP A C 1
ATOM 4684 O O . TRP A 1 592 ? -38.234 4.428 21.392 1.00 92.94 592 TRP A O 1
ATOM 4694 N N . ARG A 1 593 ? -37.247 3.672 19.500 1.00 89.50 593 ARG A N 1
ATOM 4695 C CA . ARG A 1 593 ? -38.414 2.936 18.966 1.00 89.50 593 ARG A CA 1
ATOM 4696 C C . ARG A 1 593 ? -38.203 1.421 18.871 1.00 89.50 593 ARG A C 1
ATOM 4698 O O . ARG A 1 593 ? -39.179 0.673 18.963 1.00 89.50 593 ARG A O 1
ATOM 4705 N N . HIS A 1 594 ? -36.958 0.990 18.681 1.00 88.75 594 HIS A N 1
ATOM 4706 C CA . HIS A 1 594 ? -36.479 -0.395 18.581 1.00 88.75 594 HIS A CA 1
ATOM 4707 C C . HIS A 1 594 ? -34.983 -0.439 18.945 1.00 88.75 594 HIS A C 1
ATOM 4709 O O . HIS A 1 594 ? -34.375 0.609 19.160 1.00 88.75 594 HIS A O 1
ATOM 4715 N N . GLN A 1 595 ? -34.366 -1.628 19.001 1.00 90.12 595 GLN A N 1
ATOM 4716 C CA . GLN A 1 595 ? -32.918 -1.711 19.250 1.00 90.12 595 GLN A CA 1
ATOM 4717 C C . GLN A 1 595 ? -32.115 -0.971 18.168 1.00 90.12 595 GLN A C 1
ATOM 4719 O O . GLN A 1 595 ? -32.509 -1.021 16.999 1.00 90.12 595 GLN A O 1
ATOM 4724 N N . PRO A 1 596 ? -30.988 -0.329 18.516 1.00 92.25 596 PRO A N 1
ATOM 4725 C CA . PRO A 1 596 ? -30.081 0.276 17.545 1.00 92.25 596 PRO A CA 1
ATOM 4726 C C . PRO A 1 596 ? -29.346 -0.794 16.719 1.00 92.25 596 PRO A C 1
ATOM 4728 O O . PRO A 1 596 ? -29.291 -1.960 17.110 1.00 92.25 596 PRO A O 1
ATOM 4731 N N . TRP A 1 597 ? -28.815 -0.394 15.563 1.00 92.81 597 TRP A N 1
ATOM 4732 C CA . TRP A 1 597 ? -27.930 -1.205 14.721 1.00 92.81 597 TRP A CA 1
ATOM 4733 C C . TRP A 1 597 ? -26.964 -0.274 13.987 1.00 92.81 597 TRP A C 1
ATOM 4735 O O . TRP A 1 597 ? -27.369 0.456 13.083 1.00 92.81 597 TRP A O 1
ATOM 4745 N N . HIS A 1 598 ? -25.699 -0.294 14.405 1.00 94.12 598 HIS A N 1
ATOM 4746 C CA . HIS A 1 598 ? -24.624 0.527 13.841 1.00 94.12 598 HIS A CA 1
ATOM 4747 C C . HIS A 1 598 ? -23.405 -0.358 13.568 1.00 94.12 598 HIS A C 1
ATOM 4749 O O . HIS A 1 598 ? -22.528 -0.445 14.433 1.00 94.12 598 HIS A O 1
ATOM 4755 N N . PRO A 1 599 ? -23.356 -1.062 12.425 1.00 94.12 599 PRO A N 1
ATOM 4756 C CA . PRO A 1 599 ? -22.249 -1.952 12.088 1.00 94.12 599 PRO A CA 1
ATOM 4757 C C . PRO A 1 599 ? -20.943 -1.155 11.975 1.00 94.12 599 PRO A C 1
ATOM 4759 O O . PRO A 1 599 ? -20.864 -0.171 11.242 1.00 94.12 599 PRO A O 1
ATOM 4762 N N . ILE A 1 600 ? -19.916 -1.577 12.716 1.00 94.69 600 ILE A N 1
ATOM 4763 C CA . ILE A 1 600 ? -18.600 -0.913 12.740 1.00 94.69 600 ILE A CA 1
ATOM 4764 C C . ILE A 1 600 ? -17.429 -1.872 12.520 1.00 94.69 600 ILE A C 1
ATOM 4766 O O . ILE A 1 600 ? -16.371 -1.443 12.064 1.00 94.69 600 ILE A O 1
ATOM 4770 N N . LEU A 1 601 ? -17.595 -3.161 12.820 1.00 95.00 601 LEU A N 1
ATOM 4771 C CA . LEU A 1 601 ? -16.550 -4.171 12.674 1.00 95.00 601 LEU A CA 1
ATOM 4772 C C . LEU A 1 601 ? -17.019 -5.300 11.756 1.00 95.00 601 LEU A C 1
ATOM 4774 O O . LEU A 1 601 ? -18.181 -5.703 11.782 1.00 95.00 601 LEU A O 1
ATOM 4778 N N . LEU A 1 602 ? -16.074 -5.838 10.996 1.00 95.62 602 LEU A N 1
ATOM 4779 C CA . LEU A 1 602 ? -16.201 -7.056 10.213 1.00 95.62 602 LEU A CA 1
ATOM 4780 C C . LEU A 1 602 ? -15.268 -8.112 10.791 1.00 95.62 602 LEU A C 1
ATOM 4782 O O . LEU A 1 602 ? -14.059 -7.895 10.842 1.00 95.62 602 LEU A O 1
ATOM 4786 N N . GLN A 1 603 ? -15.812 -9.270 11.151 1.00 95.50 603 GLN A N 1
ATOM 4787 C CA . GLN A 1 603 ? -15.035 -10.499 11.278 1.00 95.50 603 GLN A CA 1
ATOM 4788 C C . GLN A 1 603 ? -15.161 -11.312 9.991 1.00 95.50 603 GLN A C 1
ATOM 4790 O O . GLN A 1 603 ? -16.260 -11.472 9.453 1.00 95.50 603 GLN A O 1
ATOM 4795 N N . TRP A 1 604 ? -14.041 -11.839 9.511 1.00 96.19 604 TRP A N 1
ATOM 4796 C CA . TRP A 1 604 ? -13.977 -12.619 8.279 1.00 96.19 604 TRP A CA 1
ATOM 4797 C C . TRP A 1 604 ? -13.206 -13.918 8.489 1.00 96.19 604 TRP A C 1
ATOM 4799 O O . TRP A 1 604 ? -12.247 -13.966 9.259 1.00 96.19 604 TRP A O 1
ATOM 4809 N N . GLU A 1 605 ? -13.648 -14.971 7.809 1.00 96.25 605 GLU A N 1
ATOM 4810 C CA . GLU A 1 605 ? -12.998 -16.275 7.731 1.00 96.25 605 GLU A CA 1
ATOM 4811 C C . GLU A 1 605 ? -13.016 -16.735 6.272 1.00 96.25 605 GLU A C 1
ATOM 4813 O O . GLU A 1 605 ? -14.075 -16.789 5.636 1.00 96.25 605 GLU A O 1
ATOM 4818 N N . VAL A 1 606 ? -11.838 -17.042 5.739 1.00 95.31 606 VAL A N 1
ATOM 4819 C CA . VAL A 1 606 ? -11.641 -17.429 4.341 1.00 95.31 606 VAL A CA 1
ATOM 4820 C C . VAL A 1 606 ? -10.748 -18.648 4.250 1.00 95.31 606 VAL A C 1
ATOM 4822 O O . VAL A 1 606 ? -9.844 -18.840 5.059 1.00 95.31 606 VAL A O 1
ATOM 4825 N N . GLU A 1 607 ? -10.988 -19.454 3.233 1.00 93.94 607 GLU A N 1
ATOM 4826 C CA . GLU A 1 607 ? -10.162 -20.598 2.889 1.00 93.94 607 GLU A CA 1
ATOM 4827 C C . GLU A 1 607 ? -9.350 -20.249 1.643 1.00 93.94 607 GLU A C 1
ATOM 4829 O O . GLU A 1 607 ? -9.912 -19.854 0.618 1.00 93.94 607 GLU A O 1
ATOM 4834 N N . PHE A 1 608 ? -8.025 -20.347 1.741 1.00 93.12 608 PHE A N 1
ATOM 4835 C CA . PHE A 1 608 ? -7.136 -20.126 0.606 1.00 93.12 608 PHE A CA 1
ATOM 4836 C C . PHE A 1 608 ? -6.648 -21.456 0.045 1.00 93.12 608 PHE A C 1
ATOM 4838 O O . PHE A 1 608 ? -6.252 -22.371 0.770 1.00 93.12 608 PHE A O 1
ATOM 4845 N N . PHE A 1 609 ? -6.664 -21.510 -1.277 1.00 91.06 609 PHE A N 1
ATOM 4846 C CA . PHE A 1 609 ? -6.479 -22.680 -2.104 1.00 91.06 609 PHE A CA 1
ATOM 4847 C C . PHE A 1 609 ? -5.271 -22.432 -3.016 1.00 91.06 609 PHE A C 1
ATOM 4849 O O . PHE A 1 609 ? -5.433 -21.855 -4.093 1.00 91.06 609 PHE A O 1
ATOM 4856 N N . PRO A 1 610 ? -4.048 -22.790 -2.585 1.00 90.56 610 PRO A N 1
ATOM 4857 C CA . PRO A 1 610 ? -2.845 -22.556 -3.368 1.00 90.56 610 PRO A CA 1
ATOM 4858 C C . PRO A 1 610 ? -2.797 -23.457 -4.606 1.00 90.56 610 PRO A C 1
ATOM 4860 O O . PRO A 1 610 ? -3.256 -24.603 -4.612 1.00 90.56 610 PRO A O 1
ATOM 4863 N N . THR A 1 611 ? -2.160 -22.943 -5.654 1.00 89.75 611 THR A N 1
ATOM 4864 C CA . THR A 1 611 ? -1.902 -23.694 -6.887 1.00 89.75 611 THR A CA 1
ATOM 4865 C C . THR A 1 611 ? -1.034 -24.909 -6.582 1.00 89.75 611 THR A C 1
ATOM 4867 O O . THR A 1 611 ? -0.026 -24.785 -5.892 1.00 89.75 611 THR A O 1
ATOM 4870 N N . ARG A 1 612 ? -1.417 -26.088 -7.082 1.00 82.00 612 ARG A N 1
ATOM 4871 C CA . ARG A 1 612 ? -0.833 -27.371 -6.669 1.00 82.00 612 ARG A CA 1
ATOM 4872 C C . ARG A 1 612 ? 0.553 -27.666 -7.243 1.00 82.00 612 ARG A C 1
ATOM 4874 O O . ARG A 1 612 ? 1.470 -28.014 -6.504 1.00 82.00 612 ARG A O 1
ATOM 4881 N N . GLU A 1 613 ? 0.678 -27.670 -8.566 1.00 87.56 613 GLU A N 1
ATOM 4882 C CA . GLU A 1 613 ? 1.862 -28.226 -9.227 1.00 87.56 613 GLU A CA 1
ATOM 4883 C C . GLU A 1 613 ? 3.085 -27.345 -8.969 1.00 87.56 613 GLU A C 1
ATOM 4885 O O . GLU A 1 613 ? 3.020 -26.137 -9.160 1.00 87.56 613 GLU A O 1
ATOM 4890 N N . GLY A 1 614 ? 4.185 -27.941 -8.499 1.00 88.31 614 GLY A N 1
ATOM 4891 C CA . GLY A 1 614 ? 5.445 -27.233 -8.255 1.00 88.31 614 GLY A CA 1
ATOM 4892 C C . GLY A 1 614 ? 5.471 -26.300 -7.033 1.00 88.31 614 GLY A C 1
ATOM 4893 O O . GLY A 1 614 ? 6.456 -25.580 -6.865 1.00 88.31 614 GLY A O 1
ATOM 4894 N N . ASN A 1 615 ? 4.431 -26.291 -6.188 1.00 89.75 615 ASN A N 1
ATOM 4895 C CA . ASN A 1 615 ? 4.395 -25.467 -4.974 1.00 89.75 615 ASN A CA 1
ATOM 4896 C C . ASN A 1 615 ? 5.268 -26.032 -3.832 1.00 89.75 615 ASN A C 1
ATOM 4898 O O . ASN A 1 615 ? 5.772 -27.154 -3.899 1.00 89.75 615 ASN A O 1
ATOM 4902 N N . ASN A 1 616 ? 5.412 -25.265 -2.748 1.00 91.00 616 ASN A N 1
ATOM 4903 C CA . ASN A 1 616 ? 6.200 -25.635 -1.567 1.00 91.00 616 ASN A CA 1
ATOM 4904 C C . ASN A 1 616 ? 5.437 -26.417 -0.481 1.00 91.00 616 ASN A C 1
ATOM 4906 O O . ASN A 1 616 ? 6.005 -26.680 0.583 1.00 91.00 616 ASN A O 1
ATOM 4910 N N . LEU A 1 617 ? 4.169 -26.765 -0.708 1.00 85.94 617 LEU A N 1
ATOM 4911 C CA . LEU A 1 617 ? 3.331 -27.493 0.252 1.00 85.94 617 LEU A CA 1
ATOM 4912 C C . LEU A 1 617 ? 3.356 -29.012 0.019 1.00 85.94 617 LEU A C 1
ATOM 4914 O O . LEU A 1 617 ? 2.732 -29.767 0.767 1.00 85.94 617 LEU A O 1
ATOM 4918 N N . SER A 1 618 ? 4.112 -29.482 -0.980 1.00 75.25 618 SER A N 1
ATOM 4919 C CA . SER A 1 618 ? 4.318 -30.911 -1.217 1.00 75.25 618 SER A CA 1
ATOM 4920 C C . SER A 1 618 ? 4.942 -31.606 0.012 1.00 75.25 618 SER A C 1
ATOM 4922 O O . SER A 1 618 ? 5.967 -31.153 0.534 1.00 75.25 618 SER A O 1
ATOM 4924 N N . PRO A 1 619 ? 4.386 -32.747 0.472 1.00 70.31 619 PRO A N 1
ATOM 4925 C CA . PRO A 1 619 ? 4.934 -33.500 1.603 1.00 70.31 619 PRO A CA 1
ATOM 4926 C C . PRO A 1 619 ? 6.353 -34.039 1.372 1.00 70.31 619 PRO A C 1
ATOM 4928 O O . PRO A 1 619 ? 7.080 -34.263 2.337 1.00 70.31 619 PRO A O 1
ATOM 4931 N N . GLU A 1 620 ? 6.730 -34.277 0.112 1.00 73.88 620 GLU A N 1
ATOM 4932 C CA . GLU A 1 620 ? 8.023 -34.863 -0.267 1.00 73.88 620 GLU A CA 1
ATOM 4933 C C . GLU A 1 620 ? 9.130 -33.811 -0.375 1.00 73.88 620 GLU A C 1
ATOM 4935 O O . GLU A 1 620 ? 10.276 -34.074 -0.010 1.00 73.88 620 GLU A O 1
ATOM 4940 N N . ASN A 1 621 ? 8.784 -32.617 -0.861 1.00 73.88 621 ASN A N 1
ATOM 4941 C CA . ASN A 1 621 ? 9.709 -31.515 -1.073 1.00 73.88 621 ASN A CA 1
ATOM 4942 C C . ASN A 1 621 ? 9.026 -30.198 -0.699 1.00 73.88 621 ASN A C 1
ATOM 4944 O O . ASN A 1 621 ? 8.129 -29.741 -1.398 1.00 73.88 621 ASN A O 1
ATOM 4948 N N . ARG A 1 622 ? 9.472 -29.576 0.394 1.00 84.44 622 ARG A N 1
ATOM 4949 C CA . ARG A 1 622 ? 8.913 -28.309 0.884 1.00 84.44 622 ARG A CA 1
ATOM 4950 C C . ARG A 1 622 ? 9.528 -27.086 0.195 1.00 84.44 622 ARG A C 1
ATOM 4952 O O . ARG A 1 622 ? 9.613 -26.037 0.815 1.00 84.44 622 ARG A O 1
ATOM 4959 N N . SER A 1 623 ? 9.961 -27.197 -1.053 1.00 92.94 623 SER A N 1
ATOM 4960 C CA . SER A 1 623 ? 10.522 -26.088 -1.834 1.00 92.94 623 SER A CA 1
ATOM 4961 C C . SER A 1 623 ? 9.705 -25.862 -3.098 1.00 92.94 623 SER A C 1
ATOM 4963 O O . SER A 1 623 ? 9.229 -26.826 -3.698 1.00 92.94 623 SER A O 1
ATOM 4965 N N . TYR A 1 624 ? 9.584 -24.606 -3.526 1.00 94.81 624 TYR A N 1
ATOM 4966 C CA . TYR A 1 624 ? 9.057 -24.291 -4.851 1.00 94.81 624 TYR A CA 1
ATOM 4967 C C . TYR A 1 624 ? 9.969 -24.869 -5.939 1.00 94.81 624 TYR A C 1
ATOM 4969 O O . TYR A 1 624 ? 11.198 -24.831 -5.833 1.00 94.81 624 TYR A O 1
ATOM 4977 N N . GLN A 1 625 ? 9.368 -25.386 -7.008 1.00 95.06 625 GLN A N 1
ATOM 4978 C CA . GLN A 1 625 ? 10.099 -25.695 -8.233 1.00 95.06 625 GLN A CA 1
ATOM 4979 C C . GLN A 1 625 ? 10.397 -24.401 -8.997 1.00 95.06 625 GLN A C 1
ATOM 4981 O O . GLN A 1 625 ? 9.581 -23.479 -9.011 1.00 95.06 625 GLN A O 1
ATOM 4986 N N . GLY A 1 626 ? 11.563 -24.328 -9.646 1.00 95.00 626 GLY A N 1
ATOM 4987 C CA . GLY A 1 626 ? 11.980 -23.129 -10.381 1.00 95.00 626 GLY A CA 1
ATOM 4988 C C . GLY A 1 626 ? 10.994 -22.728 -11.483 1.00 95.00 626 GLY A C 1
ATOM 4989 O O . GLY A 1 626 ? 10.767 -21.549 -11.705 1.00 95.00 626 GLY A O 1
ATOM 4990 N N . ASP A 1 627 ? 10.338 -23.693 -12.120 1.00 94.25 627 ASP A N 1
ATOM 4991 C CA . ASP A 1 627 ? 9.359 -23.507 -13.191 1.00 94.25 627 ASP A CA 1
ATOM 4992 C C . ASP A 1 627 ? 7.897 -23.451 -12.701 1.00 94.25 627 ASP A C 1
ATOM 4994 O O . ASP A 1 627 ? 6.977 -23.530 -13.516 1.00 94.25 627 ASP A O 1
ATOM 4998 N N . PHE A 1 628 ? 7.660 -23.256 -11.393 1.00 94.31 628 PHE A N 1
ATOM 4999 C CA . PHE A 1 628 ? 6.323 -23.183 -10.778 1.00 94.31 628 PHE A CA 1
ATOM 5000 C C . PHE A 1 628 ? 5.335 -22.292 -11.551 1.00 94.31 628 PHE A C 1
ATOM 5002 O O . PHE A 1 628 ? 4.204 -22.701 -11.814 1.00 94.31 628 PHE A O 1
ATOM 5009 N N . ILE A 1 629 ? 5.750 -21.086 -11.953 1.00 94.81 629 ILE A N 1
ATOM 5010 C CA . ILE A 1 629 ? 4.878 -20.163 -12.694 1.00 94.81 629 ILE A CA 1
ATOM 5011 C C . ILE A 1 629 ? 4.561 -20.715 -14.082 1.00 94.81 629 ILE A C 1
ATOM 5013 O O . ILE A 1 629 ? 3.394 -20.797 -14.447 1.00 94.81 629 ILE A O 1
ATOM 5017 N N . ARG A 1 630 ? 5.573 -21.162 -14.831 1.00 90.94 630 ARG A N 1
ATOM 5018 C CA . ARG A 1 630 ? 5.422 -21.663 -16.205 1.00 90.94 630 ARG A CA 1
ATOM 5019 C C . ARG A 1 630 ? 4.620 -22.964 -16.297 1.00 90.94 630 ARG A C 1
ATOM 5021 O O . ARG A 1 630 ? 3.994 -23.213 -17.321 1.00 90.94 630 ARG A O 1
ATOM 5028 N N . GLN A 1 631 ? 4.624 -23.797 -15.259 1.00 90.94 631 GLN A N 1
ATOM 5029 C CA . GLN A 1 631 ? 3.816 -25.023 -15.218 1.00 90.94 631 GLN A CA 1
ATOM 5030 C C . GLN A 1 631 ? 2.308 -24.747 -15.075 1.00 90.94 631 GLN A C 1
ATOM 5032 O O . GLN A 1 631 ? 1.491 -25.576 -15.479 1.00 90.94 631 GLN A O 1
ATOM 5037 N N . ASN A 1 632 ? 1.934 -23.604 -14.487 1.00 91.75 632 ASN A N 1
ATOM 5038 C CA . ASN A 1 632 ? 0.557 -23.335 -14.062 1.00 91.75 632 ASN A CA 1
ATOM 5039 C C . ASN A 1 632 ? -0.086 -22.128 -14.755 1.00 91.75 632 ASN A C 1
ATOM 5041 O O . ASN A 1 632 ? -1.294 -22.130 -14.986 1.00 91.75 632 ASN A O 1
ATOM 5045 N N . TYR A 1 633 ? 0.702 -21.110 -15.086 1.00 93.25 633 TYR A N 1
ATOM 5046 C CA . TYR A 1 633 ? 0.242 -19.827 -15.604 1.00 93.25 633 TYR A CA 1
ATOM 5047 C C . TYR A 1 633 ? 0.915 -19.498 -16.935 1.00 93.25 633 TYR A C 1
ATOM 5049 O O . TYR A 1 633 ? 1.963 -20.047 -17.281 1.00 93.25 633 TYR A O 1
ATOM 5057 N N . THR A 1 634 ? 0.301 -18.602 -17.696 1.00 92.19 634 THR A N 1
ATOM 5058 C CA . THR A 1 634 ? 0.856 -18.033 -18.922 1.00 92.19 634 THR A CA 1
ATOM 5059 C C . THR A 1 634 ? 0.622 -16.527 -18.942 1.00 92.19 634 THR A C 1
ATOM 5061 O O . THR A 1 634 ? -0.427 -16.050 -18.510 1.00 92.19 634 THR A O 1
ATOM 5064 N N . LEU A 1 635 ? 1.613 -15.771 -19.413 1.00 92.19 635 LEU A N 1
ATOM 5065 C CA . LEU A 1 635 ? 1.468 -14.345 -19.689 1.00 92.19 635 LEU A CA 1
ATOM 5066 C C . LEU A 1 635 ? 1.113 -14.212 -21.168 1.00 92.19 635 LEU A C 1
ATOM 5068 O O . LEU A 1 635 ? 1.996 -14.234 -22.022 1.00 92.19 635 LEU A O 1
ATOM 5072 N N . ALA A 1 636 ? -0.181 -14.156 -21.476 1.00 88.25 636 ALA A N 1
ATOM 5073 C CA . ALA A 1 636 ? -0.637 -14.081 -22.858 1.00 88.25 636 ALA A CA 1
ATOM 5074 C C . ALA A 1 636 ? -0.164 -12.787 -23.548 1.00 88.25 636 ALA A C 1
ATOM 5076 O O . ALA A 1 636 ? 0.246 -11.816 -22.909 1.00 88.25 636 ALA A O 1
ATOM 5077 N N . GLU A 1 637 ? -0.189 -12.794 -24.877 1.00 81.75 637 GLU A N 1
ATOM 5078 C CA . GLU A 1 637 ? 0.142 -11.636 -25.708 1.00 81.75 637 GLU A CA 1
ATOM 5079 C C . GLU A 1 637 ? -0.721 -10.419 -25.331 1.00 81.75 637 GLU A C 1
ATOM 5081 O O . GLU A 1 637 ? -1.916 -10.580 -25.106 1.00 81.75 637 GLU A O 1
ATOM 5086 N N . GLN A 1 638 ? -0.128 -9.219 -25.245 1.00 83.12 638 GLN A N 1
ATOM 5087 C CA . GLN A 1 638 ? -0.805 -7.947 -24.910 1.00 83.12 638 GLN A CA 1
ATOM 5088 C C . GLN A 1 638 ? -1.525 -7.897 -23.547 1.00 83.12 638 GLN A C 1
ATOM 5090 O O . GLN A 1 638 ? -2.085 -6.856 -23.174 1.00 83.12 638 GLN A O 1
ATOM 5095 N N . GLU A 1 639 ? -1.509 -9.003 -22.803 1.00 90.50 639 GLU A N 1
ATOM 5096 C CA . GLU A 1 639 ? -1.990 -9.096 -21.436 1.00 90.50 639 GLU A CA 1
ATOM 5097 C C . GLU A 1 639 ? -0.893 -8.668 -20.471 1.00 90.50 639 GLU A C 1
ATOM 5099 O O . GLU A 1 639 ? 0.295 -8.940 -20.671 1.00 90.50 639 GLU A O 1
ATOM 5104 N N . VAL A 1 640 ? -1.313 -7.996 -19.407 1.00 92.88 640 VAL A N 1
ATOM 5105 C CA . VAL A 1 640 ? -0.431 -7.480 -18.353 1.00 92.88 640 VAL A CA 1
ATOM 5106 C C . VAL A 1 640 ? -0.440 -8.361 -17.110 1.00 92.88 640 VAL A C 1
ATOM 5108 O O . VAL A 1 640 ? 0.271 -8.074 -16.153 1.00 92.88 640 VAL A O 1
ATOM 5111 N N . GLU A 1 641 ? -1.233 -9.433 -17.127 1.00 92.00 641 GLU A N 1
ATOM 5112 C CA . GLU A 1 641 ? -1.501 -10.297 -15.988 1.00 92.00 641 GLU A CA 1
ATOM 5113 C C . GLU A 1 641 ? -1.329 -11.780 -16.348 1.00 92.00 641 GLU A C 1
ATOM 5115 O O . GLU A 1 641 ? -1.631 -12.220 -17.458 1.00 92.00 641 GLU A O 1
ATOM 5120 N N . LEU A 1 642 ? -0.815 -12.561 -15.393 1.00 92.81 642 LEU A N 1
ATOM 5121 C CA . LEU A 1 642 ? -0.671 -14.009 -15.532 1.00 92.81 642 LEU A CA 1
ATOM 5122 C C . LEU A 1 642 ? -2.032 -14.697 -15.423 1.00 92.81 642 LEU A C 1
ATOM 5124 O O . LEU A 1 642 ? -2.690 -14.630 -14.385 1.00 92.81 642 LEU A O 1
ATOM 5128 N N . GLN A 1 643 ? -2.399 -15.437 -16.463 1.00 89.56 643 GLN A N 1
ATOM 5129 C CA . GLN A 1 643 ? -3.634 -16.210 -16.518 1.00 89.56 643 GLN A CA 1
ATOM 5130 C C . GLN A 1 643 ? -3.351 -17.688 -16.273 1.00 89.56 643 GLN A C 1
ATOM 5132 O O . GLN A 1 643 ? -2.308 -18.217 -16.665 1.00 89.56 643 GLN A O 1
ATOM 5137 N N . LEU A 1 644 ? -4.279 -18.366 -15.605 1.00 87.88 644 LEU A N 1
ATOM 5138 C CA . LEU A 1 644 ? -4.184 -19.801 -15.375 1.00 87.88 644 LEU A CA 1
ATOM 5139 C C . LEU A 1 644 ? -4.250 -20.548 -16.716 1.00 87.88 644 LEU A C 1
ATOM 5141 O O . LEU A 1 644 ? -5.080 -20.234 -17.568 1.00 87.88 644 LEU A O 1
ATOM 5145 N N . GLN A 1 645 ? -3.385 -21.543 -16.916 1.00 87.50 645 GLN A N 1
ATOM 5146 C CA . GLN A 1 645 ? -3.396 -22.314 -18.159 1.00 87.50 645 GLN A CA 1
ATOM 5147 C C . GLN A 1 645 ? -4.685 -23.148 -18.301 1.00 87.50 645 GLN A C 1
ATOM 5149 O O . GLN A 1 645 ? -5.169 -23.702 -17.308 1.00 87.50 645 GLN A O 1
ATOM 5154 N N . PRO A 1 646 ? -5.217 -23.318 -19.529 1.00 79.62 646 PRO A N 1
ATOM 5155 C CA . PRO A 1 646 ? -6.423 -24.109 -19.764 1.00 79.62 646 PRO A CA 1
ATOM 5156 C C . PRO A 1 646 ? -6.335 -25.527 -19.182 1.00 79.62 646 PRO A C 1
ATOM 5158 O O . PRO A 1 646 ? -5.362 -26.250 -19.398 1.00 79.62 646 PRO A O 1
ATOM 5161 N N . GLY A 1 647 ? -7.373 -25.947 -18.453 1.00 73.44 647 GLY A N 1
ATOM 5162 C CA . GLY A 1 647 ? -7.454 -27.276 -17.832 1.00 73.44 647 GLY A CA 1
ATOM 5163 C C . GLY A 1 647 ? -6.708 -27.420 -16.500 1.00 73.44 647 GLY A C 1
ATOM 5164 O O . GLY A 1 647 ? -6.839 -28.461 -15.851 1.00 73.44 647 GLY A O 1
ATOM 5165 N N . LYS A 1 648 ? -5.975 -26.394 -16.051 1.00 75.81 648 LYS A N 1
ATOM 5166 C CA . LYS A 1 648 ? -5.540 -26.279 -14.655 1.00 75.81 648 LYS A CA 1
ATOM 5167 C C . LYS A 1 648 ? -6.717 -25.735 -13.842 1.00 75.81 648 LYS A C 1
ATOM 5169 O O . LYS A 1 648 ? -7.396 -24.816 -14.283 1.00 75.81 648 LYS A O 1
ATOM 5174 N N . ILE A 1 649 ? -6.988 -26.320 -12.675 1.00 65.31 649 ILE A N 1
ATOM 5175 C CA . ILE A 1 649 ? -8.049 -25.859 -11.763 1.00 65.31 649 ILE A CA 1
ATOM 5176 C C . ILE A 1 649 ? -7.400 -25.429 -10.439 1.00 65.31 649 ILE A C 1
ATOM 5178 O O . ILE A 1 649 ? -6.491 -26.129 -9.979 1.00 65.31 649 ILE A O 1
ATOM 5182 N N . PRO A 1 650 ? -7.840 -24.319 -9.814 1.00 56.94 650 PRO A N 1
ATOM 5183 C CA . PRO A 1 650 ? -7.143 -23.733 -8.678 1.00 56.94 650 PRO A CA 1
ATOM 5184 C C . PRO A 1 650 ? -7.060 -24.456 -7.327 1.00 56.94 650 PRO A C 1
ATOM 5186 O O . PRO A 1 650 ? -6.466 -23.790 -6.485 1.00 56.94 650 PRO A O 1
ATOM 5189 N N . PRO A 1 651 ? -7.512 -25.709 -7.029 1.00 62.84 651 PRO A N 1
ATOM 5190 C CA . PRO A 1 651 ? -6.661 -26.357 -6.012 1.00 62.84 651 PRO A CA 1
ATOM 5191 C C . PRO A 1 651 ? -6.537 -27.866 -5.851 1.00 62.84 651 PRO A C 1
ATOM 5193 O O . PRO A 1 651 ? -7.368 -28.704 -6.203 1.00 62.84 651 PRO A O 1
ATOM 5196 N N . ASP A 1 652 ? -5.446 -28.112 -5.122 1.00 54.34 652 ASP A N 1
ATOM 5197 C CA . ASP A 1 652 ? -5.144 -29.217 -4.224 1.00 54.34 652 ASP A CA 1
ATOM 5198 C C . ASP A 1 652 ? -6.130 -29.369 -3.036 1.00 54.34 652 ASP A C 1
ATOM 5200 O O . ASP A 1 652 ? -6.944 -28.509 -2.730 1.00 54.34 652 ASP A O 1
ATOM 5204 N N . LYS A 1 653 ? -6.023 -30.463 -2.280 1.00 54.16 653 LYS A N 1
ATOM 5205 C CA . LYS A 1 653 ? -6.756 -30.654 -1.013 1.00 54.16 653 LYS A CA 1
ATOM 5206 C C . LYS A 1 653 ? -6.130 -29.916 0.183 1.00 54.16 653 LYS A C 1
ATOM 5208 O O . LYS A 1 653 ? -6.682 -29.986 1.278 1.00 54.16 653 LYS A O 1
ATOM 5213 N N . ALA A 1 654 ? -4.970 -29.283 0.002 1.00 62.91 654 ALA A N 1
ATOM 5214 C CA . ALA A 1 654 ? -4.228 -28.574 1.043 1.00 62.91 654 ALA A CA 1
ATOM 5215 C C . ALA A 1 654 ? -4.692 -27.114 1.124 1.00 62.91 654 ALA A C 1
ATOM 5217 O O . ALA A 1 654 ? -4.081 -26.228 0.533 1.00 62.91 654 ALA A O 1
ATOM 5218 N N . ALA A 1 655 ? -5.811 -26.895 1.808 1.00 77.19 655 ALA A N 1
ATOM 5219 C CA . ALA A 1 655 ? -6.373 -25.574 2.040 1.00 77.19 655 ALA A CA 1
ATOM 5220 C C . ALA A 1 655 ? -6.159 -25.149 3.495 1.00 77.19 655 ALA A C 1
ATOM 5222 O O . ALA A 1 655 ? -6.192 -25.988 4.401 1.00 77.19 655 ALA A O 1
ATOM 5223 N N . ASN A 1 656 ? -5.938 -23.853 3.711 1.00 88.94 656 ASN A N 1
ATOM 5224 C CA . ASN A 1 656 ? -5.773 -23.286 5.045 1.00 88.94 656 ASN A CA 1
ATOM 5225 C C . ASN A 1 656 ? -6.797 -22.184 5.288 1.00 88.94 656 ASN A C 1
ATOM 5227 O O . ASN A 1 656 ? -7.163 -21.443 4.371 1.00 88.94 656 ASN A O 1
ATOM 5231 N N . VAL A 1 657 ? -7.253 -22.096 6.533 1.00 93.38 657 VAL A N 1
ATOM 5232 C CA . VAL A 1 657 ? -8.279 -21.148 6.950 1.00 93.38 657 VAL A CA 1
ATOM 5233 C C . VAL A 1 657 ? -7.616 -19.972 7.642 1.00 93.38 657 VAL A C 1
ATOM 5235 O O . VAL A 1 657 ? -6.906 -20.121 8.636 1.00 93.38 657 VAL A O 1
ATOM 5238 N N . TYR A 1 658 ? -7.894 -18.787 7.123 1.00 94.06 658 TYR A N 1
ATOM 5239 C CA . TYR A 1 658 ? -7.419 -17.520 7.649 1.00 94.06 658 TYR A CA 1
ATOM 5240 C C . TYR A 1 658 ? -8.600 -16.731 8.198 1.00 94.06 658 TYR A C 1
ATOM 5242 O O . TYR A 1 658 ? -9.700 -16.780 7.651 1.00 94.06 658 TYR A O 1
ATOM 5250 N N . SER A 1 659 ? -8.377 -15.991 9.282 1.00 94.12 659 SER A N 1
ATOM 5251 C CA . SER A 1 659 ? -9.416 -15.162 9.889 1.00 94.12 659 SER A CA 1
ATOM 5252 C C . SER A 1 659 ? -8.856 -13.869 10.465 1.00 94.12 659 SER A C 1
ATOM 5254 O O . SER A 1 659 ? -7.691 -13.797 10.869 1.00 94.12 659 SER A O 1
ATOM 5256 N N . GLY A 1 660 ? -9.705 -12.848 10.535 1.00 92.88 660 GLY A N 1
ATOM 5257 C CA . GLY A 1 660 ? -9.333 -11.536 11.046 1.00 92.88 660 GLY A CA 1
ATOM 5258 C C . GLY A 1 660 ? -10.535 -10.672 11.405 1.00 92.88 660 GLY A C 1
ATOM 5259 O O . GLY A 1 660 ? -11.685 -11.037 11.162 1.00 92.88 660 GLY A O 1
ATOM 5260 N N . THR A 1 661 ? -10.238 -9.513 11.993 1.00 92.62 661 THR A N 1
ATOM 5261 C CA . THR A 1 661 ? -11.212 -8.461 12.306 1.00 92.62 661 THR A CA 1
ATOM 5262 C C . THR A 1 661 ? -10.736 -7.155 11.682 1.00 92.62 661 THR A C 1
ATOM 5264 O O . THR A 1 661 ? -9.558 -6.819 11.788 1.00 92.62 661 THR A O 1
ATOM 5267 N N . THR A 1 662 ? -11.638 -6.406 11.055 1.00 93.69 662 THR A N 1
ATOM 5268 C CA . THR A 1 662 ? -11.345 -5.118 10.415 1.00 93.69 662 THR A CA 1
ATOM 5269 C C . THR A 1 662 ? -12.479 -4.114 10.651 1.00 93.69 662 THR A C 1
ATOM 5271 O O . THR A 1 662 ? -13.594 -4.507 10.987 1.00 93.69 662 THR A O 1
ATOM 5274 N N . ILE A 1 663 ? -12.202 -2.816 10.518 1.00 93.44 663 ILE A N 1
ATOM 5275 C CA . ILE A 1 663 ? -13.185 -1.738 10.729 1.00 93.44 663 ILE A CA 1
ATOM 5276 C C . ILE A 1 663 ? -13.909 -1.471 9.408 1.00 93.44 663 ILE A C 1
ATOM 5278 O O . ILE A 1 663 ? -13.254 -1.256 8.396 1.00 93.44 663 ILE A O 1
ATOM 5282 N N . LEU A 1 664 ? -15.238 -1.473 9.392 1.00 93.19 664 LEU A N 1
ATOM 5283 C CA . LEU A 1 664 ? -16.029 -1.256 8.175 1.00 93.19 664 LEU A CA 1
ATOM 5284 C C . LEU A 1 664 ? -15.929 0.195 7.676 1.00 93.19 664 LEU A C 1
ATOM 5286 O O . LEU A 1 664 ? -15.844 1.126 8.476 1.00 93.19 664 LEU A O 1
ATOM 5290 N N . SER A 1 665 ? -15.967 0.392 6.354 1.00 91.94 665 SER A N 1
ATOM 5291 C CA . SER A 1 665 ? -15.915 1.718 5.729 1.00 91.94 665 SER A CA 1
ATOM 5292 C C . SER A 1 665 ? -17.066 1.944 4.739 1.00 91.94 665 SER A C 1
ATOM 5294 O O . SER A 1 665 ? -17.309 1.085 3.888 1.00 91.94 665 SER A O 1
ATOM 5296 N N . PRO A 1 666 ? -17.731 3.114 4.769 1.00 90.69 666 PRO A N 1
ATOM 5297 C CA . PRO A 1 666 ? -18.735 3.494 3.776 1.00 90.69 666 PRO A CA 1
ATOM 5298 C C . PRO A 1 666 ? -18.138 4.153 2.519 1.00 90.69 666 PRO A C 1
ATOM 5300 O O . PRO A 1 666 ? -18.874 4.706 1.716 1.00 90.69 666 PRO A O 1
ATOM 5303 N N . ALA A 1 667 ? -16.810 4.166 2.341 1.00 89.38 667 ALA A N 1
ATOM 5304 C CA . ALA A 1 667 ? -16.150 5.026 1.351 1.00 89.38 667 ALA A CA 1
ATOM 5305 C C . ALA A 1 667 ? -16.413 4.662 -0.126 1.00 89.38 667 ALA A C 1
ATOM 5307 O O . ALA A 1 667 ? -16.235 5.513 -0.995 1.00 89.38 667 ALA A O 1
ATOM 5308 N N . ALA A 1 668 ? -16.843 3.433 -0.433 1.00 89.38 668 ALA A N 1
ATOM 5309 C CA . ALA A 1 668 ? -17.001 2.960 -1.812 1.00 89.38 668 ALA A CA 1
ATOM 5310 C C . ALA A 1 668 ? -17.981 3.818 -2.634 1.00 89.38 668 ALA A C 1
ATOM 5312 O O . ALA A 1 668 ? -17.638 4.296 -3.718 1.00 89.38 668 ALA A O 1
ATOM 5313 N N . GLN A 1 669 ? -19.187 4.038 -2.101 1.00 90.88 669 GLN A N 1
ATOM 5314 C CA . GLN A 1 669 ? -20.241 4.808 -2.759 1.00 90.88 669 GLN A CA 1
ATOM 5315 C C . GLN A 1 669 ? -19.900 6.295 -2.953 1.00 90.88 669 GLN A C 1
ATOM 5317 O O . GLN A 1 669 ? -20.058 6.763 -4.087 1.00 90.88 669 GLN A O 1
ATOM 5322 N N . PRO A 1 670 ? -19.422 7.052 -1.941 1.00 89.94 670 PRO A N 1
ATOM 5323 C CA . PRO A 1 670 ? -19.129 8.468 -2.123 1.00 89.94 670 PRO A CA 1
ATOM 5324 C C . PRO A 1 670 ? -17.945 8.670 -3.069 1.00 89.94 670 PRO A C 1
ATOM 5326 O O . PRO A 1 670 ? -17.987 9.577 -3.897 1.00 89.94 670 PRO A O 1
ATOM 5329 N N . MET A 1 671 ? -16.933 7.791 -3.031 1.00 91.12 671 MET A N 1
ATOM 5330 C CA . MET A 1 671 ? -15.806 7.851 -3.967 1.00 91.12 671 MET A CA 1
ATOM 5331 C C . MET A 1 671 ? -16.248 7.639 -5.418 1.00 91.12 671 MET A C 1
ATOM 5333 O O . MET A 1 671 ? -15.843 8.402 -6.296 1.00 91.12 671 MET A O 1
ATOM 5337 N N . LEU A 1 672 ? -17.078 6.624 -5.687 1.00 91.88 672 LEU A N 1
ATOM 5338 C CA . LEU A 1 672 ? -17.573 6.372 -7.042 1.00 91.88 672 LEU A CA 1
ATOM 5339 C C . LEU A 1 672 ? -18.515 7.487 -7.513 1.00 91.88 672 LEU A C 1
ATOM 5341 O O . LEU A 1 672 ? -18.380 7.960 -8.638 1.00 91.88 672 LEU A O 1
ATOM 5345 N N . SER A 1 673 ? -19.424 7.944 -6.646 1.00 92.94 673 SER A N 1
ATOM 5346 C CA . SER A 1 673 ? -20.360 9.032 -6.958 1.00 92.94 673 SER A CA 1
ATOM 5347 C C . SER A 1 673 ? -19.625 10.316 -7.324 1.00 92.94 673 SER A C 1
ATOM 5349 O O . SER A 1 673 ? -19.922 10.919 -8.352 1.00 92.94 673 SER A O 1
ATOM 5351 N N . GLU A 1 674 ? -18.635 10.713 -6.525 1.00 92.62 674 GLU A N 1
ATOM 5352 C CA . GLU A 1 674 ? -17.861 11.925 -6.782 1.00 92.62 674 GLU A CA 1
ATOM 5353 C C . GLU A 1 674 ? -17.045 11.808 -8.072 1.00 92.62 674 GLU A C 1
ATOM 5355 O O . GLU A 1 674 ? -17.017 12.743 -8.871 1.00 92.62 674 GLU A O 1
ATOM 5360 N N . ARG A 1 675 ? -16.459 10.635 -8.344 1.00 92.81 675 ARG A N 1
ATOM 5361 C CA . ARG A 1 675 ? -15.747 10.391 -9.603 1.00 92.81 675 ARG A CA 1
ATOM 5362 C C . ARG A 1 675 ? -16.674 10.501 -10.819 1.00 92.81 675 ARG A C 1
ATOM 5364 O O . ARG A 1 675 ? -16.283 11.108 -11.816 1.00 92.81 675 ARG A O 1
ATOM 5371 N N . ILE A 1 676 ? -17.898 9.967 -10.735 1.00 94.38 676 ILE A N 1
ATOM 5372 C CA . ILE A 1 676 ? -18.916 10.129 -11.785 1.00 94.38 676 ILE A CA 1
ATOM 5373 C C . ILE A 1 676 ? -19.225 11.614 -11.984 1.00 94.38 676 ILE A C 1
ATOM 5375 O O . ILE A 1 676 ? -19.204 12.089 -13.116 1.00 94.38 676 ILE A O 1
ATOM 5379 N N . LEU A 1 677 ? -19.476 12.360 -10.905 1.00 93.88 677 LEU A N 1
ATOM 5380 C CA . LEU A 1 677 ? -19.825 13.777 -10.999 1.00 93.88 677 LEU A CA 1
ATOM 5381 C C . LEU A 1 677 ? -18.703 14.625 -11.599 1.00 93.88 677 LEU A C 1
ATOM 5383 O O . LEU A 1 677 ? -18.997 15.439 -12.466 1.00 93.88 677 LEU A O 1
ATOM 5387 N N . ILE A 1 678 ? -17.443 14.409 -11.212 1.00 92.06 678 ILE A N 1
ATOM 5388 C CA . ILE A 1 678 ? -16.282 15.105 -11.796 1.00 92.06 678 ILE A CA 1
ATOM 5389 C C . ILE A 1 678 ? -16.220 14.879 -13.312 1.00 92.06 678 ILE A C 1
ATOM 5391 O O . ILE A 1 678 ? -16.040 15.821 -14.085 1.00 92.06 678 ILE A O 1
ATOM 5395 N N . TYR A 1 679 ? -16.408 13.633 -13.749 1.00 92.38 679 TYR A N 1
ATOM 5396 C CA . TYR A 1 679 ? -16.381 13.291 -15.167 1.00 92.38 679 TYR A CA 1
ATOM 5397 C C . TYR A 1 679 ? -17.562 13.901 -15.933 1.00 92.38 679 TYR A C 1
ATOM 5399 O O . TYR A 1 679 ? -17.384 14.491 -16.998 1.00 92.38 679 TYR A O 1
ATOM 5407 N N . LEU A 1 680 ? -18.775 13.814 -15.383 1.00 92.31 680 LEU A N 1
ATOM 5408 C CA . LEU A 1 680 ? -19.962 14.410 -15.993 1.00 92.31 680 LEU A CA 1
ATOM 5409 C C . LEU A 1 680 ? -19.876 15.944 -16.042 1.00 92.31 680 LEU A C 1
ATOM 5411 O O . LEU A 1 680 ? -20.230 16.532 -17.059 1.00 92.31 680 LEU A O 1
ATOM 5415 N N . GLU A 1 681 ? -19.357 16.595 -15.000 1.00 91.75 681 GLU A N 1
ATOM 5416 C CA . GLU A 1 681 ? -19.141 18.047 -14.953 1.00 91.75 681 GLU A CA 1
ATOM 5417 C C . GLU A 1 681 ? -18.225 18.516 -16.090 1.00 91.75 681 GLU A C 1
ATOM 5419 O O . GLU A 1 681 ? -18.526 19.502 -16.767 1.00 91.75 681 GLU A O 1
ATOM 5424 N N . LYS A 1 682 ? -17.152 17.761 -16.359 1.00 90.00 682 LYS A N 1
ATOM 5425 C CA . LYS A 1 682 ? -16.196 18.052 -17.435 1.00 90.00 682 LYS A CA 1
ATOM 5426 C C . LYS A 1 682 ? -16.812 17.941 -18.834 1.00 90.00 682 LYS A C 1
ATOM 5428 O O . LYS A 1 682 ? -16.471 18.740 -19.705 1.00 90.00 682 LYS A O 1
ATOM 5433 N N . HIS A 1 683 ? -17.712 16.979 -19.058 1.00 89.38 683 HIS A N 1
ATOM 5434 C CA . HIS A 1 683 ? -18.157 16.601 -20.411 1.00 89.38 683 HIS A CA 1
ATOM 5435 C C . HIS A 1 683 ? -19.592 17.000 -20.773 1.00 89.38 683 HIS A C 1
ATOM 5437 O O . HIS A 1 683 ? -19.896 17.149 -21.955 1.00 89.38 683 HIS A O 1
ATOM 5443 N N . LEU A 1 684 ? -20.483 17.206 -19.799 1.00 89.75 684 LEU A N 1
ATOM 5444 C CA . LEU A 1 684 ? -21.900 17.500 -20.052 1.00 89.75 684 LEU A CA 1
ATOM 5445 C C . LEU A 1 684 ? -22.209 18.997 -20.219 1.00 89.75 684 LEU A C 1
ATOM 5447 O O . LEU A 1 684 ? -23.247 19.363 -20.766 1.00 89.75 684 LEU A O 1
ATOM 5451 N N . LEU A 1 685 ? -21.370 19.915 -19.751 1.00 89.06 685 LEU A N 1
ATOM 5452 C CA . LEU A 1 685 ? -21.780 21.325 -19.718 1.00 89.06 685 LEU A CA 1
ATOM 5453 C C . LEU A 1 685 ? -21.899 21.967 -21.113 1.00 89.06 685 LEU A C 1
ATOM 5455 O O . LEU A 1 685 ? -22.824 22.742 -21.346 1.00 89.06 685 LEU A O 1
ATOM 5459 N N . ALA A 1 686 ? -21.033 21.605 -22.065 1.00 88.31 686 ALA A N 1
ATOM 5460 C CA . ALA A 1 686 ? -20.978 22.254 -23.378 1.00 88.31 686 ALA A CA 1
ATOM 5461 C C . ALA A 1 686 ? -22.270 22.092 -24.206 1.00 88.31 686 ALA A C 1
ATOM 5463 O O . ALA A 1 686 ? -22.819 23.081 -24.694 1.00 88.31 686 ALA A O 1
ATOM 5464 N N . GLU A 1 687 ? -22.781 20.864 -24.346 1.00 87.69 687 GLU A N 1
ATOM 5465 C CA . GLU A 1 687 ? -24.021 20.595 -25.093 1.00 87.69 687 GLU A CA 1
ATOM 5466 C C . GLU A 1 687 ? -25.253 21.171 -24.363 1.00 87.69 687 GLU A C 1
ATOM 5468 O O . GLU A 1 687 ? -26.136 21.747 -25.006 1.00 87.69 687 GLU A O 1
ATOM 5473 N N . TYR A 1 688 ? -25.275 21.148 -23.025 1.00 89.31 688 TYR A N 1
ATOM 5474 C CA . TYR A 1 688 ? -26.348 21.761 -22.234 1.00 89.31 688 TYR A CA 1
ATOM 5475 C C . TYR A 1 688 ? -26.395 23.288 -22.388 1.00 89.31 688 TYR A C 1
ATOM 5477 O O . TYR A 1 688 ? -27.468 23.854 -22.611 1.00 89.31 688 TYR A O 1
ATOM 5485 N N . TYR A 1 689 ? -25.244 23.968 -22.320 1.00 92.25 689 TYR A N 1
ATOM 5486 C CA . TYR A 1 689 ? -25.159 25.420 -22.505 1.00 92.25 689 TYR A CA 1
ATOM 5487 C C . TYR A 1 689 ? -25.663 25.856 -23.877 1.00 92.25 689 TYR A C 1
ATOM 5489 O O . TYR A 1 689 ? -26.404 26.837 -23.971 1.00 92.25 689 TYR A O 1
ATOM 5497 N N . GLN A 1 690 ? -25.316 25.104 -24.925 1.00 89.12 690 GLN A N 1
ATOM 5498 C CA . GLN A 1 690 ? -25.802 25.363 -26.279 1.00 89.12 690 GLN A CA 1
ATOM 5499 C C . GLN A 1 690 ? -27.316 25.161 -26.385 1.00 89.12 690 GLN A C 1
ATOM 5501 O O . GLN A 1 690 ? -28.012 26.023 -26.920 1.00 89.12 690 GLN A O 1
ATOM 5506 N N . ALA A 1 691 ? -27.849 24.062 -25.846 1.00 89.88 691 ALA A N 1
ATOM 5507 C CA . ALA A 1 691 ? -29.276 23.763 -25.930 1.00 89.88 691 ALA A CA 1
ATOM 5508 C C . ALA A 1 691 ? -30.154 24.746 -25.134 1.00 89.88 691 ALA A C 1
ATOM 5510 O O . ALA A 1 691 ? -31.251 25.093 -25.576 1.00 89.88 691 ALA A O 1
ATOM 5511 N N . GLN A 1 692 ? -29.676 25.210 -23.975 1.00 91.25 692 GLN A N 1
ATOM 5512 C CA . GLN A 1 692 ? -30.407 26.125 -23.090 1.00 91.25 692 GLN A CA 1
ATOM 5513 C C . GLN A 1 692 ? -30.090 27.610 -23.335 1.00 91.25 692 GLN A C 1
ATOM 5515 O O . GLN A 1 692 ? -30.684 28.471 -22.690 1.00 91.25 692 GLN A O 1
ATOM 5520 N N . ASN A 1 693 ? -29.202 27.926 -24.286 1.00 91.25 693 ASN A N 1
ATOM 5521 C CA . ASN A 1 693 ? -28.734 29.285 -24.586 1.00 91.25 693 ASN A CA 1
ATOM 5522 C C . ASN A 1 693 ? -28.178 30.025 -23.350 1.00 91.25 693 ASN A C 1
ATOM 5524 O O . ASN A 1 693 ? -28.527 31.182 -23.104 1.00 91.25 693 ASN A O 1
ATOM 5528 N N . ILE A 1 694 ? -27.326 29.360 -22.563 1.00 90.75 694 ILE A N 1
ATOM 5529 C CA . ILE A 1 694 ? -26.726 29.946 -21.352 1.00 90.75 694 ILE A CA 1
ATOM 5530 C C . ILE A 1 694 ? -25.599 30.927 -21.734 1.00 90.75 694 ILE A C 1
ATOM 5532 O O . ILE A 1 694 ? -24.648 30.513 -22.407 1.00 90.75 694 ILE A O 1
ATOM 5536 N N . PRO A 1 695 ? -25.659 32.209 -21.316 1.00 90.19 695 PRO A N 1
ATOM 5537 C CA . PRO A 1 695 ? -24.610 33.192 -21.600 1.00 90.19 695 PRO A CA 1
ATOM 5538 C C . PRO A 1 695 ? -23.245 32.784 -21.030 1.00 90.19 695 PRO A C 1
ATOM 5540 O O . PRO A 1 695 ? -23.181 32.267 -19.920 1.00 90.19 695 PRO A O 1
ATOM 5543 N N . GLU A 1 696 ? -22.144 33.096 -21.727 1.00 88.31 696 GLU A N 1
ATOM 5544 C CA . GLU A 1 696 ? -20.773 32.809 -21.246 1.00 88.31 696 GLU A CA 1
ATOM 5545 C C . GLU A 1 696 ? -20.482 33.399 -19.856 1.00 88.31 696 GLU A C 1
ATOM 5547 O O . GLU A 1 696 ? -19.766 32.792 -19.069 1.00 88.31 696 GLU A O 1
ATOM 5552 N N . ALA A 1 697 ? -21.076 34.551 -19.521 1.00 88.94 697 ALA A N 1
ATOM 5553 C CA . ALA A 1 697 ? -20.919 35.185 -18.210 1.00 88.94 697 ALA A CA 1
ATOM 5554 C C . ALA A 1 697 ? -21.487 34.350 -17.045 1.00 88.94 697 ALA A C 1
ATOM 5556 O O . ALA A 1 697 ? -21.032 34.510 -15.914 1.00 88.94 697 ALA A O 1
ATOM 5557 N N . ASP A 1 698 ? -22.449 33.465 -17.323 1.00 85.19 698 ASP A N 1
ATOM 5558 C CA . ASP A 1 698 ? -23.091 32.600 -16.330 1.00 85.19 698 ASP A CA 1
ATOM 5559 C C . ASP A 1 698 ? -22.428 31.210 -16.255 1.00 85.19 698 ASP A C 1
ATOM 5561 O O . ASP A 1 698 ? -22.767 30.414 -15.382 1.00 85.19 698 ASP A O 1
ATOM 5565 N N . GLN A 1 699 ? -21.462 30.907 -17.134 1.00 88.50 699 GLN A N 1
ATOM 5566 C CA . GLN A 1 699 ? -20.717 29.639 -17.162 1.00 88.50 699 GLN A CA 1
ATOM 5567 C C . GLN A 1 699 ? -19.576 29.650 -16.131 1.00 88.50 699 GLN A C 1
ATOM 5569 O O . GLN A 1 699 ? -18.393 29.590 -16.465 1.00 88.50 699 GLN A O 1
ATOM 5574 N N . VAL A 1 700 ? -19.936 29.780 -14.856 1.00 88.31 700 VAL A N 1
ATOM 5575 C CA . VAL A 1 700 ? -18.988 29.865 -13.736 1.00 88.31 700 VAL A CA 1
ATOM 5576 C C . VAL A 1 700 ? -18.582 28.480 -13.206 1.00 88.31 700 VAL A C 1
ATOM 5578 O O . VAL A 1 700 ? -19.366 27.530 -13.304 1.00 88.31 700 VAL A O 1
ATOM 5581 N N . PRO A 1 701 ? -17.388 28.344 -12.592 1.00 81.19 701 PRO A N 1
ATOM 5582 C CA . PRO A 1 701 ? -17.041 27.149 -11.823 1.00 81.19 701 PRO A CA 1
ATOM 5583 C C . PRO A 1 701 ? -18.117 26.861 -10.766 1.00 81.19 701 PRO A C 1
ATOM 5585 O O . PRO A 1 701 ? -18.512 27.768 -10.036 1.00 81.19 701 PRO A O 1
ATOM 5588 N N . GLY A 1 702 ? -18.607 25.620 -10.702 1.00 83.31 702 GLY A N 1
ATOM 5589 C CA . GLY A 1 702 ? -19.692 25.217 -9.797 1.00 83.31 702 GLY A CA 1
ATOM 5590 C C . GLY A 1 702 ? -21.104 25.252 -10.398 1.00 83.31 702 GLY A C 1
ATOM 5591 O O . GLY A 1 702 ? -22.014 24.692 -9.788 1.00 83.31 702 GLY A O 1
ATOM 5592 N N . TYR A 1 703 ? -21.301 25.790 -11.614 1.00 89.25 703 TYR A N 1
ATOM 5593 C CA . TYR A 1 703 ? -22.621 25.819 -12.275 1.00 89.25 703 TYR A CA 1
ATOM 5594 C C . TYR A 1 703 ? -23.281 24.432 -12.346 1.00 89.25 703 TYR A C 1
ATOM 5596 O O . TYR A 1 703 ? -24.483 24.295 -12.111 1.00 89.25 703 TYR A O 1
ATOM 5604 N N . PHE A 1 704 ? -22.493 23.394 -12.651 1.00 91.25 704 PHE A N 1
ATOM 5605 C CA . PHE A 1 704 ? -22.974 22.014 -12.700 1.00 91.25 704 PHE A CA 1
ATOM 5606 C C . PHE A 1 704 ? -23.541 21.560 -11.354 1.00 91.25 704 PHE A C 1
ATOM 5608 O O . PHE A 1 704 ? -24.658 21.051 -11.295 1.00 91.25 704 PHE A O 1
ATOM 5615 N N . ARG A 1 705 ? -22.789 21.782 -10.271 1.00 90.38 705 ARG A N 1
ATOM 5616 C CA . ARG A 1 705 ? -23.162 21.363 -8.915 1.00 90.38 705 ARG A CA 1
ATOM 5617 C C . ARG A 1 705 ? -24.403 22.113 -8.419 1.00 90.38 705 ARG A C 1
ATOM 5619 O O . ARG A 1 705 ? -25.307 21.483 -7.878 1.00 90.38 705 ARG A O 1
ATOM 5626 N N . ASP A 1 706 ? -24.518 23.406 -8.718 1.00 89.81 706 ASP A N 1
ATOM 5627 C CA . ASP A 1 706 ? -25.668 24.248 -8.343 1.00 89.81 706 ASP A CA 1
ATOM 5628 C C . ASP A 1 706 ? -26.982 23.882 -9.058 1.00 89.81 706 ASP A C 1
ATOM 5630 O O . ASP A 1 706 ? -28.071 24.303 -8.644 1.00 89.81 706 ASP A O 1
ATOM 5634 N N . ARG A 1 707 ? -26.899 23.161 -10.183 1.00 91.38 707 ARG A N 1
ATOM 5635 C CA . ARG A 1 707 ? -28.038 22.786 -11.042 1.00 91.38 707 ARG A CA 1
ATOM 5636 C C . ARG A 1 707 ? -28.055 21.298 -11.374 1.00 91.38 707 ARG A C 1
ATOM 5638 O O . ARG A 1 707 ? -28.668 20.904 -12.366 1.00 91.38 707 ARG A O 1
ATOM 5645 N N . LEU A 1 708 ? -27.434 20.482 -10.523 1.00 91.62 708 LEU A N 1
ATOM 5646 C CA . LEU A 1 708 ? -27.149 19.077 -10.794 1.00 91.62 708 LEU A CA 1
ATOM 5647 C C . LEU A 1 708 ? -28.381 18.319 -11.305 1.00 91.62 708 LEU A C 1
ATOM 5649 O O . LEU A 1 708 ? -28.389 17.862 -12.443 1.00 91.62 708 LEU A O 1
ATOM 5653 N N . THR A 1 709 ? -29.460 18.268 -10.519 1.00 90.81 709 THR A N 1
ATOM 5654 C CA . THR A 1 709 ? -30.689 17.538 -10.878 1.00 90.81 709 THR A CA 1
ATOM 5655 C C . THR A 1 709 ? -31.281 18.003 -12.210 1.00 90.81 709 THR A C 1
ATOM 5657 O O . THR A 1 709 ? -31.619 17.179 -13.052 1.00 90.81 709 THR A O 1
ATOM 5660 N N . GLN A 1 710 ? -31.335 19.318 -12.447 1.00 92.31 710 GLN A N 1
ATOM 5661 C CA . GLN A 1 710 ? -31.872 19.882 -13.689 1.00 92.31 710 GLN A CA 1
ATOM 5662 C C . GLN A 1 710 ? -31.060 19.441 -14.916 1.00 92.31 710 GLN A C 1
ATOM 5664 O O . GLN A 1 710 ? -31.636 19.116 -15.957 1.00 92.31 710 GLN A O 1
ATOM 5669 N N . ILE A 1 711 ? -29.730 19.446 -14.803 1.00 92.38 711 ILE A N 1
ATOM 5670 C CA . ILE A 1 711 ? -28.829 19.074 -15.897 1.00 92.38 711 ILE A CA 1
ATOM 5671 C C . ILE A 1 711 ? -28.918 17.569 -16.167 1.00 92.38 711 ILE A C 1
ATOM 5673 O O . ILE A 1 711 ? -29.060 17.170 -17.325 1.00 92.38 711 ILE A O 1
ATOM 5677 N N . LEU A 1 712 ? -28.888 16.736 -15.119 1.00 93.44 712 LEU A N 1
ATOM 5678 C CA . LEU A 1 712 ? -28.979 15.280 -15.263 1.00 93.44 712 LEU A CA 1
ATOM 5679 C C . LEU A 1 712 ? -30.319 14.855 -15.893 1.00 93.44 712 LEU A C 1
ATOM 5681 O O . LEU A 1 712 ? -30.324 14.074 -16.848 1.00 93.44 712 LEU A O 1
ATOM 5685 N N . ASP A 1 713 ? -31.439 15.435 -15.448 1.00 91.69 713 ASP A N 1
ATOM 5686 C CA . ASP A 1 713 ? -32.772 15.175 -16.012 1.00 91.69 713 ASP A CA 1
ATOM 5687 C C . ASP A 1 713 ? -32.870 15.584 -17.487 1.00 91.69 713 ASP A C 1
ATOM 5689 O O . ASP A 1 713 ? -33.482 14.888 -18.307 1.00 91.69 713 ASP A O 1
ATOM 5693 N N . TRP A 1 714 ? -32.264 16.715 -17.860 1.00 92.44 714 TRP A N 1
ATOM 5694 C CA . TRP A 1 714 ? -32.246 17.153 -19.251 1.00 92.44 714 TRP A CA 1
ATOM 5695 C C . TRP A 1 714 ? -31.495 16.154 -20.138 1.00 92.44 714 TRP A C 1
ATOM 5697 O O . TRP A 1 714 ? -32.033 15.737 -21.169 1.00 92.44 714 TRP A O 1
ATOM 5707 N N . TYR A 1 715 ? -30.308 15.714 -19.704 1.00 90.00 715 TYR A N 1
ATOM 5708 C CA . TYR A 1 715 ? -29.478 14.753 -20.434 1.00 90.00 715 TYR A CA 1
ATOM 5709 C C . TYR A 1 715 ? -30.119 13.378 -20.574 1.00 90.00 715 TYR A C 1
ATOM 5711 O O . TYR A 1 715 ? -30.005 12.751 -21.625 1.00 90.00 715 TYR A O 1
ATOM 5719 N N . LYS A 1 716 ? -30.841 12.917 -19.555 1.00 86.69 716 LYS A N 1
ATOM 5720 C CA . LYS A 1 716 ? -31.577 11.651 -19.612 1.00 86.69 716 LYS A CA 1
ATOM 5721 C C . LYS A 1 716 ? -32.638 11.640 -20.717 1.00 86.69 716 LYS A C 1
ATOM 5723 O O . LYS A 1 716 ? -32.863 10.608 -21.340 1.00 86.69 716 LYS A O 1
ATOM 5728 N N . ASN A 1 717 ? -33.265 12.790 -20.975 1.00 87.38 717 ASN A N 1
ATOM 5729 C CA . ASN A 1 717 ? -34.357 12.926 -21.942 1.00 87.38 717 ASN A CA 1
ATOM 5730 C C . ASN A 1 717 ? -33.904 13.352 -23.349 1.00 87.38 717 ASN A C 1
ATOM 5732 O O . ASN A 1 717 ? -34.578 13.026 -24.325 1.00 87.38 717 ASN A O 1
ATOM 5736 N N . HIS A 1 718 ? -32.800 14.096 -23.460 1.00 86.50 718 HIS A N 1
ATOM 5737 C CA . HIS A 1 718 ? -32.363 14.718 -24.719 1.00 86.50 718 HIS A CA 1
ATOM 5738 C C . HIS A 1 718 ? -30.951 14.312 -25.155 1.00 86.50 718 HIS A C 1
ATOM 5740 O O . HIS A 1 718 ? -30.613 14.485 -26.324 1.00 86.50 718 HIS A O 1
ATOM 5746 N N . GLY A 1 719 ? -30.132 13.785 -24.242 1.00 81.25 719 GLY A N 1
ATOM 5747 C CA . GLY A 1 719 ? -28.747 13.421 -24.516 1.00 81.25 719 GLY A CA 1
ATOM 5748 C C . GLY A 1 719 ? -28.653 12.263 -25.502 1.00 81.25 719 GLY A C 1
ATOM 5749 O O . GLY A 1 719 ? -29.395 11.287 -25.408 1.00 81.25 719 GLY A O 1
ATOM 5750 N N . SER A 1 720 ? -27.718 12.360 -26.443 1.00 81.12 720 SER A N 1
ATOM 5751 C CA . SER A 1 720 ? -27.524 11.350 -27.492 1.00 81.12 720 SER A CA 1
ATOM 5752 C C . SER A 1 720 ? -26.529 10.242 -27.114 1.00 81.12 720 SER A C 1
ATOM 5754 O O . SER A 1 720 ? -26.533 9.174 -27.727 1.00 81.12 720 SER A O 1
ATOM 5756 N N . ASN A 1 721 ? -25.689 10.465 -26.096 1.00 87.75 721 ASN A N 1
ATOM 5757 C CA . ASN A 1 721 ? -24.654 9.523 -25.671 1.00 87.75 721 ASN A CA 1
ATOM 5758 C C . ASN A 1 721 ? -25.172 8.552 -24.594 1.00 87.75 721 ASN A C 1
ATOM 5760 O O . ASN A 1 721 ? -25.390 8.926 -23.439 1.00 87.75 721 ASN A O 1
ATOM 5764 N N . THR A 1 722 ? -25.303 7.278 -24.965 1.00 87.31 722 THR A N 1
ATOM 5765 C CA . THR A 1 722 ? -25.789 6.205 -24.084 1.00 87.31 722 THR A CA 1
ATOM 5766 C C . THR A 1 722 ? -24.889 5.958 -22.869 1.00 87.31 722 THR A C 1
ATOM 5768 O O . THR A 1 722 ? -25.395 5.579 -21.816 1.00 87.31 722 THR A O 1
ATOM 5771 N N . LYS A 1 723 ? -23.575 6.223 -22.954 1.00 89.25 723 LYS A N 1
ATOM 5772 C CA . LYS A 1 723 ? -22.648 6.058 -21.818 1.00 89.25 723 LYS A CA 1
ATOM 5773 C C . LYS A 1 723 ? -22.917 7.082 -20.720 1.00 89.25 723 LYS A C 1
ATOM 5775 O O . LYS A 1 723 ? -22.967 6.713 -19.551 1.00 89.25 723 LYS A O 1
ATOM 5780 N N . PHE A 1 724 ? -23.163 8.343 -21.085 1.00 90.94 724 PHE A N 1
ATOM 5781 C CA . PHE A 1 724 ? -23.546 9.372 -20.114 1.00 90.94 724 PHE A CA 1
ATOM 5782 C C . PHE A 1 724 ? -24.890 9.042 -19.463 1.00 90.94 724 PHE A C 1
ATOM 5784 O O . PHE A 1 724 ? -25.010 9.137 -18.248 1.00 90.94 724 PHE A O 1
ATOM 5791 N N . GLN A 1 725 ? -25.870 8.559 -20.233 1.00 90.12 725 GLN A N 1
ATOM 5792 C CA . GLN A 1 725 ? -27.144 8.093 -19.672 1.00 90.12 725 GLN A CA 1
ATOM 5793 C C . GLN A 1 725 ? -26.954 6.931 -18.684 1.00 90.12 725 GLN A C 1
ATOM 5795 O O . GLN A 1 725 ? -27.618 6.888 -17.651 1.00 90.12 725 GLN A O 1
ATOM 5800 N N . THR A 1 726 ? -26.044 5.995 -18.963 1.00 92.00 726 THR A N 1
ATOM 5801 C CA . THR A 1 726 ? -25.695 4.919 -18.024 1.00 92.00 726 THR A CA 1
ATOM 5802 C C . THR A 1 726 ? -25.042 5.457 -16.754 1.00 92.00 726 THR A C 1
ATOM 5804 O O . THR A 1 726 ? -25.494 5.100 -15.673 1.00 92.00 726 THR A O 1
ATOM 5807 N N . LEU A 1 727 ? -24.058 6.357 -16.850 1.00 93.88 727 LEU A N 1
ATOM 5808 C CA . LEU A 1 727 ? -23.432 6.973 -15.671 1.00 93.88 727 LEU A CA 1
ATOM 5809 C C . LEU A 1 727 ? -24.437 7.758 -14.816 1.00 93.88 727 LEU A C 1
ATOM 5811 O O . LEU A 1 727 ? -24.377 7.691 -13.592 1.00 93.88 727 LEU A O 1
ATOM 5815 N N . ILE A 1 728 ? -25.395 8.447 -15.446 1.00 93.62 728 ILE A N 1
ATOM 5816 C CA . ILE A 1 728 ? -26.490 9.132 -14.747 1.00 93.62 728 ILE A CA 1
ATOM 5817 C C . ILE A 1 728 ? -27.369 8.123 -14.002 1.00 93.62 728 ILE A C 1
ATOM 5819 O O . ILE A 1 728 ? -27.643 8.325 -12.824 1.00 93.62 728 ILE A O 1
ATOM 5823 N N . ARG A 1 729 ? -27.760 7.010 -14.643 1.00 92.62 729 ARG A N 1
ATOM 5824 C CA . ARG A 1 729 ? -28.537 5.940 -13.988 1.00 92.62 729 ARG A CA 1
ATOM 5825 C C . ARG A 1 729 ? -27.790 5.319 -12.807 1.00 92.62 729 ARG A C 1
ATOM 5827 O O . ARG A 1 729 ? -28.397 5.089 -11.767 1.00 92.62 729 ARG A O 1
ATOM 5834 N N . VAL A 1 730 ? -26.484 5.084 -12.950 1.00 93.81 730 VAL A N 1
ATOM 5835 C CA . VAL A 1 730 ? -25.631 4.594 -11.855 1.00 93.81 730 VAL A CA 1
ATOM 5836 C C . VAL A 1 730 ? -25.605 5.604 -10.713 1.00 93.81 730 VAL A C 1
ATOM 5838 O O . VAL A 1 730 ? -25.835 5.229 -9.570 1.00 93.81 730 VAL A O 1
ATOM 5841 N N . TYR A 1 731 ? -25.368 6.885 -11.007 1.00 94.38 731 TYR A N 1
ATOM 5842 C CA . TYR A 1 731 ? -25.357 7.934 -9.991 1.00 94.38 731 TYR A CA 1
ATOM 5843 C C . TYR A 1 731 ? -26.702 8.028 -9.254 1.00 94.38 731 TYR A C 1
ATOM 5845 O O . TYR A 1 731 ? -26.719 8.032 -8.028 1.00 94.38 731 TYR A O 1
ATOM 5853 N N . GLU A 1 732 ? -27.825 8.040 -9.978 1.00 92.44 732 GLU A N 1
ATOM 5854 C CA . GLU A 1 732 ? -29.172 8.050 -9.391 1.00 92.44 732 GLU A CA 1
ATOM 5855 C C . GLU A 1 732 ? -29.402 6.847 -8.465 1.00 92.44 732 GLU A C 1
ATOM 5857 O O . GLU A 1 732 ? -29.895 7.027 -7.352 1.00 92.44 732 GLU A O 1
ATOM 5862 N N . HIS A 1 733 ? -29.002 5.645 -8.891 1.00 91.56 733 HIS A N 1
ATOM 5863 C CA . HIS A 1 733 ? -29.088 4.434 -8.073 1.00 91.56 733 HIS A CA 1
ATOM 5864 C C . HIS A 1 733 ? -28.224 4.546 -6.806 1.00 91.56 733 HIS A C 1
ATOM 5866 O O . HIS A 1 733 ? -28.712 4.336 -5.701 1.00 91.56 733 HIS A O 1
ATOM 5872 N N . LEU A 1 734 ? -26.974 5.006 -6.927 1.00 91.25 734 LEU A N 1
ATOM 5873 C CA . LEU A 1 734 ? -26.093 5.225 -5.774 1.00 91.25 734 LEU A CA 1
ATOM 5874 C C . LEU A 1 734 ? -26.642 6.258 -4.779 1.00 91.25 734 LEU A C 1
ATOM 5876 O O . LEU A 1 734 ? -26.329 6.167 -3.594 1.00 91.25 734 LEU A O 1
ATOM 5880 N N . GLN A 1 735 ? -27.412 7.255 -5.228 1.00 89.75 735 GLN A N 1
ATOM 5881 C CA . GLN A 1 735 ? -28.069 8.208 -4.324 1.00 89.75 735 GLN A CA 1
ATOM 5882 C C . GLN A 1 735 ? -29.286 7.584 -3.626 1.00 89.75 735 GLN A C 1
ATOM 5884 O O . GLN A 1 735 ? -29.470 7.799 -2.425 1.00 89.75 735 GLN A O 1
ATOM 5889 N N . GLN A 1 736 ? -30.083 6.793 -4.353 1.00 88.38 736 GLN A N 1
ATOM 5890 C CA . GLN A 1 736 ? -31.253 6.084 -3.818 1.00 88.38 736 GLN A CA 1
ATOM 5891 C C . GLN A 1 736 ? -30.862 5.048 -2.754 1.00 88.38 736 GLN A C 1
ATOM 5893 O O . GLN A 1 736 ? -31.534 4.954 -1.730 1.00 88.38 736 GLN A O 1
ATOM 5898 N N . ASP A 1 737 ? -29.733 4.364 -2.949 1.00 81.69 737 ASP A N 1
ATOM 5899 C CA . ASP A 1 737 ? -29.225 3.291 -2.082 1.00 81.69 737 ASP A CA 1
ATOM 5900 C C . ASP A 1 737 ? -27.992 3.712 -1.253 1.00 81.69 737 ASP A C 1
ATOM 5902 O O . ASP A 1 737 ? -27.197 2.888 -0.785 1.00 81.69 737 ASP A O 1
ATOM 5906 N N . SER A 1 738 ? -27.825 5.022 -1.035 1.00 72.31 738 SER A N 1
ATOM 5907 C CA . SER A 1 738 ? -26.680 5.610 -0.316 1.00 72.31 738 SER A CA 1
ATOM 5908 C C . SER A 1 738 ? -26.487 5.054 1.100 1.00 72.31 738 SER A C 1
ATOM 5910 O O . SER A 1 738 ? -25.361 4.965 1.587 1.00 72.31 738 SER A O 1
ATOM 5912 N N . GLY A 1 739 ? -27.575 4.628 1.743 1.00 71.19 739 GLY A N 1
ATOM 5913 C CA . GLY A 1 739 ? -27.581 4.060 3.086 1.00 71.19 739 GLY A CA 1
ATOM 5914 C C . GLY A 1 739 ? -27.341 2.554 3.162 1.00 71.19 739 GLY A C 1
ATOM 5915 O O . GLY A 1 739 ? -27.517 2.021 4.245 1.00 71.19 739 GLY A O 1
ATOM 5916 N N . ASN A 1 740 ? -26.982 1.863 2.077 1.00 82.69 740 ASN A N 1
ATOM 5917 C CA . ASN A 1 740 ? -27.002 0.394 2.015 1.00 82.69 740 ASN A CA 1
ATOM 5918 C C . ASN A 1 740 ? -25.692 -0.206 1.489 1.00 82.69 740 ASN A C 1
ATOM 5920 O O . ASN A 1 740 ? -25.721 -1.184 0.747 1.00 82.69 740 ASN A O 1
ATOM 5924 N N . ASN A 1 741 ? -24.542 0.383 1.832 1.00 88.69 741 ASN A N 1
ATOM 5925 C CA . ASN A 1 741 ? -23.240 -0.140 1.424 1.00 88.69 741 ASN A CA 1
ATOM 5926 C C . ASN A 1 741 ? -22.156 0.040 2.498 1.00 88.69 741 ASN A C 1
ATOM 5928 O O . ASN A 1 741 ? -21.954 1.124 3.039 1.00 88.69 741 ASN A O 1
ATOM 5932 N N . LEU A 1 742 ? -21.410 -1.031 2.760 1.00 93.56 742 LEU A N 1
ATOM 5933 C CA . LEU A 1 742 ? -20.186 -1.009 3.559 1.00 93.56 742 LEU A CA 1
ATOM 5934 C C . LEU A 1 742 ? -19.151 -1.901 2.896 1.00 93.56 742 LEU A C 1
ATOM 5936 O O . LEU A 1 742 ? -19.480 -2.960 2.380 1.00 93.56 742 LEU A O 1
ATOM 5940 N N . SER A 1 743 ? -17.887 -1.507 2.927 1.00 94.50 743 SER A N 1
ATOM 5941 C CA . SER A 1 743 ? -16.805 -2.287 2.331 1.00 94.50 743 SER A CA 1
ATOM 5942 C C . SER A 1 743 ? -15.570 -2.286 3.209 1.00 94.50 743 SER A C 1
ATOM 5944 O O . SER A 1 743 ? -15.335 -1.332 3.957 1.00 94.50 743 SER A O 1
ATOM 5946 N N . GLN A 1 744 ? -14.776 -3.350 3.114 1.00 94.31 744 GLN A N 1
ATOM 5947 C CA . GLN A 1 744 ? -13.437 -3.368 3.684 1.00 94.31 744 GLN A CA 1
ATOM 5948 C C . GLN A 1 744 ? -12.557 -4.467 3.072 1.00 94.31 744 GLN A C 1
ATOM 5950 O O . GLN A 1 744 ? -13.040 -5.539 2.705 1.00 94.31 744 GLN A O 1
ATOM 5955 N N . ALA A 1 745 ? -11.253 -4.201 2.986 1.00 95.31 745 ALA A N 1
ATOM 5956 C CA . ALA A 1 745 ? -10.229 -5.200 2.704 1.00 95.31 745 ALA A CA 1
ATOM 5957 C C . ALA A 1 745 ? -10.183 -6.281 3.796 1.00 95.31 745 ALA A C 1
ATOM 5959 O O . ALA A 1 745 ? -10.373 -5.991 4.982 1.00 95.31 745 ALA A O 1
ATOM 5960 N N . LEU A 1 746 ? -9.857 -7.516 3.414 1.00 95.06 746 LEU A N 1
ATOM 5961 C CA . LEU A 1 746 ? -9.554 -8.621 4.329 1.00 95.06 746 LEU A CA 1
ATOM 5962 C C . LEU A 1 746 ? -8.192 -8.399 5.018 1.00 95.06 746 LEU A C 1
ATOM 5964 O O . LEU A 1 746 ? -7.224 -9.118 4.785 1.00 95.06 746 LEU A O 1
ATOM 5968 N N . GLY A 1 747 ? -8.146 -7.357 5.853 1.00 91.38 747 GLY A N 1
ATOM 5969 C CA . GLY A 1 747 ? -6.962 -6.801 6.501 1.00 91.38 747 GLY A CA 1
ATOM 5970 C C . GLY A 1 747 ? -6.074 -7.844 7.174 1.00 91.38 747 GLY A C 1
ATOM 5971 O O . GLY A 1 747 ? -6.506 -8.471 8.140 1.00 91.38 747 GLY A O 1
ATOM 5972 N N . GLY A 1 748 ? -4.828 -7.980 6.722 1.00 91.62 748 GLY A N 1
ATOM 5973 C CA . GLY A 1 748 ? -3.831 -8.900 7.282 1.00 91.62 748 GLY A CA 1
ATOM 5974 C C . GLY A 1 748 ? -3.806 -10.289 6.635 1.00 91.62 748 GLY A C 1
ATOM 5975 O O . GLY A 1 748 ? -3.035 -11.143 7.074 1.00 91.62 748 GLY A O 1
ATOM 5976 N N . PHE A 1 749 ? -4.609 -10.532 5.597 1.00 95.00 749 PHE A N 1
ATOM 5977 C CA . PHE A 1 749 ? -4.556 -11.748 4.788 1.00 95.00 749 PHE A CA 1
ATOM 5978 C C . PHE A 1 749 ? -3.173 -11.973 4.155 1.00 95.00 749 PHE A C 1
ATOM 5980 O O . PHE A 1 749 ? -2.634 -13.075 4.250 1.00 95.00 749 PHE A O 1
ATOM 5987 N N . ASN A 1 750 ? -2.557 -10.942 3.565 1.00 94.94 750 ASN A N 1
ATOM 5988 C CA . ASN A 1 750 ? -1.229 -11.080 2.959 1.00 94.94 750 ASN A CA 1
ATOM 5989 C C . ASN A 1 750 ? -0.156 -11.388 4.021 1.00 94.94 750 ASN A C 1
ATOM 5991 O O . ASN A 1 750 ? 0.695 -12.249 3.809 1.00 94.94 750 ASN A O 1
ATOM 5995 N N . ASP A 1 751 ? -0.213 -10.750 5.194 1.00 94.38 751 ASP A N 1
ATOM 5996 C CA . ASP A 1 751 ? 0.679 -11.095 6.308 1.00 94.38 751 ASP A CA 1
ATOM 5997 C C . ASP A 1 751 ? 0.467 -12.545 6.770 1.00 94.38 751 ASP A C 1
ATOM 5999 O O . ASP A 1 751 ? 1.437 -13.255 7.040 1.00 94.38 751 ASP A O 1
ATOM 6003 N N . ALA A 1 752 ? -0.780 -13.023 6.792 1.00 94.81 752 ALA A N 1
ATOM 6004 C CA . ALA A 1 752 ? -1.102 -14.387 7.196 1.00 94.81 752 ALA A CA 1
ATOM 6005 C C . ALA A 1 752 ? -0.538 -15.448 6.240 1.00 94.81 752 ALA A C 1
ATOM 6007 O O . ALA A 1 752 ? -0.095 -16.500 6.715 1.00 94.81 752 ALA A O 1
ATOM 6008 N N . LEU A 1 753 ? -0.474 -15.153 4.935 1.00 95.25 753 LEU A N 1
ATOM 6009 C CA . LEU A 1 753 ? 0.224 -15.975 3.937 1.00 95.25 753 LEU A CA 1
ATOM 6010 C C . LEU A 1 753 ? 1.741 -16.031 4.186 1.00 95.25 753 LEU A C 1
ATOM 6012 O O . LEU A 1 753 ? 2.379 -17.032 3.873 1.00 95.25 753 LEU A O 1
ATOM 6016 N N . LEU A 1 754 ? 2.327 -14.997 4.793 1.00 96.19 754 LEU A N 1
ATOM 6017 C CA . LEU A 1 754 ? 3.722 -14.992 5.251 1.00 96.19 754 LEU A CA 1
ATOM 6018 C C . LEU A 1 754 ? 3.885 -15.530 6.681 1.00 96.19 754 LEU A C 1
ATOM 6020 O O . LEU A 1 754 ? 4.946 -15.367 7.277 1.00 96.19 754 LEU A O 1
ATOM 6024 N N . MET A 1 755 ? 2.861 -16.190 7.234 1.00 96.00 755 MET A N 1
ATOM 6025 C CA . MET A 1 755 ? 2.847 -16.710 8.604 1.00 96.00 755 MET A CA 1
ATOM 6026 C C . MET A 1 755 ? 2.995 -15.616 9.669 1.00 96.00 755 MET A C 1
ATOM 6028 O O . MET A 1 755 ? 3.643 -15.817 10.699 1.00 96.00 755 MET A O 1
ATOM 6032 N N . HIS A 1 756 ? 2.381 -14.458 9.440 1.00 94.69 756 HIS A N 1
ATOM 6033 C CA . HIS A 1 756 ? 2.345 -13.337 10.370 1.00 94.69 756 HIS A CA 1
ATOM 6034 C C . HIS A 1 756 ? 0.915 -12.866 10.646 1.00 94.69 756 HIS A C 1
ATOM 6036 O O . HIS A 1 756 ? -0.010 -13.092 9.877 1.00 94.69 756 HIS A O 1
ATOM 6042 N N . LYS A 1 757 ? 0.729 -12.176 11.768 1.00 91.75 757 LYS A N 1
ATOM 6043 C CA . LYS A 1 757 ? -0.511 -11.487 12.120 1.00 91.75 757 LYS A CA 1
ATOM 6044 C C . LYS A 1 757 ? -0.181 -10.057 12.512 1.00 91.75 757 LYS A C 1
ATOM 6046 O O . LYS A 1 757 ? 0.531 -9.835 13.496 1.00 91.75 757 LYS A O 1
ATOM 6051 N N . VAL A 1 758 ? -0.707 -9.090 11.762 1.00 87.94 758 VAL A N 1
ATOM 6052 C CA . VAL A 1 758 ? -0.631 -7.675 12.144 1.00 87.94 758 VAL A CA 1
ATOM 6053 C C . VAL A 1 758 ? -1.519 -7.475 13.355 1.00 87.94 758 VAL A C 1
ATOM 6055 O O . VAL A 1 758 ? -2.726 -7.714 13.317 1.00 87.94 758 VAL A O 1
ATOM 6058 N N . THR A 1 759 ? -0.911 -7.079 14.464 1.00 86.25 759 THR A N 1
ATOM 6059 C CA . THR A 1 759 ? -1.663 -6.830 15.682 1.00 86.25 759 THR A CA 1
ATOM 6060 C C . THR A 1 759 ? -0.910 -5.903 16.615 1.00 86.25 759 THR A C 1
ATOM 6062 O O . THR A 1 759 ? 0.313 -5.776 16.550 1.00 86.25 759 THR A O 1
ATOM 6065 N N . ARG A 1 760 ? -1.661 -5.238 17.488 1.00 84.06 760 ARG A N 1
ATOM 6066 C CA . ARG A 1 760 ? -1.110 -4.341 18.501 1.00 84.06 760 ARG A CA 1
ATOM 6067 C C . ARG A 1 760 ? -0.271 -5.146 19.475 1.00 84.06 760 ARG A C 1
ATOM 6069 O O . ARG A 1 760 ? -0.720 -6.172 19.974 1.00 84.06 760 ARG A O 1
ATOM 6076 N N . GLN A 1 761 ? 0.931 -4.661 19.753 1.00 88.69 761 GLN A N 1
ATOM 6077 C CA . GLN A 1 761 ? 1.865 -5.330 20.647 1.00 88.69 761 GLN A CA 1
ATOM 6078 C C . GLN A 1 761 ? 1.934 -4.623 21.997 1.00 88.69 761 GLN A C 1
ATOM 6080 O O . GLN A 1 761 ? 1.822 -3.401 22.086 1.00 88.69 761 GLN A O 1
ATOM 6085 N N . ILE A 1 762 ? 2.130 -5.415 23.047 1.00 88.19 762 ILE A N 1
ATOM 6086 C CA . ILE A 1 762 ? 2.535 -4.913 24.361 1.00 88.19 762 ILE A CA 1
ATOM 6087 C C . ILE A 1 762 ? 4.066 -4.775 24.398 1.00 88.19 762 ILE A C 1
ATOM 6089 O O . ILE A 1 762 ? 4.745 -5.433 23.606 1.00 88.19 762 ILE A O 1
ATOM 6093 N N . PRO A 1 763 ? 4.634 -3.935 25.284 1.00 88.69 763 PRO A N 1
ATOM 6094 C CA . PRO A 1 763 ? 6.084 -3.816 25.413 1.00 88.69 763 PRO A CA 1
ATOM 6095 C C . PRO A 1 763 ? 6.754 -5.166 25.701 1.00 88.69 763 PRO A C 1
ATOM 6097 O O . PRO A 1 763 ? 6.221 -5.962 26.467 1.00 88.69 763 PRO A O 1
ATOM 6100 N N . ILE A 1 764 ? 7.940 -5.402 25.136 1.00 91.38 764 ILE A N 1
ATOM 6101 C CA . ILE A 1 764 ? 8.745 -6.603 25.408 1.00 91.38 764 ILE A CA 1
ATOM 6102 C C . ILE A 1 764 ? 9.123 -6.647 26.896 1.00 91.38 764 ILE A C 1
ATOM 6104 O O . ILE A 1 764 ? 9.814 -5.748 27.383 1.00 91.38 764 ILE A O 1
ATOM 6108 N N . ALA A 1 765 ? 8.669 -7.685 27.602 1.00 90.38 765 ALA A N 1
ATOM 6109 C CA . ALA A 1 765 ? 8.974 -7.942 29.007 1.00 90.38 765 ALA A CA 1
ATOM 6110 C C . ALA A 1 765 ? 8.699 -9.409 29.380 1.00 90.38 765 ALA A C 1
ATOM 6112 O O . ALA A 1 765 ? 7.915 -10.085 28.714 1.00 90.38 765 ALA A O 1
ATOM 6113 N N . ASP A 1 766 ? 9.304 -9.866 30.479 1.00 90.75 766 ASP A N 1
ATOM 6114 C CA . ASP A 1 766 ? 8.994 -11.149 31.123 1.00 90.75 766 ASP A CA 1
ATOM 6115 C C . ASP A 1 766 ? 8.821 -10.935 32.643 1.00 90.75 766 ASP A C 1
ATOM 6117 O O . ASP A 1 766 ? 9.747 -11.165 33.431 1.00 90.75 766 ASP A O 1
ATOM 6121 N N . PRO A 1 767 ? 7.653 -10.418 33.078 1.00 87.56 767 PRO A N 1
ATOM 6122 C CA . PRO A 1 767 ? 7.473 -9.870 34.426 1.00 87.56 767 PRO A CA 1
ATOM 6123 C C . PRO A 1 767 ? 7.580 -10.913 35.547 1.00 87.56 767 PRO A C 1
ATOM 6125 O O . PRO A 1 767 ? 7.898 -10.556 36.682 1.00 87.56 767 PRO A O 1
ATOM 6128 N N . ILE A 1 768 ? 7.324 -12.187 35.241 1.00 88.75 768 ILE A N 1
ATOM 6129 C CA . ILE A 1 768 ? 7.388 -13.310 36.190 1.00 88.75 768 ILE A CA 1
ATOM 6130 C C . ILE A 1 768 ? 8.611 -14.215 35.951 1.00 88.75 768 ILE A C 1
ATOM 6132 O O . ILE A 1 768 ? 8.881 -15.109 36.749 1.00 88.75 768 ILE A O 1
ATOM 6136 N N . GLY A 1 769 ? 9.401 -13.952 34.904 1.00 87.31 769 GLY A N 1
ATOM 6137 C CA . GLY A 1 769 ? 10.625 -14.691 34.607 1.00 87.31 769 GLY A CA 1
ATOM 6138 C C . GLY A 1 769 ? 11.719 -14.506 35.660 1.00 87.31 769 GLY A C 1
ATOM 6139 O O . GLY A 1 769 ? 11.796 -13.473 36.337 1.00 87.31 769 GLY A O 1
ATOM 6140 N N . PHE A 1 770 ? 12.603 -15.504 35.781 1.00 89.69 770 PHE A N 1
ATOM 6141 C CA . PHE A 1 770 ? 13.815 -15.406 36.602 1.00 89.69 770 PHE A CA 1
ATOM 6142 C C . PHE A 1 770 ? 14.801 -14.380 36.025 1.00 89.69 770 PHE A C 1
ATOM 6144 O O . PHE A 1 770 ? 14.821 -14.133 34.821 1.00 89.69 770 PHE A O 1
ATOM 6151 N N . GLU A 1 771 ? 15.669 -13.835 36.882 1.00 89.50 771 GLU A N 1
ATOM 6152 C CA . GLU A 1 771 ? 16.558 -12.708 36.555 1.00 89.50 771 GLU A CA 1
ATOM 6153 C C . GLU A 1 771 ? 17.330 -12.839 35.222 1.00 89.50 771 GLU A C 1
ATOM 6155 O O . GLU A 1 771 ? 17.312 -11.876 34.455 1.00 89.50 771 GLU A O 1
ATOM 6160 N N . PRO A 1 772 ? 17.945 -13.989 34.862 1.00 90.31 772 PRO A N 1
ATOM 6161 C CA . PRO A 1 772 ? 18.651 -14.108 33.581 1.00 90.31 772 PRO A CA 1
ATOM 6162 C C . PRO A 1 772 ? 17.731 -13.966 32.356 1.00 90.31 772 PRO A C 1
ATOM 6164 O O . PRO A 1 772 ? 18.077 -13.274 31.402 1.00 90.31 772 PRO A O 1
ATOM 6167 N N . TYR A 1 773 ? 16.539 -14.569 32.397 1.00 92.12 773 TYR A N 1
ATOM 6168 C CA . TYR A 1 773 ? 15.564 -14.551 31.297 1.00 92.12 773 TYR A CA 1
ATOM 6169 C C . TYR A 1 773 ? 14.836 -13.207 31.187 1.00 92.12 773 TYR A C 1
ATOM 6171 O O . TYR A 1 773 ? 14.557 -12.720 30.085 1.00 92.12 773 TYR A O 1
ATOM 6179 N N . ARG A 1 774 ? 14.586 -12.569 32.337 1.00 90.56 774 ARG A N 1
ATOM 6180 C CA . ARG A 1 774 ? 14.047 -11.211 32.402 1.00 90.56 774 ARG A CA 1
ATOM 6181 C C . ARG A 1 774 ? 15.032 -10.203 31.821 1.00 90.56 774 ARG A C 1
ATOM 6183 O O . ARG A 1 774 ? 14.645 -9.398 30.980 1.00 90.56 774 ARG A O 1
ATOM 6190 N N . SER A 1 775 ? 16.304 -10.281 32.219 1.00 92.38 775 SER A N 1
ATOM 6191 C CA . SER A 1 775 ? 17.373 -9.433 31.680 1.00 92.38 775 SER A CA 1
ATOM 6192 C C . SER A 1 775 ? 17.514 -9.608 30.165 1.00 92.38 775 SER A C 1
ATOM 6194 O O . SER A 1 775 ? 17.527 -8.603 29.456 1.00 92.38 775 SER A O 1
ATOM 6196 N N . PHE A 1 776 ? 17.493 -10.845 29.657 1.00 95.50 776 PHE A N 1
ATOM 6197 C CA . PHE A 1 776 ? 17.480 -11.118 28.216 1.00 95.50 776 PHE A CA 1
ATOM 6198 C C . PHE A 1 776 ? 16.328 -10.397 27.491 1.00 95.50 776 PHE A C 1
ATOM 6200 O O . PHE A 1 776 ? 16.560 -9.662 26.531 1.00 95.50 776 PHE A O 1
ATOM 6207 N N . SER A 1 777 ? 15.088 -10.537 27.968 1.00 93.94 777 SER A N 1
ATOM 6208 C CA . SER A 1 777 ? 13.931 -9.898 27.323 1.00 93.94 777 SER A CA 1
ATOM 6209 C C . SER A 1 777 ? 13.977 -8.365 27.428 1.00 93.94 777 SER A C 1
ATOM 6211 O O . SER A 1 777 ? 13.827 -7.654 26.434 1.00 93.94 777 SER A O 1
ATOM 6213 N N . GLU A 1 778 ? 14.202 -7.829 28.629 1.00 91.06 778 GLU A N 1
ATOM 6214 C CA . GLU A 1 778 ? 14.036 -6.399 28.922 1.00 91.06 778 GLU A CA 1
ATOM 6215 C C . GLU A 1 778 ? 15.253 -5.531 28.573 1.00 91.06 778 GLU A C 1
ATOM 6217 O O . GLU A 1 778 ? 15.095 -4.316 28.384 1.00 91.06 778 GLU A O 1
ATOM 6222 N N . GLN A 1 779 ? 16.454 -6.111 28.508 1.00 90.12 779 GLN A N 1
ATOM 6223 C CA . GLN A 1 779 ? 17.692 -5.389 28.197 1.00 90.12 779 GLN A CA 1
ATOM 6224 C C . GLN A 1 779 ? 18.185 -5.706 26.787 1.00 90.12 779 GLN A C 1
ATOM 6226 O O . GLN A 1 779 ? 18.377 -4.772 26.013 1.00 90.12 779 GLN A O 1
ATOM 6231 N N . ASP A 1 780 ? 18.325 -6.984 26.425 1.00 94.56 780 ASP A N 1
ATOM 6232 C CA . ASP A 1 780 ? 18.899 -7.355 25.126 1.00 94.56 780 ASP A CA 1
ATOM 6233 C C . ASP A 1 780 ? 17.868 -7.197 24.001 1.00 94.56 780 ASP A C 1
ATOM 6235 O O . ASP A 1 780 ? 18.052 -6.400 23.077 1.00 94.56 780 ASP A O 1
ATOM 6239 N N . VAL A 1 781 ? 16.749 -7.924 24.091 1.00 96.44 781 VAL A N 1
ATOM 6240 C CA . VAL A 1 781 ? 15.750 -7.984 23.012 1.00 96.44 781 VAL A CA 1
ATOM 6241 C C . VAL A 1 781 ? 15.033 -6.649 22.856 1.00 96.44 781 VAL A C 1
ATOM 6243 O O . VAL A 1 781 ? 14.957 -6.122 21.747 1.00 96.44 781 VAL A O 1
ATOM 6246 N N . ARG A 1 782 ? 14.533 -6.059 23.949 1.00 94.00 782 ARG A N 1
ATOM 6247 C CA . ARG A 1 782 ? 13.823 -4.772 23.888 1.00 94.00 782 ARG A CA 1
ATOM 6248 C C . ARG A 1 782 ? 14.687 -3.659 23.284 1.00 94.00 782 ARG A C 1
ATOM 6250 O O . ARG A 1 782 ? 14.167 -2.834 22.535 1.00 94.00 782 ARG A O 1
ATOM 6257 N N . HIS A 1 783 ? 15.990 -3.635 23.576 1.00 92.94 783 HIS A N 1
ATOM 6258 C CA . HIS A 1 783 ? 16.909 -2.671 22.968 1.00 92.94 783 HIS A CA 1
ATOM 6259 C C . HIS A 1 783 ? 17.130 -2.954 21.478 1.00 92.94 783 HIS A C 1
ATOM 6261 O O . HIS A 1 783 ? 17.064 -2.026 20.675 1.00 92.94 783 HIS A O 1
ATOM 6267 N N . ALA A 1 784 ? 17.335 -4.222 21.107 1.00 95.12 784 ALA A N 1
ATOM 6268 C CA . ALA A 1 784 ? 17.556 -4.633 19.722 1.00 95.12 784 ALA A CA 1
ATOM 6269 C C . ALA A 1 784 ? 16.339 -4.362 18.818 1.00 95.12 784 ALA A C 1
ATOM 6271 O O . ALA A 1 784 ? 16.493 -3.844 17.714 1.00 95.12 784 ALA A O 1
ATOM 6272 N N . VAL A 1 785 ? 15.126 -4.666 19.290 1.00 94.44 785 VAL A N 1
ATOM 6273 C CA . VAL A 1 785 ? 13.874 -4.469 18.538 1.00 94.44 785 VAL A CA 1
ATOM 6274 C C . VAL A 1 785 ? 13.490 -2.986 18.443 1.00 94.44 785 VAL A C 1
ATOM 6276 O O . VAL A 1 785 ? 12.936 -2.538 17.436 1.00 94.44 785 VAL A O 1
ATOM 6279 N N . GLY A 1 786 ? 13.769 -2.189 19.477 1.00 88.38 786 GLY A N 1
ATOM 6280 C CA . GLY A 1 786 ? 13.372 -0.783 19.519 1.00 88.38 786 GLY A CA 1
ATOM 6281 C C . GLY A 1 786 ? 11.848 -0.615 19.442 1.00 88.38 786 GLY A C 1
ATOM 6282 O O . GLY A 1 786 ? 11.107 -1.189 20.235 1.00 88.38 786 GLY A O 1
ATOM 6283 N N . ARG A 1 787 ? 11.358 0.192 18.491 1.00 82.56 787 ARG A N 1
ATOM 6284 C CA . ARG A 1 787 ? 9.913 0.438 18.286 1.00 82.56 787 ARG A CA 1
ATOM 6285 C C . ARG A 1 787 ? 9.262 -0.518 17.271 1.00 82.56 787 ARG A C 1
ATOM 6287 O O . ARG A 1 787 ? 8.080 -0.368 16.972 1.00 82.56 787 ARG A O 1
ATOM 6294 N N . ARG A 1 788 ? 10.004 -1.492 16.734 1.00 81.69 788 ARG A N 1
ATOM 6295 C CA . ARG A 1 788 ? 9.559 -2.377 15.645 1.00 81.69 788 ARG A CA 1
ATOM 6296 C C . ARG A 1 788 ? 8.807 -3.607 16.145 1.00 81.69 788 ARG A C 1
ATOM 6298 O O . ARG A 1 788 ? 9.294 -4.727 16.107 1.00 81.69 788 ARG A O 1
ATOM 6305 N N . MET A 1 789 ? 7.590 -3.377 16.634 1.00 82.06 789 MET A N 1
ATOM 6306 C CA . MET A 1 789 ? 6.705 -4.414 17.177 1.00 82.06 789 MET A CA 1
ATOM 6307 C C . MET A 1 789 ? 5.334 -4.340 16.493 1.00 82.06 789 MET A C 1
ATOM 6309 O O . MET A 1 789 ? 4.393 -3.764 17.035 1.00 82.06 789 MET A O 1
ATOM 6313 N N . ILE A 1 790 ? 5.228 -4.876 15.272 1.00 78.25 790 ILE A N 1
ATOM 6314 C CA . ILE A 1 790 ? 4.016 -4.727 14.435 1.00 78.25 790 ILE A CA 1
ATOM 6315 C C . ILE A 1 790 ? 3.365 -6.081 14.101 1.00 78.25 790 ILE A C 1
ATOM 6317 O O . ILE A 1 790 ? 2.141 -6.178 13.994 1.00 78.25 790 ILE A O 1
ATOM 6321 N N . ARG A 1 791 ? 4.162 -7.148 13.958 1.00 88.56 791 ARG A N 1
ATOM 6322 C CA . ARG A 1 791 ? 3.714 -8.447 13.429 1.00 88.56 791 ARG A CA 1
ATOM 6323 C C . ARG A 1 791 ? 4.069 -9.586 14.378 1.00 88.56 791 ARG A C 1
ATOM 6325 O O . ARG A 1 791 ? 5.240 -9.804 14.662 1.00 88.56 791 ARG A O 1
ATOM 6332 N N . ALA A 1 792 ? 3.066 -10.328 14.839 1.00 92.06 792 ALA A N 1
ATOM 6333 C CA . ALA A 1 792 ? 3.272 -11.569 15.585 1.00 92.06 792 ALA A CA 1
ATOM 6334 C C . ALA A 1 792 ? 3.454 -12.747 14.607 1.00 92.06 792 ALA A C 1
ATOM 6336 O O . ALA A 1 792 ? 2.750 -12.790 13.596 1.00 92.06 792 ALA A O 1
ATOM 6337 N N . PRO A 1 793 ? 4.360 -13.708 14.855 1.00 94.50 793 PRO A N 1
ATOM 6338 C CA . PRO A 1 793 ? 4.463 -14.913 14.036 1.00 94.50 793 PRO A CA 1
ATOM 6339 C C . PRO A 1 793 ? 3.246 -15.830 14.243 1.00 94.50 793 PRO A C 1
ATOM 6341 O O . PRO A 1 793 ? 2.683 -15.903 15.333 1.00 94.50 793 PRO A O 1
ATOM 6344 N N . GLN A 1 794 ? 2.873 -16.576 13.205 1.00 93.44 794 GLN A N 1
ATOM 6345 C CA . GLN A 1 794 ? 1.822 -17.598 13.195 1.00 93.44 794 GLN A CA 1
ATOM 6346 C C . GLN A 1 794 ? 2.402 -18.930 12.677 1.00 93.44 794 GLN A C 1
ATOM 6348 O O . GLN A 1 794 ? 2.150 -19.316 11.536 1.00 93.44 794 GLN A O 1
ATOM 6353 N N . PRO A 1 795 ? 3.190 -19.659 13.498 1.00 92.38 795 PRO A N 1
ATOM 6354 C CA . PRO A 1 795 ? 3.937 -20.854 13.074 1.00 92.38 795 PRO A CA 1
ATOM 6355 C C . PRO A 1 795 ? 3.096 -22.045 12.587 1.00 92.38 795 PRO A C 1
ATOM 6357 O O . PRO A 1 795 ? 3.663 -23.053 12.169 1.00 92.38 795 PRO A O 1
ATOM 6360 N N . LEU A 1 796 ? 1.770 -21.970 12.721 1.00 90.00 796 LEU A N 1
ATOM 6361 C CA . LEU A 1 796 ? 0.824 -23.015 12.325 1.00 90.00 796 LEU A CA 1
ATOM 6362 C C . LEU A 1 796 ? 0.159 -22.743 10.966 1.00 90.00 796 LEU A C 1
ATOM 6364 O O . LEU A 1 796 ? -0.522 -23.626 10.450 1.00 90.00 796 LEU A O 1
ATOM 6368 N N . ASN A 1 797 ? 0.354 -21.552 10.395 1.00 92.06 797 ASN A N 1
ATOM 6369 C CA . ASN A 1 797 ? -0.117 -21.224 9.053 1.00 92.06 797 ASN A CA 1
ATOM 6370 C C . ASN A 1 797 ? 0.792 -21.845 7.986 1.00 92.06 797 ASN A C 1
ATOM 6372 O O . ASN A 1 797 ? 1.961 -22.140 8.239 1.00 92.06 797 ASN A O 1
ATOM 6376 N N . ASP A 1 798 ? 0.276 -21.970 6.767 1.00 91.31 798 ASP A N 1
ATOM 6377 C CA . ASP A 1 798 ? 1.100 -22.312 5.610 1.00 91.31 798 ASP A CA 1
ATOM 6378 C C . ASP A 1 798 ? 1.882 -21.102 5.101 1.00 91.31 798 ASP A C 1
ATOM 6380 O O . ASP A 1 798 ? 1.379 -19.975 5.075 1.00 91.31 798 ASP A O 1
ATOM 6384 N N . PHE A 1 799 ? 3.114 -21.362 4.665 1.00 94.56 799 PHE A N 1
ATOM 6385 C CA . PHE A 1 799 ? 4.009 -20.359 4.101 1.00 94.56 799 PHE A CA 1
ATOM 6386 C C . PHE A 1 799 ? 3.770 -20.202 2.594 1.00 94.56 799 PHE A C 1
ATOM 6388 O O . PHE A 1 799 ? 4.208 -21.038 1.806 1.00 94.56 799 PHE A O 1
ATOM 6395 N N . ASN A 1 800 ? 3.115 -19.115 2.191 1.00 94.44 800 ASN A N 1
ATOM 6396 C CA . ASN A 1 800 ? 2.743 -18.795 0.811 1.00 94.44 800 ASN A CA 1
ATOM 6397 C C . ASN A 1 800 ? 3.332 -17.431 0.374 1.00 94.44 800 ASN A C 1
ATOM 6399 O O . ASN A 1 800 ? 2.607 -16.438 0.251 1.00 94.44 800 ASN A O 1
ATOM 6403 N N . PRO A 1 801 ? 4.657 -17.343 0.130 1.00 96.19 801 PRO A N 1
ATOM 6404 C CA . PRO A 1 801 ? 5.307 -16.109 -0.327 1.00 96.19 801 PRO A CA 1
ATOM 6405 C C . PRO A 1 801 ? 4.937 -15.717 -1.767 1.00 96.19 801 PRO A C 1
ATOM 6407 O O . PRO A 1 801 ? 5.092 -14.553 -2.140 1.00 96.19 801 PRO A O 1
ATOM 6410 N N . ILE A 1 802 ? 4.424 -16.668 -2.557 1.00 96.12 802 ILE A N 1
ATOM 6411 C CA . ILE A 1 802 ? 3.809 -16.432 -3.865 1.00 96.12 802 ILE A CA 1
ATOM 6412 C C . ILE A 1 802 ? 2.310 -16.707 -3.724 1.00 96.12 802 ILE A C 1
ATOM 6414 O O . ILE A 1 802 ? 1.878 -17.855 -3.628 1.00 96.12 802 ILE A O 1
ATOM 6418 N N . ARG A 1 803 ? 1.504 -15.647 -3.705 1.00 94.00 803 ARG A N 1
ATOM 6419 C CA . ARG A 1 803 ? 0.043 -15.727 -3.665 1.00 94.00 803 ARG A CA 1
ATOM 6420 C C . ARG A 1 803 ? -0.467 -16.119 -5.047 1.00 94.00 803 ARG A C 1
ATOM 6422 O O . ARG A 1 803 ? -0.582 -15.255 -5.905 1.00 94.00 803 ARG A O 1
ATOM 6429 N N . ALA A 1 804 ? -0.728 -17.406 -5.261 1.00 92.69 804 ALA A N 1
ATOM 6430 C CA . ALA A 1 804 ? -1.223 -17.946 -6.527 1.00 92.69 804 ALA A CA 1
ATOM 6431 C C . ALA A 1 804 ? -2.247 -19.062 -6.276 1.00 92.69 804 ALA A C 1
ATOM 6433 O O . ALA A 1 804 ? -1.900 -20.098 -5.701 1.00 92.69 804 ALA A O 1
ATOM 6434 N N . GLY A 1 805 ? -3.488 -18.894 -6.730 1.00 91.62 805 GLY A N 1
ATOM 6435 C CA . GLY A 1 805 ? -4.545 -19.894 -6.565 1.00 91.62 805 GLY A CA 1
ATOM 6436 C C . GLY A 1 805 ? -5.935 -19.271 -6.521 1.00 91.62 805 GLY A C 1
ATOM 6437 O O . GLY A 1 805 ? -6.255 -18.419 -7.346 1.00 91.62 805 GLY A O 1
ATOM 6438 N N . ALA A 1 806 ? -6.758 -19.680 -5.560 1.00 92.00 806 ALA A N 1
ATOM 6439 C CA . ALA A 1 806 ? -8.087 -19.113 -5.347 1.00 92.00 806 ALA A CA 1
ATOM 6440 C C . ALA A 1 806 ? -8.416 -18.942 -3.858 1.00 92.00 806 ALA A C 1
ATOM 6442 O O . ALA A 1 806 ? -7.755 -19.493 -2.979 1.00 92.00 806 ALA A O 1
ATOM 6443 N N . LEU A 1 807 ? -9.447 -18.158 -3.576 1.00 92.62 807 LEU A N 1
ATOM 6444 C CA . LEU A 1 807 ? -9.954 -17.882 -2.241 1.00 92.62 807 LEU A CA 1
ATOM 6445 C C . LEU A 1 807 ? -11.458 -18.147 -2.198 1.00 92.62 807 LEU A C 1
ATOM 6447 O O . LEU A 1 807 ? -12.185 -17.803 -3.128 1.00 92.62 807 LEU A O 1
ATOM 6451 N N . LYS A 1 808 ? -11.923 -18.743 -1.102 1.00 92.81 808 LYS A N 1
ATOM 6452 C CA . LYS A 1 808 ? -13.339 -18.967 -0.822 1.00 92.81 808 LYS A CA 1
ATOM 6453 C C . LYS A 1 808 ? -13.726 -18.293 0.488 1.00 92.81 808 LYS A C 1
ATOM 6455 O O . LYS A 1 808 ? -13.043 -18.452 1.500 1.00 92.81 808 LYS A O 1
ATOM 6460 N N . LEU A 1 809 ? -14.846 -17.579 0.488 1.00 94.12 809 LEU A N 1
ATOM 6461 C CA . LEU A 1 809 ? -15.429 -17.029 1.709 1.00 94.12 809 LEU A CA 1
ATOM 6462 C C . LEU A 1 809 ? -16.110 -18.151 2.507 1.00 94.12 809 LEU A C 1
ATOM 6464 O O . LEU A 1 809 ? -16.956 -18.867 1.972 1.00 94.12 809 LEU A O 1
ATOM 6468 N N . LEU A 1 810 ? -15.749 -18.314 3.783 1.00 93.88 810 LEU A N 1
ATOM 6469 C CA . LEU A 1 810 ? -16.395 -19.285 4.672 1.00 93.88 810 LEU A CA 1
ATOM 6470 C C . LEU A 1 810 ? -17.426 -18.613 5.574 1.00 93.88 810 LEU A C 1
ATOM 6472 O O . LEU A 1 810 ? -18.551 -19.099 5.695 1.00 93.88 810 LEU A O 1
ATOM 6476 N N . ARG A 1 811 ? -17.042 -17.509 6.227 1.00 94.25 811 ARG A N 1
ATOM 6477 C CA . ARG A 1 811 ? -17.906 -16.778 7.161 1.00 94.25 811 ARG A CA 1
ATOM 6478 C C . ARG A 1 811 ? -17.603 -15.289 7.135 1.00 94.25 811 ARG A C 1
ATOM 6480 O O . ARG A 1 811 ? -16.445 -14.882 7.191 1.00 94.25 811 ARG A O 1
ATOM 6487 N N . LEU A 1 812 ? -18.657 -14.483 7.132 1.00 95.12 812 LEU A N 1
ATOM 6488 C CA . LEU A 1 812 ? -18.590 -13.038 7.318 1.00 95.12 812 LEU A CA 1
ATOM 6489 C C . LEU A 1 812 ? -19.577 -12.643 8.415 1.00 95.12 812 LEU A C 1
ATOM 6491 O O . LEU A 1 812 ? -20.704 -13.137 8.445 1.00 95.12 812 LEU A O 1
ATOM 6495 N N . ARG A 1 813 ? -19.152 -11.767 9.325 1.00 94.19 813 ARG A N 1
ATOM 6496 C CA . ARG A 1 813 ? -19.968 -11.296 10.447 1.00 94.19 813 ARG A CA 1
ATOM 6497 C C . ARG A 1 813 ? -19.802 -9.801 10.639 1.00 94.19 813 ARG A C 1
ATOM 6499 O O . ARG A 1 813 ? -18.700 -9.331 10.920 1.00 94.19 813 ARG A O 1
ATOM 6506 N N . LEU A 1 814 ? -20.912 -9.080 10.551 1.00 94.50 814 LEU A N 1
ATOM 6507 C CA . LEU A 1 814 ? -21.000 -7.674 10.926 1.00 94.50 814 LEU A CA 1
ATOM 6508 C C . LEU A 1 814 ? -21.237 -7.576 12.434 1.00 94.50 814 LEU A C 1
ATOM 6510 O O . LEU A 1 814 ? -22.016 -8.349 12.998 1.00 94.50 814 LEU A O 1
ATOM 6514 N N . ILE A 1 815 ? -20.568 -6.632 13.090 1.00 94.56 815 ILE A N 1
ATOM 6515 C CA . ILE A 1 815 ? -20.704 -6.383 14.527 1.00 94.56 815 ILE A CA 1
ATOM 6516 C C . ILE A 1 815 ? -20.997 -4.906 14.738 1.00 94.56 815 ILE A C 1
ATOM 6518 O O . ILE A 1 815 ? -20.279 -4.039 14.224 1.00 94.56 815 ILE A O 1
ATOM 6522 N N . ASP A 1 816 ? -22.054 -4.627 15.494 1.00 94.75 816 ASP A N 1
ATOM 6523 C CA . ASP A 1 816 ? -22.447 -3.263 15.809 1.00 94.75 816 ASP A CA 1
ATOM 6524 C C . ASP A 1 816 ? -21.658 -2.642 16.964 1.00 94.75 816 ASP A C 1
ATOM 6526 O O . ASP A 1 816 ? -20.875 -3.289 17.662 1.00 94.75 816 ASP A O 1
ATOM 6530 N N . ASN A 1 817 ? -21.896 -1.355 17.190 1.00 95.38 817 ASN A N 1
ATOM 6531 C CA . ASN A 1 817 ? -21.309 -0.590 18.280 1.00 95.38 817 ASN A CA 1
ATOM 6532 C C . ASN A 1 817 ? -21.608 -1.145 19.686 1.00 95.38 817 ASN A C 1
ATOM 6534 O O . ASN A 1 817 ? -20.867 -0.822 20.609 1.00 95.38 817 ASN A O 1
ATOM 6538 N N . PHE A 1 818 ? -22.658 -1.945 19.887 1.00 95.38 818 PHE A N 1
ATOM 6539 C CA . PHE A 1 818 ? -22.970 -2.606 21.158 1.00 95.38 818 PHE A CA 1
ATOM 6540 C C . PHE A 1 818 ? -22.394 -4.026 21.261 1.00 95.38 818 PHE A C 1
ATOM 6542 O O . PHE A 1 818 ? -22.529 -4.652 22.312 1.00 95.38 818 PHE A O 1
ATOM 6549 N N . GLY A 1 819 ? -21.743 -4.541 20.215 1.00 93.62 819 GLY A N 1
ATOM 6550 C CA . GLY A 1 819 ? -21.232 -5.910 20.156 1.00 93.62 819 GLY A CA 1
ATOM 6551 C C . GLY A 1 819 ? -22.261 -6.942 19.696 1.00 93.62 819 GLY A C 1
ATOM 6552 O O . GLY A 1 819 ? -21.974 -8.141 19.756 1.00 93.62 819 GLY A O 1
ATOM 6553 N N . VAL A 1 820 ? -23.446 -6.519 19.251 1.00 91.81 820 VAL A N 1
ATOM 6554 C CA . VAL A 1 820 ? -24.437 -7.399 18.626 1.00 91.81 820 VAL A CA 1
ATOM 6555 C C . VAL A 1 820 ? -23.931 -7.814 17.248 1.00 91.81 820 VAL A C 1
ATOM 6557 O O . VAL A 1 820 ? -23.390 -7.006 16.501 1.00 91.81 820 VAL A O 1
ATOM 6560 N N . VAL A 1 821 ? -24.102 -9.093 16.919 1.00 91.44 821 VAL A N 1
ATOM 6561 C CA . VAL A 1 821 ? -23.565 -9.701 15.698 1.00 91.44 821 VAL A CA 1
ATOM 6562 C C . VAL A 1 821 ? -24.670 -10.014 14.688 1.00 91.44 821 VAL A C 1
ATOM 6564 O O . VAL A 1 821 ? -25.783 -10.376 15.078 1.00 91.44 821 VAL A O 1
ATOM 6567 N N . HIS A 1 822 ? -24.330 -9.941 13.404 1.00 90.75 822 HIS A N 1
ATOM 6568 C CA . HIS A 1 822 ? -25.127 -10.412 12.275 1.00 90.75 822 HIS A CA 1
ATOM 6569 C C . HIS A 1 822 ? -24.222 -11.216 11.330 1.00 90.75 822 HIS A C 1
ATOM 6571 O O . HIS A 1 822 ? -23.291 -10.666 10.741 1.00 90.75 822 HIS A O 1
ATOM 6577 N N . ASP A 1 823 ? -24.457 -12.526 11.232 1.00 91.56 823 ASP A N 1
ATOM 6578 C CA . ASP A 1 823 ? -23.750 -13.401 10.289 1.00 91.56 823 ASP A CA 1
ATOM 6579 C C . ASP A 1 823 ? -24.356 -13.224 8.883 1.00 91.56 823 ASP A C 1
ATOM 6581 O O . ASP A 1 823 ? -25.572 -13.311 8.718 1.00 91.56 823 ASP A O 1
ATOM 6585 N N . VAL A 1 824 ? -23.506 -12.975 7.885 1.00 90.44 824 VAL A N 1
ATOM 6586 C CA . VAL A 1 824 ? -23.890 -12.690 6.493 1.00 90.44 824 VAL A CA 1
ATOM 6587 C C . VAL A 1 824 ? -23.852 -13.971 5.658 1.00 90.44 824 VAL A C 1
ATOM 6589 O O . VAL A 1 824 ? -22.953 -14.803 5.808 1.00 90.44 824 VAL A O 1
ATOM 6592 N N . ASN A 1 825 ? -24.822 -14.127 4.756 1.00 87.25 825 ASN A N 1
ATOM 6593 C CA . ASN A 1 825 ? -24.878 -15.248 3.823 1.00 87.25 825 ASN A CA 1
ATOM 6594 C C . ASN A 1 825 ? -23.828 -15.081 2.711 1.00 87.25 825 ASN A C 1
ATOM 6596 O O . ASN A 1 825 ? -23.872 -14.125 1.947 1.00 87.25 825 ASN A O 1
ATOM 6600 N N . VAL A 1 826 ? -22.897 -16.031 2.601 1.00 89.06 826 VAL A N 1
ATOM 6601 C CA . VAL A 1 826 ? -21.808 -16.007 1.604 1.00 89.06 826 VAL A CA 1
ATOM 6602 C C . VAL A 1 826 ? -22.080 -16.878 0.372 1.00 89.06 826 VAL A C 1
ATOM 6604 O O . VAL A 1 826 ? -21.239 -16.950 -0.514 1.00 89.06 826 VAL A O 1
ATOM 6607 N N . ASN A 1 827 ? -23.238 -17.546 0.298 1.00 84.12 827 ASN A N 1
ATOM 6608 C CA . ASN A 1 827 ? -23.538 -18.500 -0.781 1.00 84.12 827 ASN A CA 1
ATOM 6609 C C . ASN A 1 827 ? -23.920 -17.835 -2.114 1.00 84.12 827 ASN A C 1
ATOM 6611 O O . ASN A 1 827 ? -23.939 -18.508 -3.135 1.00 84.12 827 ASN A O 1
ATOM 6615 N N . ASN A 1 828 ? -24.271 -16.547 -2.101 1.00 80.50 828 ASN A N 1
ATOM 6616 C CA . ASN A 1 828 ? -24.721 -15.793 -3.274 1.00 80.50 828 ASN A CA 1
ATOM 6617 C C . ASN A 1 828 ? -23.798 -14.587 -3.507 1.00 80.50 828 ASN A C 1
ATOM 6619 O O . ASN A 1 828 ? -24.257 -13.446 -3.554 1.00 80.50 828 ASN A O 1
ATOM 6623 N N . MET A 1 829 ? -22.486 -14.829 -3.573 1.00 89.69 829 MET A N 1
ATOM 6624 C CA . MET A 1 829 ? -21.519 -13.758 -3.812 1.00 89.69 829 MET A CA 1
ATOM 6625 C C . MET A 1 829 ? -21.377 -13.429 -5.300 1.00 89.69 829 MET A C 1
ATOM 6627 O O . MET A 1 829 ? -21.527 -14.295 -6.161 1.00 89.69 829 MET A O 1
ATOM 6631 N N . THR A 1 830 ? -21.028 -12.182 -5.604 1.00 90.81 830 THR A N 1
ATOM 6632 C CA . THR A 1 830 ? -20.580 -11.769 -6.938 1.00 90.81 830 THR A CA 1
ATOM 6633 C C . THR A 1 830 ? -19.116 -11.345 -6.911 1.00 90.81 830 THR A C 1
ATOM 6635 O O . THR A 1 830 ? -18.567 -10.969 -5.874 1.00 90.81 830 THR A O 1
ATOM 6638 N N . THR A 1 831 ? -18.450 -11.417 -8.058 1.00 93.12 831 THR A N 1
ATOM 6639 C CA . THR A 1 831 ? -17.074 -10.942 -8.201 1.00 93.12 831 THR A CA 1
ATOM 6640 C C . THR A 1 831 ? -16.838 -10.375 -9.594 1.00 93.12 831 THR A C 1
ATOM 6642 O O . THR A 1 831 ? -17.639 -10.587 -10.514 1.00 93.12 831 THR A O 1
ATOM 6645 N N . THR A 1 832 ? -15.757 -9.619 -9.712 1.00 91.19 832 THR A N 1
ATOM 6646 C CA . THR A 1 832 ? -15.367 -8.882 -10.913 1.00 91.19 832 THR A CA 1
ATOM 6647 C C . THR A 1 832 ? -14.883 -9.847 -11.984 1.00 91.19 832 THR A C 1
ATOM 6649 O O . THR A 1 832 ? -14.482 -10.974 -11.677 1.00 91.19 832 THR A O 1
ATOM 6652 N N . GLN A 1 833 ? -14.948 -9.452 -13.254 1.00 89.69 833 GLN A N 1
ATOM 6653 C CA . GLN A 1 833 ? -14.647 -10.348 -14.374 1.00 89.69 833 GLN A CA 1
ATOM 6654 C C . GLN A 1 833 ? -13.264 -11.009 -14.242 1.00 89.69 833 GLN A C 1
ATOM 6656 O O . GLN A 1 833 ? -13.135 -12.209 -14.487 1.00 89.69 833 GLN A O 1
ATOM 6661 N N . GLN A 1 834 ? -12.258 -10.250 -13.797 1.00 87.56 834 GLN A N 1
ATOM 6662 C CA . GLN A 1 834 ? -10.871 -10.708 -13.632 1.00 87.56 834 GLN A CA 1
ATOM 6663 C C . GLN A 1 834 ? -10.684 -11.724 -12.496 1.00 87.56 834 GLN A C 1
ATOM 6665 O O . GLN A 1 834 ? -9.720 -12.487 -12.498 1.00 87.56 834 GLN A O 1
ATOM 6670 N N . LEU A 1 835 ? -11.605 -11.750 -11.531 1.00 91.38 835 LEU A N 1
ATOM 6671 C CA . LEU A 1 835 ? -11.522 -12.599 -10.346 1.00 91.38 835 LEU A CA 1
ATOM 6672 C C . LEU A 1 835 ? -12.440 -13.828 -10.413 1.00 91.38 835 LEU A C 1
ATOM 6674 O O . LEU A 1 835 ? -12.479 -14.618 -9.469 1.00 91.38 835 LEU A O 1
ATOM 6678 N N . ARG A 1 836 ? -13.178 -14.036 -11.508 1.00 90.44 836 ARG A N 1
ATOM 6679 C CA . ARG A 1 836 ? -14.042 -15.216 -11.668 1.00 90.44 836 ARG A CA 1
ATOM 6680 C C . ARG A 1 836 ? -13.209 -16.485 -11.845 1.00 90.44 836 ARG A C 1
ATOM 6682 O O . ARG A 1 836 ? -12.253 -16.519 -12.615 1.00 90.44 836 ARG A O 1
ATOM 6689 N N . VAL A 1 837 ? -13.633 -17.568 -11.196 1.00 87.56 837 VAL A N 1
ATOM 6690 C CA . VAL A 1 837 ? -13.079 -18.910 -11.418 1.00 87.56 837 VAL A CA 1
ATOM 6691 C C . VAL A 1 837 ? -14.081 -19.743 -12.216 1.00 87.56 837 VAL A C 1
ATOM 6693 O O . VAL A 1 837 ? -15.211 -19.973 -11.781 1.00 87.56 837 VAL A O 1
ATOM 6696 N N . GLU A 1 838 ? -13.682 -20.211 -13.400 1.00 82.81 838 GLU A N 1
ATOM 6697 C CA . GLU A 1 838 ? -14.562 -20.989 -14.278 1.00 82.81 838 GLU A CA 1
ATOM 6698 C C . GLU A 1 838 ? -15.066 -22.264 -13.579 1.00 82.81 838 GLU A C 1
ATOM 6700 O O . GLU A 1 838 ? -14.286 -23.067 -13.070 1.00 82.81 838 GLU A O 1
ATOM 6705 N N . GLY A 1 839 ? -16.389 -22.450 -13.538 1.00 84.06 839 GLY A N 1
ATOM 6706 C CA . GLY A 1 839 ? -17.034 -23.591 -12.877 1.00 84.06 839 GLY A CA 1
ATOM 6707 C C . GLY A 1 839 ? -17.167 -23.481 -11.350 1.00 84.06 839 GLY A C 1
ATOM 6708 O O . GLY A 1 839 ? -17.797 -24.353 -10.750 1.00 84.06 839 GLY A O 1
ATOM 6709 N N . TYR A 1 840 ? -16.643 -22.417 -10.731 1.00 86.19 840 TYR A N 1
ATOM 6710 C CA . TYR A 1 840 ? -16.676 -22.189 -9.283 1.00 86.19 840 TYR A CA 1
ATOM 6711 C C . TYR A 1 840 ? -17.165 -20.761 -8.964 1.00 86.19 840 TYR A C 1
ATOM 6713 O O . TYR A 1 840 ? -16.354 -19.884 -8.681 1.00 86.19 840 TYR A O 1
ATOM 6721 N N . PRO A 1 841 ? -18.487 -20.503 -9.001 1.00 83.94 841 PRO A N 1
ATOM 6722 C CA . PRO A 1 841 ? -19.040 -19.156 -8.803 1.00 83.94 841 PRO A CA 1
ATOM 6723 C C . PRO A 1 841 ? -18.786 -18.574 -7.401 1.00 83.94 841 PRO A C 1
ATOM 6725 O O . PRO A 1 841 ? -18.704 -17.360 -7.262 1.00 83.94 841 PRO A O 1
ATOM 6728 N N . ASP A 1 842 ? -18.599 -19.424 -6.386 1.00 84.19 842 ASP A N 1
ATOM 6729 C CA . ASP A 1 842 ? -18.356 -19.004 -4.993 1.00 84.19 842 ASP A CA 1
ATOM 6730 C C . ASP A 1 842 ? -16.860 -18.784 -4.685 1.00 84.19 842 ASP A C 1
ATOM 6732 O O . ASP A 1 842 ? -16.442 -18.783 -3.523 1.00 84.19 842 ASP A O 1
ATOM 6736 N N . TRP A 1 843 ? -16.017 -18.751 -5.721 1.00 90.06 843 TRP A N 1
ATOM 6737 C CA . TRP A 1 843 ? -14.564 -18.683 -5.609 1.00 90.06 843 TRP A CA 1
ATOM 6738 C C . TRP A 1 843 ? -14.035 -17.433 -6.295 1.00 90.06 843 TRP A C 1
ATOM 6740 O O . TRP A 1 843 ? -14.517 -17.024 -7.348 1.00 90.06 843 TRP A O 1
ATOM 6750 N N . VAL A 1 844 ? -12.985 -16.875 -5.705 1.00 92.62 844 VAL A N 1
ATOM 6751 C CA . VAL A 1 844 ? -12.309 -15.665 -6.167 1.00 92.62 844 VAL A CA 1
ATOM 6752 C C . VAL A 1 844 ? -10.903 -16.052 -6.599 1.00 92.62 844 VAL A C 1
ATOM 6754 O O . VAL A 1 844 ? -10.141 -16.615 -5.810 1.00 92.62 844 VAL A O 1
ATOM 6757 N N . ALA A 1 845 ? -10.555 -15.792 -7.854 1.00 91.94 845 ALA A N 1
ATOM 6758 C CA . ALA A 1 845 ? -9.222 -16.039 -8.374 1.00 91.94 845 ALA A CA 1
ATOM 6759 C C . ALA A 1 845 ? -8.210 -15.152 -7.639 1.00 91.94 845 ALA A C 1
ATOM 6761 O O . ALA A 1 845 ? -8.447 -13.973 -7.398 1.00 91.94 845 ALA A O 1
ATOM 6762 N N . MET A 1 846 ? -7.067 -15.724 -7.280 1.00 92.69 846 MET A N 1
ATOM 6763 C CA . MET A 1 846 ? -5.962 -15.016 -6.644 1.00 92.69 846 MET A CA 1
ATOM 6764 C C . MET A 1 846 ? -4.757 -15.115 -7.580 1.00 92.69 846 MET A C 1
ATOM 6766 O O . MET A 1 846 ? -3.981 -16.074 -7.472 1.00 92.69 846 MET A O 1
ATOM 6770 N N . PRO A 1 847 ? -4.619 -14.175 -8.532 1.00 91.44 847 PRO A N 1
ATOM 6771 C CA . PRO A 1 847 ? -3.584 -14.245 -9.552 1.00 91.44 847 PRO A CA 1
ATOM 6772 C C . PRO A 1 847 ? -2.186 -14.166 -8.918 1.00 91.44 847 PRO A C 1
ATOM 6774 O O . PRO A 1 847 ? -2.044 -13.557 -7.849 1.00 91.44 847 PRO A O 1
ATOM 6777 N N . PRO A 1 848 ? -1.149 -14.757 -9.549 1.00 94.38 848 PRO A N 1
ATOM 6778 C CA . PRO A 1 848 ? 0.195 -14.816 -8.989 1.00 94.38 848 PRO A CA 1
ATOM 6779 C C . PRO A 1 848 ? 0.725 -13.435 -8.611 1.00 94.38 848 PRO A C 1
ATOM 6781 O O . PRO A 1 848 ? 0.823 -12.543 -9.456 1.00 94.38 848 PRO A O 1
ATOM 6784 N N . ARG A 1 849 ? 1.091 -13.267 -7.339 1.00 95.25 849 ARG A N 1
ATOM 6785 C CA . ARG A 1 849 ? 1.753 -12.073 -6.799 1.00 95.25 849 ARG A CA 1
ATOM 6786 C C . ARG A 1 849 ? 2.798 -12.471 -5.763 1.00 95.25 849 ARG A C 1
ATOM 6788 O O . ARG A 1 849 ? 2.607 -13.437 -5.028 1.00 95.25 849 ARG A O 1
ATOM 6795 N N . LEU A 1 850 ? 3.876 -11.698 -5.658 1.00 97.00 850 LEU A N 1
ATOM 6796 C CA . LEU A 1 850 ? 4.768 -11.777 -4.499 1.00 97.00 850 LEU A CA 1
ATOM 6797 C C . LEU A 1 850 ? 4.066 -11.125 -3.306 1.00 97.00 850 LEU A C 1
ATOM 6799 O O . LEU A 1 850 ? 3.682 -9.960 -3.373 1.00 97.00 850 LEU A O 1
ATOM 6803 N N . THR A 1 851 ? 3.873 -11.879 -2.226 1.00 95.94 851 THR A N 1
ATOM 6804 C CA . THR A 1 851 ? 3.191 -11.381 -1.020 1.00 95.94 851 THR A CA 1
ATOM 6805 C C . THR A 1 851 ? 4.049 -10.349 -0.277 1.00 95.94 851 THR A C 1
ATOM 6807 O O . THR A 1 851 ? 3.530 -9.452 0.383 1.00 95.94 851 THR A O 1
ATOM 6810 N N . GLN A 1 852 ? 5.374 -10.451 -0.413 1.00 94.81 852 GLN A N 1
ATOM 6811 C CA . GLN A 1 852 ? 6.333 -9.442 0.032 1.00 94.81 852 GLN A CA 1
ATOM 6812 C C . GLN A 1 852 ? 6.434 -8.301 -0.999 1.00 94.81 852 GLN A C 1
ATOM 6814 O O . GLN A 1 852 ? 6.378 -8.580 -2.199 1.00 94.81 852 GLN A O 1
ATOM 6819 N N . PRO A 1 853 ? 6.642 -7.034 -0.582 1.00 95.81 853 PRO A N 1
ATOM 6820 C CA . PRO A 1 853 ? 6.810 -5.948 -1.535 1.00 95.81 853 PRO A CA 1
ATOM 6821 C C . PRO A 1 853 ? 8.007 -6.156 -2.466 1.00 95.81 853 PRO A C 1
ATOM 6823 O O . PRO A 1 853 ? 9.102 -6.503 -2.018 1.00 95.81 853 PRO A O 1
ATOM 6826 N N . ALA A 1 854 ? 7.803 -5.890 -3.754 1.00 96.56 854 ALA A N 1
ATOM 6827 C CA . ALA A 1 854 ? 8.806 -6.099 -4.792 1.00 96.56 854 ALA A CA 1
ATOM 6828 C C . ALA A 1 854 ? 8.706 -5.047 -5.908 1.00 96.56 854 ALA A C 1
ATOM 6830 O O . ALA A 1 854 ? 7.746 -4.275 -5.972 1.00 96.56 854 ALA A O 1
ATOM 6831 N N . ARG A 1 855 ? 9.705 -4.990 -6.791 1.00 95.62 855 ARG A N 1
ATOM 6832 C CA . ARG A 1 855 ? 9.692 -4.140 -7.989 1.00 95.62 855 ARG A CA 1
ATOM 6833 C C . ARG A 1 855 ? 10.307 -4.843 -9.195 1.00 95.62 855 ARG A C 1
ATOM 6835 O O . ARG A 1 855 ? 11.275 -5.589 -9.052 1.00 95.62 855 ARG A O 1
ATOM 6842 N N . LEU A 1 856 ? 9.747 -4.555 -10.369 1.00 96.81 856 LEU A N 1
ATOM 6843 C CA . LEU A 1 856 ? 10.365 -4.832 -11.658 1.00 96.81 856 LEU A CA 1
ATOM 6844 C C . LEU A 1 856 ? 11.318 -3.678 -11.949 1.00 96.81 856 LEU A C 1
ATOM 6846 O O . LEU A 1 856 ? 10.891 -2.545 -12.196 1.00 96.81 856 LEU A O 1
ATOM 6850 N N . ASN A 1 857 ? 12.612 -3.943 -11.826 1.00 94.75 857 ASN A N 1
ATOM 6851 C CA . ASN A 1 857 ? 13.630 -2.936 -12.039 1.00 94.75 857 ASN A CA 1
ATOM 6852 C C . ASN A 1 857 ? 14.135 -3.051 -13.480 1.00 94.75 857 ASN A C 1
ATOM 6854 O O . ASN A 1 857 ? 14.766 -4.029 -13.853 1.00 94.75 857 ASN A O 1
ATOM 6858 N N . PHE A 1 858 ? 13.798 -2.049 -14.292 1.00 96.06 858 PHE A N 1
ATOM 6859 C CA . PHE A 1 858 ? 14.195 -1.939 -15.693 1.00 96.06 858 PHE A CA 1
ATOM 6860 C C . PHE A 1 858 ? 14.831 -0.565 -15.907 1.00 96.06 858 PHE A C 1
ATOM 6862 O O . PHE A 1 858 ? 14.180 0.456 -15.642 1.00 96.06 858 PHE A O 1
ATOM 6869 N N . ARG A 1 859 ? 16.119 -0.542 -16.274 1.00 93.50 859 ARG A N 1
ATOM 6870 C CA . ARG A 1 859 ? 16.977 0.652 -16.226 1.00 93.50 859 ARG A CA 1
ATOM 6871 C C . ARG A 1 859 ? 17.864 0.791 -17.443 1.00 93.50 859 ARG A C 1
ATOM 6873 O O . ARG A 1 859 ? 18.453 -0.181 -17.894 1.00 93.50 859 ARG A O 1
ATOM 6880 N N . TRP A 1 860 ? 18.013 2.023 -17.915 1.00 94.38 860 TRP A N 1
ATOM 6881 C CA . TRP A 1 860 ? 19.028 2.371 -18.898 1.00 94.38 860 TRP A CA 1
ATOM 6882 C C . TRP A 1 860 ? 20.427 2.269 -18.281 1.00 94.38 860 TRP A C 1
ATOM 6884 O O . TRP A 1 860 ? 20.644 2.709 -17.149 1.00 94.38 860 TRP A O 1
ATOM 6894 N N . LEU A 1 861 ? 21.383 1.740 -19.044 1.00 92.50 861 LEU A N 1
ATOM 6895 C CA . LEU A 1 861 ? 22.799 1.705 -18.679 1.00 92.50 861 LEU A CA 1
ATOM 6896 C C . LEU A 1 861 ? 23.602 2.673 -19.542 1.00 92.50 861 LEU A C 1
ATOM 6898 O O . LEU A 1 861 ? 23.319 2.813 -20.728 1.00 92.50 861 LEU A O 1
ATOM 6902 N N . ALA A 1 862 ? 24.622 3.303 -18.963 1.00 89.56 862 ALA A N 1
ATOM 6903 C CA . ALA A 1 862 ? 25.542 4.167 -19.689 1.00 89.56 862 ALA A CA 1
ATOM 6904 C C . ALA A 1 862 ? 26.345 3.364 -20.731 1.00 89.56 862 ALA A C 1
ATOM 6906 O O . ALA A 1 862 ? 26.802 2.250 -20.467 1.00 89.56 862 ALA A O 1
ATOM 6907 N N . ALA A 1 863 ? 26.536 3.944 -21.918 1.00 83.88 863 ALA A N 1
ATOM 6908 C CA . ALA A 1 863 ? 27.185 3.268 -23.044 1.00 83.88 863 ALA A CA 1
ATOM 6909 C C . ALA A 1 863 ? 28.673 2.921 -22.799 1.00 83.88 863 ALA A C 1
ATOM 6911 O O . ALA A 1 863 ? 29.124 1.835 -23.162 1.00 83.88 863 ALA A O 1
ATOM 6912 N N . GLU A 1 864 ? 29.428 3.821 -22.157 1.00 70.50 864 GLU A N 1
ATOM 6913 C CA . GLU A 1 864 ? 30.896 3.728 -22.053 1.00 70.50 864 GLU A CA 1
ATOM 6914 C C . GLU A 1 864 ? 31.393 2.991 -20.791 1.00 70.50 864 GLU A C 1
ATOM 6916 O O . GLU A 1 864 ? 32.476 2.403 -20.809 1.00 70.50 864 GLU A O 1
ATOM 6921 N N . GLU A 1 865 ? 30.608 2.971 -19.706 1.00 66.00 865 GLU A N 1
ATOM 6922 C CA . GLU A 1 865 ? 31.052 2.522 -18.375 1.00 66.00 865 GLU A CA 1
ATOM 6923 C C . GLU A 1 865 ? 30.302 1.274 -17.873 1.00 66.00 865 GLU A C 1
ATOM 6925 O O . GLU A 1 865 ? 29.445 1.327 -16.993 1.00 66.00 865 GLU A O 1
ATOM 6930 N N . GLY A 1 866 ? 30.662 0.098 -18.397 1.00 73.69 866 GLY A N 1
ATOM 6931 C CA . GLY A 1 866 ? 30.344 -1.194 -17.773 1.00 73.69 866 GLY A CA 1
ATOM 6932 C C . GLY A 1 866 ? 28.858 -1.417 -17.449 1.00 73.69 866 GLY A C 1
ATOM 6933 O O . GLY A 1 866 ? 28.070 -1.704 -18.344 1.00 73.69 866 GLY A O 1
ATOM 6934 N N . VAL A 1 867 ? 28.495 -1.382 -16.163 1.00 79.06 867 VAL A N 1
ATOM 6935 C CA . VAL A 1 867 ? 27.125 -1.618 -15.651 1.00 79.06 867 VAL A CA 1
ATOM 6936 C C . VAL A 1 867 ? 26.538 -0.388 -14.944 1.00 79.06 867 VAL A C 1
ATOM 6938 O O . VAL A 1 867 ? 25.607 -0.520 -14.153 1.00 79.06 867 VAL A O 1
ATOM 6941 N N . GLN A 1 868 ? 27.098 0.798 -15.195 1.00 84.12 868 GLN A N 1
ATOM 6942 C CA . GLN A 1 868 ? 26.635 2.059 -14.619 1.00 84.12 868 GLN A CA 1
ATOM 6943 C C . GLN A 1 868 ? 25.230 2.426 -15.128 1.00 84.12 868 GLN A C 1
ATOM 6945 O O . GLN A 1 868 ? 24.966 2.343 -16.327 1.00 84.12 868 GLN A O 1
ATOM 6950 N N . GLU A 1 869 ? 24.336 2.864 -14.234 1.00 85.38 869 GLU A N 1
ATOM 6951 C CA . GLU A 1 869 ? 23.000 3.369 -14.598 1.00 85.38 869 GLU A CA 1
ATOM 6952 C C . GLU A 1 869 ? 23.099 4.788 -15.184 1.00 85.38 869 GLU A C 1
ATOM 6954 O O . GLU A 1 869 ? 23.920 5.606 -14.760 1.00 85.38 869 GLU A O 1
ATOM 6959 N N . THR A 1 870 ? 22.247 5.113 -16.158 1.00 85.25 870 THR A N 1
ATOM 6960 C CA . THR A 1 870 ? 22.154 6.488 -16.673 1.00 85.25 870 THR A CA 1
ATOM 6961 C C . THR A 1 870 ? 21.628 7.436 -15.599 1.00 85.25 870 THR A C 1
ATOM 6963 O O . THR A 1 870 ? 20.666 7.109 -14.902 1.00 85.25 870 THR A O 1
ATOM 6966 N N . ASN A 1 871 ? 22.171 8.644 -15.508 1.00 83.12 871 ASN A N 1
ATOM 6967 C CA . ASN A 1 871 ? 21.703 9.671 -14.584 1.00 83.12 871 ASN A CA 1
ATOM 6968 C C . ASN A 1 871 ? 21.389 10.986 -15.323 1.00 83.12 871 ASN A C 1
ATOM 6970 O O . ASN A 1 871 ? 21.305 11.029 -16.549 1.00 83.12 871 ASN A O 1
ATOM 6974 N N . SER A 1 872 ? 21.157 12.073 -14.583 1.00 75.75 872 SER A N 1
ATOM 6975 C CA . SER A 1 872 ? 20.834 13.381 -15.174 1.00 75.75 872 SER A CA 1
ATOM 6976 C C . SER A 1 872 ? 21.980 14.011 -15.977 1.00 75.75 872 SER A C 1
ATOM 6978 O O . SER A 1 872 ? 21.797 15.076 -16.559 1.00 75.75 872 SER A O 1
ATOM 6980 N N . HIS A 1 873 ? 23.171 13.410 -15.970 1.00 81.31 873 HIS A N 1
ATOM 6981 C CA . HIS A 1 873 ? 24.338 13.899 -16.687 1.00 81.31 873 HIS A CA 1
ATOM 6982 C C . HIS A 1 873 ? 24.362 13.384 -18.140 1.00 81.31 873 HIS A C 1
ATOM 6984 O O . HIS A 1 873 ? 24.308 12.166 -18.343 1.00 81.31 873 HIS A O 1
ATOM 6990 N N . PRO A 1 874 ? 24.535 14.260 -19.153 1.00 76.19 874 PRO A N 1
ATOM 6991 C CA . PRO A 1 874 ? 24.538 13.871 -20.569 1.00 76.19 874 PRO A CA 1
ATOM 6992 C C . PRO A 1 874 ? 25.557 12.782 -20.950 1.00 76.19 874 PRO A C 1
ATOM 6994 O O . PRO A 1 874 ? 25.245 11.919 -21.767 1.00 76.19 874 PRO A O 1
ATOM 6997 N N . ASP A 1 875 ? 26.743 12.773 -20.329 1.00 78.56 875 ASP A N 1
ATOM 6998 C CA . ASP A 1 875 ? 27.781 11.752 -20.588 1.00 78.56 875 ASP A CA 1
ATOM 6999 C C . ASP A 1 875 ? 27.333 10.317 -20.260 1.00 78.56 875 ASP A C 1
ATOM 7001 O O . ASP A 1 875 ? 27.831 9.360 -20.853 1.00 78.56 875 ASP A O 1
ATOM 7005 N N . THR A 1 876 ? 26.335 10.158 -19.385 1.00 82.12 876 THR A N 1
ATOM 7006 C CA . THR A 1 876 ? 25.766 8.850 -19.023 1.00 82.12 876 THR A CA 1
ATOM 7007 C C . THR A 1 876 ? 24.642 8.406 -19.958 1.00 82.12 876 THR A C 1
ATOM 7009 O O . THR A 1 876 ? 23.790 7.622 -19.562 1.00 82.12 876 THR A O 1
ATOM 7012 N N . THR A 1 877 ? 24.595 8.900 -21.198 1.00 87.44 877 THR A N 1
ATOM 7013 C CA . THR A 1 877 ? 23.562 8.498 -22.164 1.00 87.44 877 THR A CA 1
ATOM 7014 C C . THR A 1 877 ? 23.592 6.987 -22.456 1.00 87.44 877 THR A C 1
ATOM 7016 O O . THR A 1 877 ? 24.684 6.406 -22.548 1.00 87.44 877 THR A O 1
ATOM 7019 N N . PRO A 1 878 ? 22.424 6.334 -22.653 1.00 92.25 878 PRO A N 1
ATOM 7020 C CA . PRO A 1 878 ? 22.382 4.919 -22.993 1.00 92.25 878 PRO A CA 1
ATOM 7021 C C . PRO A 1 878 ? 22.718 4.632 -24.453 1.00 92.25 878 PRO A C 1
ATOM 7023 O O . PRO A 1 878 ? 22.777 3.469 -24.833 1.00 92.25 878 PRO A O 1
ATOM 7026 N N . ILE A 1 879 ? 22.916 5.664 -25.281 1.00 93.81 879 ILE A N 1
ATOM 7027 C CA . ILE A 1 879 ? 23.133 5.535 -26.723 1.00 93.81 879 ILE A CA 1
ATOM 7028 C C . ILE A 1 879 ? 24.598 5.190 -27.019 1.00 93.81 879 ILE A C 1
ATOM 7030 O O . ILE A 1 879 ? 25.498 6.024 -26.871 1.00 93.81 879 ILE A O 1
ATOM 7034 N N . CYS A 1 880 ? 24.808 3.965 -27.501 1.00 93.19 880 CYS A N 1
ATOM 7035 C CA . CYS A 1 880 ? 26.078 3.427 -27.995 1.00 93.19 880 CYS A CA 1
ATOM 7036 C C . CYS A 1 880 ? 26.390 3.892 -29.429 1.00 93.19 880 CYS A C 1
ATOM 7038 O O . CYS A 1 880 ? 27.544 4.055 -29.821 1.00 93.19 880 CYS A O 1
ATOM 7040 N N . GLY A 1 881 ? 25.354 4.117 -30.237 1.00 94.56 881 GLY A N 1
ATOM 7041 C CA . GLY A 1 881 ? 25.472 4.539 -31.630 1.00 94.56 881 GLY A CA 1
ATOM 7042 C C . GLY A 1 881 ? 24.139 4.470 -32.357 1.00 94.56 881 GLY A C 1
ATOM 7043 O O . GLY A 1 881 ? 23.105 4.204 -31.743 1.00 94.56 881 GLY A O 1
ATOM 7044 N N . TRP A 1 882 ? 24.167 4.690 -33.670 1.00 94.94 882 TRP A N 1
ATOM 7045 C CA . TRP A 1 882 ? 22.959 4.683 -34.494 1.00 94.94 882 TRP A CA 1
ATOM 7046 C C . TRP A 1 882 ? 23.088 3.747 -35.681 1.00 94.94 882 TRP A C 1
ATOM 7048 O O . TRP A 1 882 ? 24.147 3.653 -36.308 1.00 94.94 882 TRP A O 1
ATOM 7058 N N . LEU A 1 883 ? 21.972 3.109 -36.010 1.00 94.81 883 LEU A N 1
ATOM 7059 C CA . LEU A 1 883 ? 21.790 2.307 -37.206 1.00 94.81 883 LEU A CA 1
ATOM 7060 C C . LEU A 1 883 ? 20.741 2.962 -38.092 1.00 94.81 883 LEU A C 1
ATOM 7062 O O . LEU A 1 883 ? 19.716 3.438 -37.607 1.00 94.81 883 LEU A O 1
ATOM 7066 N N . LEU A 1 884 ? 20.983 2.958 -39.395 1.00 91.50 884 LEU A N 1
ATOM 7067 C CA . LEU A 1 884 ? 20.027 3.444 -40.376 1.00 91.50 884 LEU A CA 1
ATOM 7068 C C . LEU A 1 884 ? 19.856 2.388 -41.474 1.00 91.50 884 LEU A C 1
ATOM 7070 O O . LEU A 1 884 ? 20.797 2.174 -42.248 1.00 91.50 884 LEU A O 1
ATOM 7074 N N . PRO A 1 885 ? 18.704 1.695 -41.533 1.00 89.62 885 PRO A N 1
ATOM 7075 C CA . PRO A 1 885 ? 18.422 0.763 -42.615 1.00 89.62 885 PRO A CA 1
ATOM 7076 C C . PRO A 1 885 ? 18.205 1.544 -43.916 1.00 89.62 885 PRO A C 1
ATOM 7078 O O . PRO A 1 885 ? 17.356 2.434 -43.986 1.00 89.62 885 PRO A O 1
ATOM 7081 N N . ASN A 1 886 ? 18.978 1.215 -44.950 1.00 83.38 886 ASN A N 1
ATOM 7082 C CA . ASN A 1 886 ? 18.838 1.783 -46.281 1.00 83.38 886 ASN A CA 1
ATOM 7083 C C . ASN A 1 886 ? 18.192 0.758 -47.216 1.00 83.38 886 ASN A C 1
ATOM 7085 O O . ASN A 1 886 ? 18.825 -0.195 -47.670 1.00 83.38 886 ASN A O 1
ATOM 7089 N N . ASN A 1 887 ? 16.923 0.999 -47.535 1.00 74.81 887 ASN A N 1
ATOM 7090 C CA . ASN A 1 887 ? 16.112 0.105 -48.363 1.00 74.81 887 ASN A CA 1
ATOM 7091 C C . ASN A 1 887 ? 16.373 0.268 -49.871 1.00 74.81 887 ASN A C 1
ATOM 7093 O O . ASN A 1 887 ? 15.764 -0.439 -50.668 1.00 74.81 887 ASN A O 1
ATOM 7097 N N . LEU A 1 888 ? 17.230 1.212 -50.287 1.00 75.50 888 LEU A N 1
ATOM 7098 C CA . LEU A 1 888 ? 17.557 1.416 -51.705 1.00 75.50 888 LEU A CA 1
ATOM 7099 C C . LEU A 1 888 ? 18.681 0.501 -52.204 1.00 75.50 888 LEU A C 1
ATOM 7101 O O . LEU A 1 888 ? 18.701 0.165 -53.386 1.00 75.50 888 LEU A O 1
ATOM 7105 N N . ASP A 1 889 ? 19.621 0.127 -51.336 1.00 76.50 889 ASP A N 1
ATOM 7106 C CA . ASP A 1 889 ? 20.795 -0.683 -51.692 1.00 76.50 889 ASP A CA 1
ATOM 7107 C C . ASP A 1 889 ? 21.062 -1.853 -50.729 1.00 76.50 889 ASP A C 1
ATOM 7109 O O . ASP A 1 889 ? 22.170 -2.396 -50.713 1.00 76.50 889 ASP A O 1
ATOM 7113 N N . ASP A 1 890 ? 20.043 -2.248 -49.956 1.00 83.00 890 ASP A N 1
ATOM 7114 C CA . ASP A 1 890 ? 20.075 -3.334 -48.968 1.00 83.00 890 ASP A CA 1
ATOM 7115 C C . ASP A 1 890 ? 21.296 -3.240 -48.036 1.00 83.00 890 ASP A C 1
ATOM 7117 O O . ASP A 1 890 ? 22.052 -4.203 -47.829 1.00 83.00 890 ASP A O 1
ATOM 7121 N N . SER A 1 891 ? 21.514 -2.038 -47.494 1.00 89.12 891 SER A N 1
ATOM 7122 C CA . SER A 1 891 ? 22.621 -1.742 -46.587 1.00 89.12 891 SER A CA 1
ATOM 7123 C C . SER A 1 891 ? 22.156 -1.217 -45.228 1.00 89.12 891 SER A C 1
ATOM 7125 O O . SER A 1 891 ? 21.071 -0.663 -45.072 1.00 89.12 891 SER A O 1
ATOM 7127 N N . LEU A 1 892 ? 22.997 -1.404 -44.213 1.00 93.00 892 LEU A N 1
ATOM 7128 C CA . LEU A 1 892 ? 22.803 -0.894 -42.860 1.00 93.00 892 LEU A CA 1
ATOM 7129 C C . LEU A 1 892 ? 23.919 0.105 -42.566 1.00 93.00 892 LEU A C 1
ATOM 7131 O O . LEU A 1 892 ? 25.074 -0.292 -42.379 1.00 93.00 892 LEU A O 1
ATOM 7135 N N . ALA A 1 893 ? 23.597 1.396 -42.558 1.00 92.38 893 ALA A N 1
ATOM 7136 C CA . ALA A 1 893 ? 24.557 2.439 -42.221 1.00 92.38 893 ALA A CA 1
ATOM 7137 C C . ALA A 1 893 ? 24.732 2.552 -40.700 1.00 92.38 893 ALA A C 1
ATOM 7139 O O . ALA A 1 893 ? 23.775 2.433 -39.938 1.00 92.38 893 ALA A O 1
ATOM 7140 N N . VAL A 1 894 ? 25.975 2.772 -40.272 1.00 95.06 894 VAL A N 1
ATOM 7141 C CA . VAL A 1 894 ? 26.415 2.767 -38.874 1.00 95.06 894 VAL A CA 1
ATOM 7142 C C . VAL A 1 894 ? 27.048 4.111 -38.535 1.00 95.06 894 VAL A C 1
ATOM 7144 O O . VAL A 1 894 ? 27.960 4.578 -39.230 1.00 95.06 894 VAL A O 1
ATOM 7147 N N . TYR A 1 895 ? 26.602 4.706 -37.433 1.00 94.00 895 TYR A N 1
ATOM 7148 C CA . TYR A 1 895 ? 27.047 6.008 -36.945 1.00 94.00 895 TYR A CA 1
ATOM 7149 C C . TYR A 1 895 ? 27.482 5.924 -35.481 1.00 94.00 895 TYR A C 1
ATOM 7151 O O . TYR A 1 895 ? 26.982 5.095 -34.720 1.00 94.00 895 TYR A O 1
ATOM 7159 N N . ASP A 1 896 ? 28.396 6.806 -35.077 1.00 92.50 896 ASP A N 1
ATOM 7160 C CA . ASP A 1 896 ? 28.724 6.982 -33.659 1.00 92.50 896 ASP A CA 1
ATOM 7161 C C . ASP A 1 896 ? 27.606 7.711 -32.905 1.00 92.50 896 ASP A C 1
ATOM 7163 O O . ASP A 1 896 ? 26.684 8.253 -33.512 1.00 92.50 896 ASP A O 1
ATOM 7167 N N . ARG A 1 897 ? 27.709 7.773 -31.572 1.00 89.56 897 ARG A N 1
ATOM 7168 C CA . ARG A 1 897 ? 26.716 8.407 -30.690 1.00 89.56 897 ARG A CA 1
ATOM 7169 C C . ARG A 1 897 ? 26.349 9.849 -31.067 1.00 89.56 897 ARG A C 1
ATOM 7171 O O . ARG A 1 897 ? 25.230 10.275 -30.806 1.00 89.56 897 ARG A O 1
ATOM 7178 N N . THR A 1 898 ? 27.257 10.583 -31.716 1.00 88.69 898 THR A N 1
ATOM 7179 C CA . THR A 1 898 ? 27.051 11.983 -32.123 1.00 88.69 898 THR A CA 1
ATOM 7180 C C . THR A 1 898 ? 26.362 12.131 -33.479 1.00 88.69 898 THR A C 1
ATOM 7182 O O . THR A 1 898 ? 26.113 13.259 -33.907 1.00 88.69 898 THR A O 1
ATOM 7185 N N . GLY A 1 899 ? 26.054 11.020 -34.156 1.00 87.81 899 GLY A N 1
ATOM 7186 C CA . GLY A 1 899 ? 25.447 10.994 -35.485 1.00 87.81 899 GLY A CA 1
ATOM 7187 C C . GLY A 1 899 ? 26.459 11.051 -36.632 1.00 87.81 899 GLY A C 1
ATOM 7188 O O . GLY A 1 899 ? 26.071 11.280 -37.775 1.00 87.81 899 GLY A O 1
ATOM 7189 N N . ARG A 1 900 ? 27.761 10.848 -36.383 1.00 90.38 900 ARG A N 1
ATOM 7190 C CA . ARG A 1 900 ? 28.780 10.880 -37.444 1.00 90.38 900 ARG A CA 1
ATOM 7191 C C . ARG A 1 900 ? 28.953 9.501 -38.084 1.00 90.38 900 ARG A C 1
ATOM 7193 O O . ARG A 1 900 ? 29.158 8.504 -37.396 1.00 90.38 900 ARG A O 1
ATOM 7200 N N . ALA A 1 901 ? 28.944 9.454 -39.417 1.00 90.00 901 ALA A N 1
ATOM 7201 C CA . ALA A 1 901 ? 29.034 8.207 -40.180 1.00 90.00 901 ALA A CA 1
ATOM 7202 C C . ALA A 1 901 ? 30.368 7.466 -39.955 1.00 90.00 901 ALA A C 1
ATOM 7204 O O . ALA A 1 901 ? 31.450 8.063 -40.064 1.00 90.00 901 ALA A O 1
ATOM 7205 N N . LEU A 1 902 ? 30.288 6.160 -39.668 1.00 92.31 902 LEU A N 1
ATOM 7206 C CA . LEU A 1 902 ? 31.425 5.253 -39.457 1.00 92.31 902 LEU A CA 1
ATOM 7207 C C . LEU A 1 902 ? 31.625 4.307 -40.651 1.00 92.31 902 LEU A C 1
ATOM 7209 O O . LEU A 1 902 ? 32.745 4.176 -41.151 1.00 92.31 902 LEU A O 1
ATOM 7213 N N . GLY A 1 903 ? 30.543 3.707 -41.149 1.00 91.94 903 GLY A N 1
ATOM 7214 C CA . GLY A 1 903 ? 30.548 2.784 -42.286 1.00 91.94 903 GLY A CA 1
ATOM 7215 C C . GLY A 1 903 ? 29.185 2.157 -42.543 1.00 91.94 903 GLY A C 1
ATOM 7216 O O . GLY A 1 903 ? 28.200 2.560 -41.933 1.00 91.94 903 GLY A O 1
ATOM 7217 N N . SER A 1 904 ? 29.130 1.185 -43.450 1.00 92.19 904 SER A N 1
ATOM 7218 C CA . SER A 1 904 ? 27.903 0.462 -43.793 1.00 92.19 904 SER A CA 1
ATOM 7219 C C . SER A 1 904 ? 28.184 -1.019 -44.038 1.00 92.19 904 SER A C 1
ATOM 7221 O O . SER A 1 904 ? 29.204 -1.380 -44.637 1.00 92.19 904 SER A O 1
ATOM 7223 N N . LEU A 1 905 ? 27.257 -1.870 -43.598 1.00 93.69 905 LEU A N 1
ATOM 7224 C CA . LEU A 1 905 ? 27.198 -3.283 -43.971 1.00 93.69 905 LEU A CA 1
ATOM 7225 C C . LEU A 1 905 ? 26.279 -3.449 -45.179 1.00 93.69 905 LEU A C 1
ATOM 7227 O O . LEU A 1 905 ? 25.164 -2.944 -45.160 1.00 93.69 905 LEU A O 1
ATOM 7231 N N . TYR A 1 906 ? 26.725 -4.172 -46.200 1.00 91.44 906 TYR A N 1
ATOM 7232 C CA . TYR A 1 906 ? 25.925 -4.497 -47.382 1.00 91.44 906 TYR A CA 1
ATOM 7233 C C . TYR A 1 906 ? 25.529 -5.969 -47.339 1.00 91.44 906 TYR A C 1
ATOM 7235 O O . TYR A 1 906 ? 26.351 -6.808 -46.957 1.00 91.44 906 TYR A O 1
ATOM 7243 N N . ALA A 1 907 ? 24.314 -6.300 -47.788 1.00 89.50 907 ALA A N 1
ATOM 7244 C CA . ALA A 1 907 ? 23.834 -7.678 -47.952 1.00 89.50 907 ALA A CA 1
ATOM 7245 C C . ALA A 1 907 ? 24.522 -8.414 -49.129 1.00 89.50 907 ALA A C 1
ATOM 7247 O O . ALA A 1 907 ? 23.898 -9.087 -49.945 1.00 89.50 907 ALA A O 1
ATOM 7248 N N . LEU A 1 908 ? 25.847 -8.293 -49.215 1.00 90.06 908 LEU A N 1
ATOM 7249 C CA . LEU A 1 908 ? 26.741 -8.913 -50.185 1.00 90.06 908 LEU A CA 1
ATOM 7250 C C . LEU A 1 908 ? 27.833 -9.672 -49.430 1.00 90.06 908 LEU A C 1
ATOM 7252 O O . LEU A 1 908 ? 28.265 -9.241 -48.361 1.00 90.06 908 LEU A O 1
ATOM 7256 N N . SER A 1 909 ? 28.303 -10.790 -49.979 1.00 89.69 909 SER A N 1
ATOM 7257 C CA . SER A 1 909 ? 29.431 -11.526 -49.398 1.00 89.69 909 SER A CA 1
ATOM 7258 C C . SER A 1 909 ? 30.707 -10.683 -49.411 1.00 89.69 909 SER A C 1
ATOM 7260 O O . SER A 1 909 ? 31.018 -10.026 -50.409 1.00 89.69 909 SER A O 1
ATOM 7262 N N . ASP A 1 910 ? 31.474 -10.735 -48.322 1.00 89.31 910 ASP A N 1
ATOM 7263 C CA . ASP A 1 910 ? 32.756 -10.047 -48.254 1.00 89.31 910 ASP A CA 1
ATOM 7264 C C . ASP A 1 910 ? 33.736 -10.631 -49.298 1.00 89.31 910 ASP A C 1
ATOM 7266 O O . ASP A 1 910 ? 33.912 -11.854 -49.366 1.00 89.31 910 ASP A O 1
ATOM 7270 N N . PRO A 1 911 ? 34.400 -9.788 -50.117 1.00 87.12 911 PRO A N 1
ATOM 7271 C CA . PRO A 1 911 ? 35.321 -10.254 -51.154 1.00 87.12 911 PRO A CA 1
ATOM 7272 C C . PRO A 1 911 ? 36.505 -11.080 -50.633 1.00 87.12 911 PRO A C 1
ATOM 7274 O O . PRO A 1 911 ? 37.092 -11.847 -51.396 1.00 87.12 911 PRO A O 1
ATOM 7277 N N . GLN A 1 912 ? 36.890 -10.902 -49.366 1.00 87.38 912 GLN A N 1
ATOM 7278 C CA . GLN A 1 912 ? 38.002 -11.605 -48.725 1.00 87.38 912 GLN A CA 1
ATOM 7279 C C . GLN A 1 912 ? 37.533 -12.831 -47.932 1.00 87.38 912 GLN A C 1
ATOM 7281 O O . GLN A 1 912 ? 38.310 -13.770 -47.754 1.00 87.38 912 GLN A O 1
ATOM 7286 N N . ASN A 1 913 ? 36.276 -12.854 -47.482 1.00 89.25 913 ASN A N 1
ATOM 7287 C CA . ASN A 1 913 ? 35.686 -13.987 -46.776 1.00 89.25 913 ASN A CA 1
ATOM 7288 C C . ASN A 1 913 ? 34.183 -14.114 -47.069 1.00 89.25 913 ASN A C 1
ATOM 7290 O O . ASN A 1 913 ? 33.362 -13.446 -46.448 1.00 89.25 913 ASN A O 1
ATOM 7294 N N . ALA A 1 914 ? 33.812 -15.047 -47.948 1.00 88.12 914 ALA A N 1
ATOM 7295 C CA . ALA A 1 914 ? 32.429 -15.208 -48.399 1.00 88.12 914 ALA A CA 1
ATOM 7296 C C . ALA A 1 914 ? 31.407 -15.537 -47.285 1.00 88.12 914 ALA A C 1
ATOM 7298 O O . ALA A 1 914 ? 30.207 -15.395 -47.518 1.00 88.12 914 ALA A O 1
ATOM 7299 N N . ALA A 1 915 ? 31.866 -15.964 -46.100 1.00 89.38 915 ALA A N 1
ATOM 7300 C CA . ALA A 1 915 ? 31.018 -16.207 -44.933 1.00 89.38 915 ALA A CA 1
ATOM 7301 C C . ALA A 1 915 ? 30.577 -14.918 -44.211 1.00 89.38 915 ALA A C 1
ATOM 7303 O O . ALA A 1 915 ? 29.636 -14.960 -43.426 1.00 89.38 915 ALA A O 1
ATOM 7304 N N . LEU A 1 916 ? 31.238 -13.785 -44.464 1.00 92.50 916 LEU A N 1
ATOM 7305 C CA . LEU A 1 916 ? 30.941 -12.499 -43.834 1.00 92.50 916 LEU A CA 1
ATOM 7306 C C . LEU A 1 916 ? 30.089 -11.618 -44.750 1.00 92.50 916 LEU A C 1
ATOM 7308 O O . LEU A 1 916 ? 30.182 -11.705 -45.976 1.00 92.50 916 LEU A O 1
ATOM 7312 N N . ALA A 1 917 ? 29.289 -10.733 -44.156 1.00 93.25 917 ALA A N 1
ATOM 7313 C CA . ALA A 1 917 ? 28.707 -9.610 -44.886 1.00 93.25 917 ALA A CA 1
ATOM 7314 C C . ALA A 1 917 ? 29.787 -8.558 -45.206 1.00 93.25 917 ALA A C 1
ATOM 7316 O O . ALA A 1 917 ? 30.728 -8.348 -44.430 1.00 93.25 917 ALA A O 1
ATOM 7317 N N . GLN A 1 918 ? 29.655 -7.885 -46.348 1.00 93.25 918 GLN A N 1
ATOM 7318 C CA . GLN A 1 918 ? 30.626 -6.902 -46.811 1.00 93.25 918 GLN A CA 1
ATOM 7319 C C . GLN A 1 918 ? 30.542 -5.614 -45.981 1.00 93.25 918 GLN A C 1
ATOM 7321 O O . GLN A 1 918 ? 29.532 -4.911 -46.003 1.00 93.25 918 GLN A O 1
ATOM 7326 N N . TRP A 1 919 ? 31.645 -5.254 -45.324 1.00 92.88 919 TRP A N 1
ATOM 7327 C CA . TRP A 1 919 ? 31.804 -3.975 -44.626 1.00 92.88 919 TRP A CA 1
ATOM 7328 C C . TRP A 1 919 ? 32.513 -2.941 -45.507 1.00 92.88 919 TRP A C 1
ATOM 7330 O O . TRP A 1 919 ? 33.517 -3.246 -46.157 1.00 92.88 919 TRP A O 1
ATOM 7340 N N . ARG A 1 920 ? 32.029 -1.692 -45.507 1.00 89.00 920 ARG A N 1
ATOM 7341 C CA . ARG A 1 920 ? 32.726 -0.552 -46.126 1.00 89.00 920 ARG A CA 1
ATOM 7342 C C . ARG A 1 920 ? 32.738 0.649 -45.185 1.00 89.00 920 ARG A C 1
ATOM 7344 O O . ARG A 1 920 ? 31.710 1.008 -44.623 1.00 89.00 920 ARG A O 1
ATOM 7351 N N . SER A 1 921 ? 33.889 1.310 -45.065 1.00 88.31 921 SER A N 1
ATOM 7352 C CA . SER A 1 921 ? 34.007 2.588 -44.349 1.00 88.31 921 SER A CA 1
ATOM 7353 C C . SER A 1 921 ? 33.122 3.666 -44.976 1.00 88.31 921 SER A C 1
ATOM 7355 O O . SER A 1 921 ? 32.906 3.656 -46.191 1.00 88.31 921 SER A O 1
ATOM 7357 N N . ALA A 1 922 ? 32.674 4.624 -44.161 1.00 87.75 922 ALA A N 1
ATOM 7358 C CA . ALA A 1 922 ? 31.806 5.702 -44.622 1.00 87.75 922 ALA A CA 1
ATOM 7359 C C . ALA A 1 922 ? 32.447 6.488 -45.790 1.00 87.75 922 ALA A C 1
ATOM 7361 O O . ALA A 1 922 ? 33.631 6.852 -45.706 1.00 87.75 922 ALA A O 1
ATOM 7362 N N . PRO A 1 923 ? 31.693 6.778 -46.868 1.00 82.31 923 PRO A N 1
ATOM 7363 C CA . PRO A 1 923 ? 32.176 7.594 -47.975 1.00 82.31 923 PRO A CA 1
ATOM 7364 C C . PRO A 1 923 ? 32.669 8.970 -47.502 1.00 82.31 923 PRO A C 1
ATOM 7366 O O . PRO A 1 923 ? 32.086 9.581 -46.612 1.00 82.31 923 PRO A O 1
ATOM 7369 N N . GLY A 1 924 ? 33.758 9.468 -48.089 1.00 77.31 924 GLY A N 1
ATOM 7370 C CA . GLY A 1 924 ? 34.366 10.752 -47.709 1.00 77.31 924 GLY A CA 1
ATOM 7371 C C . GLY A 1 924 ? 35.413 10.688 -46.587 1.00 77.31 924 GLY A C 1
ATOM 7372 O O . GLY A 1 924 ? 36.084 11.688 -46.340 1.00 77.31 924 GLY A O 1
ATOM 7373 N N . ARG A 1 925 ? 35.617 9.537 -45.924 1.00 77.81 925 ARG A N 1
ATOM 7374 C CA . ARG A 1 925 ? 36.709 9.358 -44.944 1.00 77.81 925 ARG A CA 1
ATOM 7375 C C . ARG A 1 925 ? 38.010 8.894 -45.599 1.00 77.81 925 ARG A C 1
ATOM 7377 O O . ARG A 1 925 ? 38.025 7.935 -46.370 1.00 77.81 925 ARG A O 1
ATOM 7384 N N . GLU A 1 926 ? 39.122 9.536 -45.240 1.00 70.06 926 GLU A N 1
ATOM 7385 C CA . GLU A 1 926 ? 40.461 9.125 -45.693 1.00 70.06 926 GLU A CA 1
ATOM 7386 C C . GLU A 1 926 ? 40.965 7.850 -44.994 1.00 70.06 926 GLU A C 1
ATOM 7388 O O . GLU A 1 926 ? 41.677 7.055 -45.610 1.00 70.06 926 GLU A O 1
ATOM 7393 N N . SER A 1 927 ? 40.573 7.620 -43.736 1.00 75.19 927 SER A N 1
ATOM 7394 C CA . SER A 1 927 ? 40.942 6.431 -42.963 1.00 75.19 927 SER A CA 1
ATOM 7395 C C . SER A 1 927 ? 39.918 5.302 -43.106 1.00 75.19 927 SER A C 1
ATOM 7397 O O . SER A 1 927 ? 38.705 5.514 -43.051 1.00 75.19 927 SER A O 1
ATOM 7399 N N . VAL A 1 928 ? 40.419 4.074 -43.267 1.00 78.31 928 VAL A N 1
ATOM 7400 C CA . VAL A 1 928 ? 39.598 2.861 -43.169 1.00 78.31 928 VAL A CA 1
ATOM 7401 C C . VAL A 1 928 ? 39.278 2.622 -41.697 1.00 78.31 928 VAL A C 1
ATOM 7403 O O . VAL A 1 928 ? 40.187 2.639 -40.873 1.00 78.31 928 VAL A O 1
ATOM 7406 N N . VAL A 1 929 ? 38.004 2.401 -41.376 1.00 83.62 929 VAL A N 1
ATOM 7407 C CA . VAL A 1 929 ? 37.563 2.039 -40.025 1.00 83.62 929 VAL A CA 1
ATOM 7408 C C . VAL A 1 929 ? 37.218 0.564 -40.041 1.00 83.62 929 VAL A C 1
ATOM 7410 O O . VAL A 1 929 ? 36.324 0.162 -40.784 1.00 83.62 929 VAL A O 1
ATOM 7413 N N . ALA A 1 930 ? 37.935 -0.254 -39.275 1.00 87.12 930 ALA A N 1
ATOM 7414 C CA . ALA A 1 930 ? 37.530 -1.637 -39.066 1.00 87.12 930 ALA A CA 1
ATOM 7415 C C . ALA A 1 930 ? 36.419 -1.699 -38.009 1.00 87.12 930 ALA A C 1
ATOM 7417 O O . ALA A 1 930 ? 36.327 -0.832 -37.144 1.00 87.12 930 ALA A O 1
ATOM 7418 N N . ILE A 1 931 ? 35.596 -2.749 -38.043 1.00 88.44 931 ILE A N 1
ATOM 7419 C CA . ILE A 1 931 ? 34.522 -2.947 -37.053 1.00 88.44 931 ILE A CA 1
ATOM 7420 C C . ILE A 1 931 ? 35.086 -3.055 -35.624 1.00 88.44 931 ILE A C 1
ATOM 7422 O O . ILE A 1 931 ? 34.474 -2.565 -34.678 1.00 88.44 931 ILE A O 1
ATOM 7426 N N . ALA A 1 932 ? 36.283 -3.628 -35.468 1.00 88.25 932 ALA A N 1
ATOM 7427 C CA . ALA A 1 932 ? 36.982 -3.718 -34.184 1.00 88.25 932 ALA A CA 1
ATOM 7428 C C . ALA A 1 932 ? 37.448 -2.355 -33.631 1.00 88.25 932 ALA A C 1
ATOM 7430 O O . ALA A 1 932 ? 37.701 -2.249 -32.437 1.00 88.25 932 ALA A O 1
ATOM 7431 N N . ASP A 1 933 ? 37.536 -1.330 -34.485 1.00 88.44 933 ASP A N 1
ATOM 7432 C CA . ASP A 1 933 ? 37.988 0.021 -34.132 1.00 88.44 933 ASP A CA 1
ATOM 7433 C C . ASP A 1 933 ? 36.811 1.006 -33.980 1.00 88.44 933 ASP A C 1
ATOM 7435 O O . ASP A 1 933 ? 37.015 2.224 -33.953 1.00 88.44 933 ASP A O 1
ATOM 7439 N N . LEU A 1 934 ? 35.563 0.515 -33.946 1.00 89.94 934 LEU A N 1
ATOM 7440 C CA . LEU A 1 934 ? 34.411 1.383 -33.702 1.00 89.94 934 LEU A CA 1
ATOM 7441 C C . LEU A 1 934 ? 34.493 1.969 -32.276 1.00 89.94 934 LEU A C 1
ATOM 7443 O O . LEU A 1 934 ? 34.874 1.243 -31.358 1.00 89.94 934 LEU A O 1
ATOM 7447 N N . PRO A 1 935 ? 34.141 3.258 -32.071 1.00 87.06 935 PRO A N 1
ATOM 7448 C CA . PRO A 1 935 ? 34.382 3.948 -30.799 1.00 87.06 935 PRO A CA 1
ATOM 7449 C C . PRO A 1 935 ? 33.697 3.310 -29.587 1.00 87.06 935 PRO A C 1
ATOM 7451 O O . PRO A 1 935 ? 34.272 3.297 -28.503 1.00 87.06 935 PRO A O 1
ATOM 7454 N N . ASP A 1 936 ? 32.483 2.787 -29.775 1.00 90.38 936 ASP A N 1
ATOM 7455 C CA . ASP A 1 936 ? 31.707 2.145 -28.720 1.00 90.38 936 ASP A CA 1
ATOM 7456 C C . ASP A 1 936 ? 31.843 0.606 -28.797 1.00 90.38 936 ASP A C 1
ATOM 7458 O O . ASP A 1 936 ? 31.570 0.013 -29.853 1.00 90.38 936 ASP A O 1
ATOM 7462 N N . PRO A 1 937 ? 32.237 -0.072 -27.700 1.00 89.25 937 PRO A N 1
ATOM 7463 C CA . PRO A 1 937 ? 32.415 -1.523 -27.687 1.00 89.25 937 PRO A CA 1
ATOM 7464 C C . PRO A 1 937 ? 31.136 -2.321 -27.965 1.00 89.25 937 PRO A C 1
ATOM 7466 O O . PRO A 1 937 ? 31.210 -3.410 -28.531 1.00 89.25 937 PRO A O 1
ATOM 7469 N N . HIS A 1 938 ? 29.967 -1.825 -27.561 1.00 89.50 938 HIS A N 1
ATOM 7470 C CA . HIS A 1 938 ? 28.690 -2.519 -27.738 1.00 89.50 938 HIS A CA 1
ATOM 7471 C C . HIS A 1 938 ? 28.143 -2.340 -29.150 1.00 89.50 938 HIS A C 1
ATOM 7473 O O . HIS A 1 938 ? 27.676 -3.313 -29.746 1.00 89.50 938 HIS A O 1
ATOM 7479 N N . LEU A 1 939 ? 28.325 -1.158 -29.741 1.00 93.44 939 LEU A N 1
ATOM 7480 C CA . LEU A 1 939 ? 28.124 -0.949 -31.172 1.00 93.44 939 LEU A CA 1
ATOM 7481 C C . LEU A 1 939 ? 29.029 -1.885 -31.984 1.00 93.44 939 LEU A C 1
ATOM 7483 O O . LEU A 1 939 ? 28.553 -2.567 -32.889 1.00 93.44 939 LEU A O 1
ATOM 7487 N N . SER A 1 940 ? 30.317 -1.976 -31.631 1.00 93.38 940 SER A N 1
ATOM 7488 C CA . SER A 1 940 ? 31.264 -2.890 -32.282 1.00 93.38 940 SER A CA 1
ATOM 7489 C C . SER A 1 940 ? 30.795 -4.345 -32.228 1.00 93.38 940 SER A C 1
ATOM 7491 O O . SER A 1 940 ? 30.745 -5.012 -33.264 1.00 93.38 940 SER A O 1
ATOM 7493 N N . LYS A 1 941 ? 30.368 -4.821 -31.051 1.00 92.38 941 LYS A N 1
ATOM 7494 C CA . LYS A 1 941 ? 29.836 -6.180 -30.861 1.00 92.38 941 LYS A CA 1
ATOM 7495 C C . LYS A 1 941 ? 28.576 -6.434 -31.687 1.00 92.38 941 LYS A C 1
ATOM 7497 O O . LYS A 1 941 ? 28.498 -7.470 -32.342 1.00 92.38 941 LYS A O 1
ATOM 7502 N N . ALA A 1 942 ? 27.621 -5.503 -31.698 1.00 93.88 942 ALA A N 1
ATOM 7503 C CA . ALA A 1 942 ? 26.384 -5.644 -32.468 1.00 93.88 942 ALA A CA 1
ATOM 7504 C C . ALA A 1 942 ? 26.669 -5.730 -33.977 1.00 93.88 942 ALA A C 1
ATOM 7506 O O . ALA A 1 942 ? 26.164 -6.616 -34.665 1.00 93.88 942 ALA A O 1
ATOM 7507 N N . ILE A 1 943 ? 27.550 -4.872 -34.497 1.00 95.69 943 ILE A N 1
ATOM 7508 C CA . ILE A 1 943 ? 27.932 -4.899 -35.915 1.00 95.69 943 ILE A CA 1
ATOM 7509 C C . ILE A 1 943 ? 28.740 -6.156 -36.262 1.00 95.69 943 ILE A C 1
ATOM 7511 O O . ILE A 1 943 ? 28.495 -6.769 -37.302 1.00 95.69 943 ILE A O 1
ATOM 7515 N N . ALA A 1 944 ? 29.656 -6.591 -35.392 1.00 94.19 944 ALA A N 1
ATOM 7516 C CA . ALA A 1 944 ? 30.413 -7.829 -35.582 1.00 94.19 944 ALA A CA 1
ATOM 7517 C C . ALA A 1 944 ? 29.502 -9.069 -35.588 1.00 94.19 944 ALA A C 1
ATOM 7519 O O . ALA A 1 944 ? 29.688 -9.965 -36.414 1.00 94.19 944 ALA A O 1
ATOM 7520 N N . TYR A 1 945 ? 28.485 -9.098 -34.720 1.00 94.69 945 TYR A N 1
ATOM 7521 C CA . TYR A 1 945 ? 27.468 -10.150 -34.675 1.00 94.69 945 TYR A CA 1
ATOM 7522 C C . TYR A 1 945 ? 26.716 -10.275 -36.003 1.00 94.69 945 TYR A C 1
ATOM 7524 O O . TYR A 1 945 ? 26.554 -11.384 -36.523 1.00 94.69 945 TYR A O 1
ATOM 7532 N N . ILE A 1 946 ? 26.276 -9.139 -36.555 1.00 94.94 946 ILE A N 1
ATOM 7533 C CA . ILE A 1 946 ? 25.536 -9.085 -37.819 1.00 94.94 946 ILE A CA 1
ATOM 7534 C C . ILE A 1 946 ? 26.452 -9.499 -38.977 1.00 94.94 946 ILE A C 1
ATOM 7536 O O . ILE A 1 946 ? 26.074 -10.335 -39.797 1.00 94.94 946 ILE A O 1
ATOM 7540 N N . GLN A 1 947 ? 27.681 -8.971 -39.024 1.00 95.00 947 GLN A N 1
ATOM 7541 C CA . GLN A 1 947 ? 28.644 -9.297 -40.076 1.00 95.00 947 GLN A CA 1
ATOM 7542 C C . GLN A 1 947 ? 28.989 -10.794 -40.100 1.00 95.00 947 GLN A C 1
ATOM 7544 O O . GLN A 1 947 ? 29.056 -11.396 -41.175 1.00 95.00 947 GLN A O 1
ATOM 7549 N N . GLY A 1 948 ? 29.202 -11.385 -38.920 1.00 93.25 948 GLY A N 1
ATOM 7550 C CA . GLY A 1 948 ? 29.633 -12.772 -38.738 1.00 93.25 948 GLY A CA 1
ATOM 7551 C C . GLY A 1 948 ? 28.645 -13.827 -39.238 1.00 93.25 948 GLY A C 1
ATOM 7552 O O . GLY A 1 948 ? 29.062 -14.946 -39.528 1.00 93.25 948 GLY A O 1
ATOM 7553 N N . ARG A 1 949 ? 27.358 -13.478 -39.374 1.00 93.50 949 ARG A N 1
ATOM 7554 C CA . ARG A 1 949 ? 26.291 -14.371 -39.869 1.00 93.50 949 ARG A CA 1
ATOM 7555 C C . ARG A 1 949 ? 26.055 -14.283 -41.380 1.00 93.50 949 ARG A C 1
ATOM 7557 O O . ARG A 1 949 ? 25.245 -15.031 -41.926 1.00 93.50 949 ARG A O 1
ATOM 7564 N N . GLY A 1 950 ? 26.794 -13.414 -42.068 1.00 93.44 950 GLY A N 1
ATOM 7565 C CA . GLY A 1 950 ? 26.824 -13.348 -43.525 1.00 93.44 950 GLY A CA 1
ATOM 7566 C C . GLY A 1 950 ? 25.693 -12.538 -44.164 1.00 93.44 950 GLY A C 1
ATOM 7567 O O . GLY A 1 950 ? 24.805 -11.996 -43.509 1.00 93.44 950 GLY A O 1
ATOM 7568 N N . ALA A 1 951 ? 25.743 -12.451 -45.495 1.00 92.38 951 ALA A N 1
ATOM 7569 C CA . ALA A 1 951 ? 24.868 -11.592 -46.294 1.00 92.38 951 ALA A CA 1
ATOM 7570 C C . ALA A 1 951 ? 23.371 -11.951 -46.201 1.00 92.38 951 ALA A C 1
ATOM 7572 O O . ALA A 1 951 ? 22.533 -11.057 -46.115 1.00 92.38 951 ALA A O 1
ATOM 7573 N N . ALA A 1 952 ? 23.033 -13.246 -46.180 1.00 92.38 952 ALA A N 1
ATOM 7574 C CA . ALA A 1 952 ? 21.642 -13.702 -46.097 1.00 92.38 952 ALA A CA 1
ATOM 7575 C C . ALA A 1 952 ? 20.988 -13.320 -44.759 1.00 92.38 952 ALA A C 1
ATOM 7577 O O . ALA A 1 952 ? 19.846 -12.867 -44.734 1.00 92.38 952 ALA A O 1
ATOM 7578 N N . PHE A 1 953 ? 21.735 -13.441 -43.655 1.00 94.19 953 PHE A N 1
ATOM 7579 C CA . PHE A 1 953 ? 21.272 -12.996 -42.345 1.00 94.19 953 PHE A CA 1
ATOM 7580 C C . PHE A 1 953 ? 20.997 -11.490 -42.334 1.00 94.19 953 PHE A C 1
ATOM 7582 O O . PHE A 1 953 ? 19.952 -11.077 -41.846 1.00 94.19 953 PHE A O 1
ATOM 7589 N N . LEU A 1 954 ? 21.889 -10.675 -42.909 1.00 94.25 954 LEU A N 1
ATOM 7590 C CA . LEU A 1 954 ? 21.697 -9.224 -42.971 1.00 94.25 954 LEU A CA 1
ATOM 7591 C C . LEU A 1 954 ? 20.428 -8.831 -43.747 1.00 94.25 954 LEU A C 1
ATOM 7593 O O . LEU A 1 954 ? 19.705 -7.950 -43.293 1.00 94.25 954 LEU A O 1
ATOM 7597 N N . GLY A 1 955 ? 20.115 -9.506 -44.858 1.00 92.62 955 GLY A N 1
ATOM 7598 C CA . GLY A 1 955 ? 18.853 -9.289 -45.579 1.00 92.62 955 GLY A CA 1
ATOM 7599 C C . GLY A 1 955 ? 17.622 -9.572 -44.705 1.00 92.62 955 GLY A C 1
ATOM 7600 O O . GLY A 1 955 ? 16.730 -8.732 -44.583 1.00 92.62 955 GLY A O 1
ATOM 7601 N N . ASN A 1 956 ? 17.618 -10.715 -44.012 1.00 93.50 956 ASN A N 1
ATOM 7602 C CA . ASN A 1 956 ? 16.554 -11.083 -43.072 1.00 93.50 956 ASN A CA 1
ATOM 7603 C C . ASN A 1 956 ? 16.461 -10.119 -41.877 1.00 93.50 956 ASN A C 1
ATOM 7605 O O . ASN A 1 956 ? 15.366 -9.810 -41.410 1.00 93.50 956 ASN A O 1
ATOM 7609 N N . PHE A 1 957 ? 17.597 -9.615 -41.400 1.00 94.69 957 PHE A N 1
ATOM 7610 C CA . PHE A 1 957 ? 17.685 -8.653 -40.307 1.00 94.69 957 PHE A CA 1
ATOM 7611 C C . PHE A 1 957 ? 17.136 -7.273 -40.697 1.00 94.69 957 PHE A C 1
ATOM 7613 O O . PHE A 1 957 ? 16.380 -6.678 -39.932 1.00 94.69 957 PHE A O 1
ATOM 7620 N N . LEU A 1 958 ? 17.439 -6.786 -41.906 1.00 92.88 958 LEU A N 1
ATOM 7621 C CA . LEU A 1 958 ? 16.851 -5.555 -42.448 1.00 92.88 958 LEU A CA 1
ATOM 7622 C C . LEU A 1 958 ? 15.329 -5.677 -42.588 1.00 92.88 958 LEU A C 1
ATOM 7624 O O . LEU A 1 958 ? 14.603 -4.759 -42.206 1.00 92.88 958 LEU A O 1
ATOM 7628 N N . SER A 1 959 ? 14.835 -6.820 -43.074 1.00 91.69 959 SER A N 1
ATOM 7629 C CA . SER A 1 959 ? 13.395 -7.107 -43.113 1.00 91.69 959 SER A CA 1
ATOM 7630 C C . SER A 1 959 ? 12.772 -7.074 -41.713 1.00 91.69 959 SER A C 1
ATOM 7632 O O . SER A 1 959 ? 11.724 -6.448 -41.530 1.00 91.69 959 SER A O 1
ATOM 7634 N N . ALA A 1 960 ? 13.448 -7.652 -40.713 1.00 92.88 960 ALA A N 1
ATOM 7635 C CA . ALA A 1 960 ? 12.961 -7.648 -39.340 1.00 92.88 960 ALA A CA 1
ATOM 7636 C C . ALA A 1 960 ? 12.843 -6.223 -38.765 1.00 92.88 960 ALA A C 1
ATOM 7638 O O . ALA A 1 960 ? 11.798 -5.869 -38.212 1.00 92.88 960 ALA A O 1
ATOM 7639 N N . ILE A 1 961 ? 13.878 -5.391 -38.953 1.00 93.00 961 ILE A N 1
ATOM 7640 C CA . ILE A 1 961 ? 13.901 -3.986 -38.511 1.00 93.00 961 ILE A CA 1
ATOM 7641 C C . ILE A 1 961 ? 12.794 -3.173 -39.183 1.00 93.00 961 ILE A C 1
ATOM 7643 O O . ILE A 1 961 ? 12.054 -2.466 -38.504 1.00 93.00 961 ILE A O 1
ATOM 7647 N N . ASN A 1 962 ? 12.677 -3.261 -40.510 1.00 89.94 962 ASN A N 1
ATOM 7648 C CA . ASN A 1 962 ? 11.694 -2.481 -41.261 1.00 89.94 962 ASN A CA 1
ATOM 7649 C C . ASN A 1 962 ? 10.259 -2.816 -40.845 1.00 89.94 962 ASN A C 1
ATOM 7651 O O . ASN A 1 962 ? 9.432 -1.916 -40.722 1.00 89.94 962 ASN A O 1
ATOM 7655 N N . THR A 1 963 ? 9.980 -4.097 -40.603 1.00 90.31 963 THR A N 1
ATOM 7656 C CA . THR A 1 963 ? 8.645 -4.543 -40.198 1.00 90.31 963 THR A CA 1
ATOM 7657 C C . THR A 1 963 ? 8.315 -4.112 -38.773 1.00 90.31 963 THR A C 1
ATOM 7659 O O . THR A 1 963 ? 7.228 -3.597 -38.538 1.00 90.31 963 THR A O 1
ATOM 7662 N N . ALA A 1 964 ? 9.276 -4.208 -37.848 1.00 90.75 964 ALA A N 1
ATOM 7663 C CA . ALA A 1 964 ? 9.104 -3.679 -36.498 1.00 90.75 964 ALA A CA 1
ATOM 7664 C C . ALA A 1 964 ? 8.844 -2.164 -36.519 1.00 90.75 964 ALA A C 1
ATOM 7666 O O . ALA A 1 964 ? 7.864 -1.695 -35.957 1.00 90.75 964 ALA A O 1
ATOM 7667 N N . LEU A 1 965 ? 9.644 -1.391 -37.261 1.00 89.06 965 LEU A N 1
ATOM 7668 C CA . LEU A 1 965 ? 9.440 0.055 -37.403 1.00 89.06 965 LEU A CA 1
ATOM 7669 C C . LEU A 1 965 ? 8.102 0.424 -38.061 1.00 89.06 965 LEU A C 1
ATOM 7671 O O . LEU A 1 965 ? 7.632 1.539 -37.856 1.00 89.06 965 LEU A O 1
ATOM 7675 N N . ALA A 1 966 ? 7.477 -0.458 -38.843 1.00 87.00 966 ALA A N 1
ATOM 7676 C CA . ALA A 1 966 ? 6.137 -0.211 -39.377 1.00 87.00 966 ALA A CA 1
ATOM 7677 C C . ALA A 1 966 ? 5.048 -0.266 -38.287 1.00 87.00 966 ALA A C 1
ATOM 7679 O O . ALA A 1 966 ? 4.010 0.375 -38.445 1.00 87.00 966 ALA A O 1
ATOM 7680 N N . GLY A 1 967 ? 5.293 -0.994 -37.190 1.00 85.25 967 GLY A N 1
ATOM 7681 C CA . GLY A 1 967 ? 4.402 -1.110 -36.031 1.00 85.25 967 GLY A CA 1
ATOM 7682 C C . GLY A 1 967 ? 4.597 -0.043 -34.946 1.00 85.25 967 GLY A C 1
ATOM 7683 O O . GLY A 1 967 ? 3.787 0.026 -34.030 1.00 85.25 967 GLY A O 1
ATOM 7684 N N . ILE A 1 968 ? 5.627 0.803 -35.057 1.00 88.12 968 ILE A N 1
ATOM 7685 C CA . ILE A 1 968 ? 6.012 1.790 -34.035 1.00 88.12 968 ILE A CA 1
ATOM 7686 C C . ILE A 1 968 ? 5.633 3.200 -34.512 1.00 88.12 968 ILE A C 1
ATOM 7688 O O . ILE A 1 968 ? 6.224 3.692 -35.469 1.00 88.12 968 ILE A O 1
ATOM 7692 N N . ASP A 1 969 ? 4.720 3.906 -33.845 1.00 85.38 969 ASP A N 1
ATOM 7693 C CA . ASP A 1 969 ? 4.344 5.306 -34.142 1.00 85.38 969 ASP A CA 1
ATOM 7694 C C . ASP A 1 969 ? 4.303 6.145 -32.848 1.00 85.38 969 ASP A C 1
ATOM 7696 O O . ASP A 1 969 ? 3.235 6.353 -32.272 1.00 85.38 969 ASP A O 1
ATOM 7700 N N . PRO A 1 970 ? 5.461 6.613 -32.341 1.00 80.69 970 PRO A N 1
ATOM 7701 C CA . PRO A 1 970 ? 5.534 7.310 -31.062 1.00 80.69 970 PRO A CA 1
ATOM 7702 C C . PRO A 1 970 ? 4.791 8.647 -31.087 1.00 80.69 970 PRO A C 1
ATOM 7704 O O . PRO A 1 970 ? 4.869 9.396 -32.059 1.00 80.69 970 PRO A O 1
ATOM 7707 N N . GLU A 1 971 ? 4.153 9.044 -29.985 1.00 71.44 971 GLU A N 1
ATOM 7708 C CA . GLU A 1 971 ? 3.354 10.285 -29.954 1.00 71.44 971 GLU A CA 1
ATOM 7709 C C . GLU A 1 971 ? 4.181 11.559 -30.248 1.00 71.44 971 GLU A C 1
ATOM 7711 O O . GLU A 1 971 ? 3.667 12.533 -30.804 1.00 71.44 971 GLU A O 1
ATOM 7716 N N . SER A 1 972 ? 5.484 11.543 -29.933 1.00 62.00 972 SER A N 1
ATOM 7717 C CA . SER A 1 972 ? 6.425 12.650 -30.202 1.00 62.00 972 SER A CA 1
ATOM 7718 C C . SER A 1 972 ? 6.914 12.713 -31.660 1.00 62.00 972 SER A C 1
ATOM 7720 O O . SER A 1 972 ? 7.651 13.625 -32.039 1.00 62.00 972 SER A O 1
ATOM 7722 N N . TYR A 1 973 ? 6.503 11.767 -32.508 1.00 58.94 973 TYR A N 1
ATOM 7723 C CA . TYR A 1 973 ? 7.005 11.600 -33.873 1.00 58.94 973 TYR A CA 1
ATOM 7724 C C . TYR A 1 973 ? 6.521 12.678 -34.859 1.00 58.94 973 TYR A C 1
ATOM 7726 O O . TYR A 1 973 ? 7.153 12.913 -35.894 1.00 58.94 973 TYR A O 1
ATOM 7734 N N . SER A 1 974 ? 5.438 13.404 -34.543 1.00 48.81 974 SER A N 1
ATOM 7735 C CA . SER A 1 974 ? 4.834 14.400 -35.444 1.00 48.81 974 SER A CA 1
ATOM 7736 C C . SER A 1 974 ? 5.784 15.530 -35.868 1.00 48.81 974 SER A C 1
ATOM 7738 O O . SER A 1 974 ? 5.549 16.159 -36.897 1.00 48.81 974 SER A O 1
ATOM 7740 N N . GLN A 1 975 ? 6.865 15.773 -35.119 1.00 48.22 975 GLN A N 1
ATOM 7741 C CA . GLN A 1 975 ? 7.880 16.787 -35.434 1.00 48.22 975 GLN A CA 1
ATOM 7742 C C . GLN A 1 975 ? 8.923 16.327 -36.477 1.00 48.22 975 GLN A C 1
ATOM 7744 O O . GLN A 1 975 ? 9.588 17.170 -37.075 1.00 48.22 975 GLN A O 1
ATOM 7749 N N . HIS A 1 976 ? 9.045 15.019 -36.751 1.00 50.53 976 HIS A N 1
ATOM 7750 C CA . HIS A 1 976 ? 10.115 14.440 -37.588 1.00 50.53 976 HIS A CA 1
ATOM 7751 C C . HIS A 1 976 ? 9.620 13.689 -38.843 1.00 50.53 976 HIS A C 1
ATOM 7753 O O . HIS A 1 976 ? 10.427 13.155 -39.607 1.00 50.53 976 HIS A O 1
ATOM 7759 N N . ARG A 1 977 ? 8.304 13.682 -39.111 1.00 49.50 977 ARG A N 1
ATOM 7760 C CA . ARG A 1 977 ? 7.660 12.903 -40.194 1.00 49.50 977 ARG A CA 1
ATOM 7761 C C . ARG A 1 977 ? 8.222 13.152 -41.600 1.00 49.50 977 ARG A C 1
ATOM 7763 O O . ARG A 1 977 ? 8.268 12.227 -42.403 1.00 49.50 977 ARG A O 1
ATOM 7770 N N . SER A 1 978 ? 8.641 14.380 -41.910 1.00 45.62 978 SER A N 1
ATOM 7771 C CA . SER A 1 978 ? 9.201 14.725 -43.226 1.00 45.62 978 SER A CA 1
ATOM 7772 C C . SER A 1 978 ? 10.603 14.149 -43.447 1.00 45.62 978 SER A C 1
ATOM 7774 O O . SER A 1 978 ? 10.933 13.791 -44.570 1.00 45.62 978 SER A O 1
ATOM 7776 N N . GLN A 1 979 ? 11.402 13.992 -42.385 1.00 51.25 979 GLN A N 1
ATOM 7777 C CA . GLN A 1 979 ? 12.778 13.486 -42.465 1.00 51.25 979 GLN A CA 1
ATOM 7778 C C . GLN A 1 979 ? 12.810 11.975 -42.744 1.00 51.25 979 GLN A C 1
ATOM 7780 O O . GLN A 1 979 ? 13.613 11.515 -43.547 1.00 51.25 979 GLN A O 1
ATOM 7785 N N . ALA A 1 980 ? 11.896 11.200 -42.155 1.00 53.50 980 ALA A N 1
ATOM 7786 C CA . ALA A 1 980 ? 11.890 9.738 -42.265 1.00 53.50 980 ALA A CA 1
ATOM 7787 C C . ALA A 1 980 ? 11.439 9.187 -43.634 1.00 53.50 980 ALA A C 1
ATOM 7789 O O . ALA A 1 980 ? 11.777 8.054 -43.973 1.00 53.50 980 ALA A O 1
ATOM 7790 N N . LEU A 1 981 ? 10.704 9.973 -44.434 1.00 51.34 981 LEU A N 1
ATOM 7791 C CA . LEU A 1 981 ? 10.103 9.516 -45.699 1.00 51.34 981 LEU A CA 1
ATOM 7792 C C . LEU A 1 981 ? 11.129 9.201 -46.807 1.00 51.34 981 LEU A C 1
ATOM 7794 O O . LEU A 1 981 ? 10.821 8.433 -47.715 1.00 51.34 981 LEU A O 1
ATOM 7798 N N . LEU A 1 982 ? 12.332 9.780 -46.739 1.00 53.16 982 LEU A N 1
ATOM 7799 C CA . LEU A 1 982 ? 13.427 9.570 -47.704 1.00 53.16 982 LEU A CA 1
ATOM 7800 C C . LEU A 1 982 ? 14.663 8.897 -47.107 1.00 53.16 982 LEU A C 1
ATOM 7802 O O . LEU A 1 982 ? 15.508 8.397 -47.844 1.00 53.16 982 LEU A O 1
ATOM 7806 N N . MET A 1 983 ? 14.788 8.921 -45.783 1.00 62.72 983 MET A N 1
ATOM 7807 C CA . MET A 1 983 ? 16.028 8.633 -45.067 1.00 62.72 983 MET A CA 1
ATOM 7808 C C . MET A 1 983 ? 16.022 7.282 -44.345 1.00 62.72 983 MET A C 1
ATOM 7810 O O . MET A 1 983 ? 17.072 6.850 -43.884 1.00 62.72 983 MET A O 1
ATOM 7814 N N . GLY A 1 984 ? 14.863 6.622 -44.230 1.00 67.75 984 GLY A N 1
ATOM 7815 C CA . GLY A 1 984 ? 14.658 5.583 -43.219 1.00 67.75 984 GLY A CA 1
ATOM 7816 C C . GLY A 1 984 ? 14.562 6.194 -41.813 1.00 67.75 984 GLY A C 1
ATOM 7817 O O . GLY A 1 984 ? 14.785 7.392 -41.622 1.00 67.75 984 GLY A O 1
ATOM 7818 N N . ARG A 1 985 ? 14.193 5.392 -40.808 1.00 79.06 985 ARG A N 1
ATOM 7819 C CA . ARG A 1 985 ? 14.145 5.840 -39.404 1.00 79.06 985 ARG A CA 1
ATOM 7820 C C . ARG A 1 985 ? 15.450 5.462 -38.701 1.00 79.06 985 ARG A C 1
ATOM 7822 O O . ARG A 1 985 ? 15.769 4.273 -38.675 1.00 79.06 985 ARG A O 1
ATOM 7829 N N . PRO A 1 986 ? 16.204 6.428 -38.142 1.00 88.62 986 PRO A N 1
ATOM 7830 C CA . PRO A 1 986 ? 17.366 6.122 -37.317 1.00 88.62 986 PRO A CA 1
ATOM 7831 C C . PRO A 1 986 ? 16.963 5.319 -36.078 1.00 88.62 986 PRO A C 1
ATOM 7833 O O . PRO A 1 986 ? 16.060 5.713 -35.343 1.00 88.62 986 PRO A O 1
ATOM 7836 N N . VAL A 1 987 ? 17.663 4.215 -35.841 1.00 93.81 987 VAL A N 1
ATOM 7837 C CA . VAL A 1 987 ? 17.464 3.321 -34.699 1.00 93.81 987 VAL A CA 1
ATOM 7838 C C . VAL A 1 987 ? 18.650 3.471 -33.756 1.00 93.81 987 VAL A C 1
ATOM 7840 O O . VAL A 1 987 ? 19.804 3.340 -34.172 1.00 93.81 987 VAL A O 1
ATOM 7843 N N . ALA A 1 988 ? 18.380 3.762 -32.487 1.00 95.75 988 ALA A N 1
ATOM 7844 C CA . ALA A 1 988 ? 19.407 3.862 -31.464 1.00 95.75 988 ALA A CA 1
ATOM 7845 C C . ALA A 1 988 ? 19.845 2.460 -31.022 1.00 95.75 988 ALA A C 1
ATOM 7847 O O . ALA A 1 988 ? 19.007 1.606 -30.727 1.00 95.75 988 ALA A O 1
ATOM 7848 N N . VAL A 1 989 ? 21.157 2.238 -30.941 1.00 96.44 989 VAL A N 1
ATOM 7849 C CA . VAL A 1 989 ? 21.732 1.095 -30.224 1.00 96.44 989 VAL A CA 1
ATOM 7850 C C . VAL A 1 989 ? 21.912 1.521 -28.779 1.00 96.44 989 VAL A C 1
ATOM 7852 O O . VAL A 1 989 ? 22.639 2.480 -28.515 1.00 96.44 989 VAL A O 1
ATOM 7855 N N . VAL A 1 990 ? 21.247 0.833 -27.859 1.00 95.81 990 VAL A N 1
ATOM 7856 C CA . VAL A 1 990 ? 21.206 1.209 -26.443 1.00 95.81 990 VAL A CA 1
ATOM 7857 C C . VAL A 1 990 ? 21.430 0.024 -25.519 1.00 95.81 990 VAL A C 1
ATOM 7859 O O . VAL A 1 990 ? 21.305 -1.127 -25.939 1.00 95.81 990 VAL A O 1
ATOM 7862 N N . ARG A 1 991 ? 21.733 0.296 -24.246 1.00 93.69 991 ARG A N 1
ATOM 7863 C CA . ARG A 1 991 ? 21.875 -0.741 -23.217 1.00 93.69 991 ARG A CA 1
ATOM 7864 C C . ARG A 1 991 ? 20.922 -0.557 -22.051 1.00 93.69 991 ARG A C 1
ATOM 7866 O O . ARG A 1 991 ? 20.693 0.564 -21.603 1.00 93.69 991 ARG A O 1
ATOM 7873 N N . ALA A 1 992 ? 20.415 -1.668 -21.530 1.00 95.88 992 ALA A N 1
ATOM 7874 C CA . ALA A 1 992 ? 19.570 -1.688 -20.342 1.00 95.88 992 ALA A CA 1
ATOM 7875 C C . ALA A 1 992 ? 19.854 -2.898 -19.444 1.00 95.88 992 ALA A C 1
ATOM 7877 O O . ALA A 1 992 ? 20.430 -3.893 -19.885 1.00 95.88 992 ALA A O 1
ATOM 7878 N N . SER A 1 993 ? 19.425 -2.818 -18.188 1.00 95.69 993 SER A N 1
ATOM 7879 C CA . SER A 1 993 ? 19.358 -3.940 -17.254 1.00 95.69 993 SER A CA 1
ATOM 7880 C C . SER A 1 993 ? 17.916 -4.215 -16.841 1.00 95.69 993 SER A C 1
ATOM 7882 O O . SER A 1 993 ? 17.115 -3.285 -16.713 1.00 95.69 993 SER A O 1
ATOM 7884 N N . VAL A 1 994 ? 17.592 -5.490 -16.625 1.00 96.81 994 VAL A N 1
ATOM 7885 C CA . VAL A 1 994 ? 16.294 -5.927 -16.103 1.00 96.81 994 VAL A CA 1
ATOM 7886 C C . VAL A 1 994 ? 16.459 -6.983 -15.009 1.00 96.81 994 VAL A C 1
ATOM 7888 O O . VAL A 1 994 ? 17.197 -7.954 -15.184 1.00 96.81 994 VAL A O 1
ATOM 7891 N N . ASP A 1 995 ? 15.783 -6.788 -13.876 1.00 96.56 995 ASP A N 1
ATOM 7892 C CA . ASP A 1 995 ? 15.742 -7.721 -12.747 1.00 96.56 995 ASP A CA 1
ATOM 7893 C C . ASP A 1 995 ? 14.489 -7.549 -11.864 1.00 96.56 995 ASP A C 1
ATOM 7895 O O . ASP A 1 995 ? 13.673 -6.637 -12.039 1.00 96.56 995 ASP A O 1
ATOM 7899 N N . LEU A 1 996 ? 14.325 -8.460 -10.901 1.00 97.06 996 LEU A N 1
ATOM 7900 C CA . LEU A 1 996 ? 13.277 -8.421 -9.879 1.00 97.06 996 LEU A CA 1
ATOM 7901 C C . LEU A 1 996 ? 13.914 -8.220 -8.509 1.00 97.06 996 LEU A C 1
ATOM 7903 O O . LEU A 1 996 ? 14.814 -8.963 -8.129 1.00 97.06 996 LEU A O 1
ATOM 7907 N N . GLN A 1 997 ? 13.416 -7.250 -7.744 1.00 95.12 997 GLN A N 1
ATOM 7908 C CA . GLN A 1 997 ? 13.994 -6.898 -6.446 1.00 95.12 997 GLN A CA 1
ATOM 7909 C C . GLN A 1 997 ? 12.932 -6.901 -5.353 1.00 95.12 997 GLN A C 1
ATOM 7911 O O . GLN A 1 997 ? 11.870 -6.299 -5.515 1.00 95.12 997 GLN A O 1
ATOM 7916 N N . LEU A 1 998 ? 13.235 -7.540 -4.223 1.00 95.75 998 LEU A N 1
ATOM 7917 C CA . LEU A 1 998 ? 12.429 -7.458 -3.005 1.00 95.75 998 LEU A CA 1
ATOM 7918 C C . LEU A 1 998 ? 12.791 -6.204 -2.208 1.00 95.75 998 LEU A C 1
ATOM 7920 O O . LEU A 1 998 ? 13.948 -5.782 -2.177 1.00 95.75 998 LEU A O 1
ATOM 7924 N N . LEU A 1 999 ? 11.807 -5.640 -1.512 1.00 94.31 999 LEU A N 1
ATOM 7925 C CA . LEU A 1 999 ? 12.081 -4.671 -0.461 1.00 94.31 999 LEU A CA 1
ATOM 7926 C C . LEU A 1 999 ? 12.567 -5.433 0.776 1.00 94.31 999 LEU A C 1
ATOM 7928 O O . LEU A 1 999 ? 11.778 -6.123 1.425 1.00 94.31 999 LEU A O 1
ATOM 7932 N N . GLY A 1 1000 ? 13.857 -5.298 1.085 1.00 92.62 1000 GLY A N 1
ATOM 7933 C CA . GLY A 1 1000 ? 14.451 -5.883 2.283 1.00 92.62 1000 GLY A CA 1
ATOM 7934 C C . GLY A 1 1000 ? 14.908 -7.339 2.134 1.00 92.62 1000 GLY A C 1
ATOM 7935 O O . GLY A 1 1000 ? 15.293 -7.777 1.049 1.00 92.62 1000 GLY A O 1
ATOM 7936 N N . LEU A 1 1001 ? 14.944 -8.077 3.243 1.00 94.44 1001 LEU A N 1
ATOM 7937 C CA . LEU A 1 1001 ? 15.339 -9.490 3.283 1.00 94.44 1001 LEU A CA 1
ATOM 7938 C C . LEU A 1 1001 ? 14.198 -10.399 2.791 1.00 94.44 1001 LEU A C 1
ATOM 7940 O O . LEU A 1 1001 ? 13.038 -10.099 3.069 1.00 94.44 1001 LEU A O 1
ATOM 7944 N N . PRO A 1 1002 ? 14.484 -11.530 2.114 1.00 96.25 1002 PRO A N 1
ATOM 7945 C CA . PRO A 1 1002 ? 13.444 -12.479 1.725 1.00 96.25 1002 PRO A CA 1
ATOM 7946 C C . PRO A 1 1002 ? 12.636 -12.982 2.923 1.00 96.25 1002 PRO A C 1
ATOM 7948 O O . PRO A 1 1002 ? 13.214 -13.320 3.959 1.00 96.25 1002 PRO A O 1
ATOM 7951 N N . ALA A 1 1003 ? 11.315 -13.074 2.762 1.00 96.12 1003 ALA A N 1
ATOM 7952 C CA . ALA A 1 1003 ? 10.433 -13.686 3.746 1.00 96.12 1003 ALA A CA 1
ATOM 7953 C C . ALA A 1 1003 ? 10.881 -15.119 4.071 1.00 96.12 1003 ALA A C 1
ATOM 7955 O O . ALA A 1 1003 ? 11.314 -15.870 3.196 1.00 96.12 1003 ALA A O 1
ATOM 7956 N N . ILE A 1 1004 ? 10.764 -15.505 5.338 1.00 95.50 1004 ILE A N 1
ATOM 7957 C CA . ILE A 1 1004 ? 11.213 -16.812 5.818 1.00 95.50 1004 ILE A CA 1
ATOM 7958 C C . ILE A 1 1004 ? 10.042 -17.619 6.359 1.00 95.50 1004 ILE A C 1
ATOM 7960 O O . ILE A 1 1004 ? 9.048 -17.068 6.837 1.00 95.50 1004 ILE A O 1
ATOM 7964 N N . ASN A 1 1005 ? 10.186 -18.936 6.341 1.00 95.50 1005 ASN A N 1
ATOM 7965 C CA . ASN A 1 1005 ? 9.180 -19.830 6.882 1.00 95.50 1005 ASN A CA 1
ATOM 7966 C C . ASN A 1 1005 ? 9.241 -19.860 8.420 1.00 95.50 1005 ASN A C 1
ATOM 7968 O O . ASN A 1 1005 ? 10.232 -20.282 9.016 1.00 95.50 1005 ASN A O 1
ATOM 7972 N N . GLN A 1 1006 ? 8.159 -19.425 9.069 1.00 95.19 1006 GLN A N 1
ATOM 7973 C CA . GLN A 1 1006 ? 8.081 -19.285 10.528 1.00 95.19 1006 GLN A CA 1
ATOM 7974 C C . GLN A 1 1006 ? 7.658 -20.579 11.253 1.00 95.19 1006 GLN A C 1
ATOM 7976 O O . GLN A 1 1006 ? 7.479 -20.556 12.473 1.00 95.19 1006 GLN A O 1
ATOM 7981 N N . ALA A 1 1007 ? 7.468 -21.699 10.543 1.00 93.75 1007 ALA A N 1
ATOM 7982 C CA . ALA A 1 1007 ? 6.952 -22.940 11.121 1.00 93.75 1007 ALA A CA 1
ATOM 7983 C C . ALA A 1 1007 ? 7.868 -23.515 12.210 1.00 93.75 1007 ALA A C 1
ATOM 7985 O O . ALA A 1 1007 ? 9.093 -23.482 12.099 1.00 93.75 1007 ALA A O 1
ATOM 7986 N N . TRP A 1 1008 ? 7.289 -24.145 13.237 1.00 92.88 1008 TRP A N 1
ATOM 7987 C CA . TRP A 1 1008 ? 8.054 -24.696 14.367 1.00 92.88 1008 TRP A CA 1
ATOM 7988 C C . TRP A 1 1008 ? 9.136 -25.700 13.961 1.00 92.88 1008 TRP A C 1
ATOM 7990 O O . TRP A 1 1008 ? 10.238 -25.693 14.511 1.00 92.88 1008 TRP A O 1
ATOM 8000 N N . ASN A 1 1009 ? 8.840 -26.582 13.004 1.00 90.81 1009 ASN A N 1
ATOM 8001 C CA . ASN A 1 1009 ? 9.803 -27.580 12.546 1.00 90.81 1009 ASN A CA 1
ATOM 8002 C C . ASN A 1 1009 ? 10.946 -26.960 11.730 1.00 90.81 1009 ASN A C 1
ATOM 8004 O O . ASN A 1 1009 ? 12.053 -27.491 11.766 1.00 90.81 1009 ASN A O 1
ATOM 8008 N N . VAL A 1 1010 ? 10.679 -25.861 11.021 1.00 93.25 1010 VAL A N 1
ATOM 8009 C CA . VAL A 1 1010 ? 11.685 -25.091 10.285 1.00 93.25 1010 VAL A CA 1
ATOM 8010 C C . VAL A 1 1010 ? 12.540 -24.290 11.257 1.00 93.25 1010 VAL A C 1
ATOM 8012 O O . VAL A 1 1010 ? 13.760 -24.397 11.213 1.00 93.25 1010 VAL A O 1
ATOM 8015 N N . PHE A 1 1011 ? 11.916 -23.599 12.214 1.00 94.62 1011 PHE A N 1
ATOM 8016 C CA . PHE A 1 1011 ? 12.622 -22.839 13.239 1.00 94.62 1011 PHE A CA 1
ATOM 8017 C C . PHE A 1 1011 ? 13.635 -23.708 13.998 1.00 94.62 1011 PHE A C 1
ATOM 8019 O O . PHE A 1 1011 ? 14.789 -23.317 14.110 1.00 94.62 1011 PHE A O 1
ATOM 8026 N N . ARG A 1 1012 ? 13.265 -24.938 14.401 1.00 93.12 1012 ARG A N 1
ATOM 8027 C CA . ARG A 1 1012 ? 14.205 -25.906 15.012 1.00 93.12 1012 ARG A CA 1
ATOM 8028 C C . ARG A 1 1012 ? 15.427 -26.203 14.143 1.00 93.12 1012 ARG A C 1
ATOM 8030 O O . ARG A 1 1012 ? 16.521 -26.378 14.662 1.00 93.12 1012 ARG A O 1
ATOM 8037 N N . GLN A 1 1013 ? 15.254 -26.300 12.828 1.00 93.31 1013 GLN A N 1
ATOM 8038 C CA . GLN A 1 1013 ? 16.379 -26.520 11.918 1.00 93.31 1013 GLN A CA 1
ATOM 8039 C C . GLN A 1 1013 ? 17.230 -25.255 11.796 1.00 93.31 1013 GLN A C 1
ATOM 8041 O O . GLN A 1 1013 ? 18.458 -25.335 11.782 1.00 93.31 1013 GLN A O 1
ATOM 8046 N N . ASP A 1 1014 ? 16.584 -24.093 11.754 1.00 93.88 1014 ASP A N 1
ATOM 8047 C CA . ASP A 1 1014 ? 17.229 -22.792 11.630 1.00 93.88 1014 ASP A CA 1
ATOM 8048 C C . ASP A 1 1014 ? 18.079 -22.413 12.850 1.00 93.88 1014 ASP A C 1
ATOM 8050 O O . ASP A 1 1014 ? 19.080 -21.717 12.669 1.00 93.88 1014 ASP A O 1
ATOM 8054 N N . LEU A 1 1015 ? 17.775 -22.935 14.047 1.00 94.50 1015 LEU A N 1
ATOM 8055 C CA . LEU A 1 1015 ? 18.640 -22.815 15.236 1.00 94.50 1015 LEU A CA 1
ATOM 8056 C C . LEU A 1 1015 ? 20.060 -23.362 14.986 1.00 94.50 1015 LEU A C 1
ATOM 8058 O O . LEU A 1 1015 ? 21.030 -22.898 15.587 1.00 94.50 1015 LEU A O 1
ATOM 8062 N N . HIS A 1 1016 ? 20.204 -24.310 14.053 1.00 92.56 1016 HIS A N 1
ATOM 8063 C CA . HIS A 1 1016 ? 21.472 -24.961 13.718 1.00 92.56 1016 HIS A CA 1
ATOM 8064 C C . HIS A 1 1016 ? 22.024 -24.597 12.331 1.00 92.56 1016 HIS A C 1
ATOM 8066 O O . HIS A 1 1016 ? 23.135 -25.010 11.982 1.00 92.56 1016 HIS A O 1
ATOM 8072 N N . ARG A 1 1017 ? 21.272 -23.852 11.512 1.00 90.50 1017 ARG A N 1
ATOM 8073 C CA . ARG A 1 1017 ? 21.688 -23.445 10.161 1.00 90.50 1017 ARG A CA 1
ATOM 8074 C C . ARG A 1 1017 ? 22.396 -22.092 10.183 1.00 90.50 1017 ARG A C 1
ATOM 8076 O O . ARG A 1 1017 ? 22.282 -21.297 11.109 1.00 90.50 1017 ARG A O 1
ATOM 8083 N N . SER A 1 1018 ? 23.141 -21.816 9.116 1.00 83.56 1018 SER A N 1
ATOM 8084 C CA . SER A 1 1018 ? 23.752 -20.501 8.882 1.00 83.56 1018 SER A CA 1
ATOM 8085 C C . SER A 1 1018 ? 22.820 -19.519 8.168 1.00 83.56 1018 SER A C 1
ATOM 8087 O O . SER A 1 1018 ? 23.087 -18.318 8.166 1.00 83.56 1018 SER A O 1
ATOM 8089 N N . ARG A 1 1019 ? 21.751 -20.020 7.540 1.00 87.12 1019 ARG A N 1
ATOM 8090 C CA . ARG A 1 1019 ? 20.748 -19.246 6.802 1.00 87.12 1019 ARG A CA 1
ATOM 8091 C C . ARG A 1 1019 ? 19.355 -19.759 7.150 1.00 87.12 1019 ARG A C 1
ATOM 8093 O O . ARG A 1 1019 ? 19.197 -20.954 7.392 1.00 87.12 1019 ARG A O 1
ATOM 8100 N N . ARG A 1 1020 ? 18.390 -18.841 7.160 1.00 92.25 1020 ARG A N 1
ATOM 8101 C CA . ARG A 1 1020 ? 16.964 -19.121 7.351 1.00 92.25 1020 ARG A CA 1
ATOM 8102 C C . ARG A 1 1020 ? 16.353 -19.751 6.105 1.00 92.25 1020 ARG A C 1
ATOM 8104 O O . ARG A 1 1020 ? 16.810 -19.472 4.996 1.00 92.25 1020 ARG A O 1
ATOM 8111 N N . GLU A 1 1021 ? 15.329 -20.570 6.302 1.00 94.81 1021 GLU A N 1
ATOM 8112 C CA . GLU A 1 1021 ? 14.608 -21.241 5.220 1.00 94.81 1021 GLU A CA 1
ATOM 8113 C C . GLU A 1 1021 ? 13.631 -20.304 4.499 1.00 94.81 1021 GLU A C 1
ATOM 8115 O O . GLU A 1 1021 ? 12.787 -19.662 5.127 1.00 94.81 1021 GLU A O 1
ATOM 8120 N N . THR A 1 1022 ? 13.713 -20.283 3.169 1.00 95.44 1022 THR A N 1
ATOM 8121 C CA . THR A 1 1022 ? 12.796 -19.542 2.289 1.00 95.44 1022 THR A CA 1
ATOM 8122 C C . THR A 1 1022 ? 11.941 -20.482 1.435 1.00 95.44 1022 THR A C 1
ATOM 8124 O O . THR A 1 1022 ? 11.147 -20.018 0.626 1.00 95.44 1022 THR A O 1
ATOM 8127 N N . ASN A 1 1023 ? 12.079 -21.807 1.558 1.00 95.44 1023 ASN A N 1
ATOM 8128 C CA . ASN A 1 1023 ? 11.402 -22.774 0.686 1.00 95.44 1023 ASN A CA 1
ATOM 8129 C C . ASN A 1 1023 ? 11.694 -22.515 -0.811 1.00 95.44 1023 ASN A C 1
ATOM 8131 O O . ASN A 1 1023 ? 10.853 -22.783 -1.669 1.00 95.44 1023 ASN A O 1
ATOM 8135 N N . ASP A 1 1024 ? 12.864 -21.947 -1.123 1.00 96.19 1024 ASP A N 1
ATOM 8136 C CA . ASP A 1 1024 ? 13.336 -21.629 -2.476 1.00 96.19 1024 ASP A CA 1
ATOM 8137 C C . ASP A 1 1024 ? 12.417 -20.716 -3.321 1.00 96.19 1024 ASP A C 1
ATOM 8139 O O . ASP A 1 1024 ? 12.592 -20.644 -4.537 1.00 96.19 1024 ASP A O 1
ATOM 8143 N N . PHE A 1 1025 ? 11.482 -19.957 -2.725 1.00 96.75 1025 PHE A N 1
ATOM 8144 C CA . PHE A 1 1025 ? 10.591 -19.076 -3.508 1.00 96.75 1025 PHE A CA 1
ATOM 8145 C C . PHE A 1 1025 ? 11.360 -18.010 -4.310 1.00 96.75 1025 PHE A C 1
ATOM 8147 O O . PHE A 1 1025 ? 10.928 -17.597 -5.383 1.00 96.75 1025 PHE A O 1
ATOM 8154 N N . THR A 1 1026 ? 12.531 -17.596 -3.817 1.00 97.19 1026 THR A N 1
ATOM 8155 C CA . THR A 1 1026 ? 13.426 -16.641 -4.484 1.00 97.19 1026 THR A CA 1
ATOM 8156 C C . THR A 1 1026 ? 14.089 -17.203 -5.744 1.00 97.19 1026 THR A C 1
ATOM 8158 O O . THR A 1 1026 ? 14.636 -16.437 -6.536 1.00 97.19 1026 THR A O 1
ATOM 8161 N N . LYS A 1 1027 ? 14.023 -18.524 -5.961 1.00 97.38 1027 LYS A N 1
ATOM 8162 C CA . LYS A 1 1027 ? 14.554 -19.224 -7.141 1.00 97.38 1027 LYS A CA 1
ATOM 8163 C C . LYS A 1 1027 ? 13.494 -19.500 -8.211 1.00 97.38 1027 LYS A C 1
ATOM 8165 O O . LYS A 1 1027 ? 13.830 -20.068 -9.248 1.00 97.38 1027 LYS A O 1
ATOM 8170 N N . VAL A 1 1028 ? 12.235 -19.132 -7.966 1.00 97.62 1028 VAL A N 1
ATOM 8171 C CA . VAL A 1 1028 ? 11.157 -19.266 -8.951 1.00 97.62 1028 VAL A CA 1
ATOM 8172 C C . VAL A 1 1028 ? 11.405 -18.312 -10.116 1.00 97.62 1028 VAL A C 1
ATOM 8174 O O . VAL A 1 1028 ? 11.700 -17.136 -9.912 1.00 97.62 1028 VAL A O 1
ATOM 8177 N N . LEU A 1 1029 ? 11.292 -18.840 -11.330 1.00 97.44 1029 LEU A N 1
ATOM 8178 C CA . LEU A 1 1029 ? 11.474 -18.131 -12.586 1.00 97.44 1029 LEU A CA 1
ATOM 8179 C C . LEU A 1 1029 ? 10.152 -17.482 -12.996 1.00 97.44 1029 LEU A C 1
ATOM 8181 O O . LEU A 1 1029 ? 9.150 -18.160 -13.234 1.00 97.44 1029 LEU A O 1
ATOM 8185 N N . PHE A 1 1030 ? 10.168 -16.158 -13.092 1.00 97.19 1030 PHE A N 1
ATOM 8186 C CA . PHE A 1 1030 ? 9.066 -15.356 -13.602 1.00 97.19 1030 PHE A CA 1
ATOM 8187 C C . PHE A 1 1030 ? 9.368 -14.925 -15.041 1.00 97.19 1030 PHE A C 1
ATOM 8189 O O . PHE A 1 1030 ? 10.503 -14.522 -15.323 1.00 97.19 1030 PHE A O 1
ATOM 8196 N N . PRO A 1 1031 ? 8.387 -14.996 -15.957 1.00 96.31 1031 PRO A N 1
ATOM 8197 C CA . PRO A 1 1031 ? 8.562 -14.484 -17.306 1.00 96.31 1031 PRO A CA 1
ATOM 8198 C C . PRO A 1 1031 ? 8.591 -12.954 -17.283 1.00 96.31 1031 PRO A C 1
ATOM 8200 O O . PRO A 1 1031 ? 7.789 -12.322 -16.599 1.00 96.31 1031 PRO A O 1
ATOM 8203 N N . ILE A 1 1032 ? 9.493 -12.359 -18.054 1.00 96.44 1032 ILE A N 1
ATOM 8204 C CA . ILE A 1 1032 ? 9.522 -10.928 -18.349 1.00 96.44 1032 ILE A CA 1
ATOM 8205 C C . ILE A 1 1032 ? 9.503 -10.772 -19.866 1.00 96.44 1032 ILE A C 1
ATOM 8207 O O . ILE A 1 1032 ? 10.428 -11.205 -20.554 1.00 96.44 1032 ILE A O 1
ATOM 8211 N N . ARG A 1 1033 ? 8.444 -10.159 -20.388 1.00 94.88 1033 ARG A N 1
ATOM 8212 C CA . ARG A 1 1033 ? 8.336 -9.742 -21.787 1.00 94.88 1033 ARG A CA 1
ATOM 8213 C C . ARG A 1 1033 ? 8.930 -8.341 -21.928 1.00 94.88 1033 ARG A C 1
ATOM 8215 O O . ARG A 1 1033 ? 8.577 -7.457 -21.149 1.00 94.88 1033 ARG A O 1
ATOM 8222 N N . ILE A 1 1034 ? 9.839 -8.157 -22.887 1.00 95.06 1034 ILE A N 1
ATOM 8223 C CA . ILE A 1 1034 ? 10.439 -6.859 -23.230 1.00 95.06 1034 ILE A CA 1
ATOM 8224 C C . ILE A 1 1034 ? 9.845 -6.398 -24.561 1.00 95.06 1034 ILE A C 1
ATOM 8226 O O . ILE A 1 1034 ? 9.951 -7.111 -25.561 1.00 95.06 1034 ILE A O 1
ATOM 8230 N N . GLY A 1 1035 ? 9.246 -5.211 -24.551 1.00 91.94 1035 GLY A N 1
ATOM 8231 C CA . GLY A 1 1035 ? 8.450 -4.667 -25.646 1.00 91.94 1035 GLY A CA 1
ATOM 8232 C C . GLY A 1 1035 ? 7.034 -5.235 -25.701 1.00 91.94 1035 GLY A C 1
ATOM 8233 O O . GLY A 1 1035 ? 6.798 -6.403 -25.388 1.00 91.94 1035 GLY A O 1
ATOM 8234 N N . GLU A 1 1036 ? 6.092 -4.407 -26.134 1.00 87.88 1036 GLU A N 1
ATOM 8235 C CA . GLU A 1 1036 ? 4.691 -4.788 -26.315 1.00 87.88 1036 GLU A CA 1
ATOM 8236 C C . GLU A 1 1036 ? 4.314 -4.813 -27.799 1.00 87.88 1036 GLU A C 1
ATOM 8238 O O . GLU A 1 1036 ? 4.294 -3.793 -28.489 1.00 87.88 1036 GLU A O 1
ATOM 8243 N N . TYR A 1 1037 ? 4.027 -6.014 -28.307 1.00 82.56 1037 TYR A N 1
ATOM 8244 C CA . TYR A 1 1037 ? 3.597 -6.207 -29.690 1.00 82.56 1037 TYR A CA 1
ATOM 8245 C C . TYR A 1 1037 ? 2.261 -5.484 -29.931 1.00 82.56 1037 TYR A C 1
ATOM 8247 O O . TYR A 1 1037 ? 1.349 -5.577 -29.112 1.00 82.56 1037 TYR A O 1
ATOM 8255 N N . HIS A 1 1038 ? 2.152 -4.758 -31.050 1.00 80.00 1038 HIS A N 1
ATOM 8256 C CA . HIS A 1 1038 ? 1.005 -3.910 -31.421 1.00 80.00 1038 HIS A CA 1
ATOM 8257 C C . HIS A 1 1038 ? 0.718 -2.683 -30.531 1.00 80.00 1038 HIS A C 1
ATOM 8259 O O . HIS A 1 1038 ? -0.292 -2.010 -30.753 1.00 80.00 1038 HIS A O 1
ATOM 8265 N N . GLN A 1 1039 ? 1.593 -2.335 -29.586 1.00 88.56 1039 GLN A N 1
ATOM 8266 C CA . GLN A 1 1039 ? 1.507 -1.063 -28.866 1.00 88.56 1039 GLN A CA 1
ATOM 8267 C C . GLN A 1 1039 ? 2.308 0.003 -29.619 1.00 88.56 1039 GLN A C 1
ATOM 8269 O O . GLN A 1 1039 ? 3.535 -0.038 -29.645 1.00 88.56 1039 GLN A O 1
ATOM 8274 N N . LEU A 1 1040 ? 1.619 0.962 -30.245 1.00 88.88 1040 LEU A N 1
ATOM 8275 C CA . LEU A 1 1040 ? 2.233 1.893 -31.202 1.00 88.88 1040 LEU A CA 1
ATOM 8276 C C . LEU A 1 1040 ? 3.326 2.757 -30.566 1.00 88.88 1040 LEU A C 1
ATOM 8278 O O . LEU A 1 1040 ? 4.314 3.093 -31.217 1.00 88.88 1040 LEU A O 1
ATOM 8282 N N . ASN A 1 1041 ? 3.161 3.131 -29.298 1.00 89.06 1041 ASN A N 1
ATOM 8283 C CA . ASN A 1 1041 ? 4.128 3.962 -28.592 1.00 89.06 1041 ASN A CA 1
ATOM 8284 C C . ASN A 1 1041 ? 5.332 3.168 -28.043 1.00 89.06 1041 ASN A C 1
ATOM 8286 O O . ASN A 1 1041 ? 6.265 3.781 -27.516 1.00 89.06 1041 ASN A O 1
ATOM 8290 N N . ASP A 1 1042 ? 5.336 1.833 -28.148 1.00 91.88 1042 ASP A N 1
ATOM 8291 C CA . ASP A 1 1042 ? 6.493 1.018 -27.782 1.00 91.88 1042 ASP A CA 1
ATOM 8292 C C . ASP A 1 1042 ? 7.586 1.138 -28.856 1.00 91.88 1042 ASP A C 1
ATOM 8294 O O . ASP A 1 1042 ? 7.378 0.798 -30.012 1.00 91.88 1042 ASP A O 1
ATOM 8298 N N . GLY A 1 1043 ? 8.754 1.659 -28.493 1.00 92.75 1043 GLY A N 1
ATOM 8299 C CA . GLY A 1 1043 ? 9.869 1.944 -29.389 1.00 92.75 1043 GLY A CA 1
ATOM 8300 C C . GLY A 1 1043 ? 10.804 0.764 -29.652 1.00 92.75 1043 GLY A C 1
ATOM 8301 O O . GLY A 1 1043 ? 11.808 0.953 -30.338 1.00 92.75 1043 GLY A O 1
ATOM 8302 N N . LEU A 1 1044 ? 10.561 -0.428 -29.103 1.00 95.25 1044 LEU A N 1
ATOM 8303 C CA . LEU A 1 1044 ? 11.484 -1.552 -29.245 1.00 95.25 1044 LEU A CA 1
ATOM 8304 C C . LEU A 1 1044 ? 11.427 -2.174 -30.646 1.00 95.25 1044 LEU A C 1
ATOM 8306 O O . LEU A 1 1044 ? 10.448 -2.805 -31.029 1.00 95.25 1044 LEU A O 1
ATOM 8310 N N . VAL A 1 1045 ? 12.543 -2.112 -31.371 1.00 94.94 1045 VAL A N 1
ATOM 8311 C CA . VAL A 1 1045 ? 12.729 -2.841 -32.636 1.00 94.94 1045 VAL A CA 1
ATOM 8312 C C . VAL A 1 1045 ? 13.142 -4.291 -32.364 1.00 94.94 1045 VAL A C 1
ATOM 8314 O O . VAL A 1 1045 ? 12.658 -5.224 -33.004 1.00 94.94 1045 VAL A O 1
ATOM 8317 N N . GLY A 1 1046 ? 14.035 -4.490 -31.395 1.00 95.06 1046 GLY A N 1
ATOM 8318 C CA . GLY A 1 1046 ? 14.450 -5.806 -30.917 1.00 95.06 1046 GLY A CA 1
ATOM 8319 C C . GLY A 1 1046 ? 15.665 -5.732 -29.999 1.00 95.06 1046 GLY A C 1
ATOM 8320 O O . GLY A 1 1046 ? 16.222 -4.657 -29.781 1.00 95.06 1046 GLY A O 1
ATOM 8321 N N . TYR A 1 1047 ? 16.091 -6.860 -29.442 1.00 96.31 1047 TYR A N 1
ATOM 8322 C CA . TYR A 1 1047 ? 17.185 -6.902 -28.475 1.00 96.31 1047 TYR A CA 1
ATOM 8323 C C . TYR A 1 1047 ? 17.998 -8.192 -28.528 1.00 96.31 1047 TYR A C 1
ATOM 8325 O O . TYR A 1 1047 ? 17.559 -9.229 -29.020 1.00 96.31 1047 TYR A O 1
ATOM 8333 N N . TRP A 1 1048 ? 19.190 -8.117 -27.948 1.00 95.62 1048 TRP A N 1
ATOM 8334 C CA . TRP A 1 1048 ? 20.013 -9.256 -27.581 1.00 95.62 1048 TRP A CA 1
ATOM 8335 C C . TRP A 1 1048 ? 20.172 -9.321 -26.067 1.00 95.62 1048 TRP A C 1
ATOM 8337 O O . TRP A 1 1048 ? 20.342 -8.294 -25.408 1.00 95.62 1048 TRP A O 1
ATOM 8347 N N . VAL A 1 1049 ? 20.193 -10.539 -25.535 1.00 94.75 1049 VAL A N 1
ATOM 8348 C CA . VAL A 1 1049 ? 20.605 -10.806 -24.152 1.00 94.75 1049 VAL A CA 1
ATOM 8349 C C . VAL A 1 1049 ? 22.119 -10.998 -24.132 1.00 94.75 1049 VAL A C 1
ATOM 8351 O O . VAL A 1 1049 ? 22.648 -11.862 -24.842 1.00 94.75 1049 VAL A O 1
ATOM 8354 N N . GLU A 1 1050 ? 22.817 -10.181 -23.350 1.00 92.50 1050 GLU A N 1
ATOM 8355 C CA . GLU A 1 1050 ? 24.263 -10.275 -23.171 1.00 92.50 1050 GLU A CA 1
ATOM 8356 C C . GLU A 1 1050 ? 24.619 -11.468 -22.273 1.00 92.50 1050 GLU A C 1
ATOM 8358 O O . GLU A 1 1050 ? 23.929 -11.773 -21.298 1.00 92.50 1050 GLU A O 1
ATOM 8363 N N . ASN A 1 1051 ? 25.725 -12.148 -22.574 1.00 89.69 1051 ASN A N 1
ATOM 8364 C CA . ASN A 1 1051 ? 26.267 -13.162 -21.672 1.00 89.69 1051 ASN A CA 1
ATOM 8365 C C . ASN A 1 1051 ? 27.011 -12.512 -20.483 1.00 89.69 1051 ASN A C 1
ATOM 8367 O O . ASN A 1 1051 ? 27.232 -11.303 -20.445 1.00 89.69 1051 ASN A O 1
ATOM 8371 N N . ALA A 1 1052 ? 27.480 -13.314 -19.521 1.00 82.94 1052 ALA A N 1
ATOM 8372 C CA . ALA A 1 1052 ? 28.195 -12.807 -18.340 1.00 82.94 1052 ALA A CA 1
ATOM 8373 C C . ALA A 1 1052 ? 29.502 -12.036 -18.653 1.00 82.94 1052 ALA A C 1
ATOM 8375 O O . ALA A 1 1052 ? 30.009 -11.318 -17.795 1.00 82.94 1052 ALA A O 1
ATOM 8376 N N . ALA A 1 1053 ? 30.059 -12.180 -19.861 1.00 82.94 1053 ALA A N 1
ATOM 8377 C CA . ALA A 1 1053 ? 31.218 -11.426 -20.344 1.00 82.94 1053 ALA A CA 1
ATOM 8378 C C . ALA A 1 1053 ? 30.825 -10.179 -21.170 1.00 82.94 1053 ALA A C 1
ATOM 8380 O O . ALA A 1 1053 ? 31.690 -9.545 -21.781 1.00 82.94 1053 ALA A O 1
ATOM 8381 N N . GLY A 1 1054 ? 29.531 -9.846 -21.231 1.00 81.12 1054 GLY A N 1
ATOM 8382 C CA . GLY A 1 1054 ? 28.987 -8.743 -22.019 1.00 81.12 1054 GLY A CA 1
ATOM 8383 C C . GLY A 1 1054 ? 29.078 -8.968 -23.532 1.00 81.12 1054 GLY A C 1
ATOM 8384 O O . GLY A 1 1054 ? 29.186 -7.992 -24.276 1.00 81.12 1054 GLY A O 1
ATOM 8385 N N . GLN A 1 1055 ? 29.151 -10.220 -23.999 1.00 86.88 1055 GLN A N 1
ATOM 8386 C CA . GLN A 1 1055 ? 29.146 -10.560 -25.430 1.00 86.88 1055 GLN A CA 1
ATOM 8387 C C . GLN A 1 1055 ? 27.729 -10.863 -25.915 1.00 86.88 1055 GLN A C 1
ATOM 8389 O O . GLN A 1 1055 ? 26.876 -11.316 -25.149 1.00 86.88 1055 GLN A O 1
ATOM 8394 N N . ILE A 1 1056 ? 27.508 -10.636 -27.208 1.00 89.12 1056 ILE A N 1
ATOM 8395 C CA . ILE A 1 1056 ? 26.243 -10.896 -27.888 1.00 89.12 1056 ILE A CA 1
ATOM 8396 C C . ILE A 1 1056 ? 26.336 -12.271 -28.558 1.00 89.12 1056 ILE A C 1
ATOM 8398 O O . ILE A 1 1056 ? 26.845 -12.386 -29.668 1.00 89.12 1056 ILE A O 1
ATOM 8402 N N . ASP A 1 1057 ? 25.841 -13.307 -27.880 1.00 84.38 1057 ASP A N 1
ATOM 8403 C CA . ASP A 1 1057 ? 25.809 -14.685 -28.407 1.00 84.38 1057 ASP A CA 1
ATOM 8404 C C . ASP A 1 1057 ? 24.375 -15.210 -28.598 1.00 84.38 1057 ASP A C 1
ATOM 8406 O O . ASP A 1 1057 ? 24.164 -16.235 -29.248 1.00 84.38 1057 ASP A O 1
ATOM 8410 N N . SER A 1 1058 ? 23.384 -14.511 -28.036 1.00 87.69 1058 SER A N 1
ATOM 8411 C CA . SER A 1 1058 ? 21.963 -14.843 -28.155 1.00 87.69 1058 SER A CA 1
ATOM 8412 C C . SER A 1 1058 ? 21.427 -14.568 -29.569 1.00 87.69 1058 SER A C 1
ATOM 8414 O O . SER A 1 1058 ? 22.017 -13.772 -30.309 1.00 87.69 1058 SER A O 1
ATOM 8416 N N . PRO A 1 1059 ? 20.325 -15.218 -29.993 1.00 93.56 1059 PRO A N 1
ATOM 8417 C CA . PRO A 1 1059 ? 19.602 -14.784 -31.186 1.00 93.56 1059 PRO A CA 1
ATOM 8418 C C . PRO A 1 1059 ? 19.069 -13.354 -31.001 1.00 93.56 1059 PRO A C 1
ATOM 8420 O O . PRO A 1 1059 ? 18.929 -12.873 -29.876 1.00 93.56 1059 PRO A O 1
ATOM 8423 N N . PHE A 1 1060 ? 18.775 -12.671 -32.106 1.00 95.44 1060 PHE A N 1
ATOM 8424 C CA . PHE A 1 1060 ? 18.127 -11.362 -32.062 1.00 95.44 1060 PHE A CA 1
ATOM 8425 C C . PHE A 1 1060 ? 16.625 -11.537 -31.819 1.00 95.44 1060 PHE A C 1
ATOM 8427 O O . PHE A 1 1060 ? 15.937 -12.139 -32.643 1.00 95.44 1060 PHE A O 1
ATOM 8434 N N . TYR A 1 1061 ? 16.117 -11.019 -30.703 1.00 94.69 1061 TYR A N 1
ATOM 8435 C CA . TYR A 1 1061 ? 14.700 -11.067 -30.351 1.00 94.69 1061 TYR A CA 1
ATOM 8436 C C . TYR A 1 1061 ? 13.994 -9.820 -30.886 1.00 94.69 1061 TYR A C 1
ATOM 8438 O O . TYR A 1 1061 ? 14.161 -8.729 -30.347 1.00 94.69 1061 TYR A O 1
ATOM 8446 N N . ALA A 1 1062 ? 13.209 -9.970 -31.948 1.00 92.00 1062 ALA A N 1
ATOM 8447 C CA . ALA A 1 1062 ? 12.483 -8.888 -32.607 1.00 92.00 1062 ALA A CA 1
ATOM 8448 C C . ALA A 1 1062 ? 10.977 -9.030 -32.345 1.00 92.00 1062 ALA A C 1
ATOM 8450 O O . ALA A 1 1062 ? 10.218 -9.467 -33.209 1.00 92.00 1062 ALA A O 1
ATOM 8451 N N . ALA A 1 1063 ? 10.560 -8.684 -31.122 1.00 83.62 1063 ALA A N 1
ATOM 8452 C CA . ALA A 1 1063 ? 9.188 -8.874 -30.642 1.00 83.62 1063 ALA A CA 1
ATOM 8453 C C . ALA A 1 1063 ? 8.133 -8.124 -31.474 1.00 83.62 1063 ALA A C 1
ATOM 8455 O O . ALA A 1 1063 ? 7.007 -8.593 -31.574 1.00 83.62 1063 ALA A O 1
ATOM 8456 N N . GLN A 1 1064 ? 8.504 -6.998 -32.096 1.00 84.56 1064 GLN A N 1
ATOM 8457 C CA . GLN A 1 1064 ? 7.619 -6.180 -32.933 1.00 84.56 1064 GLN A CA 1
ATOM 8458 C C . GLN A 1 1064 ? 7.566 -6.586 -34.414 1.00 84.56 1064 GLN A C 1
ATOM 8460 O O . GLN A 1 1064 ? 6.879 -5.951 -35.209 1.00 84.56 1064 GLN A O 1
ATOM 8465 N N . SER A 1 1065 ? 8.298 -7.627 -34.808 1.00 85.88 1065 SER A N 1
ATOM 8466 C CA . SER A 1 1065 ? 8.475 -7.989 -36.213 1.00 85.88 1065 SER A CA 1
ATOM 8467 C C . SER A 1 1065 ? 7.616 -9.180 -36.640 1.00 85.88 1065 SER A C 1
ATOM 8469 O O . SER A 1 1065 ? 7.355 -10.083 -35.842 1.00 85.88 1065 SER A O 1
ATOM 8471 N N . GLU A 1 1066 ? 7.228 -9.208 -37.919 1.00 84.06 1066 GLU A N 1
ATOM 8472 C CA . GLU A 1 1066 ? 6.566 -10.361 -38.537 1.00 84.06 1066 GLU A CA 1
ATOM 8473 C C . GLU A 1 1066 ? 7.486 -11.596 -38.590 1.00 84.06 1066 GLU A C 1
ATOM 8475 O O . GLU A 1 1066 ? 8.714 -11.465 -38.558 1.00 84.06 1066 GLU A O 1
ATOM 8480 N N . PRO A 1 1067 ? 6.903 -12.801 -38.732 1.00 84.06 1067 PRO A N 1
ATOM 8481 C CA . PRO A 1 1067 ? 7.610 -14.046 -38.999 1.00 84.06 1067 PRO A CA 1
ATOM 8482 C C . PRO A 1 1067 ? 8.840 -13.939 -39.913 1.00 84.06 1067 PRO A C 1
ATOM 8484 O O . PRO A 1 1067 ? 8.735 -13.592 -41.088 1.00 84.06 1067 PRO A O 1
ATOM 8487 N N . ASN A 1 1068 ? 10.008 -14.317 -39.388 1.00 86.19 1068 ASN A N 1
ATOM 8488 C CA . ASN A 1 1068 ? 11.276 -14.322 -40.126 1.00 86.19 1068 ASN A CA 1
ATOM 8489 C C . ASN A 1 1068 ? 11.756 -15.747 -40.474 1.00 86.19 1068 ASN A C 1
ATOM 8491 O O . ASN A 1 1068 ? 11.550 -16.679 -39.699 1.00 86.19 1068 ASN A O 1
ATOM 8495 N N . GLU A 1 1069 ? 12.437 -15.918 -41.613 1.00 82.44 1069 GLU A N 1
ATOM 8496 C CA . GLU A 1 1069 ? 12.973 -17.219 -42.063 1.00 82.44 1069 GLU A CA 1
ATOM 8497 C C . GLU A 1 1069 ? 14.294 -17.623 -41.371 1.00 82.44 1069 GLU A C 1
ATOM 8499 O O . GLU A 1 1069 ? 14.734 -18.770 -41.480 1.00 82.44 1069 GLU A O 1
ATOM 8504 N N . SER A 1 1070 ? 14.962 -16.695 -40.678 1.00 85.69 1070 SER A N 1
ATOM 8505 C CA . SER A 1 1070 ? 16.239 -16.940 -39.999 1.00 85.69 1070 SER A CA 1
ATOM 8506 C C . SER A 1 1070 ? 16.059 -17.544 -38.603 1.00 85.69 1070 SER A C 1
ATOM 8508 O O . SER A 1 1070 ? 15.445 -16.928 -37.741 1.00 85.69 1070 SER A O 1
ATOM 8510 N N . ASN A 1 1071 ? 16.716 -18.675 -38.315 1.00 84.19 1071 ASN A N 1
ATOM 8511 C CA . ASN A 1 1071 ? 16.749 -19.260 -36.960 1.00 84.19 1071 ASN A CA 1
ATOM 8512 C C . ASN A 1 1071 ? 17.502 -18.393 -35.929 1.00 84.19 1071 ASN A C 1
ATOM 8514 O O . ASN A 1 1071 ? 17.354 -18.599 -34.728 1.00 84.19 1071 ASN A O 1
ATOM 8518 N N . ASP A 1 1072 ? 18.331 -17.452 -36.388 1.00 90.00 1072 ASP A N 1
ATOM 8519 C CA . ASP A 1 1072 ? 19.057 -16.501 -35.537 1.00 90.00 1072 ASP A CA 1
ATOM 8520 C C . ASP A 1 1072 ? 18.229 -15.239 -35.210 1.00 90.00 1072 ASP A C 1
ATOM 8522 O O . ASP A 1 1072 ? 18.702 -14.375 -34.469 1.00 90.00 1072 ASP A O 1
ATOM 8526 N N . ILE A 1 1073 ? 17.016 -15.107 -35.766 1.00 92.25 1073 ILE A N 1
ATOM 8527 C CA . ILE A 1 1073 ? 16.080 -14.012 -35.484 1.00 92.25 1073 ILE A CA 1
ATOM 8528 C C . ILE A 1 1073 ? 14.795 -14.612 -34.915 1.00 92.25 1073 ILE A C 1
ATOM 8530 O O . ILE A 1 1073 ? 13.991 -15.206 -35.630 1.00 92.25 1073 ILE A O 1
ATOM 8534 N N . VAL A 1 1074 ? 14.583 -14.423 -33.617 1.00 91.75 1074 VAL A N 1
ATOM 8535 C CA . VAL A 1 1074 ? 13.367 -14.864 -32.937 1.00 91.75 1074 VAL A CA 1
ATOM 8536 C C . VAL A 1 1074 ? 12.348 -13.737 -33.028 1.00 91.75 1074 VAL A C 1
ATOM 8538 O O . VAL A 1 1074 ? 12.511 -12.676 -32.430 1.00 91.75 1074 VAL A O 1
ATOM 8541 N N . THR A 1 1075 ? 11.313 -13.969 -33.822 1.00 87.00 1075 THR A N 1
ATOM 8542 C CA . THR A 1 1075 ? 10.177 -13.061 -34.020 1.00 87.00 1075 THR A CA 1
ATOM 8543 C C . THR A 1 1075 ? 8.955 -13.597 -33.297 1.00 87.00 1075 THR A C 1
ATOM 8545 O O . THR A 1 1075 ? 8.960 -14.722 -32.789 1.00 87.00 1075 THR A O 1
ATOM 8548 N N . TYR A 1 1076 ? 7.903 -12.791 -33.235 1.00 73.94 1076 TYR A N 1
ATOM 8549 C CA . TYR A 1 1076 ? 6.634 -13.264 -32.720 1.00 73.94 1076 TYR A CA 1
ATOM 8550 C C . TYR A 1 1076 ? 5.972 -14.230 -33.722 1.00 73.94 1076 TYR A C 1
ATOM 8552 O O . TYR A 1 1076 ? 5.722 -13.874 -34.871 1.00 73.94 1076 TYR A O 1
ATOM 8560 N N . HIS A 1 1077 ? 5.678 -15.461 -33.287 1.00 71.38 1077 HIS A N 1
ATOM 8561 C CA . HIS A 1 1077 ? 4.989 -16.494 -34.087 1.00 71.38 1077 HIS A CA 1
ATOM 8562 C C . HIS A 1 1077 ? 3.840 -17.151 -33.305 1.00 71.38 1077 HIS A C 1
ATOM 8564 O O . HIS A 1 1077 ? 3.684 -18.370 -33.309 1.00 71.38 1077 HIS A O 1
ATOM 8570 N N . GLY A 1 1078 ? 3.048 -16.354 -32.584 1.00 63.78 1078 GLY A N 1
ATOM 8571 C CA . GLY A 1 1078 ? 1.935 -16.863 -31.769 1.00 63.78 1078 GLY A CA 1
ATOM 8572 C C . GLY A 1 1078 ? 2.333 -17.397 -30.387 1.00 63.78 1078 GLY A C 1
ATOM 8573 O O . GLY A 1 1078 ? 1.462 -17.814 -29.628 1.00 63.78 1078 GLY A O 1
ATOM 8574 N N . GLU A 1 1079 ? 3.622 -17.354 -30.037 1.00 69.31 1079 GLU A N 1
ATOM 8575 C CA . GLU A 1 1079 ? 4.119 -17.554 -28.673 1.00 69.31 1079 GLU A CA 1
ATOM 8576 C C . GLU A 1 1079 ? 4.916 -16.314 -28.234 1.00 69.31 1079 GLU A C 1
ATOM 8578 O O . GLU A 1 1079 ? 5.761 -15.836 -29.002 1.00 69.31 1079 GLU A O 1
ATOM 8583 N N . PRO A 1 1080 ? 4.670 -15.757 -27.034 1.00 73.25 1080 PRO A N 1
ATOM 8584 C CA . PRO A 1 1080 ? 5.392 -14.576 -26.583 1.00 73.25 1080 PRO A CA 1
ATOM 8585 C C . PRO A 1 1080 ? 6.849 -14.903 -26.234 1.00 73.25 1080 PRO A C 1
ATOM 8587 O O . PRO A 1 1080 ? 7.176 -15.992 -25.760 1.00 73.25 1080 PRO A O 1
ATOM 8590 N N . ILE A 1 1081 ? 7.727 -13.921 -26.435 1.00 87.94 1081 ILE A N 1
ATOM 8591 C CA . ILE A 1 1081 ? 9.151 -14.023 -26.116 1.00 87.94 1081 ILE A CA 1
ATOM 8592 C C . ILE A 1 1081 ? 9.363 -13.562 -24.672 1.00 87.94 1081 ILE A C 1
ATOM 8594 O O . ILE A 1 1081 ? 8.988 -12.444 -24.313 1.00 87.94 1081 ILE A O 1
ATOM 8598 N N . PHE A 1 1082 ? 9.996 -14.406 -23.855 1.00 90.75 1082 PHE A N 1
ATOM 8599 C CA . PHE A 1 1082 ? 10.254 -14.110 -22.448 1.00 90.75 1082 PHE A CA 1
ATOM 8600 C C . PHE A 1 1082 ? 11.726 -14.238 -22.082 1.00 90.75 1082 PHE A C 1
ATOM 8602 O O . PHE A 1 1082 ? 12.438 -15.124 -22.555 1.00 90.75 1082 PHE A O 1
ATOM 8609 N N . ILE A 1 1083 ? 12.137 -13.393 -21.147 1.00 93.56 1083 ILE A N 1
ATOM 8610 C CA . ILE A 1 1083 ? 13.320 -13.581 -20.321 1.00 93.56 1083 ILE A CA 1
ATOM 8611 C C . ILE A 1 1083 ? 12.854 -14.189 -18.997 1.00 93.56 1083 ILE A C 1
ATOM 8613 O O . ILE A 1 1083 ? 11.957 -13.654 -18.350 1.00 93.56 1083 ILE A O 1
ATOM 8617 N N . GLU A 1 1084 ? 13.448 -15.305 -18.584 1.00 94.75 1084 GLU A N 1
ATOM 8618 C CA . GLU A 1 1084 ? 13.173 -15.900 -17.274 1.00 94.75 1084 GLU A CA 1
ATOM 8619 C C . GLU A 1 1084 ? 14.067 -15.240 -16.207 1.00 94.75 1084 GLU A C 1
ATOM 8621 O O . GLU A 1 1084 ? 15.297 -15.226 -16.325 1.00 94.75 1084 GLU A O 1
ATOM 8626 N N . GLN A 1 1085 ? 13.451 -14.687 -15.158 1.00 97.00 1085 GLN A N 1
ATOM 8627 C CA . GLN A 1 1085 ? 14.137 -14.013 -14.052 1.00 97.00 1085 GLN A CA 1
ATOM 8628 C C . GLN A 1 1085 ? 13.664 -14.571 -12.708 1.00 97.00 1085 GLN A C 1
ATOM 8630 O O . GLN A 1 1085 ? 12.467 -14.617 -12.433 1.00 97.00 1085 GLN A O 1
ATOM 8635 N N . ALA A 1 1086 ? 14.610 -14.932 -11.842 1.00 97.50 1086 ALA A N 1
ATOM 8636 C CA . ALA A 1 1086 ? 14.349 -15.223 -10.432 1.00 97.50 1086 ALA A CA 1
ATOM 8637 C C . ALA A 1 1086 ? 14.846 -14.076 -9.541 1.00 97.50 1086 ALA A C 1
ATOM 8639 O O . ALA A 1 1086 ? 15.699 -13.295 -9.952 1.00 97.50 1086 ALA A O 1
ATOM 8640 N N . ILE A 1 1087 ? 14.357 -13.985 -8.306 1.00 96.75 1087 ILE A N 1
ATOM 8641 C CA . ILE A 1 1087 ? 14.803 -12.955 -7.349 1.00 96.75 1087 ILE A CA 1
ATOM 8642 C C . ILE A 1 1087 ? 16.291 -13.136 -6.999 1.00 96.75 1087 ILE A C 1
ATOM 8644 O O . ILE A 1 1087 ? 17.026 -12.161 -6.906 1.00 96.75 1087 ILE A O 1
ATOM 8648 N N . ASP A 1 1088 ? 16.745 -14.383 -6.844 1.00 95.25 1088 ASP A N 1
ATOM 8649 C CA . ASP A 1 1088 ? 18.148 -14.703 -6.534 1.00 95.25 1088 ASP A CA 1
ATOM 8650 C C . ASP A 1 1088 ? 19.058 -14.742 -7.780 1.00 95.25 1088 ASP A C 1
ATOM 8652 O O . ASP A 1 1088 ? 20.266 -14.974 -7.657 1.00 95.25 1088 ASP A O 1
ATOM 8656 N N . ALA A 1 1089 ? 18.504 -14.565 -8.985 1.00 95.88 1089 ALA A N 1
ATOM 8657 C CA . ALA A 1 1089 ? 19.286 -14.550 -10.219 1.00 95.88 1089 ALA A CA 1
ATOM 8658 C C . ALA A 1 1089 ? 19.917 -13.163 -10.452 1.00 95.88 1089 ALA A C 1
ATOM 8660 O O . ALA A 1 1089 ? 19.303 -12.148 -10.123 1.00 95.88 1089 ALA A O 1
ATOM 8661 N N . PRO A 1 1090 ? 21.131 -13.090 -11.033 1.00 94.75 1090 PRO A N 1
ATOM 8662 C CA . PRO A 1 1090 ? 21.718 -11.809 -11.415 1.00 94.75 1090 PRO A CA 1
ATOM 8663 C C . PRO A 1 1090 ? 20.848 -11.094 -12.468 1.00 94.75 1090 PRO A C 1
ATOM 8665 O O . PRO A 1 1090 ? 20.100 -11.767 -13.180 1.00 94.75 1090 PRO A O 1
ATOM 8668 N N . PRO A 1 1091 ? 20.961 -9.760 -12.602 1.00 95.12 1091 PRO A N 1
ATOM 8669 C CA . PRO A 1 1091 ? 20.260 -9.018 -13.645 1.00 95.12 1091 PRO A CA 1
ATOM 8670 C C . PRO A 1 1091 ? 20.631 -9.482 -15.053 1.00 95.12 1091 PRO A C 1
ATOM 8672 O O . PRO A 1 1091 ? 21.788 -9.824 -15.317 1.00 95.12 1091 PRO A O 1
ATOM 8675 N N . HIS A 1 1092 ? 19.671 -9.406 -15.974 1.00 95.19 1092 HIS A N 1
ATOM 8676 C CA . HIS A 1 1092 ? 19.947 -9.549 -17.402 1.00 95.19 1092 HIS A CA 1
ATOM 8677 C C . HIS A 1 1092 ? 20.367 -8.207 -17.986 1.00 95.19 1092 HIS A C 1
ATOM 8679 O O . HIS A 1 1092 ? 19.710 -7.189 -17.763 1.00 95.19 1092 HIS A O 1
ATOM 8685 N N . TYR A 1 1093 ? 21.446 -8.216 -18.764 1.00 95.00 1093 TYR A N 1
ATOM 8686 C CA . TYR A 1 1093 ? 21.912 -7.057 -19.516 1.00 95.00 1093 TYR A CA 1
ATOM 8687 C C . TYR A 1 1093 ? 21.497 -7.196 -20.974 1.00 95.00 1093 TYR A C 1
ATOM 8689 O O . TYR A 1 1093 ? 21.692 -8.248 -21.585 1.00 95.00 1093 TYR A O 1
ATOM 8697 N N . LEU A 1 1094 ? 20.910 -6.138 -21.523 1.00 95.38 1094 LEU A N 1
ATOM 8698 C CA . LEU A 1 1094 ? 20.339 -6.121 -22.860 1.00 95.38 1094 LEU A CA 1
ATOM 8699 C C . LEU A 1 1094 ? 21.057 -5.084 -23.714 1.00 95.38 1094 LEU A C 1
ATOM 8701 O O . LEU A 1 1094 ? 21.170 -3.927 -23.312 1.00 95.38 1094 LEU A O 1
ATOM 8705 N N . THR A 1 1095 ? 21.467 -5.481 -24.918 1.00 95.19 1095 THR A N 1
ATOM 8706 C CA . THR A 1 1095 ? 21.755 -4.539 -26.007 1.00 95.19 1095 THR A CA 1
ATOM 8707 C C . THR A 1 1095 ? 20.507 -4.471 -26.882 1.00 95.19 1095 THR A C 1
ATOM 8709 O O . THR A 1 1095 ? 20.070 -5.494 -27.405 1.00 95.19 1095 THR A O 1
ATOM 8712 N N . MET A 1 1096 ? 19.906 -3.292 -27.024 1.00 96.56 1096 MET A N 1
ATOM 8713 C CA . MET A 1 1096 ? 18.605 -3.110 -27.671 1.00 96.56 1096 MET A CA 1
ATOM 8714 C C . MET A 1 1096 ? 18.696 -2.155 -28.857 1.00 96.56 1096 MET A C 1
ATOM 8716 O O . MET A 1 1096 ? 19.521 -1.242 -28.885 1.00 96.56 1096 MET A O 1
ATOM 8720 N N . LEU A 1 1097 ? 17.817 -2.376 -29.825 1.00 97.00 1097 LEU A N 1
ATOM 8721 C CA . LEU A 1 1097 ? 17.544 -1.495 -30.946 1.00 97.00 1097 LEU A CA 1
ATOM 8722 C C . LEU A 1 1097 ? 16.213 -0.799 -30.685 1.00 97.00 1097 LEU A C 1
ATOM 8724 O O . LEU A 1 1097 ? 15.187 -1.466 -30.542 1.00 97.00 1097 LEU A O 1
ATOM 8728 N N . VAL A 1 1098 ? 16.238 0.528 -30.582 1.00 95.56 1098 VAL A N 1
ATOM 8729 C CA . VAL A 1 1098 ? 15.094 1.319 -30.113 1.00 95.56 1098 VAL A CA 1
ATOM 8730 C C . VAL A 1 1098 ? 14.877 2.534 -31.012 1.00 95.56 1098 VAL A C 1
ATOM 8732 O O . VAL A 1 1098 ? 15.832 3.225 -31.372 1.00 95.56 1098 VAL A O 1
ATOM 8735 N N . ASP A 1 1099 ? 13.624 2.820 -31.363 1.00 92.38 1099 ASP A N 1
ATOM 8736 C CA . ASP A 1 1099 ? 13.243 4.148 -31.838 1.00 92.38 1099 ASP A CA 1
ATOM 8737 C C . ASP A 1 1099 ? 13.338 5.131 -30.657 1.00 92.38 1099 ASP A C 1
ATOM 8739 O O . ASP A 1 1099 ? 12.591 4.992 -29.683 1.00 92.38 1099 ASP A O 1
ATOM 8743 N N . PRO A 1 1100 ? 14.243 6.125 -30.707 1.00 90.44 1100 PRO A N 1
ATOM 8744 C CA . PRO A 1 1100 ? 14.529 6.997 -29.568 1.00 90.44 1100 PRO A CA 1
ATOM 8745 C C . PRO A 1 1100 ? 13.338 7.871 -29.138 1.00 90.44 1100 PRO A C 1
ATOM 8747 O O . PRO A 1 1100 ? 13.357 8.418 -28.036 1.00 90.44 1100 PRO A O 1
ATOM 8750 N N . CYS A 1 1101 ? 12.323 8.031 -29.993 1.00 87.38 1101 CYS A N 1
ATOM 8751 C CA . CYS A 1 1101 ? 11.127 8.817 -29.703 1.00 87.38 1101 CYS A CA 1
ATOM 8752 C C . CYS A 1 1101 ? 10.053 8.016 -28.947 1.00 87.38 1101 CYS A C 1
ATOM 8754 O O . CYS A 1 1101 ? 9.111 8.628 -28.440 1.00 87.38 1101 CYS A O 1
ATOM 8756 N N . GLY A 1 1102 ? 10.166 6.683 -28.900 1.00 88.81 1102 GLY A N 1
ATOM 8757 C CA . GLY A 1 1102 ? 9.242 5.786 -28.202 1.00 88.81 1102 GLY A CA 1
ATOM 8758 C C . GLY A 1 1102 ? 9.629 5.491 -26.749 1.00 88.81 1102 GLY A C 1
ATOM 8759 O O . GLY A 1 1102 ? 10.669 5.920 -26.243 1.00 88.81 1102 GLY A O 1
ATOM 8760 N N . VAL A 1 1103 ? 8.769 4.731 -26.072 1.00 92.50 1103 VAL A N 1
ATOM 8761 C CA . VAL A 1 1103 ? 9.026 4.144 -24.743 1.00 92.50 1103 VAL A CA 1
ATOM 8762 C C . VAL A 1 1103 ? 9.313 2.652 -24.888 1.00 92.50 1103 VAL A C 1
ATOM 8764 O O . VAL A 1 1103 ? 8.806 2.031 -25.802 1.00 92.50 1103 VAL A O 1
ATOM 8767 N N . VAL A 1 1104 ? 10.083 2.037 -23.998 1.00 95.44 1104 VAL A N 1
ATOM 8768 C CA . VAL A 1 1104 ? 10.246 0.572 -23.983 1.00 95.44 1104 VAL A CA 1
ATOM 8769 C C . VAL A 1 1104 ? 9.558 0.017 -22.748 1.00 95.44 1104 VAL A C 1
ATOM 8771 O O . VAL A 1 1104 ? 9.852 0.473 -21.638 1.00 95.44 1104 VAL A O 1
ATOM 8774 N N . HIS A 1 1105 ? 8.663 -0.954 -22.933 1.00 95.25 1105 HIS A N 1
ATOM 8775 C CA . HIS A 1 1105 ? 7.936 -1.598 -21.840 1.00 95.25 1105 HIS A CA 1
ATOM 8776 C C . HIS A 1 1105 ? 8.598 -2.909 -21.401 1.00 95.25 1105 HIS A C 1
ATOM 8778 O O . HIS A 1 1105 ? 9.233 -3.616 -22.186 1.00 95.25 1105 HIS A O 1
ATOM 8784 N N . ALA A 1 1106 ? 8.417 -3.240 -20.126 1.00 96.38 1106 ALA A N 1
ATOM 8785 C CA . ALA A 1 1106 ? 8.733 -4.532 -19.543 1.00 96.38 1106 ALA A CA 1
ATOM 8786 C C . ALA A 1 1106 ? 7.551 -5.013 -18.687 1.00 96.38 1106 ALA A C 1
ATOM 8788 O O . ALA A 1 1106 ? 7.129 -4.312 -17.761 1.00 96.38 1106 ALA A O 1
ATOM 8789 N N . THR A 1 1107 ? 7.058 -6.220 -18.969 1.00 96.31 1107 THR A N 1
ATOM 8790 C CA . THR A 1 1107 ? 5.838 -6.788 -18.369 1.00 96.31 1107 THR A CA 1
ATOM 8791 C C . THR A 1 1107 ? 6.116 -8.184 -17.821 1.00 96.31 1107 THR A C 1
ATOM 8793 O O . THR A 1 1107 ? 6.647 -9.034 -18.533 1.00 96.31 1107 THR A O 1
ATOM 8796 N N . SER A 1 1108 ? 5.755 -8.445 -16.558 1.00 95.62 1108 SER A N 1
ATOM 8797 C CA . SER A 1 1108 ? 5.972 -9.755 -15.911 1.00 95.62 1108 SER A CA 1
ATOM 8798 C C . SER A 1 1108 ? 4.710 -10.449 -15.396 1.00 95.62 1108 SER A C 1
ATOM 8800 O O . SER A 1 1108 ? 4.758 -11.610 -14.993 1.00 95.62 1108 SER A O 1
ATOM 8802 N N . GLY A 1 1109 ? 3.575 -9.746 -15.346 1.00 94.19 1109 GLY A N 1
ATOM 8803 C CA . GLY A 1 1109 ? 2.318 -10.274 -14.809 1.00 94.19 1109 GLY A CA 1
ATOM 8804 C C . GLY A 1 1109 ? 2.216 -10.355 -13.283 1.00 94.19 1109 GLY A C 1
ATOM 8805 O O . GLY A 1 1109 ? 1.111 -10.460 -12.759 1.00 94.19 1109 GLY A O 1
ATOM 8806 N N . ILE A 1 1110 ? 3.334 -10.261 -12.553 1.00 95.94 1110 ILE A N 1
ATOM 8807 C CA . ILE A 1 1110 ? 3.357 -10.293 -11.076 1.00 95.94 1110 ILE A CA 1
ATOM 8808 C C . ILE A 1 1110 ? 3.513 -8.912 -10.426 1.00 95.94 1110 ILE A C 1
ATOM 8810 O O . ILE A 1 1110 ? 3.309 -8.778 -9.219 1.00 95.94 1110 ILE A O 1
ATOM 8814 N N . LEU A 1 1111 ? 3.903 -7.904 -11.210 1.00 96.75 1111 LEU A N 1
ATOM 8815 C CA . LEU A 1 1111 ? 4.159 -6.521 -10.799 1.00 96.75 1111 LEU A CA 1
ATOM 8816 C C . LEU A 1 1111 ? 3.669 -5.561 -11.896 1.00 96.75 1111 LEU A C 1
ATOM 8818 O O . LEU A 1 1111 ? 3.512 -6.011 -13.035 1.00 96.75 1111 LEU A O 1
ATOM 8822 N N . PRO A 1 1112 ? 3.436 -4.270 -11.586 1.00 96.50 1112 PRO A N 1
ATOM 8823 C CA . PRO A 1 1112 ? 3.044 -3.283 -12.591 1.00 96.50 1112 PRO A CA 1
ATOM 8824 C C . PRO A 1 1112 ? 4.037 -3.198 -13.757 1.00 96.50 1112 PRO A C 1
ATOM 8826 O O . PRO A 1 1112 ? 5.252 -3.297 -13.545 1.00 96.50 1112 PRO A O 1
ATOM 8829 N N . THR A 1 1113 ? 3.516 -2.984 -14.969 1.00 95.56 1113 THR A N 1
ATOM 8830 C CA . THR A 1 1113 ? 4.315 -2.797 -16.188 1.00 95.56 1113 THR A CA 1
ATOM 8831 C C . THR A 1 1113 ? 5.268 -1.621 -16.023 1.00 95.56 1113 THR A C 1
ATOM 8833 O O . THR A 1 1113 ? 4.896 -0.552 -15.531 1.00 95.56 1113 THR A O 1
ATOM 8836 N N . LYS A 1 1114 ? 6.527 -1.807 -16.426 1.00 95.69 1114 LYS A N 1
ATOM 8837 C CA . LYS A 1 1114 ? 7.556 -0.775 -16.320 1.00 95.69 1114 LYS A CA 1
ATOM 8838 C C . LYS A 1 1114 ? 7.904 -0.219 -17.694 1.00 95.69 1114 LYS A C 1
ATOM 8840 O O . LYS A 1 1114 ? 8.442 -0.940 -18.520 1.00 95.69 1114 LYS A O 1
ATOM 8845 N N . ALA A 1 1115 ? 7.688 1.081 -17.891 1.00 94.19 1115 ALA A N 1
ATOM 8846 C CA . ALA A 1 1115 ? 8.139 1.809 -19.075 1.00 94.19 1115 ALA A CA 1
ATOM 8847 C C . ALA A 1 1115 ? 9.366 2.691 -18.776 1.00 94.19 1115 ALA A C 1
ATOM 8849 O O . ALA A 1 1115 ? 9.466 3.292 -17.692 1.00 94.19 1115 ALA A O 1
ATOM 8850 N N . ILE A 1 1116 ? 10.288 2.783 -19.739 1.00 94.44 1116 ILE A N 1
ATOM 8851 C CA . ILE A 1 1116 ? 11.431 3.712 -19.739 1.00 94.44 1116 ILE A CA 1
ATOM 8852 C C . ILE A 1 1116 ? 11.550 4.423 -21.097 1.00 94.44 1116 ILE A C 1
ATOM 8854 O O . ILE A 1 1116 ? 11.294 3.826 -22.137 1.00 94.44 1116 ILE A O 1
ATOM 8858 N N . SER A 1 1117 ? 11.943 5.699 -21.099 1.00 92.69 1117 SER A N 1
ATOM 8859 C CA . SER A 1 1117 ? 12.178 6.506 -22.310 1.00 92.69 1117 SER A CA 1
ATOM 8860 C C . SER A 1 1117 ? 13.566 7.131 -22.295 1.00 92.69 1117 SER A C 1
ATOM 8862 O O . SER A 1 1117 ? 14.169 7.287 -21.230 1.00 92.69 1117 SER A O 1
ATOM 8864 N N . ILE A 1 1118 ? 14.082 7.478 -23.474 1.00 89.81 1118 ILE A N 1
ATOM 8865 C CA . ILE A 1 1118 ? 15.339 8.218 -23.606 1.00 89.81 1118 ILE A CA 1
ATOM 8866 C C . ILE A 1 1118 ? 15.013 9.719 -23.582 1.00 89.81 1118 ILE A C 1
ATOM 8868 O O . ILE A 1 1118 ? 14.175 10.167 -24.370 1.00 89.81 1118 ILE A O 1
ATOM 8872 N N . PRO A 1 1119 ? 15.649 10.523 -22.711 1.00 86.06 1119 PRO A N 1
ATOM 8873 C CA . PRO A 1 1119 ? 15.455 11.968 -22.710 1.00 86.06 1119 PRO A CA 1
ATOM 8874 C C . PRO A 1 1119 ? 15.806 12.588 -24.068 1.00 86.06 1119 PRO A C 1
ATOM 8876 O O . PRO A 1 1119 ? 16.836 12.281 -24.670 1.00 86.06 1119 PRO A O 1
ATOM 8879 N N . ALA A 1 1120 ? 14.938 13.467 -24.568 1.00 82.19 1120 ALA A N 1
ATOM 8880 C CA . ALA A 1 1120 ? 15.038 13.973 -25.936 1.00 82.19 1120 ALA A CA 1
ATOM 8881 C C . ALA A 1 1120 ? 16.286 14.831 -26.207 1.00 82.19 1120 ALA A C 1
ATOM 8883 O O . ALA A 1 1120 ? 16.805 14.863 -27.323 1.00 82.19 1120 ALA A O 1
ATOM 8884 N N . ASP A 1 1121 ? 16.818 15.482 -25.180 1.00 77.12 1121 ASP A N 1
ATOM 8885 C CA . ASP A 1 1121 ? 18.107 16.172 -25.198 1.00 77.12 1121 ASP A CA 1
ATOM 8886 C C . ASP A 1 1121 ? 19.290 15.251 -25.546 1.00 77.12 1121 ASP A C 1
ATOM 8888 O O . ASP A 1 1121 ? 20.263 15.723 -26.132 1.00 77.12 1121 ASP A O 1
ATOM 8892 N N . GLN A 1 1122 ? 19.188 13.942 -25.293 1.00 82.25 1122 GLN A N 1
ATOM 8893 C CA . GLN A 1 1122 ? 20.270 12.994 -25.575 1.00 82.25 1122 GLN A CA 1
ATOM 8894 C C . GLN A 1 1122 ? 20.339 12.543 -27.039 1.00 82.25 1122 GLN A C 1
ATOM 8896 O O . GLN A 1 1122 ? 21.400 12.113 -27.488 1.00 82.25 1122 GLN A O 1
ATOM 8901 N N . TYR A 1 1123 ? 19.251 12.658 -27.810 1.00 85.12 1123 TYR A N 1
ATOM 8902 C CA . TYR A 1 1123 ? 19.241 12.221 -29.210 1.00 85.12 1123 TYR A CA 1
ATOM 8903 C C . TYR A 1 1123 ? 19.030 13.330 -30.240 1.00 85.12 1123 TYR A C 1
ATOM 8905 O O . TYR A 1 1123 ? 19.520 13.194 -31.361 1.00 85.12 1123 TYR A O 1
ATOM 8913 N N . ARG A 1 1124 ? 18.352 14.442 -29.910 1.00 81.94 1124 ARG A N 1
ATOM 8914 C CA . ARG A 1 1124 ? 17.996 15.484 -30.901 1.00 81.94 1124 ARG A CA 1
ATOM 8915 C C . ARG A 1 1124 ? 19.200 15.995 -31.695 1.00 81.94 1124 ARG A C 1
ATOM 8917 O O . ARG A 1 1124 ? 19.128 16.112 -32.919 1.00 81.94 1124 ARG A O 1
ATOM 8924 N N . GLN A 1 1125 ? 20.312 16.283 -31.013 1.00 79.81 1125 GLN A N 1
ATOM 8925 C CA . GLN A 1 1125 ? 21.519 16.780 -31.676 1.00 79.81 1125 GLN A CA 1
ATOM 8926 C C . GLN A 1 1125 ? 22.134 15.716 -32.592 1.00 79.81 1125 GLN A C 1
ATOM 8928 O O . GLN A 1 1125 ? 22.493 16.035 -33.725 1.00 79.81 1125 GLN A O 1
ATOM 8933 N N . ALA A 1 1126 ? 22.211 14.464 -32.134 1.00 85.62 1126 ALA A N 1
ATOM 8934 C CA . ALA A 1 1126 ? 22.747 13.363 -32.925 1.00 85.62 1126 ALA A CA 1
ATOM 8935 C C . ALA A 1 1126 ? 21.917 13.130 -34.193 1.00 85.62 1126 ALA A C 1
ATOM 8937 O O . ALA A 1 1126 ? 22.479 13.110 -35.284 1.00 85.62 1126 ALA A O 1
ATOM 8938 N N . LEU A 1 1127 ? 20.585 13.089 -34.077 1.00 83.88 1127 LEU A N 1
ATOM 8939 C CA . LEU A 1 1127 ? 19.684 12.971 -35.228 1.00 83.88 1127 LEU A CA 1
ATOM 8940 C C . LEU A 1 1127 ? 19.868 14.117 -36.234 1.00 83.88 1127 LEU A C 1
ATOM 8942 O O . LEU A 1 1127 ? 19.816 13.896 -37.440 1.00 83.88 1127 LEU A O 1
ATOM 8946 N N . SER A 1 1128 ? 20.143 15.337 -35.760 1.00 78.06 1128 SER A N 1
ATOM 8947 C CA . SER A 1 1128 ? 20.403 16.485 -36.639 1.00 78.06 1128 SER A CA 1
ATOM 8948 C C . SER A 1 1128 ? 21.749 16.425 -37.377 1.00 78.06 1128 SER A C 1
ATOM 8950 O O . SER A 1 1128 ? 21.899 17.080 -38.410 1.00 78.06 1128 SER A O 1
ATOM 8952 N N . ASN A 1 1129 ? 22.705 15.648 -36.856 1.00 84.81 1129 ASN A N 1
ATOM 8953 C CA . ASN A 1 1129 ? 24.043 15.467 -37.418 1.00 84.81 1129 ASN A CA 1
ATOM 8954 C C . ASN A 1 1129 ? 24.125 14.291 -38.405 1.00 84.81 1129 ASN A C 1
ATOM 8956 O O . ASN A 1 1129 ? 25.116 14.197 -39.129 1.00 84.81 1129 ASN A O 1
ATOM 8960 N N . ILE A 1 1130 ? 23.128 13.396 -38.428 1.00 85.19 1130 ILE A N 1
ATOM 8961 C CA . ILE A 1 1130 ? 23.120 12.224 -39.310 1.00 85.19 1130 ILE A CA 1
ATOM 8962 C C . ILE A 1 1130 ? 23.110 12.683 -40.774 1.00 85.19 1130 ILE A C 1
ATOM 8964 O O . ILE A 1 1130 ? 22.164 13.299 -41.265 1.00 85.19 1130 ILE A O 1
ATOM 8968 N N . GLU A 1 1131 ? 24.197 12.363 -41.472 1.00 84.75 1131 GLU A N 1
ATOM 8969 C CA . GLU A 1 1131 ? 24.346 12.537 -42.915 1.00 84.75 1131 GLU A CA 1
ATOM 8970 C C . GLU A 1 1131 ? 24.121 11.198 -43.616 1.00 84.75 1131 GLU A C 1
ATOM 8972 O O . GLU A 1 1131 ? 24.625 10.163 -43.176 1.00 84.75 1131 GLU A O 1
ATOM 8977 N N . ILE A 1 1132 ? 23.404 11.201 -44.733 1.00 79.81 1132 ILE A N 1
ATOM 8978 C CA . ILE A 1 1132 ? 23.009 9.957 -45.402 1.00 79.81 1132 ILE A CA 1
ATOM 8979 C C . ILE A 1 1132 ? 23.673 9.890 -46.755 1.00 79.81 1132 ILE A C 1
ATOM 8981 O O . ILE A 1 1132 ? 23.702 10.883 -47.479 1.00 79.81 1132 ILE A O 1
ATOM 8985 N N . THR A 1 1133 ? 24.214 8.724 -47.089 1.00 84.06 1133 THR A N 1
ATOM 8986 C CA . THR A 1 1133 ? 24.876 8.483 -48.367 1.00 84.06 1133 THR A CA 1
ATOM 8987 C C . THR A 1 1133 ? 24.232 7.315 -49.093 1.00 84.06 1133 THR A C 1
ATOM 8989 O O . THR A 1 1133 ? 24.178 6.223 -48.539 1.00 84.06 1133 THR A O 1
ATOM 8992 N N . PHE A 1 1134 ? 23.830 7.520 -50.342 1.00 80.00 1134 PHE A N 1
ATOM 8993 C CA . PHE A 1 1134 ? 23.269 6.491 -51.212 1.00 80.00 1134 PHE A CA 1
ATOM 8994 C C . PHE A 1 1134 ? 24.293 6.130 -52.273 1.00 80.00 1134 PHE A C 1
ATOM 8996 O O . PHE A 1 1134 ? 24.761 7.019 -52.987 1.00 80.00 1134 PHE A O 1
ATOM 9003 N N . PHE A 1 1135 ? 24.657 4.854 -52.396 1.00 82.81 1135 PHE A N 1
ATOM 9004 C CA . PHE A 1 1135 ? 25.511 4.442 -53.504 1.00 82.81 1135 PHE A CA 1
ATOM 9005 C C . PHE A 1 1135 ? 24.756 4.612 -54.824 1.00 82.81 1135 PHE A C 1
ATOM 9007 O O . PHE A 1 1135 ? 23.590 4.246 -54.950 1.00 82.81 1135 PHE A O 1
ATOM 9014 N N . SER A 1 1136 ? 25.398 5.208 -55.822 1.00 78.12 1136 SER A N 1
ATOM 9015 C CA . SER A 1 1136 ? 24.782 5.420 -57.127 1.00 78.12 1136 SER A CA 1
ATOM 9016 C C . SER A 1 1136 ? 25.833 5.224 -58.211 1.00 78.12 1136 SER A C 1
ATOM 9018 O O . SER A 1 1136 ? 26.762 6.014 -58.362 1.00 78.12 1136 SER A O 1
ATOM 9020 N N . ALA A 1 1137 ? 25.721 4.128 -58.956 1.00 78.62 1137 ALA A N 1
ATOM 9021 C CA . ALA A 1 1137 ? 26.636 3.808 -60.042 1.00 78.62 1137 ALA A CA 1
ATOM 9022 C C . ALA A 1 1137 ? 25.990 2.841 -61.049 1.00 78.62 1137 ALA A C 1
ATOM 9024 O O . ALA A 1 1137 ? 25.273 1.930 -60.629 1.00 78.62 1137 ALA A O 1
ATOM 9025 N N . PRO A 1 1138 ? 26.294 2.970 -62.355 1.00 78.12 1138 PRO A N 1
ATOM 9026 C CA . PRO A 1 1138 ? 26.996 4.091 -62.993 1.00 78.12 1138 PRO A CA 1
ATOM 9027 C C . PRO A 1 1138 ? 26.057 5.285 -63.266 1.00 78.12 1138 PRO A C 1
ATOM 9029 O O . PRO A 1 1138 ? 24.926 5.093 -63.706 1.00 78.12 1138 PRO A O 1
ATOM 9032 N N . ILE A 1 1139 ? 26.536 6.522 -63.075 1.00 78.81 1139 ILE A N 1
ATOM 9033 C CA . ILE A 1 1139 ? 25.845 7.752 -63.514 1.00 78.81 1139 ILE A CA 1
ATOM 9034 C C . ILE A 1 1139 ? 26.578 8.350 -64.716 1.00 78.81 1139 ILE A C 1
ATOM 9036 O O . ILE A 1 1139 ? 27.805 8.426 -64.721 1.00 78.81 1139 ILE A O 1
ATOM 9040 N N . LEU A 1 1140 ? 25.838 8.810 -65.725 1.00 76.19 1140 LEU A N 1
ATOM 9041 C CA . LEU A 1 1140 ? 26.387 9.560 -66.856 1.00 76.19 1140 LEU A CA 1
ATOM 9042 C C . LEU A 1 1140 ? 26.177 11.065 -66.624 1.00 76.19 1140 LEU A C 1
ATOM 9044 O O . LEU A 1 1140 ? 25.034 11.500 -66.517 1.00 76.19 1140 LEU A O 1
ATOM 9048 N N . SER A 1 1141 ? 27.253 11.855 -66.540 1.00 72.88 1141 SER A N 1
ATOM 9049 C CA . SER A 1 1141 ? 27.184 13.315 -66.325 1.00 72.88 1141 SER A CA 1
ATOM 9050 C C . SER A 1 1141 ? 28.225 14.076 -67.155 1.00 72.88 1141 SER A C 1
ATOM 9052 O O . SER A 1 1141 ? 29.098 13.473 -67.774 1.00 72.88 1141 SER A O 1
ATOM 9054 N N . ASP A 1 1142 ? 28.176 15.411 -67.145 1.00 69.00 1142 ASP A N 1
ATOM 9055 C CA . ASP A 1 1142 ? 29.229 16.254 -67.721 1.00 69.00 1142 ASP A CA 1
ATOM 9056 C C . ASP A 1 1142 ? 30.560 16.156 -66.941 1.00 69.00 1142 ASP A C 1
ATOM 9058 O O . ASP A 1 1142 ? 30.596 15.909 -65.728 1.00 69.00 1142 ASP A O 1
ATOM 9062 N N . ALA A 1 1143 ? 31.690 16.382 -67.624 1.00 62.25 1143 ALA A N 1
ATOM 9063 C CA . ALA A 1 1143 ? 33.029 16.222 -67.041 1.00 62.25 1143 ALA A CA 1
ATOM 9064 C C . ALA A 1 1143 ? 33.303 17.167 -65.852 1.00 62.25 1143 ALA A C 1
ATOM 9066 O O . ALA A 1 1143 ? 34.002 16.789 -64.909 1.00 62.25 1143 ALA A O 1
ATOM 9067 N N . ASN A 1 1144 ? 32.696 18.359 -65.859 1.00 56.28 1144 ASN A N 1
ATOM 9068 C CA . ASN A 1 1144 ? 32.907 19.404 -64.849 1.00 56.28 1144 ASN A CA 1
ATOM 9069 C C . ASN A 1 1144 ? 31.640 19.773 -64.054 1.00 56.28 1144 ASN A C 1
ATOM 9071 O O . ASN A 1 1144 ? 31.704 20.652 -63.201 1.00 56.28 1144 ASN A O 1
ATOM 9075 N N . GLN A 1 1145 ? 30.497 19.140 -64.336 1.00 61.94 1145 GLN A N 1
ATOM 9076 C CA . GLN A 1 1145 ? 29.192 19.488 -63.770 1.00 61.94 1145 GLN A CA 1
ATOM 9077 C C . GLN A 1 1145 ? 28.369 18.218 -63.512 1.00 61.94 1145 GLN A C 1
ATOM 9079 O O . GLN A 1 1145 ? 28.419 17.269 -64.298 1.00 61.94 1145 GLN A O 1
ATOM 9084 N N . LEU A 1 1146 ? 27.634 18.187 -62.398 1.00 65.69 1146 LEU A N 1
ATOM 9085 C CA . LEU A 1 1146 ? 26.745 17.085 -62.036 1.00 65.69 1146 LEU A CA 1
ATOM 9086 C C . LEU A 1 1146 ? 25.323 17.624 -61.861 1.00 65.69 1146 LEU A C 1
ATOM 9088 O O . LEU A 1 1146 ? 25.056 18.366 -60.914 1.00 65.69 1146 LEU A O 1
ATOM 9092 N N . ASP A 1 1147 ? 24.448 17.237 -62.786 1.00 67.56 1147 ASP A N 1
ATOM 9093 C CA . ASP A 1 1147 ? 23.019 17.549 -62.791 1.00 67.56 1147 ASP A CA 1
ATOM 9094 C C . ASP A 1 1147 ? 22.230 16.250 -62.578 1.00 67.56 1147 ASP A C 1
ATOM 9096 O O . ASP A 1 1147 ? 22.394 15.287 -63.332 1.00 67.56 1147 ASP A O 1
ATOM 9100 N N . LEU A 1 1148 ? 21.438 16.197 -61.506 1.00 68.19 1148 LEU A N 1
ATOM 9101 C CA . LEU A 1 1148 ? 20.628 15.040 -61.135 1.00 68.19 1148 LEU A CA 1
ATOM 9102 C C . LEU A 1 1148 ? 19.249 15.511 -60.656 1.00 68.19 1148 LEU A C 1
ATOM 9104 O O . LEU A 1 1148 ? 19.176 16.408 -59.813 1.00 68.19 1148 LEU A O 1
ATOM 9108 N N . PRO A 1 1149 ? 18.150 14.893 -61.129 1.00 66.38 1149 PRO A N 1
ATOM 9109 C CA . PRO A 1 1149 ? 16.816 15.197 -60.629 1.00 66.38 1149 PRO A CA 1
ATOM 9110 C C . PRO A 1 1149 ? 16.659 14.621 -59.215 1.00 66.38 1149 PRO A C 1
ATOM 9112 O O . PRO A 1 1149 ? 16.391 13.432 -59.045 1.00 66.38 1149 PRO A O 1
ATOM 9115 N N . LEU A 1 1150 ? 16.850 15.462 -58.198 1.00 69.31 1150 LEU A N 1
ATOM 9116 C CA . LEU A 1 1150 ? 16.773 15.083 -56.785 1.00 69.31 1150 LEU A CA 1
ATOM 9117 C C . LEU A 1 1150 ? 15.520 15.679 -56.116 1.00 69.31 1150 LEU A C 1
ATOM 9119 O O . LEU A 1 1150 ? 15.111 16.792 -56.461 1.00 69.31 1150 LEU A O 1
ATOM 9123 N N . PRO A 1 1151 ? 14.892 14.966 -55.163 1.00 65.62 1151 PRO A N 1
ATOM 9124 C CA . PRO A 1 1151 ? 13.710 15.455 -54.459 1.00 65.62 1151 PRO A CA 1
ATOM 9125 C C . PRO A 1 1151 ? 14.026 16.673 -53.575 1.00 65.62 1151 PRO A C 1
ATOM 9127 O O . PRO A 1 1151 ? 15.145 16.838 -53.073 1.00 65.62 1151 PRO A O 1
ATOM 9130 N N . ARG A 1 1152 ? 13.017 17.536 -53.388 1.00 60.31 1152 ARG A N 1
ATOM 9131 C CA . ARG A 1 1152 ? 13.098 18.745 -52.557 1.00 60.31 1152 ARG A CA 1
ATOM 9132 C C . ARG A 1 1152 ? 12.808 18.416 -51.094 1.00 60.31 1152 ARG A C 1
ATOM 9134 O O . ARG A 1 1152 ? 11.647 18.272 -50.734 1.00 60.31 1152 ARG A O 1
ATOM 9141 N N . GLU A 1 1153 ? 13.840 18.513 -50.259 1.00 61.56 1153 GLU A N 1
ATOM 9142 C CA . GLU A 1 1153 ? 13.723 18.378 -48.804 1.00 61.56 1153 GLU A CA 1
ATOM 9143 C C . GLU A 1 1153 ? 13.968 19.703 -48.080 1.00 61.56 1153 GLU A C 1
ATOM 9145 O O . GLU A 1 1153 ? 15.018 20.337 -48.218 1.00 61.56 1153 GLU A O 1
ATOM 9150 N N . ALA A 1 1154 ? 12.976 20.154 -47.309 1.00 60.44 1154 ALA A N 1
ATOM 9151 C CA . ALA A 1 1154 ? 13.069 21.401 -46.560 1.00 60.44 1154 ALA A CA 1
ATOM 9152 C C . ALA A 1 1154 ? 14.179 21.311 -45.499 1.00 60.44 1154 ALA A C 1
ATOM 9154 O O . ALA A 1 1154 ? 14.146 20.453 -44.622 1.00 60.44 1154 ALA A O 1
ATOM 9155 N N . GLY A 1 1155 ? 15.161 22.214 -45.573 1.00 64.19 1155 GLY A N 1
ATOM 9156 C CA . GLY A 1 1155 ? 16.270 22.269 -44.619 1.00 64.19 1155 GLY A CA 1
ATOM 9157 C C . GLY A 1 1155 ? 17.437 21.318 -44.906 1.00 64.19 1155 GLY A C 1
ATOM 9158 O O . GLY A 1 1155 ? 18.332 21.244 -44.068 1.00 64.19 1155 GLY A O 1
ATOM 9159 N N . TYR A 1 1156 ? 17.483 20.644 -46.063 1.00 71.19 1156 TYR A N 1
ATOM 9160 C CA . TYR A 1 1156 ? 18.573 19.733 -46.449 1.00 71.19 1156 TYR A CA 1
ATOM 9161 C C . TYR A 1 1156 ? 19.218 20.104 -47.797 1.00 71.19 1156 TYR A C 1
ATOM 9163 O O . TYR A 1 1156 ? 18.628 20.795 -48.627 1.00 71.19 1156 TYR A O 1
ATOM 9171 N N . LEU A 1 1157 ? 20.462 19.661 -48.003 1.00 72.19 1157 LEU A N 1
ATOM 9172 C CA . LEU A 1 1157 ? 21.279 19.902 -49.192 1.00 72.19 1157 LEU A CA 1
ATOM 9173 C C . LEU A 1 1157 ? 21.852 18.578 -49.712 1.00 72.19 1157 LEU A C 1
ATOM 9175 O O . LEU A 1 1157 ? 22.384 17.783 -48.934 1.00 72.19 1157 LEU A O 1
ATOM 9179 N N . TRP A 1 1158 ? 21.798 18.397 -51.032 1.00 76.31 1158 TRP A N 1
ATOM 9180 C CA . TRP A 1 1158 ? 22.405 17.271 -51.736 1.00 76.31 1158 TRP A CA 1
ATOM 9181 C C . TRP A 1 1158 ? 23.815 17.600 -52.246 1.00 76.31 1158 TRP A C 1
ATOM 9183 O O . TRP A 1 1158 ? 24.045 18.644 -52.867 1.00 76.31 1158 TRP A O 1
ATOM 9193 N N . SER A 1 1159 ? 24.748 16.674 -52.063 1.00 77.31 1159 SER A N 1
ATOM 9194 C CA . SER A 1 1159 ? 26.085 16.686 -52.658 1.00 77.31 1159 SER A CA 1
ATOM 9195 C C . SER A 1 1159 ? 26.449 15.304 -53.204 1.00 77.31 1159 SER A C 1
ATOM 9197 O O . SER A 1 1159 ? 25.752 14.318 -52.985 1.00 77.31 1159 SER A O 1
ATOM 9199 N N . TRP A 1 1160 ? 27.528 15.231 -53.971 1.00 81.38 1160 TRP A N 1
ATOM 9200 C CA . TRP A 1 1160 ? 28.034 14.014 -54.585 1.00 81.38 1160 TRP A CA 1
ATOM 9201 C C . TRP A 1 1160 ? 29.443 13.724 -54.105 1.00 81.38 1160 TRP A C 1
ATOM 9203 O O . TRP A 1 1160 ? 30.360 14.515 -54.317 1.00 81.38 1160 TRP A O 1
ATOM 9213 N N . LEU A 1 1161 ? 29.625 12.566 -53.490 1.00 84.75 1161 LEU A N 1
ATOM 9214 C CA . LEU A 1 1161 ? 30.917 12.051 -53.081 1.00 84.75 1161 LEU A CA 1
ATOM 9215 C C . LEU A 1 1161 ? 31.422 11.073 -54.132 1.00 84.75 1161 LEU A C 1
ATOM 9217 O O . LEU A 1 1161 ? 30.751 10.106 -54.475 1.00 84.75 1161 LEU A O 1
ATOM 9221 N N . GLN A 1 1162 ? 32.646 11.265 -54.596 1.00 83.12 1162 GLN A N 1
ATOM 9222 C CA . GLN A 1 1162 ? 33.323 10.294 -55.453 1.00 83.12 1162 GLN A CA 1
ATOM 9223 C C . GLN A 1 1162 ? 34.765 10.118 -55.004 1.00 83.12 1162 GLN A C 1
ATOM 9225 O O . GLN A 1 1162 ? 35.358 11.010 -54.388 1.00 83.12 1162 GLN A O 1
ATOM 9230 N N . ARG A 1 1163 ? 35.333 8.960 -55.335 1.00 80.81 1163 ARG A N 1
ATOM 9231 C CA . ARG A 1 1163 ? 36.721 8.638 -55.026 1.00 80.81 1163 ARG A CA 1
ATOM 9232 C C . ARG A 1 1163 ? 37.533 8.564 -56.313 1.00 80.81 1163 ARG A C 1
ATOM 9234 O O . ARG A 1 1163 ? 37.371 7.636 -57.098 1.00 80.81 1163 ARG A O 1
ATOM 9241 N N . SER A 1 1164 ? 38.439 9.521 -56.491 1.00 73.81 1164 SER A N 1
ATOM 9242 C CA . SER A 1 1164 ? 39.298 9.659 -57.672 1.00 73.81 1164 SER A CA 1
ATOM 9243 C C . SER A 1 1164 ? 40.762 9.644 -57.231 1.00 73.81 1164 SER A C 1
ATOM 9245 O O . SER A 1 1164 ? 41.142 10.404 -56.347 1.00 73.81 1164 SER A O 1
ATOM 9247 N N . ASN A 1 1165 ? 41.606 8.784 -57.815 1.00 70.94 1165 ASN A N 1
ATOM 9248 C CA . ASN A 1 1165 ? 43.034 8.664 -57.460 1.00 70.94 1165 ASN A CA 1
ATOM 9249 C C . ASN A 1 1165 ? 43.294 8.490 -55.944 1.00 70.94 1165 ASN A C 1
ATOM 9251 O O . ASN A 1 1165 ? 44.184 9.123 -55.383 1.00 70.94 1165 ASN A O 1
ATOM 9255 N N . ASN A 1 1166 ? 42.506 7.640 -55.274 1.00 69.50 1166 ASN A N 1
ATOM 9256 C CA . ASN A 1 1166 ? 42.511 7.424 -53.818 1.00 69.50 1166 ASN A CA 1
ATOM 9257 C C . ASN A 1 1166 ? 42.109 8.620 -52.936 1.00 69.50 1166 ASN A C 1
ATOM 9259 O O . ASN A 1 1166 ? 42.053 8.435 -51.720 1.00 69.50 1166 ASN A O 1
ATOM 9263 N N . GLN A 1 1167 ? 41.747 9.774 -53.499 1.00 78.12 1167 GLN A N 1
ATOM 9264 C CA . GLN A 1 1167 ? 41.245 10.931 -52.753 1.00 78.12 1167 GLN A CA 1
ATOM 9265 C C . GLN A 1 1167 ? 39.730 11.077 -52.901 1.00 78.12 1167 GLN A C 1
ATOM 9267 O O . GLN A 1 1167 ? 39.159 10.785 -53.954 1.00 78.12 1167 GLN A O 1
ATOM 9272 N N . TRP A 1 1168 ? 39.076 11.520 -51.830 1.00 81.94 1168 TRP A N 1
ATOM 9273 C CA . TRP A 1 1168 ? 37.658 11.855 -51.848 1.00 81.94 1168 TRP A CA 1
ATOM 9274 C C . TRP A 1 1168 ? 37.458 13.279 -52.351 1.00 81.94 1168 TRP A C 1
ATOM 9276 O O . TRP A 1 1168 ? 38.143 14.200 -51.915 1.00 81.94 1168 TRP A O 1
ATOM 9286 N N . THR A 1 1169 ? 36.497 13.460 -53.251 1.00 78.69 1169 THR A N 1
ATOM 9287 C CA . THR A 1 1169 ? 36.038 14.782 -53.684 1.00 78.69 1169 THR A CA 1
ATOM 9288 C C . THR A 1 1169 ? 34.534 14.869 -53.480 1.00 78.69 1169 THR A C 1
ATOM 9290 O O . THR A 1 1169 ? 33.811 13.988 -53.953 1.00 78.69 1169 THR A O 1
ATOM 9293 N N . GLU A 1 1170 ? 34.080 15.919 -52.800 1.00 78.12 1170 GLU A N 1
ATOM 9294 C CA . GLU A 1 1170 ? 32.666 16.272 -52.669 1.00 78.12 1170 GLU A CA 1
ATOM 9295 C C . GLU A 1 1170 ? 32.336 17.360 -53.694 1.00 78.12 1170 GLU A C 1
ATOM 9297 O O . GLU A 1 1170 ? 33.024 18.374 -53.771 1.00 78.12 1170 GLU A O 1
ATOM 9302 N N . ILE A 1 1171 ? 31.312 17.126 -54.506 1.00 73.94 1171 ILE A N 1
ATOM 9303 C CA . ILE A 1 1171 ? 30.827 18.050 -55.529 1.00 73.94 1171 ILE A CA 1
ATOM 9304 C C . ILE A 1 1171 ? 29.400 18.426 -55.143 1.00 73.94 1171 ILE A C 1
ATOM 9306 O O . ILE A 1 1171 ? 28.539 17.555 -55.037 1.00 73.94 1171 ILE A O 1
ATOM 9310 N N . SER A 1 1172 ? 29.125 19.708 -54.926 1.00 65.38 1172 SER A N 1
ATOM 9311 C CA . SER A 1 1172 ? 27.753 20.184 -54.727 1.00 65.38 1172 SER A CA 1
ATOM 9312 C C . SER A 1 1172 ? 26.916 19.884 -55.976 1.00 65.38 1172 SER A C 1
ATOM 9314 O O . SER A 1 1172 ? 27.359 20.143 -57.096 1.00 65.38 1172 SER A O 1
ATOM 9316 N N . THR A 1 1173 ? 25.712 19.334 -55.807 1.00 63.97 1173 THR A N 1
ATOM 9317 C CA . THR A 1 1173 ? 24.816 19.094 -56.953 1.00 63.97 1173 THR A CA 1
ATOM 9318 C C . THR A 1 1173 ? 24.266 20.428 -57.463 1.00 63.97 1173 THR A C 1
ATOM 9320 O O . THR A 1 1173 ? 23.843 21.276 -56.670 1.00 63.97 1173 THR A O 1
ATOM 9323 N N . LEU A 1 1174 ? 24.337 20.651 -58.780 1.00 60.53 1174 LEU A N 1
ATOM 9324 C CA . LEU A 1 1174 ? 23.811 21.868 -59.404 1.00 60.53 1174 LEU A CA 1
ATOM 9325 C C . LEU A 1 1174 ? 22.281 21.827 -59.379 1.00 60.53 1174 LEU A C 1
ATOM 9327 O O . LEU A 1 1174 ? 21.680 20.761 -59.483 1.00 60.53 1174 LEU A O 1
ATOM 9331 N N . ARG A 1 1175 ? 21.645 22.987 -59.209 1.00 66.44 1175 ARG A N 1
ATOM 9332 C CA . ARG A 1 1175 ? 20.182 23.107 -59.068 1.00 66.44 1175 ARG A CA 1
ATOM 9333 C C . ARG A 1 1175 ? 19.612 23.807 -60.282 1.00 66.44 1175 ARG A C 1
ATOM 9335 O O . ARG A 1 1175 ? 20.257 24.723 -60.768 1.00 66.44 1175 ARG A O 1
ATOM 9342 N N . SER A 1 1176 ? 18.409 23.478 -60.737 1.00 66.12 1176 SER A N 1
ATOM 9343 C CA . SER A 1 1176 ? 17.698 24.336 -61.689 1.00 66.12 1176 SER A CA 1
ATOM 9344 C C . SER A 1 1176 ? 16.834 25.362 -60.951 1.00 66.12 1176 SER A C 1
ATOM 9346 O O . SER A 1 1176 ? 16.246 25.078 -59.905 1.00 66.12 1176 SER A O 1
ATOM 9348 N N . ILE A 1 1177 ? 16.763 26.575 -61.493 1.00 71.50 1177 ILE A N 1
ATOM 9349 C CA . ILE A 1 1177 ? 15.820 27.610 -61.081 1.00 71.50 1177 ILE A CA 1
ATOM 9350 C C . ILE A 1 1177 ? 15.059 28.122 -62.300 1.00 71.50 1177 ILE A C 1
ATOM 9352 O O . ILE A 1 1177 ? 15.631 28.297 -63.379 1.00 71.50 1177 ILE A O 1
ATOM 9356 N N . ARG A 1 1178 ? 13.759 28.376 -62.125 1.00 75.88 1178 ARG A N 1
ATOM 9357 C CA . ARG A 1 1178 ? 12.947 29.036 -63.148 1.00 75.88 1178 ARG A CA 1
ATOM 9358 C C . ARG A 1 1178 ? 13.057 30.548 -63.061 1.00 75.88 1178 ARG A C 1
ATOM 9360 O O . ARG A 1 1178 ? 12.881 31.127 -61.987 1.00 75.88 1178 ARG A O 1
ATOM 9367 N N . ARG A 1 1179 ? 13.244 31.188 -64.211 1.00 81.12 1179 ARG A N 1
ATOM 9368 C CA . ARG A 1 1179 ? 13.293 32.642 -64.368 1.00 81.12 1179 ARG A CA 1
ATOM 9369 C C . ARG A 1 1179 ? 12.061 33.301 -63.768 1.00 81.12 1179 ARG A C 1
ATOM 9371 O O . ARG A 1 1179 ? 12.190 34.193 -62.938 1.00 81.12 1179 ARG A O 1
ATOM 9378 N N . SER A 1 1180 ? 10.873 32.828 -64.130 1.00 79.94 1180 SER A N 1
ATOM 9379 C CA . SER A 1 1180 ? 9.600 33.341 -63.610 1.00 79.94 1180 SER A CA 1
ATOM 9380 C C . SER A 1 1180 ? 9.492 33.276 -62.079 1.00 79.94 1180 SER A C 1
ATOM 9382 O O . SER A 1 1180 ? 8.993 34.218 -61.464 1.00 79.94 1180 SER A O 1
ATOM 9384 N N . VAL A 1 1181 ? 10.013 32.218 -61.447 1.00 77.19 1181 VAL A N 1
ATOM 9385 C CA . VAL A 1 1181 ? 10.030 32.076 -59.978 1.00 77.19 1181 VAL A CA 1
ATOM 9386 C C . VAL A 1 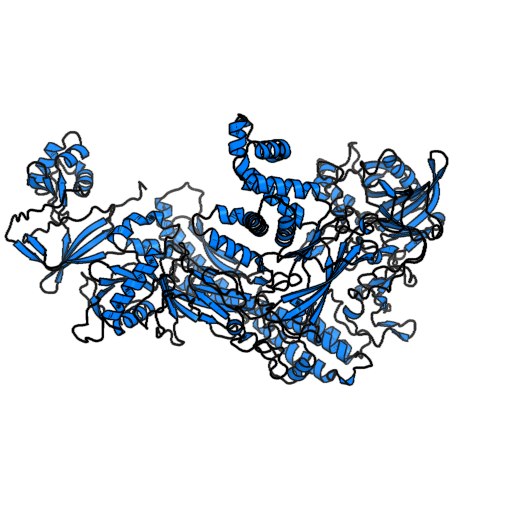1181 ? 11.033 33.036 -59.340 1.00 77.19 1181 VAL A C 1
ATOM 9388 O O . VAL A 1 1181 ? 10.703 33.711 -58.366 1.00 77.19 1181 VAL A O 1
ATOM 9391 N N . PHE A 1 1182 ? 12.234 33.141 -59.910 1.00 81.69 1182 PHE A N 1
ATOM 9392 C CA . PHE A 1 1182 ? 13.262 34.067 -59.437 1.00 81.69 1182 PHE A CA 1
ATOM 9393 C C . PHE A 1 1182 ? 12.793 35.526 -59.515 1.00 81.69 1182 PHE A C 1
ATOM 9395 O O . PHE A 1 1182 ? 12.905 36.277 -58.548 1.00 81.69 1182 PHE A O 1
ATOM 9402 N N . VAL A 1 1183 ? 12.216 35.920 -60.653 1.00 84.00 1183 VAL A N 1
ATOM 9403 C CA . VAL A 1 1183 ? 11.720 37.282 -60.880 1.00 84.00 1183 VAL A CA 1
ATOM 9404 C C . VAL A 1 1183 ? 10.576 37.613 -59.918 1.00 84.00 1183 VAL A C 1
ATOM 9406 O O . VAL A 1 1183 ? 10.567 38.699 -59.341 1.00 84.00 1183 VAL A O 1
ATOM 9409 N N . ALA A 1 1184 ? 9.659 36.670 -59.677 1.00 81.19 1184 ALA A N 1
ATOM 9410 C CA . ALA A 1 1184 ? 8.570 36.851 -58.718 1.00 81.19 1184 ALA A CA 1
ATOM 9411 C C . ALA A 1 1184 ? 9.063 37.003 -57.267 1.00 81.19 1184 ALA A C 1
ATOM 9413 O O . ALA A 1 1184 ? 8.496 37.794 -56.517 1.00 81.19 1184 ALA A O 1
ATOM 9414 N N . ALA A 1 1185 ? 10.118 36.280 -56.874 1.00 79.44 1185 ALA A N 1
ATOM 9415 C CA . ALA A 1 1185 ? 10.678 36.337 -55.522 1.00 79.44 1185 ALA A CA 1
ATOM 9416 C C . ALA A 1 1185 ? 11.486 37.621 -55.242 1.00 79.44 1185 ALA A C 1
ATOM 9418 O O . ALA A 1 1185 ? 11.541 38.077 -54.100 1.00 79.44 1185 ALA A O 1
ATOM 9419 N N . ILE A 1 1186 ? 12.099 38.217 -56.271 1.00 81.88 1186 ILE A N 1
ATOM 9420 C CA . ILE A 1 1186 ? 12.830 39.490 -56.157 1.00 81.88 1186 ILE A CA 1
ATOM 9421 C C . ILE A 1 1186 ? 11.885 40.702 -56.227 1.00 81.88 1186 ILE A C 1
ATOM 9423 O O . ILE A 1 1186 ? 12.106 41.690 -55.527 1.00 81.88 1186 ILE A O 1
ATOM 9427 N N . GLY A 1 1187 ? 10.832 40.641 -57.050 1.00 81.00 1187 GLY A N 1
ATOM 9428 C CA . GLY A 1 1187 ? 9.933 41.770 -57.299 1.00 81.00 1187 GLY A CA 1
ATOM 9429 C C . GLY A 1 1187 ? 10.469 42.734 -58.367 1.00 81.00 1187 GLY A C 1
ATOM 9430 O O . GLY A 1 1187 ? 10.965 42.315 -59.417 1.00 81.00 1187 GLY A O 1
ATOM 9431 N N . GLU A 1 1188 ? 10.336 44.043 -58.140 1.00 77.44 1188 GLU A N 1
ATOM 9432 C CA . GLU A 1 1188 ? 10.725 45.073 -59.114 1.00 77.44 1188 GLU A CA 1
ATOM 9433 C C . GLU A 1 1188 ? 12.249 45.034 -59.375 1.00 77.44 1188 GLU A C 1
ATOM 9435 O O . GLU A 1 1188 ? 13.052 45.189 -58.459 1.00 77.44 1188 GLU A O 1
ATOM 9440 N N . GLY A 1 1189 ? 12.661 44.785 -60.627 1.00 80.62 1189 GLY A N 1
ATOM 9441 C CA . GLY A 1 1189 ? 14.076 44.620 -61.011 1.00 80.62 1189 GLY A CA 1
ATOM 9442 C C . GLY A 1 1189 ? 14.590 43.170 -61.082 1.00 80.62 1189 GLY A C 1
ATOM 9443 O O . GLY A 1 1189 ? 15.764 42.958 -61.402 1.00 80.62 1189 GLY A O 1
ATOM 9444 N N . GLY A 1 1190 ? 13.736 42.163 -60.856 1.00 83.12 1190 GLY A N 1
ATOM 9445 C CA . GLY A 1 1190 ? 14.120 40.745 -60.909 1.00 83.12 1190 GLY A CA 1
ATOM 9446 C C . GLY A 1 1190 ? 14.708 40.286 -62.251 1.00 83.12 1190 GLY A C 1
ATOM 9447 O O . GLY A 1 1190 ? 15.697 39.556 -62.268 1.00 83.12 1190 GLY A O 1
ATOM 9448 N N . ASP A 1 1191 ? 14.171 40.753 -63.382 1.00 84.62 1191 ASP A N 1
ATOM 9449 C CA . ASP A 1 1191 ? 14.659 40.372 -64.719 1.00 84.62 1191 ASP A CA 1
ATOM 9450 C C . ASP A 1 1191 ? 16.070 40.900 -65.019 1.00 84.62 1191 ASP A C 1
ATOM 9452 O O . ASP A 1 1191 ? 16.897 40.196 -65.603 1.00 84.62 1191 ASP A O 1
ATOM 9456 N N . SER A 1 1192 ? 16.370 42.134 -64.598 1.00 83.62 1192 SER A N 1
ATOM 9457 C CA . SER A 1 1192 ? 17.721 42.696 -64.712 1.00 83.62 1192 SER A CA 1
ATOM 9458 C C . SER A 1 1192 ? 18.719 41.937 -63.843 1.00 83.62 1192 SER A C 1
ATOM 9460 O O . SER A 1 1192 ? 19.845 41.692 -64.274 1.00 83.62 1192 SER A O 1
ATOM 9462 N N . LEU A 1 1193 ? 18.292 41.514 -62.649 1.00 86.00 1193 LEU A N 1
ATOM 9463 C CA . LEU A 1 1193 ? 19.117 40.744 -61.725 1.00 86.00 1193 LEU A CA 1
ATOM 9464 C C . LEU A 1 1193 ? 19.391 39.331 -62.270 1.00 86.00 1193 LEU A C 1
ATOM 9466 O O . LEU A 1 1193 ? 20.529 38.876 -62.230 1.00 86.00 1193 LEU A O 1
ATOM 9470 N N . TRP A 1 1194 ? 18.386 38.678 -62.866 1.00 86.00 1194 TRP A N 1
ATOM 9471 C CA . TRP A 1 1194 ? 18.518 37.378 -63.537 1.00 86.00 1194 TRP A CA 1
ATOM 9472 C C . TRP A 1 1194 ? 19.563 37.411 -64.660 1.00 86.00 1194 TRP A C 1
ATOM 9474 O O . TRP A 1 1194 ? 20.474 36.585 -64.699 1.00 86.00 1194 TRP A O 1
ATOM 9484 N N . GLN A 1 1195 ? 19.484 38.409 -65.545 1.00 85.88 1195 GLN A N 1
ATOM 9485 C CA . GLN A 1 1195 ? 20.465 38.590 -66.621 1.00 85.88 1195 GLN A CA 1
ATOM 9486 C C . GLN A 1 1195 ? 21.865 38.925 -66.083 1.00 85.88 1195 GLN A C 1
ATOM 9488 O O . GLN A 1 1195 ? 22.861 38.423 -66.606 1.00 85.88 1195 GLN A O 1
ATOM 9493 N N . GLY A 1 1196 ? 21.950 39.723 -65.013 1.00 85.44 1196 GLY A N 1
ATOM 9494 C CA . GLY A 1 1196 ? 23.209 40.024 -64.328 1.00 85.44 1196 GLY A CA 1
ATOM 9495 C C . GLY A 1 1196 ? 23.877 38.779 -63.738 1.00 85.44 1196 GLY A C 1
ATOM 9496 O O . GLY A 1 1196 ? 25.086 38.605 -63.885 1.00 85.44 1196 GLY A O 1
ATOM 9497 N N . LEU A 1 1197 ? 23.093 37.873 -63.148 1.00 86.94 1197 LEU A N 1
ATOM 9498 C CA . LEU A 1 1197 ? 23.582 36.601 -62.611 1.00 86.94 1197 LEU A CA 1
ATOM 9499 C C . LEU A 1 1197 ? 24.065 35.648 -63.709 1.00 86.94 1197 LEU A C 1
ATOM 9501 O O . LEU A 1 1197 ? 25.086 34.989 -63.528 1.00 86.94 1197 LEU A O 1
ATOM 9505 N N . ILE A 1 1198 ? 23.396 35.605 -64.864 1.00 85.62 1198 ILE A N 1
ATOM 9506 C CA . ILE A 1 1198 ? 23.875 34.833 -66.022 1.00 85.62 1198 ILE A CA 1
ATOM 9507 C C . ILE A 1 1198 ? 25.224 35.376 -66.508 1.00 85.62 1198 ILE A C 1
ATOM 9509 O O . ILE A 1 1198 ? 26.176 34.619 -66.683 1.00 85.62 1198 ILE A O 1
ATOM 9513 N N . GLN A 1 1199 ? 25.340 36.696 -66.687 1.00 83.94 1199 GLN A N 1
ATOM 9514 C CA . GLN A 1 1199 ? 26.579 37.324 -67.165 1.00 83.94 1199 GLN A CA 1
ATOM 9515 C C . GLN A 1 1199 ? 27.751 37.151 -66.199 1.00 83.94 1199 GLN A C 1
ATOM 9517 O O . GLN A 1 1199 ? 28.894 37.026 -66.635 1.00 83.94 1199 GLN A O 1
ATOM 9522 N N . GLN A 1 1200 ? 27.475 37.137 -64.896 1.00 84.62 1200 GLN A N 1
ATOM 9523 C CA . GLN A 1 1200 ? 28.484 36.906 -63.868 1.00 84.62 1200 GLN A CA 1
ATOM 9524 C C . GLN A 1 1200 ? 28.741 35.419 -63.613 1.00 84.62 1200 GLN A C 1
ATOM 9526 O O . GLN A 1 1200 ? 29.528 35.103 -62.736 1.00 84.62 1200 GLN A O 1
ATOM 9531 N N . GLY A 1 1201 ? 28.126 34.495 -64.356 1.00 79.00 1201 GLY A N 1
ATOM 9532 C CA . GLY A 1 1201 ? 28.382 33.062 -64.196 1.00 79.00 1201 GLY A CA 1
ATOM 9533 C C . GLY A 1 1201 ? 27.836 32.477 -62.892 1.00 79.00 1201 GLY A C 1
ATOM 9534 O O . GLY A 1 1201 ? 28.374 31.499 -62.393 1.00 79.00 1201 GLY A O 1
ATOM 9535 N N . TRP A 1 1202 ? 26.787 33.078 -62.328 1.00 84.31 1202 TRP A N 1
ATOM 9536 C CA . TRP A 1 1202 ? 26.002 32.512 -61.224 1.00 84.31 1202 TRP A CA 1
ATOM 9537 C C . TRP A 1 1202 ? 24.875 31.604 -61.732 1.00 84.31 1202 TRP A C 1
ATOM 9539 O O . TRP A 1 1202 ? 24.426 30.712 -61.014 1.00 84.31 1202 TRP A O 1
ATOM 9549 N N . LEU A 1 1203 ? 24.435 31.814 -62.976 1.00 81.19 1203 LEU A N 1
ATOM 9550 C CA . LEU A 1 1203 ? 23.404 31.030 -63.653 1.00 81.19 1203 LEU A CA 1
ATOM 9551 C C . LEU A 1 1203 ? 23.896 30.580 -65.034 1.00 81.19 1203 LEU A C 1
ATOM 9553 O O . LEU A 1 1203 ? 24.446 31.376 -65.791 1.00 81.19 1203 LEU A O 1
ATOM 9557 N N . THR A 1 1204 ? 23.647 29.323 -65.388 1.00 78.00 1204 THR A N 1
ATOM 9558 C CA . THR A 1 1204 ? 23.885 28.766 -66.727 1.00 78.00 1204 THR A CA 1
ATOM 9559 C C . THR A 1 1204 ? 22.541 28.456 -67.373 1.00 78.00 1204 THR A C 1
ATOM 9561 O O . THR A 1 1204 ? 21.826 27.567 -66.926 1.00 78.00 1204 THR A O 1
ATOM 9564 N N . VAL A 1 1205 ? 22.163 29.212 -68.402 1.00 74.62 1205 VAL A N 1
ATOM 9565 C CA . VAL A 1 1205 ? 20.844 29.090 -69.045 1.00 74.62 1205 VAL A CA 1
ATOM 9566 C C . VAL A 1 1205 ? 20.702 27.735 -69.738 1.00 74.62 1205 VAL A C 1
ATOM 9568 O O . VAL A 1 1205 ? 21.565 27.355 -70.527 1.00 74.62 1205 VAL A O 1
ATOM 9571 N N . LEU A 1 1206 ? 19.604 27.033 -69.453 1.00 68.44 1206 LEU A N 1
ATOM 9572 C CA . LEU A 1 1206 ? 19.224 25.786 -70.120 1.00 68.44 1206 LEU A CA 1
ATOM 9573 C C . LEU A 1 1206 ? 18.217 26.042 -71.247 1.00 68.44 1206 LEU A C 1
ATOM 9575 O O . LEU A 1 1206 ? 18.328 25.453 -72.318 1.00 68.44 1206 LEU A O 1
ATOM 9579 N N . ASP A 1 1207 ? 17.245 26.917 -70.997 1.00 72.81 1207 ASP A N 1
ATOM 9580 C CA . ASP A 1 1207 ? 16.224 27.376 -71.942 1.00 72.81 1207 ASP A CA 1
ATOM 9581 C C . ASP A 1 1207 ? 15.691 28.758 -71.515 1.00 72.81 1207 ASP A C 1
ATOM 9583 O O . ASP A 1 1207 ? 16.184 29.355 -70.558 1.00 72.81 1207 ASP A O 1
ATOM 9587 N N . ASP A 1 1208 ? 14.691 29.283 -72.226 1.00 73.19 1208 ASP A N 1
ATOM 9588 C CA . ASP A 1 1208 ? 14.160 30.636 -72.001 1.00 73.19 1208 ASP A CA 1
ATOM 9589 C C . ASP A 1 1208 ? 13.581 30.859 -70.586 1.00 73.19 1208 ASP A C 1
ATOM 9591 O O . ASP A 1 1208 ? 13.519 32.004 -70.123 1.00 73.19 1208 ASP A O 1
ATOM 9595 N N . GLU A 1 1209 ? 13.186 29.790 -69.888 1.00 77.44 1209 GLU A N 1
ATOM 9596 C CA . GLU A 1 1209 ? 12.553 29.841 -68.566 1.00 77.44 1209 GLU A CA 1
ATOM 9597 C C . GLU A 1 1209 ? 13.375 29.181 -67.456 1.00 77.44 1209 GLU A C 1
ATOM 9599 O O . GLU A 1 1209 ? 13.051 29.386 -66.290 1.00 77.44 1209 GLU A O 1
ATOM 9604 N N . THR A 1 1210 ? 14.439 28.437 -67.761 1.00 71.25 1210 THR A N 1
ATOM 9605 C CA . THR A 1 1210 ? 15.164 27.613 -66.780 1.00 71.25 1210 THR A CA 1
ATOM 9606 C C . THR A 1 1210 ? 16.673 27.828 -66.875 1.00 71.25 1210 THR A C 1
ATOM 9608 O O . THR A 1 1210 ? 17.252 27.818 -67.963 1.00 71.25 1210 THR A O 1
ATOM 9611 N N . ALA A 1 1211 ? 17.347 27.969 -65.734 1.00 73.56 1211 ALA A N 1
ATOM 9612 C CA . ALA A 1 1211 ? 18.806 28.023 -65.656 1.00 73.56 1211 ALA A CA 1
ATOM 9613 C C . ALA A 1 1211 ? 19.343 27.128 -64.533 1.00 73.56 1211 ALA A C 1
ATOM 9615 O O . ALA A 1 1211 ? 18.715 27.005 -63.485 1.00 73.56 1211 ALA A O 1
ATOM 9616 N N . LEU A 1 1212 ? 20.521 26.538 -64.736 1.00 71.62 1212 LEU A N 1
ATOM 9617 C CA . LEU A 1 1212 ? 21.294 25.892 -63.681 1.00 71.62 1212 LEU A CA 1
ATOM 9618 C C . LEU A 1 1212 ? 21.957 26.950 -62.801 1.00 71.62 1212 LEU A C 1
ATOM 9620 O O . LEU A 1 1212 ? 22.703 27.802 -63.279 1.00 71.62 1212 LEU A O 1
ATOM 9624 N N . VAL A 1 1213 ? 21.720 26.863 -61.505 1.00 76.12 1213 VAL A N 1
ATOM 9625 C CA . VAL A 1 1213 ? 22.423 27.592 -60.463 1.00 76.12 1213 VAL A CA 1
ATOM 9626 C C . VAL A 1 1213 ? 23.814 27.000 -60.313 1.00 76.12 1213 VAL A C 1
ATOM 9628 O O . VAL A 1 1213 ? 23.967 25.820 -59.994 1.00 76.12 1213 VAL A O 1
ATOM 9631 N N . VAL A 1 1214 ? 24.828 27.837 -60.518 1.00 72.62 1214 VAL A N 1
ATOM 9632 C CA . VAL A 1 1214 ? 26.219 27.469 -60.258 1.00 72.62 1214 VAL A CA 1
ATOM 9633 C C . VAL A 1 1214 ? 26.390 27.238 -58.760 1.00 72.62 1214 VAL A C 1
ATOM 9635 O O . VAL A 1 1214 ? 25.886 28.014 -57.944 1.00 72.62 1214 VAL A O 1
ATOM 9638 N N . ALA A 1 1215 ? 27.056 26.141 -58.402 1.00 64.81 1215 ALA A N 1
ATOM 9639 C CA . ALA A 1 1215 ? 27.283 25.767 -57.014 1.00 64.81 1215 ALA A CA 1
ATOM 9640 C C . ALA A 1 1215 ? 28.040 26.871 -56.266 1.00 64.81 1215 ALA A C 1
ATOM 9642 O O . ALA A 1 1215 ? 28.903 27.526 -56.846 1.00 64.81 1215 ALA A O 1
ATOM 9643 N N . ASP A 1 1216 ? 27.712 27.084 -54.992 1.00 67.69 1216 ASP A N 1
ATOM 9644 C CA . ASP A 1 1216 ? 28.226 28.209 -54.199 1.00 67.69 1216 ASP A CA 1
ATOM 9645 C C . ASP A 1 1216 ? 29.762 28.275 -54.156 1.00 67.69 1216 ASP A C 1
ATOM 9647 O O . ASP A 1 1216 ? 30.358 29.334 -54.341 1.00 67.69 1216 ASP A O 1
ATOM 9651 N N . ASP A 1 1217 ? 30.416 27.118 -54.057 1.00 62.19 1217 ASP A N 1
ATOM 9652 C CA . ASP A 1 1217 ? 31.874 26.966 -54.081 1.00 62.19 1217 ASP A CA 1
ATOM 9653 C C . ASP A 1 1217 ? 32.522 27.316 -55.434 1.00 62.19 1217 ASP A C 1
ATOM 9655 O O . ASP A 1 1217 ? 33.744 27.446 -55.531 1.00 62.19 1217 ASP A O 1
ATOM 9659 N N . GLN A 1 1218 ? 31.712 27.496 -56.477 1.00 68.31 1218 GLN A N 1
ATOM 9660 C CA . GLN A 1 1218 ? 32.128 27.804 -57.844 1.00 68.31 1218 GLN A CA 1
ATOM 9661 C C . GLN A 1 1218 ? 31.647 29.186 -58.317 1.00 68.31 1218 GLN A C 1
ATOM 9663 O O . GLN A 1 1218 ? 31.952 29.586 -59.445 1.00 68.31 1218 GLN A O 1
ATOM 9668 N N . ARG A 1 1219 ? 30.918 29.937 -57.478 1.00 77.94 1219 ARG A N 1
ATOM 9669 C CA . ARG A 1 1219 ? 30.407 31.272 -57.820 1.00 77.94 1219 ARG A CA 1
ATOM 9670 C C . ARG A 1 1219 ? 31.518 32.332 -57.730 1.00 77.94 1219 ARG A C 1
ATOM 9672 O O . ARG A 1 1219 ? 32.221 32.418 -56.723 1.00 77.94 1219 ARG A O 1
ATOM 9679 N N . PRO A 1 1220 ? 31.682 33.202 -58.740 1.00 77.69 1220 PRO A N 1
ATOM 9680 C CA . PRO A 1 1220 ? 32.562 34.369 -58.637 1.00 77.69 1220 PRO A CA 1
ATOM 9681 C C . PRO A 1 1220 ? 31.943 35.468 -57.750 1.00 77.69 1220 PRO A C 1
ATOM 9683 O O . PRO A 1 1220 ? 30.744 35.479 -57.499 1.00 77.69 1220 PRO A O 1
ATOM 9686 N N . ASN A 1 1221 ? 32.735 36.437 -57.279 1.00 79.31 1221 ASN A N 1
ATOM 9687 C CA . ASN A 1 1221 ? 32.210 37.540 -56.456 1.00 79.31 1221 ASN A CA 1
ATOM 9688 C C . ASN A 1 1221 ? 31.199 38.412 -57.226 1.00 79.31 1221 ASN A C 1
ATOM 9690 O O . ASN A 1 1221 ? 31.491 38.835 -58.345 1.00 79.31 1221 ASN A O 1
ATOM 9694 N N . LEU A 1 1222 ? 30.062 38.741 -56.594 1.00 80.44 1222 LEU A N 1
ATOM 9695 C CA . LEU A 1 1222 ? 29.061 39.652 -57.166 1.00 80.44 1222 LEU A CA 1
ATOM 9696 C C . LEU A 1 1222 ? 29.624 41.065 -57.373 1.00 80.44 1222 LEU A C 1
ATOM 9698 O O . LEU A 1 1222 ? 30.411 41.568 -56.565 1.00 80.44 1222 LEU A O 1
ATOM 9702 N N . SER A 1 1223 ? 29.172 41.735 -58.434 1.00 78.25 1223 SER A N 1
ATOM 9703 C CA . SER A 1 1223 ? 29.467 43.151 -58.680 1.00 78.25 1223 SER A CA 1
ATOM 9704 C C . SER A 1 1223 ? 28.984 44.062 -57.536 1.00 78.25 1223 SER A C 1
ATOM 9706 O O . SER A 1 1223 ? 28.042 43.739 -56.810 1.00 78.25 1223 SER A O 1
ATOM 9708 N N . GLN A 1 1224 ? 29.599 45.246 -57.390 1.00 74.62 1224 GLN A N 1
ATOM 9709 C CA . GLN A 1 1224 ? 29.254 46.218 -56.335 1.00 74.62 1224 GLN A CA 1
ATOM 9710 C C . GLN A 1 1224 ? 27.774 46.642 -56.336 1.00 74.62 1224 GLN A C 1
ATOM 9712 O O . GLN A 1 1224 ? 27.247 46.976 -55.279 1.00 74.62 1224 GLN A O 1
ATOM 9717 N N . GLU A 1 1225 ? 27.102 46.601 -57.489 1.00 73.50 1225 GLU A N 1
ATOM 9718 C CA . GLU A 1 1225 ? 25.673 46.923 -57.620 1.00 73.50 1225 GLU A CA 1
ATOM 9719 C C . GLU A 1 1225 ? 24.755 45.810 -57.085 1.00 73.50 1225 GLU A C 1
ATOM 9721 O O . GLU A 1 1225 ? 23.687 46.108 -56.561 1.00 73.50 1225 GLU A O 1
ATOM 9726 N N . MET A 1 1226 ? 25.175 44.541 -57.161 1.00 75.50 1226 MET A N 1
ATOM 9727 C CA . MET A 1 1226 ? 24.385 43.374 -56.728 1.00 75.50 1226 MET A CA 1
ATOM 9728 C C . MET A 1 1226 ? 24.743 42.905 -55.308 1.00 75.50 1226 MET A C 1
ATOM 9730 O O . MET A 1 1226 ? 23.978 42.177 -54.676 1.00 75.50 1226 MET A O 1
ATOM 9734 N N . ALA A 1 1227 ? 25.882 43.356 -54.774 1.00 76.69 1227 ALA A N 1
ATOM 9735 C CA . ALA A 1 1227 ? 26.361 43.025 -53.433 1.00 76.69 1227 ALA A CA 1
ATOM 9736 C C . ALA A 1 1227 ? 25.353 43.293 -52.286 1.00 76.69 1227 ALA A C 1
ATOM 9738 O O . ALA A 1 1227 ? 25.275 42.447 -51.394 1.00 76.69 1227 ALA A O 1
ATOM 9739 N N . PRO A 1 1228 ? 24.548 44.381 -52.277 1.00 80.44 1228 PRO A N 1
ATOM 9740 C CA . PRO A 1 1228 ? 23.563 44.628 -51.214 1.00 80.44 1228 PRO A CA 1
ATOM 9741 C C . PRO A 1 1228 ? 22.422 43.603 -51.181 1.00 80.44 1228 PRO A C 1
ATOM 9743 O O . PRO A 1 1228 ? 21.815 43.390 -50.137 1.00 80.44 1228 PRO A O 1
ATOM 9746 N N . GLN A 1 1229 ? 22.132 42.972 -52.322 1.00 77.44 1229 GLN A N 1
ATOM 9747 C CA . GLN A 1 1229 ? 21.063 41.985 -52.488 1.00 77.44 1229 GLN A CA 1
ATOM 9748 C C . GLN A 1 1229 ? 21.584 40.544 -52.405 1.00 77.44 1229 GLN A C 1
ATOM 9750 O O . GLN A 1 1229 ? 20.800 39.609 -52.530 1.00 77.44 1229 GLN A O 1
ATOM 9755 N N . ARG A 1 1230 ? 22.889 40.349 -52.160 1.00 80.31 1230 ARG A N 1
ATOM 9756 C CA . ARG A 1 1230 ? 23.554 39.039 -52.131 1.00 80.31 1230 ARG A CA 1
ATOM 9757 C C . ARG A 1 1230 ? 22.819 38.019 -51.266 1.00 80.31 1230 ARG A C 1
ATOM 9759 O O . ARG A 1 1230 ? 22.492 36.952 -51.763 1.00 80.31 1230 ARG A O 1
ATOM 9766 N N . THR A 1 1231 ? 22.497 38.366 -50.021 1.00 74.06 1231 THR A N 1
ATOM 9767 C CA . THR A 1 1231 ? 21.809 37.450 -49.097 1.00 74.06 1231 THR A CA 1
ATOM 9768 C C . THR A 1 1231 ? 20.432 37.035 -49.620 1.00 74.06 1231 THR A C 1
ATOM 9770 O O . THR A 1 1231 ? 20.053 35.880 -49.484 1.00 74.06 1231 THR A O 1
ATOM 9773 N N . GLN A 1 1232 ? 19.698 37.951 -50.257 1.00 78.06 1232 GLN A N 1
ATOM 9774 C CA . GLN A 1 1232 ? 18.383 37.669 -50.840 1.00 78.06 1232 GLN A CA 1
ATOM 9775 C C . GLN A 1 1232 ? 18.501 36.811 -52.111 1.00 78.06 1232 GLN A C 1
ATOM 9777 O O . GLN A 1 1232 ? 17.712 35.892 -52.308 1.00 78.06 1232 GLN A O 1
ATOM 9782 N N . ILE A 1 1233 ? 19.503 37.080 -52.955 1.00 80.44 1233 ILE A N 1
ATOM 9783 C CA . ILE A 1 1233 ? 19.814 36.283 -54.149 1.00 80.44 1233 ILE A CA 1
ATOM 9784 C C . ILE A 1 1233 ? 20.191 34.861 -53.743 1.00 80.44 1233 ILE A C 1
ATOM 9786 O O . ILE A 1 1233 ? 19.617 33.917 -54.268 1.00 80.44 1233 ILE A O 1
ATOM 9790 N N . GLU A 1 1234 ? 21.117 34.708 -52.799 1.00 78.56 1234 GLU A N 1
ATOM 9791 C CA . GLU A 1 1234 ? 21.537 33.410 -52.264 1.00 78.56 1234 GLU A CA 1
ATOM 9792 C C . GLU A 1 1234 ? 20.334 32.677 -51.661 1.00 78.56 1234 GLU A C 1
ATOM 9794 O O . GLU A 1 1234 ? 20.073 31.548 -52.042 1.00 78.56 1234 GLU A O 1
ATOM 9799 N N . GLN A 1 1235 ? 19.487 33.336 -50.862 1.00 71.88 1235 GLN A N 1
ATOM 9800 C CA . GLN A 1 1235 ? 18.258 32.719 -50.338 1.00 71.88 1235 GLN A CA 1
ATOM 9801 C C . GLN A 1 1235 ? 17.309 32.187 -51.423 1.00 71.88 1235 GLN A C 1
ATOM 9803 O O . GLN A 1 1235 ? 16.652 31.172 -51.199 1.00 71.88 1235 GLN A O 1
ATOM 9808 N N . ILE A 1 1236 ? 17.216 32.853 -52.578 1.00 74.06 1236 ILE A N 1
ATOM 9809 C CA . ILE A 1 1236 ? 16.334 32.446 -53.682 1.00 74.06 1236 ILE A CA 1
ATOM 9810 C C . ILE A 1 1236 ? 16.993 31.364 -54.545 1.00 74.06 1236 ILE A C 1
ATOM 9812 O O . ILE A 1 1236 ? 16.348 30.372 -54.873 1.00 74.06 1236 ILE A O 1
ATOM 9816 N N . LEU A 1 1237 ? 18.269 31.532 -54.899 1.00 73.25 1237 LEU A N 1
ATOM 9817 C CA . LEU A 1 1237 ? 19.044 30.570 -55.693 1.00 73.25 1237 LEU A CA 1
ATOM 9818 C C . LEU A 1 1237 ? 19.324 29.274 -54.922 1.00 73.25 1237 LEU A C 1
ATOM 9820 O O . LEU A 1 1237 ? 19.411 28.196 -55.511 1.00 73.25 1237 LEU A O 1
ATOM 9824 N N . ASP A 1 1238 ? 19.421 29.374 -53.600 1.00 64.62 1238 ASP A N 1
ATOM 9825 C CA . ASP A 1 1238 ? 19.629 28.251 -52.698 1.00 64.62 1238 ASP A CA 1
ATOM 9826 C C . ASP A 1 1238 ? 18.291 27.655 -52.209 1.00 64.62 1238 ASP A C 1
ATOM 9828 O O . ASP A 1 1238 ? 18.291 26.730 -51.391 1.00 64.62 1238 ASP A O 1
ATOM 9832 N N . HIS A 1 1239 ? 17.155 28.091 -52.773 1.00 57.59 1239 HIS A N 1
ATOM 9833 C CA . HIS A 1 1239 ? 15.849 27.452 -52.612 1.00 57.59 1239 HIS A CA 1
ATOM 9834 C C . HIS A 1 1239 ? 15.523 26.559 -53.829 1.00 57.59 1239 HIS A C 1
ATOM 9836 O O . HIS A 1 1239 ? 15.446 27.050 -54.952 1.00 57.59 1239 HIS A O 1
ATOM 9842 N N . PRO A 1 1240 ? 15.283 25.247 -53.658 1.00 52.31 1240 PRO A N 1
ATOM 9843 C CA . PRO A 1 1240 ? 14.983 24.361 -54.787 1.00 52.31 1240 PRO A CA 1
ATOM 9844 C C . PRO A 1 1240 ? 13.596 24.633 -55.403 1.00 52.31 1240 PRO A C 1
ATOM 9846 O O . PRO A 1 1240 ? 12.580 24.628 -54.697 1.00 52.31 1240 PRO A O 1
ATOM 9849 N N . THR A 1 1241 ? 13.526 24.798 -56.728 1.00 50.91 1241 THR A N 1
ATOM 9850 C CA . THR A 1 1241 ? 12.277 24.693 -57.507 1.00 50.91 1241 THR A CA 1
ATOM 9851 C C . THR A 1 1241 ? 12.142 23.297 -58.107 1.00 50.91 1241 THR A C 1
ATOM 9853 O O . THR A 1 1241 ? 13.112 22.750 -58.615 1.00 50.91 1241 THR A O 1
ATOM 9856 N N . VAL A 1 1242 ? 10.944 22.708 -58.039 1.00 41.81 1242 VAL A N 1
ATOM 9857 C CA . VAL A 1 1242 ? 10.672 21.384 -58.617 1.00 41.81 1242 VAL A CA 1
ATOM 9858 C C . VAL A 1 1242 ? 10.483 21.538 -60.125 1.00 41.81 1242 VAL A C 1
ATOM 9860 O O . VAL A 1 1242 ? 9.446 22.035 -60.566 1.00 41.81 1242 VAL A O 1
ATOM 9863 N N . ASP A 1 1243 ? 11.463 21.101 -60.911 1.00 50.44 1243 ASP A N 1
ATOM 9864 C CA . ASP A 1 1243 ? 11.242 20.774 -62.318 1.00 50.44 1243 ASP A CA 1
ATOM 9865 C C . ASP A 1 1243 ? 10.895 19.281 -62.454 1.00 50.44 1243 ASP A C 1
ATOM 9867 O O . ASP A 1 1243 ? 11.446 18.453 -61.725 1.00 50.44 1243 ASP A O 1
ATOM 9871 N N . PRO A 1 1244 ? 9.981 18.897 -63.365 1.00 45.03 1244 PRO A N 1
ATOM 9872 C CA . PRO A 1 1244 ? 9.800 17.492 -63.712 1.00 45.03 1244 PRO A CA 1
ATOM 9873 C C . PRO A 1 1244 ? 11.127 16.921 -64.226 1.00 45.03 1244 PRO A C 1
ATOM 9875 O O . PRO A 1 1244 ? 11.823 17.585 -64.998 1.00 45.03 1244 PRO A O 1
ATOM 9878 N N . ALA A 1 1245 ? 11.472 15.699 -63.803 1.00 49.31 1245 ALA A N 1
ATOM 9879 C CA . ALA A 1 1245 ? 12.694 15.025 -64.233 1.00 49.31 1245 ALA A CA 1
ATOM 9880 C C . ALA A 1 1245 ? 12.799 15.073 -65.764 1.00 49.31 1245 ALA A C 1
ATOM 9882 O O . ALA A 1 1245 ? 11.919 14.576 -66.474 1.00 49.31 1245 ALA A O 1
ATOM 9883 N N . ARG A 1 1246 ? 13.852 15.716 -66.281 1.00 54.56 1246 ARG A N 1
ATOM 9884 C CA . ARG A 1 1246 ? 14.091 15.780 -67.723 1.00 54.56 1246 ARG A CA 1
ATOM 9885 C C . ARG A 1 1246 ? 14.386 14.362 -68.209 1.00 54.56 1246 ARG A C 1
ATOM 9887 O O . ARG A 1 1246 ? 15.357 13.746 -67.787 1.00 54.56 1246 ARG A O 1
ATOM 9894 N N . LEU A 1 1247 ? 13.531 13.842 -69.088 1.00 51.56 1247 LEU A N 1
ATOM 9895 C CA . LEU A 1 1247 ? 13.699 12.519 -69.704 1.00 51.56 1247 LEU A CA 1
ATOM 9896 C C . LEU A 1 1247 ? 14.739 12.528 -70.841 1.00 51.56 1247 LEU A C 1
ATOM 9898 O O . LEU A 1 1247 ? 15.090 11.472 -71.363 1.00 51.56 1247 LEU A O 1
ATOM 9902 N N . GLU A 1 1248 ? 15.236 13.709 -71.219 1.00 57.34 1248 GLU A N 1
ATOM 9903 C CA . GLU A 1 1248 ? 16.254 13.909 -72.249 1.00 57.34 1248 GLU A CA 1
ATOM 9904 C C . GLU A 1 1248 ? 17.575 14.349 -71.600 1.00 57.34 1248 GLU A C 1
ATOM 9906 O O . GLU A 1 1248 ? 17.637 15.375 -70.921 1.00 57.34 1248 GLU A O 1
ATOM 9911 N N . ALA A 1 1249 ? 18.638 13.564 -71.797 1.00 58.03 1249 ALA A N 1
ATOM 9912 C CA . ALA A 1 1249 ? 19.967 13.869 -71.276 1.00 58.03 1249 ALA A CA 1
ATOM 9913 C C . ALA A 1 1249 ? 20.688 14.876 -72.192 1.00 58.03 1249 ALA A C 1
ATOM 9915 O O . ALA A 1 1249 ? 21.132 14.523 -73.287 1.00 58.03 1249 ALA A O 1
ATOM 9916 N N . HIS A 1 1250 ? 20.812 16.127 -71.744 1.00 61.56 1250 HIS A N 1
ATOM 9917 C CA . HIS A 1 1250 ? 21.572 17.173 -72.431 1.00 61.56 1250 HIS A CA 1
ATOM 9918 C C . HIS A 1 1250 ? 22.926 17.388 -71.746 1.00 61.56 1250 HIS A C 1
ATOM 9920 O O . HIS A 1 1250 ? 22.982 17.935 -70.651 1.00 61.56 1250 HIS A O 1
ATOM 9926 N N . PHE A 1 1251 ? 24.013 16.982 -72.407 1.00 62.53 1251 PHE A N 1
ATOM 9927 C CA . PHE A 1 1251 ? 25.386 17.198 -71.937 1.00 62.53 1251 PHE A CA 1
ATOM 9928 C C . PHE A 1 1251 ? 25.980 18.436 -72.617 1.00 62.53 1251 PHE A C 1
ATOM 9930 O O . PHE A 1 1251 ? 26.020 18.514 -73.849 1.00 62.53 1251 PHE A O 1
ATOM 9937 N N . LEU A 1 1252 ? 26.427 19.413 -71.828 1.00 60.38 1252 LEU A N 1
ATOM 9938 C CA . LEU A 1 1252 ? 27.062 20.648 -72.306 1.00 60.38 1252 LEU A CA 1
ATOM 9939 C C . LEU A 1 1252 ? 28.551 20.434 -72.651 1.00 60.38 1252 LEU A C 1
ATOM 9941 O O . LEU A 1 1252 ? 29.174 21.280 -73.296 1.00 60.38 1252 LEU A O 1
ATOM 9945 N N . SER A 1 1253 ? 29.128 19.301 -72.238 1.00 64.81 1253 SER A N 1
ATOM 9946 C CA . SER A 1 1253 ? 30.525 18.900 -72.422 1.00 64.81 1253 SER A CA 1
ATOM 9947 C C . SER A 1 1253 ? 30.650 17.398 -72.758 1.00 64.81 1253 SER A C 1
ATOM 9949 O O . SER A 1 1253 ? 29.664 16.736 -73.074 1.00 64.81 1253 SER A O 1
ATOM 9951 N N . GLN A 1 1254 ? 31.870 16.837 -72.769 1.00 71.19 1254 GLN A N 1
ATOM 9952 C CA . GLN A 1 1254 ? 32.028 15.393 -72.985 1.00 71.19 1254 GLN A CA 1
ATOM 9953 C C . GLN A 1 1254 ? 31.440 14.606 -71.799 1.00 71.19 1254 GLN A C 1
ATOM 9955 O O . GLN A 1 1254 ? 31.847 14.865 -70.662 1.00 71.19 1254 GLN A O 1
ATOM 9960 N N . PRO A 1 1255 ? 30.545 13.629 -72.048 1.00 70.12 1255 PRO A N 1
ATOM 9961 C CA . PRO A 1 1255 ? 29.947 12.838 -70.985 1.00 70.12 1255 PRO A CA 1
ATOM 9962 C C . PRO A 1 1255 ? 30.991 11.909 -70.358 1.00 70.12 1255 PRO A C 1
ATOM 9964 O O . PRO A 1 1255 ? 31.766 11.253 -71.061 1.00 70.12 1255 PRO A O 1
ATOM 9967 N N . THR A 1 1256 ? 30.998 11.830 -69.033 1.00 77.69 1256 THR A N 1
ATOM 9968 C CA . THR A 1 1256 ? 31.838 10.923 -68.252 1.00 77.69 1256 THR A CA 1
ATOM 9969 C C . THR A 1 1256 ? 30.967 10.011 -67.397 1.00 77.69 1256 THR A C 1
ATOM 9971 O O . THR A 1 1256 ? 29.918 10.407 -66.886 1.00 77.69 1256 THR A O 1
ATOM 9974 N N . VAL A 1 1257 ? 31.393 8.753 -67.266 1.00 80.19 1257 VAL A N 1
ATOM 9975 C CA . VAL A 1 1257 ? 30.782 7.815 -66.322 1.00 80.19 1257 VAL A CA 1
ATOM 9976 C C . VAL A 1 1257 ? 31.370 8.091 -64.945 1.00 80.19 1257 VAL A C 1
ATOM 9978 O O . VAL A 1 1257 ? 32.592 8.103 -64.783 1.00 80.19 1257 VAL A O 1
ATOM 9981 N N . ARG A 1 1258 ? 30.501 8.315 -63.964 1.00 79.00 1258 ARG A N 1
ATOM 9982 C CA . ARG A 1 1258 ? 30.856 8.506 -62.561 1.00 79.00 1258 ARG A CA 1
ATOM 9983 C C . ARG A 1 1258 ? 30.311 7.363 -61.722 1.00 79.00 1258 ARG A C 1
ATOM 9985 O O . ARG A 1 1258 ? 29.181 6.914 -61.911 1.00 79.00 1258 ARG A O 1
ATOM 9992 N N . GLU A 1 1259 ? 31.118 6.946 -60.761 1.00 84.31 1259 GLU A N 1
ATOM 9993 C CA . GLU A 1 1259 ? 30.728 6.038 -59.689 1.00 84.31 1259 GLU A CA 1
ATOM 9994 C C . GLU A 1 1259 ? 30.951 6.770 -58.368 1.00 84.31 1259 GLU A C 1
ATOM 9996 O O . GLU A 1 1259 ? 32.020 7.349 -58.141 1.00 84.31 1259 GLU A O 1
ATOM 10001 N N . GLY A 1 1260 ? 29.933 6.803 -57.515 1.00 84.00 1260 GLY A N 1
ATOM 10002 C CA . GLY A 1 1260 ? 29.997 7.581 -56.288 1.00 84.00 1260 GLY A CA 1
ATOM 10003 C C . GLY A 1 1260 ? 28.762 7.425 -55.415 1.00 84.00 1260 GLY A C 1
ATOM 10004 O O . GLY A 1 1260 ? 28.012 6.456 -55.534 1.00 84.00 1260 GLY A O 1
ATOM 10005 N N . TRP A 1 1261 ? 28.588 8.376 -54.505 1.00 86.69 1261 TRP A N 1
ATOM 10006 C CA . TRP A 1 1261 ? 27.517 8.397 -53.526 1.00 86.69 1261 TRP A CA 1
ATOM 10007 C C . TRP A 1 1261 ? 26.822 9.753 -53.522 1.00 86.69 1261 TRP A C 1
ATOM 10009 O O . TRP A 1 1261 ? 27.477 10.792 -53.431 1.00 86.69 1261 TRP A O 1
ATOM 10019 N N . LEU A 1 1262 ? 25.494 9.747 -53.548 1.00 82.50 1262 LEU A N 1
ATOM 10020 C CA . LEU A 1 1262 ? 24.697 10.926 -53.231 1.00 82.50 1262 LEU A CA 1
ATOM 10021 C C . LEU A 1 1262 ? 24.674 11.115 -51.721 1.00 82.50 1262 LEU A C 1
ATOM 10023 O O . LEU A 1 1262 ? 24.280 10.204 -51.005 1.00 82.50 1262 LEU A O 1
ATOM 10027 N N . LYS A 1 1263 ? 25.080 12.285 -51.240 1.00 82.25 1263 LYS A N 1
ATOM 10028 C CA . LYS A 1 1263 ? 25.080 12.657 -49.828 1.00 82.25 1263 LYS A CA 1
ATOM 10029 C C . LYS A 1 1263 ? 23.980 13.680 -49.550 1.00 82.25 1263 LYS A C 1
ATOM 10031 O O . LYS A 1 1263 ? 23.902 14.698 -50.232 1.00 82.25 1263 LYS A O 1
ATOM 10036 N N . LEU A 1 1264 ? 23.173 13.436 -48.524 1.00 79.06 1264 LEU A N 1
ATOM 10037 C CA . LEU A 1 1264 ? 22.145 14.342 -48.020 1.00 79.06 1264 LEU A CA 1
ATOM 10038 C C . LEU A 1 1264 ? 22.531 14.820 -46.615 1.00 79.06 1264 LEU A C 1
ATOM 10040 O O . LEU A 1 1264 ? 22.771 14.002 -45.727 1.00 79.06 1264 LEU A O 1
ATOM 10044 N N . ARG A 1 1265 ? 22.607 16.142 -46.411 1.00 75.25 1265 ARG A N 1
ATOM 10045 C CA . ARG A 1 1265 ? 22.965 16.765 -45.120 1.00 75.25 1265 ARG A CA 1
ATOM 10046 C C . ARG A 1 1265 ? 22.069 17.951 -44.783 1.00 75.25 1265 ARG A C 1
ATOM 10048 O O . ARG A 1 1265 ? 21.553 18.601 -45.690 1.00 75.25 1265 ARG A O 1
ATOM 10055 N N . LYS A 1 1266 ? 21.915 18.279 -43.500 1.00 69.00 1266 LYS A N 1
ATOM 10056 C CA . LYS A 1 1266 ? 21.149 19.456 -43.058 1.00 69.00 1266 LYS A CA 1
ATOM 10057 C C . LYS A 1 1266 ? 21.839 20.760 -43.500 1.00 69.00 1266 LYS A C 1
ATOM 10059 O O . LYS A 1 1266 ? 23.066 20.858 -43.496 1.00 69.00 1266 LYS A O 1
ATOM 10064 N N . SER A 1 1267 ? 21.058 21.757 -43.911 1.00 63.56 1267 SER A N 1
ATOM 10065 C CA . SER A 1 1267 ? 21.563 23.067 -44.336 1.00 63.56 1267 SER A CA 1
ATOM 10066 C C . SER A 1 1267 ? 22.101 23.867 -43.136 1.00 63.56 1267 SER A C 1
ATOM 10068 O O . SER A 1 1267 ? 21.408 23.947 -42.119 1.00 63.56 1267 SER A O 1
ATOM 10070 N N . PRO A 1 1268 ? 23.280 24.516 -43.231 1.00 50.25 1268 PRO A N 1
ATOM 10071 C CA . PRO A 1 1268 ? 23.870 25.283 -42.127 1.00 50.25 1268 PRO A CA 1
ATOM 10072 C C . PRO A 1 1268 ? 23.082 26.531 -41.682 1.00 50.25 1268 PRO A C 1
ATOM 10074 O O . PRO A 1 1268 ? 23.374 27.080 -40.624 1.00 50.25 1268 PRO A O 1
ATOM 10077 N N . THR A 1 1269 ? 22.122 27.022 -42.477 1.00 44.06 1269 THR A N 1
ATOM 10078 C CA . THR A 1 1269 ? 21.511 28.362 -42.315 1.00 44.06 1269 THR A CA 1
ATOM 10079 C C . THR A 1 1269 ? 20.083 28.385 -41.748 1.00 44.06 1269 THR A C 1
ATOM 10081 O O . THR A 1 1269 ? 19.413 29.416 -41.803 1.00 44.06 1269 THR A O 1
ATOM 10084 N N . GLY A 1 1270 ? 19.590 27.293 -41.161 1.00 36.81 1270 GLY A N 1
ATOM 10085 C CA . GLY A 1 1270 ? 18.235 27.243 -40.598 1.00 36.81 1270 GLY A CA 1
ATOM 10086 C C . GLY A 1 1270 ? 18.118 27.852 -39.196 1.00 36.81 1270 GLY A C 1
ATOM 10087 O O . GLY A 1 1270 ? 18.275 27.135 -38.213 1.00 36.81 1270 GLY A O 1
ATOM 10088 N N . ASN A 1 1271 ? 17.776 29.140 -39.094 1.00 30.70 1271 ASN A N 1
ATOM 10089 C CA . ASN A 1 1271 ? 17.055 29.648 -37.921 1.00 30.70 1271 ASN A CA 1
ATOM 10090 C C . ASN A 1 1271 ? 15.655 29.008 -37.903 1.00 30.70 1271 ASN A C 1
ATOM 10092 O O . ASN A 1 1271 ? 14.911 29.126 -38.878 1.00 30.70 1271 ASN A O 1
ATOM 10096 N N . GLU A 1 1272 ? 15.291 28.366 -36.793 1.00 32.44 1272 GLU A N 1
ATOM 10097 C CA . GLU A 1 1272 ? 13.956 27.825 -36.491 1.00 32.44 1272 GLU A CA 1
ATOM 10098 C C . GLU A 1 1272 ? 12.927 28.951 -36.283 1.00 32.44 1272 GLU A C 1
ATOM 10100 O O . GLU A 1 1272 ? 12.447 29.176 -35.177 1.00 32.44 1272 GLU A O 1
ATOM 10105 N N . GLN A 1 1273 ? 12.621 29.725 -37.325 1.00 27.20 1273 GLN A N 1
ATOM 10106 C CA . GLN A 1 1273 ? 11.685 30.850 -37.214 1.00 27.20 1273 GLN A CA 1
ATOM 10107 C C . GLN A 1 1273 ? 10.339 30.669 -37.910 1.00 27.20 1273 GLN A C 1
ATOM 10109 O O . GLN A 1 1273 ? 9.565 31.611 -37.887 1.00 27.20 1273 GLN A O 1
ATOM 10114 N N . ASN A 1 1274 ? 10.006 29.497 -38.456 1.00 30.88 1274 ASN A N 1
ATOM 10115 C CA . ASN A 1 1274 ? 8.621 29.167 -38.816 1.00 30.88 1274 ASN A CA 1
ATOM 10116 C C . ASN A 1 1274 ? 8.432 27.643 -38.879 1.00 30.88 1274 ASN A C 1
ATOM 10118 O O . ASN A 1 1274 ? 8.706 27.029 -39.912 1.00 30.88 1274 ASN A O 1
ATOM 10122 N N . ALA A 1 1275 ? 7.964 27.059 -37.777 1.00 24.38 1275 ALA A N 1
ATOM 10123 C CA . ALA A 1 1275 ? 7.247 25.788 -37.721 1.00 24.38 1275 ALA A CA 1
ATOM 10124 C C . ALA A 1 1275 ? 6.174 25.906 -36.637 1.00 24.38 1275 ALA A C 1
ATOM 10126 O O . ALA A 1 1275 ? 6.534 26.381 -35.534 1.00 24.38 1275 ALA A O 1
#

Sequence (1275 aa):
MSSFLVVPIHLDALCLVKPRYITEPMVDFTRLPYFDAKVGQDINPDTPYLSEAILSKPFQDQRLQLKAGIHLHWSLPDALTQAQHQDDVTVFPAVPNRWLVTRSRKTSDHFVVEQQWLVESDFLSDDNPGSVNYPYIAEQMSSGFQRPFRYLGRKVPLDTWQVVTSPDSYLTKLTAVGYGEPTFAAFYPNCHSIFGFHDPEYGTERPQDLRYDIVGWYANIEQDALHALLQPLTTGTPWQTAIQEVFSWTAQTDTLQPERLVCYAQITFEPSADADITNPKLVEAGTDTGVSVGNTATESLAAHLGSQIDGIVPDELEDLLEALQLADHLEEQRLDVGPKFREGRHEGTFRSLSPGKLWTIRRQDDNSEGANVVLAQRRERATLPSDLAQALDRLNQLQYAYDQAQQQLEDLRDQIFADWYKYMLCVYPPETSRESYPDIDEVMYFIQTKDIARLQSLENTIGKLPTSAIGNSLAHQLEQALDIVVGLLEETNRSLTAENGRSQMSLQEVAAPRYYLPKEPVVLFTGDAATPSDRHGQDGRLHPEGLLQCQVTGAVVDSTFSSAAAVQAVREIVVPLFANFTETSSIAVNTWRHQPWHPILLQWEVEFFPTREGNNLSPENRSYQGDFIRQNYTLAEQEVELQLQPGKIPPDKAANVYSGTTILSPAAQPMLSERILIYLEKHLLAEYYQAQNIPEADQVPGYFRDRLTQILDWYKNHGSNTKFQTLIRVYEHLQQDSGNNLSQALGGFNDALLMHKVTRQIPIADPIGFEPYRSFSEQDVRHAVGRRMIRAPQPLNDFNPIRAGALKLLRLRLIDNFGVVHDVNVNNMTTTQQLRVEGYPDWVAMPPRLTQPARLNFRWLAAEEGVQETNSHPDTTPICGWLLPNNLDDSLAVYDRTGRALGSLYALSDPQNAALAQWRSAPGRESVVAIADLPDPHLSKAIAYIQGRGAAFLGNFLSAINTALAGIDPESYSQHRSQALLMGRPVAVVRASVDLQLLGLPAINQAWNVFRQDLHRSRRETNDFTKVLFPIRIGEYHQLNDGLVGYWVENAAGQIDSPFYAAQSEPNESNDIVTYHGEPIFIEQAIDAPPHYLTMLVDPCGVVHATSGILPTKAISIPADQYRQALSNIEITFFSAPILSDANQLDLPLPREAGYLWSWLQRSNNQWTEISTLRSIRRSVFVAAIGEGGDSLWQGLIQQGWLTVLDDETALVVADDQRPNLSQEMAPQRTQIEQILDHPTVDPARLEAHFLSQPTVREGWLKLRKSPTGNEQNA